Protein AF-0000000071164708 (afdb_homodimer)

Secondary structure (DSSP, 8-state):
-----------------------TT-----------------S-------------TT---------SS-----------SHHHHHHHHHSTTTTTS-HHHHHHHHHHHHHHTGGGSSSPPPHHHHHHHHHHHHTS-HHHHHHS-HHHHHHHHHHHHT-HHHHTTS-HHHHHHHHHHHTTS-HHHHTTS-HHHHHHHHTT--SHHHHHTS-HHHHHHHHHHHTSSS--GGGS-HHHHHHHHHHHHHT-HHHHHHHS-HHHHHHHHHHHHHHHHHTHHHHHHHS-HHHHHHHHGGG-SHHHHHHS-HHHHHHHHHHHHT-HHHHHHS-HHHHHHHHHHHHH-HHHHHHS-HHHHHHHHHHHHT-HHHHTTS-HHHHHHHHHHHHHH-GGGTTT--HHHHHHHHS---/-----------------------TT-------------------------------TT---------SS-----------SHHHHHHHHSSTTTTTS-HHHHHHHHHHHHHHTGGGSSSPPPHHHHHHHHHHHHTS-HHHHHHS-HHHHHHHHHHHHT-HHHHTTS-HHHHHHHHHHHTTS-HHHHTTS-HHHHHHHHTT--SHHHHHTS-HHHHHHHHHHHTSSS--GGGS-HHHHHHHHHHHHHT-HHHHHHHS-HHHHHHHHHHHHHHHHHTTTHHHHHS-HHHHHHHHGGG-SHHHHHHS-HHHHHHHHHHHHT-HHHHHHS-HHHHHHHHHHHHH-HHHHHHS-HHHHHHHHHHHHT-HHHHTTS-HHHHHHHHHHHHHH-GGGTTT--HHHHHHHHS---

Solvent-accessible surface area (backbone atoms only — not comparable to full-atom values): 45866 Å² total; per-residue (Å²): 136,83,78,78,76,80,73,86,71,86,89,72,87,72,72,78,76,76,70,78,65,79,59,83,73,61,75,81,69,74,78,78,85,77,76,76,76,81,74,82,81,80,84,87,71,80,81,72,79,77,73,73,71,76,71,55,75,92,51,84,77,80,81,79,72,81,72,70,81,82,70,75,69,76,62,80,60,67,50,81,42,59,64,50,39,41,61,67,57,64,54,82,54,59,82,73,36,54,70,68,56,41,48,52,51,50,53,51,53,49,61,47,43,59,84,35,61,71,39,73,68,60,47,68,46,51,46,43,54,49,48,58,52,22,73,38,59,45,69,54,54,71,67,46,54,65,69,55,49,43,48,49,44,38,38,51,36,67,32,54,58,41,56,70,70,55,53,64,70,50,50,29,36,31,48,35,18,61,30,59,42,52,46,72,62,58,58,41,34,48,53,24,27,49,41,46,53,52,42,70,42,52,39,46,70,39,57,69,61,38,46,69,62,23,51,51,28,47,50,43,46,34,14,38,97,72,46,48,50,42,47,39,37,64,36,22,46,52,17,51,48,49,43,40,50,71,64,34,43,61,57,58,47,66,71,38,56,66,70,39,44,51,24,35,49,42,20,50,38,49,37,31,46,54,19,24,70,50,49,54,68,65,47,60,53,70,54,50,42,59,60,49,51,76,50,37,32,55,74,48,53,70,70,47,53,66,68,51,50,36,38,50,40,35,44,52,25,45,32,67,67,53,53,62,68,43,58,58,67,38,53,51,27,53,43,50,49,46,49,74,29,59,69,62,45,49,66,41,58,40,68,30,53,29,37,28,50,50,42,46,36,72,31,60,79,48,46,74,61,47,64,64,64,60,46,52,50,34,53,51,40,35,56,74,56,37,45,74,27,54,69,83,54,48,70,69,46,49,44,56,61,65,52,77,81,125,139,79,78,81,76,79,76,76,79,75,76,74,78,76,70,83,74,75,71,82,68,78,61,82,74,61,73,86,70,77,78,76,85,77,76,77,76,82,74,76,88,78,89,86,78,85,80,74,81,78,74,74,72,76,73,54,76,95,50,83,77,77,82,80,69,83,72,71,81,85,72,78,69,77,63,79,59,70,49,82,43,60,64,51,40,43,58,65,61,63,48,79,54,55,81,73,35,52,70,68,56,41,49,53,50,50,54,51,52,49,61,49,44,60,82,35,60,69,39,74,68,60,48,69,48,50,46,44,54,50,46,58,52,22,71,36,60,45,68,54,54,70,68,46,53,64,69,56,50,40,47,50,43,36,38,51,35,68,32,55,58,40,55,70,70,54,54,63,70,48,51,30,36,30,48,37,19,61,31,60,42,53,46,72,60,58,60,41,34,51,52,23,28,50,44,46,52,52,43,68,41,51,39,45,69,38,56,70,62,39,48,69,64,22,51,51,28,49,50,41,46,35,14,37,96,72,45,48,50,44,47,40,38,65,36,21,45,52,18,50,46,49,43,40,51,70,62,36,43,63,58,56,45,65,70,39,57,68,69,38,43,51,25,37,48,43,20,50,39,48,36,34,46,51,17,36,59,52,50,57,68,64,45,60,52,70,54,51,42,59,60,50,51,76,49,39,33,56,72,46,54,70,71,47,53,66,68,53,50,37,36,49,40,35,42,52,24,49,31,67,68,53,53,62,67,44,60,56,67,37,53,51,25,54,42,51,49,46,51,74,30,61,69,61,46,49,68,41,56,38,68,30,54,28,37,30,51,50,45,45,36,72,32,60,78,47,46,73,60,46,64,63,64,61,44,50,49,35,53,52,42,35,56,74,55,38,46,75,26,54,69,84,54,49,71,70,46,48,45,56,62,65,51,78,84,126

Foldseek 3Di:
DPPPPPPVDDDDPPPPPPCPPVPVVPPPCPPDDPPPPPPDPPDDDDDPDPPPPPCPPVDPPPPPPPPDPPPVPPPLPLCPDLVSLCVLQPDPDVVVDDLVVLLVSLLSNLSSCQVCLPPADDLSNLQSNLQSQLPDDLVSLVVHDLVSVLSNLSRNLVVLVSLLPHDLSSLLSNLLSNLLDALVSLLPRDLSSSLSSLLSQLALVSVVSHDLSSLLSVLQNCLPPDHCLLVHDLSSNLSNLVNCLVVQVCVNLVVHDPSSNLSSLQSVLCNCLVVVQPSCVVRDLVSVQSNVQVCLALVNLVVHDLVSNLSVLQNLLRDLSNLLPHDQNSVVNNLVCLLVDLPSVLSHDLCSNLSNLLSCLPDLSNLVSHDQVSLVSSVVSCCVRPVVSCPPQDPSSVCSSRPDPD/DPPDPPPPPPVPPPPPVPPPPVPVVPPDCPDDDPPPDPPDDDDDDDDDDPPPPPCPPVDPPPPPPPPDPPPPPVPLPLCPDLVSLCVLLPPPVVVVDDLVVLLVSLLSNLVSCQVCLPPADDLSNLQSNLQSQLPDDLVSLVVHDLVSVLSNLSRNLVVLVSLLPHDLSSLLSNLLSNLLDALVSLLPRDLSSSLSSLLSQLALVSVVSHDLSSLLSVLQNCLPPDHCLLVHDLSSNLSNLVNCLVVQVCVNLVVHDPSSNLSSLQSVLCNDLVVFPPSCVVRDLVSVQSNVQVCLALVNLVVHDLVSNLSVLQNLLRDLSNLLPHDQNSVVNNLVCLLVDLPSVLSHDLCSNLSNLLSCLVRLSNLVSHDQVSLVSSVVSCCVRPVVNCPPQDPSSVCSSRPDPD

Sequence (812 aa):
MMKPFIFILFFSFTVFQNGYACFLCKFGLKPLNTSVIVTKSNIDRPKTLHEMTVEIENSISIKTSSEHHTTKHDTLTPIKCAEDFIKCSSQNSLVNSSLDEKKKIIVATIASLHDHMVVPLPPEMVINLFNMLACSPPELFSMIPPQCMNSVVLILSINQCALGEIPPKNIVSFLNGLLSLSPGVLNNIPKASFISILGMASSTEIFNNLTHLSAMNLITVLSMSKSTVSYLPLPTLISLLNFIECKSFKELLNKLPPSTTYGFLEGLLVTLDGSSPFLINTIPTSVLVSIISPIMTARWLGVMSIDNFDLLISVMGSSHKLLKALPPTNFDSIFSILISSPKILSSLKPNNVNKLLITLATCPSILQNIPLNPMHQLLNAINDYLPSSLVCISESEFSLLVKERNMMKPFIFILFFSFTVFQNGYACFLCKFGLKPLNTSVIVTKSNIDRPKTLHEMTVEIENSISIKTSSEHHTTKHDTLTPIKCAEDFIKCSSQNSLVNSSLDEKKKIIVATIASLHDHMVVPLPPEMVINLFNMLACSPPELFSMIPPQCMNSVVLILSINQCALGEIPPKNIVSFLNGLLSLSPGVLNNIPKASFISILGMASSTEIFNNLTHLSAMNLITVLSMSKSTVSYLPLPTLISLLNFIECKSFKELLNKLPPSTTYGFLEGLLVTLDGSSPFLINTIPTSVLVSIISPIMTARWLGVMSIDNFDLLISVMGSSHKLLKALPPTNFDSIFSILISSPKILSSLKPNNVNKLLITLATCPSILQNIPLNPMHQLLNAINDYLPSSLVCISESEFSLLVKERN

Structure (mmCIF, N/CA/C/O backbone):
data_AF-0000000071164708-model_v1
#
loop_
_entity.id
_entity.type
_entity.pdbx_description
1 polymer 'Uncharacterized protein'
#
loop_
_atom_site.group_PDB
_atom_site.id
_atom_site.type_symbol
_atom_site.label_atom_id
_atom_site.label_alt_id
_atom_site.label_comp_id
_atom_site.label_asym_id
_atom_site.label_entity_id
_atom_site.label_seq_id
_atom_site.pdbx_PDB_ins_code
_atom_site.Cartn_x
_atom_site.Cartn_y
_atom_site.Cartn_z
_atom_site.occupancy
_atom_site.B_iso_or_equiv
_atom_site.auth_seq_id
_atom_site.auth_comp_id
_atom_site.auth_asym_id
_atom_site.auth_atom_id
_atom_site.pdbx_PDB_model_num
ATOM 1 N N . MET A 1 1 ? 60.594 8.258 -38.438 1 22.75 1 MET A N 1
ATOM 2 C CA . MET A 1 1 ? 60.562 7.184 -37.469 1 22.75 1 MET A CA 1
ATOM 3 C C . MET A 1 1 ? 59.188 6.504 -37.438 1 22.75 1 MET A C 1
ATOM 5 O O . MET A 1 1 ? 58.156 7.18 -37.375 1 22.75 1 MET A O 1
ATOM 9 N N . MET A 1 2 ? 59.125 5.195 -37.844 1 23.31 2 MET A N 1
ATOM 10 C CA . MET A 1 2 ? 58.219 4.168 -38.312 1 23.31 2 MET A CA 1
ATOM 11 C C . MET A 1 2 ? 57.25 3.76 -37.188 1 23.31 2 MET A C 1
ATOM 13 O O . MET A 1 2 ? 57.688 3.344 -36.125 1 23.31 2 MET A O 1
ATOM 17 N N . LYS A 1 3 ? 56.062 4.383 -37.094 1 27.97 3 LYS A N 1
ATOM 18 C CA . LYS A 1 3 ? 54.969 4.293 -36.156 1 27.97 3 LYS A CA 1
ATOM 19 C C . LYS A 1 3 ? 54.438 2.861 -36.031 1 27.97 3 LYS A C 1
ATOM 21 O O . LYS A 1 3 ? 53.812 2.354 -36.969 1 27.97 3 LYS A O 1
ATOM 26 N N . PRO A 1 4 ? 55.344 1.811 -35.562 1 22.92 4 PRO A N 1
ATOM 27 C CA . PRO A 1 4 ? 55.062 0.397 -35.812 1 22.92 4 PRO A CA 1
ATOM 28 C C . PRO A 1 4 ? 53.656 -0.036 -35.375 1 22.92 4 PRO A C 1
ATOM 30 O O . PRO A 1 4 ? 53.188 0.419 -34.344 1 22.92 4 PRO A O 1
ATOM 33 N N . PHE A 1 5 ? 52.719 -0.352 -36.312 1 27.88 5 PHE A N 1
ATOM 34 C CA . PHE A 1 5 ? 51.344 -0.865 -36.406 1 27.88 5 PHE A CA 1
ATOM 35 C C . PHE A 1 5 ? 51.25 -2.236 -35.75 1 27.88 5 PHE A C 1
ATOM 37 O O . PHE A 1 5 ? 51.719 -3.232 -36.281 1 27.88 5 PHE A O 1
ATOM 44 N N . ILE A 1 6 ? 51.625 -2.324 -34.438 1 22.16 6 ILE A N 1
ATOM 45 C CA . ILE A 1 6 ? 51.656 -3.607 -33.75 1 22.16 6 ILE A CA 1
ATOM 46 C C . ILE A 1 6 ? 50.375 -4.359 -34 1 22.16 6 ILE A C 1
ATOM 48 O O . ILE A 1 6 ? 49.281 -3.91 -33.562 1 22.16 6 ILE A O 1
ATOM 52 N N . PHE A 1 7 ? 50.219 -5.094 -35.156 1 22.09 7 PHE A N 1
ATOM 53 C CA . PHE A 1 7 ? 49.156 -6 -35.594 1 22.09 7 PHE A CA 1
ATOM 54 C C . PHE A 1 7 ? 49 -7.148 -34.625 1 22.09 7 PHE A C 1
ATOM 56 O O . PHE A 1 7 ? 49.844 -8.047 -34.531 1 22.09 7 PHE A O 1
ATOM 63 N N . ILE A 1 8 ? 48.625 -6.852 -33.312 1 20.7 8 ILE A N 1
ATOM 64 C CA . ILE A 1 8 ? 48.406 -7.918 -32.344 1 20.7 8 ILE A CA 1
ATOM 65 C C . ILE A 1 8 ? 47.531 -9.008 -32.938 1 20.7 8 ILE A C 1
ATOM 67 O O . ILE A 1 8 ? 46.375 -8.75 -33.281 1 20.7 8 ILE A O 1
ATOM 71 N N . LEU A 1 9 ? 48.125 -10 -33.656 1 19.02 9 LEU A N 1
ATOM 72 C CA . LEU A 1 9 ? 47.719 -11.242 -34.312 1 19.02 9 LEU A CA 1
ATOM 73 C C . LEU A 1 9 ? 46.656 -11.969 -33.5 1 19.02 9 LEU A C 1
ATOM 75 O O . LEU A 1 9 ? 45.594 -12.336 -34.031 1 19.02 9 LEU A O 1
ATOM 79 N N . PHE A 1 10 ? 47 -13.055 -32.781 1 20.42 10 PHE A N 1
ATOM 80 C CA . PHE A 1 10 ? 46.812 -14.453 -33.156 1 20.42 10 PHE A CA 1
ATOM 81 C C . PHE A 1 10 ? 45.438 -14.922 -32.688 1 20.42 10 PHE A C 1
ATOM 83 O O . PHE A 1 10 ? 44.625 -15.414 -33.5 1 20.42 10 PHE A O 1
ATOM 90 N N . PHE A 1 11 ? 45.375 -16.094 -31.812 1 20.8 11 PHE A N 1
ATOM 91 C CA . PHE A 1 11 ? 44.906 -17.469 -31.844 1 20.8 11 PHE A CA 1
ATOM 92 C C . PHE A 1 11 ? 43.438 -17.562 -31.406 1 20.8 11 PHE A C 1
ATOM 94 O O . PHE A 1 11 ? 43 -16.797 -30.547 1 20.8 11 PHE A O 1
ATOM 101 N N . SER A 1 12 ? 42.594 -18.625 -31.953 1 19.61 12 SER A N 1
ATOM 102 C CA . SER A 1 12 ? 41.312 -19.219 -32.344 1 19.61 12 SER A CA 1
ATOM 103 C C . SER A 1 12 ? 40.594 -19.797 -31.125 1 19.61 12 SER A C 1
ATOM 105 O O . SER A 1 12 ? 39.531 -20.422 -31.266 1 19.61 12 SER A O 1
ATOM 107 N N . PHE A 1 13 ? 41.219 -20.031 -29.922 1 20.39 13 PHE A N 1
ATOM 108 C CA . PHE A 1 13 ? 40.625 -21.172 -29.25 1 20.39 13 PHE A CA 1
ATOM 109 C C . PHE A 1 13 ? 39.094 -21 -29.156 1 20.39 13 PHE A C 1
ATOM 111 O O . PHE A 1 13 ? 38.625 -20.016 -28.578 1 20.39 13 PHE A O 1
ATOM 118 N N . THR A 1 14 ? 38.281 -21.688 -30.047 1 20.91 14 THR A N 1
ATOM 119 C CA . THR A 1 14 ? 36.875 -22.016 -30.266 1 20.91 14 THR A CA 1
ATOM 120 C C . THR A 1 14 ? 36.281 -22.578 -28.984 1 20.91 14 THR A C 1
ATOM 122 O O . THR A 1 14 ? 36.438 -23.766 -28.688 1 20.91 14 THR A O 1
ATOM 125 N N . VAL A 1 15 ? 36.719 -22.172 -27.812 1 21.06 15 VAL A N 1
ATOM 126 C CA . VAL A 1 15 ? 36.094 -22.812 -26.656 1 21.06 15 VAL A CA 1
ATOM 127 C C . VAL A 1 15 ? 34.594 -22.984 -26.891 1 21.06 15 VAL A C 1
ATOM 129 O O . VAL A 1 15 ? 33.906 -22.031 -27.281 1 21.06 15 VAL A O 1
ATOM 132 N N . PHE A 1 16 ? 34.219 -24.328 -27.141 1 19.64 16 PHE A N 1
ATOM 133 C CA . PHE A 1 16 ? 32.969 -25.109 -27.312 1 19.64 16 PHE A CA 1
ATOM 134 C C . PHE A 1 16 ? 31.922 -24.656 -26.312 1 19.64 16 PHE A C 1
ATOM 136 O O . PHE A 1 16 ? 32.031 -24.922 -25.125 1 19.64 16 PHE A O 1
ATOM 143 N N . GLN A 1 17 ? 31.578 -23.469 -26.375 1 19.56 17 GLN A N 1
ATOM 144 C CA . GLN A 1 17 ? 30.578 -22.719 -25.625 1 19.56 17 GLN A CA 1
ATOM 145 C C . GLN A 1 17 ? 29.234 -23.453 -25.578 1 19.56 17 GLN A C 1
ATOM 147 O O . GLN A 1 17 ? 28.453 -23.391 -26.531 1 19.56 17 GLN A O 1
ATOM 152 N N . ASN A 1 18 ? 29.344 -24.844 -25.312 1 21.22 18 ASN A N 1
ATOM 153 C CA . ASN A 1 18 ? 28.312 -25.859 -25.281 1 21.22 18 ASN A CA 1
ATOM 154 C C . ASN A 1 18 ? 27.062 -25.375 -24.562 1 21.22 18 ASN A C 1
ATOM 156 O O . ASN A 1 18 ? 27.125 -24.969 -23.406 1 21.22 18 ASN A O 1
ATOM 160 N N . GLY A 1 19 ? 26.203 -24.797 -25.219 1 21.83 19 GLY A N 1
ATOM 161 C CA . GLY A 1 19 ? 24.906 -24.141 -25.172 1 21.83 19 GLY A CA 1
ATOM 162 C C . GLY A 1 19 ? 23.844 -24.953 -24.469 1 21.83 19 GLY A C 1
ATOM 163 O O . GLY A 1 19 ? 23.078 -25.688 -25.094 1 21.83 19 GLY A O 1
ATOM 164 N N . TYR A 1 20 ? 24.328 -25.828 -23.5 1 20.56 20 TYR A N 1
ATOM 165 C CA . TYR A 1 20 ? 23.328 -26.641 -22.828 1 20.56 20 TYR A CA 1
ATOM 166 C C . TYR A 1 20 ? 22.094 -25.812 -22.484 1 20.56 20 TYR A C 1
ATOM 168 O O . TYR A 1 20 ? 22.156 -24.922 -21.625 1 20.56 20 TYR A O 1
ATOM 176 N N . ALA A 1 21 ? 21.359 -25.438 -23.453 1 21.84 21 ALA A N 1
ATOM 177 C CA . ALA A 1 21 ? 20.047 -24.828 -23.609 1 21.84 21 ALA A CA 1
ATOM 178 C C . ALA A 1 21 ? 19.078 -25.359 -22.562 1 21.84 21 ALA A C 1
ATOM 180 O O . ALA A 1 21 ? 18.875 -26.578 -22.453 1 21.84 21 ALA A O 1
ATOM 181 N N . CYS A 1 22 ? 19.156 -24.859 -21.484 1 20.73 22 CYS A N 1
ATOM 182 C CA . CYS A 1 22 ? 18.344 -25.203 -20.312 1 20.73 22 CYS A CA 1
ATOM 183 C C . CYS A 1 22 ? 16.891 -25.422 -20.719 1 20.73 22 CYS A C 1
ATOM 185 O O . CYS A 1 22 ? 16.188 -24.484 -21.078 1 20.73 22 CYS A O 1
ATOM 187 N N . PHE A 1 23 ? 16.641 -26.578 -21.469 1 21.28 23 PHE A N 1
ATOM 188 C CA . PHE A 1 23 ? 15.438 -27.219 -21.969 1 21.28 23 PHE A CA 1
ATOM 189 C C . PHE A 1 23 ? 14.32 -27.156 -20.938 1 21.28 23 PHE A C 1
ATOM 191 O O . PHE A 1 23 ? 13.148 -27.031 -21.281 1 21.28 23 PHE A O 1
ATOM 198 N N . LEU A 1 24 ? 14.727 -27.359 -19.688 1 20.67 24 LEU A N 1
ATOM 199 C CA . LEU A 1 24 ? 13.719 -27.828 -18.734 1 20.67 24 LEU A CA 1
ATOM 200 C C . LEU A 1 24 ? 12.633 -26.781 -18.531 1 20.67 24 LEU A C 1
ATOM 202 O O . LEU A 1 24 ? 11.781 -26.938 -17.656 1 20.67 24 LEU A O 1
ATOM 206 N N . CYS A 1 25 ? 12.828 -25.703 -19.156 1 20.98 25 CYS A N 1
ATOM 207 C CA . CYS A 1 25 ? 11.75 -24.75 -18.953 1 20.98 25 CYS A CA 1
ATOM 208 C C . CYS A 1 25 ? 10.453 -25.25 -19.578 1 20.98 25 CYS A C 1
ATOM 210 O O . CYS A 1 25 ? 9.445 -24.547 -19.562 1 20.98 25 CYS A O 1
ATOM 212 N N . LYS A 1 26 ? 10.664 -26.062 -20.625 1 20.05 26 LYS A N 1
ATOM 213 C CA . LYS A 1 26 ? 9.508 -26.297 -21.484 1 20.05 26 LYS A CA 1
ATOM 214 C C . LYS A 1 26 ? 8.461 -27.156 -20.766 1 20.05 26 LYS A C 1
ATOM 216 O O . LYS A 1 26 ? 8.758 -28.266 -20.328 1 20.05 26 LYS A O 1
ATOM 221 N N . PHE A 1 27 ? 7.398 -26.672 -20.297 1 22.89 27 PHE A N 1
ATOM 222 C CA . PHE A 1 27 ? 6.406 -27.359 -19.484 1 22.89 27 PHE A CA 1
ATOM 223 C C . PHE A 1 27 ? 5.957 -28.656 -20.156 1 22.89 27 PHE A C 1
ATOM 225 O O . PHE A 1 27 ? 5.703 -29.656 -19.484 1 22.89 27 PHE A O 1
ATOM 232 N N . GLY A 1 28 ? 5.652 -28.578 -21.578 1 21.83 28 GLY A N 1
ATOM 233 C CA . GLY A 1 28 ? 4.664 -29.562 -21.984 1 21.83 28 GLY A CA 1
ATOM 234 C C . GLY A 1 28 ? 5.219 -30.969 -22.062 1 21.83 28 GLY A C 1
ATOM 235 O O . GLY A 1 28 ? 5.945 -31.312 -23 1 21.83 28 GLY A O 1
ATOM 236 N N . LEU A 1 29 ? 5.512 -31.688 -21.156 1 22.5 29 LEU A N 1
ATOM 237 C CA . LEU A 1 29 ? 6.195 -32.969 -21.109 1 22.5 29 LEU A CA 1
ATOM 238 C C . LEU A 1 29 ? 5.457 -34.031 -21.938 1 22.5 29 LEU A C 1
ATOM 240 O O . LEU A 1 29 ? 4.34 -34.406 -21.594 1 22.5 29 LEU A O 1
ATOM 244 N N . LYS A 1 30 ? 4.945 -33.812 -23.219 1 24.83 30 LYS A N 1
ATOM 245 C CA . LYS A 1 30 ? 4.188 -35.031 -23.531 1 24.83 30 LYS A CA 1
ATOM 246 C C . LYS A 1 30 ? 5.102 -36.219 -23.625 1 24.83 30 LYS A C 1
ATOM 248 O O . LYS A 1 30 ? 6.02 -36.281 -24.453 1 24.83 30 LYS A O 1
ATOM 253 N N . PRO A 1 31 ? 5.48 -36.938 -22.578 1 21.44 31 PRO A N 1
ATOM 254 C CA . PRO A 1 31 ? 6.254 -38.188 -22.797 1 21.44 31 PRO A CA 1
ATOM 255 C C . PRO A 1 31 ? 5.609 -39.125 -23.812 1 21.44 31 PRO A C 1
ATOM 257 O O . PRO A 1 31 ? 4.395 -39.062 -24.016 1 21.44 31 PRO A O 1
ATOM 260 N N . LEU A 1 32 ? 6.297 -39.562 -24.828 1 20.67 32 LEU A N 1
ATOM 261 C CA . LEU A 1 32 ? 5.961 -40.5 -25.906 1 20.67 32 LEU A CA 1
ATOM 262 C C . LEU A 1 32 ? 5.402 -41.781 -25.359 1 20.67 32 LEU A C 1
ATOM 264 O O . LEU A 1 32 ? 5.578 -42.094 -24.172 1 20.67 32 LEU A O 1
ATOM 268 N N . ASN A 1 33 ? 5.227 -42.875 -26.203 1 20.92 33 ASN A N 1
ATOM 269 C CA . ASN A 1 33 ? 4.555 -44.156 -26.391 1 20.92 33 ASN A CA 1
ATOM 270 C C . ASN A 1 33 ? 5.141 -45.25 -25.484 1 20.92 33 ASN A C 1
ATOM 272 O O . ASN A 1 33 ? 6.285 -45.656 -25.656 1 20.92 33 ASN A O 1
ATOM 276 N N . THR A 1 34 ? 5.023 -45.125 -24.188 1 19.48 34 THR A N 1
ATOM 277 C CA . THR A 1 34 ? 5.594 -46.188 -23.375 1 19.48 34 THR A CA 1
ATOM 278 C C . THR A 1 34 ? 4.953 -47.531 -23.719 1 19.48 34 THR A C 1
ATOM 280 O O . THR A 1 34 ? 3.75 -47.719 -23.516 1 19.48 34 THR A O 1
ATOM 283 N N . SER A 1 35 ? 5.422 -48.156 -24.844 1 21.39 35 SER A N 1
ATOM 284 C CA . SER A 1 35 ? 5.02 -49.531 -25.172 1 21.39 35 SER A CA 1
ATOM 285 C C . SER A 1 35 ? 5.328 -50.469 -24.016 1 21.39 35 SER A C 1
ATOM 287 O O . SER A 1 35 ? 6.492 -50.688 -23.672 1 21.39 35 SER A O 1
ATOM 289 N N . VAL A 1 36 ? 4.625 -50.438 -22.938 1 21 36 VAL A N 1
ATOM 290 C CA . VAL A 1 36 ? 4.828 -51.438 -21.875 1 21 36 VAL A CA 1
ATOM 291 C C . VAL A 1 36 ? 4.68 -52.844 -22.453 1 21 36 VAL A C 1
ATOM 293 O O . VAL A 1 36 ? 3.625 -53.188 -22.984 1 21 36 VAL A O 1
ATOM 296 N N . ILE A 1 37 ? 5.828 -53.406 -22.953 1 20.59 37 ILE A N 1
ATOM 297 C CA . ILE A 1 37 ? 5.84 -54.812 -23.328 1 20.59 37 ILE A CA 1
ATOM 298 C C . ILE A 1 37 ? 5.363 -55.656 -22.156 1 20.59 37 ILE A C 1
ATOM 300 O O . ILE A 1 37 ? 5.758 -55.438 -21 1 20.59 37 ILE A O 1
ATOM 304 N N . VAL A 1 38 ? 4.477 -56.594 -22.266 1 23.17 38 VAL A N 1
ATOM 305 C CA . VAL A 1 38 ? 3.566 -57.562 -21.656 1 23.17 38 VAL A CA 1
ATOM 306 C C . VAL A 1 38 ? 4.367 -58.656 -20.969 1 23.17 38 VAL A C 1
ATOM 308 O O . VAL A 1 38 ? 4.848 -59.594 -21.625 1 23.17 38 VAL A O 1
ATOM 311 N N . THR A 1 39 ? 5.562 -58.281 -20.344 1 21.11 39 THR A N 1
ATOM 312 C CA . THR A 1 39 ? 6.137 -59.562 -20.016 1 21.11 39 THR A CA 1
ATOM 313 C C . THR A 1 39 ? 5.227 -60.344 -19.062 1 21.11 39 THR A C 1
ATOM 315 O O . THR A 1 39 ? 4.598 -59.75 -18.188 1 21.11 39 THR A O 1
ATOM 318 N N . LYS A 1 40 ? 5.211 -61.656 -19.031 1 24.23 40 LYS A N 1
ATOM 319 C CA . LYS A 1 40 ? 4.52 -62.875 -18.641 1 24.23 40 LYS A CA 1
ATOM 320 C C . LYS A 1 40 ? 4.758 -63.188 -17.172 1 24.23 40 LYS A C 1
ATOM 322 O O . LYS A 1 40 ? 5.875 -63.562 -16.781 1 24.23 40 LYS A O 1
ATOM 327 N N . SER A 1 41 ? 4.148 -62.469 -16.141 1 21.55 41 SER A N 1
ATOM 328 C CA . SER A 1 41 ? 4.324 -62.844 -14.734 1 21.55 41 SER A CA 1
ATOM 329 C C . SER A 1 41 ? 3.852 -64.25 -14.461 1 21.55 41 SER A C 1
ATOM 331 O O . SER A 1 41 ? 2.668 -64.562 -14.625 1 21.55 41 SER A O 1
ATOM 333 N N . ASN A 1 42 ? 4.473 -65.375 -14.68 1 24.31 42 ASN A N 1
ATOM 334 C CA . ASN A 1 42 ? 3.984 -66.625 -14.078 1 24.31 42 ASN A CA 1
ATOM 335 C C . ASN A 1 42 ? 3.719 -66.438 -12.586 1 24.31 42 ASN A C 1
ATOM 337 O O . ASN A 1 42 ? 2.75 -67 -12.055 1 24.31 42 ASN A O 1
ATOM 341 N N . ILE A 1 43 ? 4.801 -66.375 -11.656 1 25.11 43 ILE A N 1
ATOM 342 C CA . ILE A 1 43 ? 4.855 -67.062 -10.344 1 25.11 43 ILE A CA 1
ATOM 343 C C . ILE A 1 43 ? 3.965 -66.25 -9.367 1 25.11 43 ILE A C 1
ATOM 345 O O . ILE A 1 43 ? 3.746 -65.062 -9.523 1 25.11 43 ILE A O 1
ATOM 349 N N . ASP A 1 44 ? 3.574 -66.812 -8.055 1 25.59 44 ASP A N 1
ATOM 350 C CA . ASP A 1 44 ? 2.568 -66.875 -7 1 25.59 44 ASP A CA 1
ATOM 351 C C . ASP A 1 44 ? 2.594 -65.625 -6.113 1 25.59 44 ASP A C 1
ATOM 353 O O . ASP A 1 44 ? 1.798 -65.5 -5.18 1 25.59 44 ASP A O 1
ATOM 357 N N . ARG A 1 45 ? 3.779 -65 -5.938 1 27.95 45 ARG A N 1
ATOM 358 C CA . ARG A 1 45 ? 4.188 -64.312 -4.684 1 27.95 45 ARG A CA 1
ATOM 359 C C . ARG A 1 45 ? 3.211 -63.25 -4.277 1 27.95 45 ARG A C 1
ATOM 361 O O . ARG A 1 45 ? 2.68 -62.531 -5.129 1 27.95 45 ARG A O 1
ATOM 368 N N . PRO A 1 46 ? 2.92 -63.156 -2.865 1 28.78 46 PRO A N 1
ATOM 369 C CA . PRO A 1 46 ? 1.806 -62.406 -2.287 1 28.78 46 PRO A CA 1
ATOM 370 C C . PRO A 1 46 ? 1.854 -60.906 -2.637 1 28.78 46 PRO A C 1
ATOM 372 O O . PRO A 1 46 ? 2.938 -60.344 -2.771 1 28.78 46 PRO A O 1
ATOM 375 N N . LYS A 1 47 ? 0.856 -60.344 -3.119 1 27.47 47 LYS A N 1
ATOM 376 C CA . LYS A 1 47 ? 0.759 -59.125 -3.914 1 27.47 47 LYS A CA 1
ATOM 377 C C . LYS A 1 47 ? 1.136 -57.906 -3.086 1 27.47 47 LYS A C 1
ATOM 379 O O . LYS A 1 47 ? 0.656 -57.75 -1.964 1 27.47 47 LYS A O 1
ATOM 384 N N . THR A 1 48 ? 2.348 -57.312 -3.354 1 21.78 48 THR A N 1
ATOM 385 C CA . THR A 1 48 ? 3.096 -56.219 -2.768 1 21.78 48 THR A CA 1
ATOM 386 C C . THR A 1 48 ? 2.184 -55.031 -2.516 1 21.78 48 THR A C 1
ATOM 388 O O . THR A 1 48 ? 1.299 -54.719 -3.322 1 21.78 48 THR A O 1
ATOM 391 N N . LEU A 1 49 ? 2.225 -54.625 -1.219 1 24.12 49 LEU A N 1
ATOM 392 C CA . LEU A 1 49 ? 1.518 -53.5 -0.596 1 24.12 49 LEU A CA 1
ATOM 393 C C . LEU A 1 49 ? 1.535 -52.281 -1.499 1 24.12 49 LEU A C 1
ATOM 395 O O . LEU A 1 49 ? 2.594 -51.875 -1.982 1 24.12 49 LEU A O 1
ATOM 399 N N . HIS A 1 50 ? 0.458 -52.094 -2.219 1 22.58 50 HIS A N 1
ATOM 400 C CA . HIS A 1 50 ? 0.223 -51 -3.141 1 22.58 50 HIS A CA 1
ATOM 401 C C . HIS A 1 50 ? 0.574 -49.656 -2.496 1 22.58 50 HIS A C 1
ATOM 403 O O . HIS A 1 50 ? 0.007 -49.281 -1.464 1 22.58 50 HIS A O 1
ATOM 409 N N . GLU A 1 51 ? 1.88 -49.406 -2.445 1 22.97 51 GLU A N 1
ATOM 410 C CA . GLU A 1 51 ? 2.381 -48.094 -2.016 1 22.97 51 GLU A CA 1
ATOM 411 C C . GLU A 1 51 ? 1.633 -46.969 -2.707 1 22.97 51 GLU A C 1
ATOM 413 O O . GLU A 1 51 ? 1.611 -46.906 -3.938 1 22.97 51 GLU A O 1
ATOM 418 N N . MET A 1 52 ? 0.464 -46.719 -2.215 1 22.42 52 MET A N 1
ATOM 419 C CA . MET A 1 52 ? -0.295 -45.594 -2.758 1 22.42 52 MET A CA 1
ATOM 420 C C . MET A 1 52 ? 0.527 -44.312 -2.715 1 22.42 52 MET A C 1
ATOM 422 O O . MET A 1 52 ? 0.98 -43.906 -1.648 1 22.42 52 MET A O 1
ATOM 426 N N . THR A 1 53 ? 1.354 -44.188 -3.713 1 22.98 53 THR A N 1
ATOM 427 C CA . THR A 1 53 ? 2.055 -42.906 -3.9 1 22.98 53 THR A CA 1
ATOM 428 C C . THR A 1 53 ? 1.062 -41.75 -4.039 1 22.98 53 THR A C 1
ATOM 430 O O . THR A 1 53 ? 0.225 -41.75 -4.945 1 22.98 53 THR A O 1
ATOM 433 N N . VAL A 1 54 ? 0.586 -41.375 -2.969 1 23.19 54 VAL A N 1
ATOM 434 C CA . VAL A 1 54 ? -0.276 -40.188 -2.996 1 23.19 54 VAL A CA 1
ATOM 435 C C . VAL A 1 54 ? 0.415 -39.062 -3.756 1 23.19 54 VAL A C 1
ATOM 437 O O . VAL A 1 54 ? 1.524 -38.656 -3.402 1 23.19 54 VAL A O 1
ATOM 440 N N . GLU A 1 55 ? 0.248 -39.094 -5.066 1 23.03 55 GLU A N 1
ATOM 441 C CA . GLU A 1 55 ? 0.679 -38.031 -5.938 1 23.03 55 GLU A CA 1
ATOM 442 C C . GLU A 1 55 ? 0.033 -36.688 -5.531 1 23.03 55 GLU A C 1
ATOM 444 O O . GLU A 1 55 ? -1.193 -36.562 -5.551 1 23.03 55 GLU A O 1
ATOM 449 N N . ILE A 1 56 ? 0.44 -36.375 -4.473 1 22.84 56 ILE A N 1
ATOM 450 C CA . ILE A 1 56 ? -0.081 -35.031 -4.207 1 22.84 56 ILE A CA 1
ATOM 451 C C . ILE A 1 56 ? 0.27 -34.094 -5.367 1 22.84 56 ILE A C 1
ATOM 453 O O . ILE A 1 56 ? 1.441 -33.969 -5.73 1 22.84 56 ILE A O 1
ATOM 457 N N . GLU A 1 57 ? -0.628 -33.938 -6.262 1 24.67 57 GLU A N 1
ATOM 458 C CA . GLU A 1 57 ? -0.527 -33.25 -7.527 1 24.67 57 GLU A CA 1
ATOM 459 C C . GLU A 1 57 ? 0.497 -32.094 -7.445 1 24.67 57 GLU A C 1
ATOM 461 O O . GLU A 1 57 ? 1.284 -31.906 -8.367 1 24.67 57 GLU A O 1
ATOM 466 N N . ASN A 1 58 ? 0.22 -31.109 -6.836 1 24.31 58 ASN A N 1
ATOM 467 C CA . ASN A 1 58 ? 1.131 -29.969 -6.996 1 24.31 58 ASN A CA 1
ATOM 468 C C . ASN A 1 58 ? 2.418 -30.172 -6.199 1 24.31 58 ASN A C 1
ATOM 470 O O . ASN A 1 58 ? 2.699 -29.438 -5.262 1 24.31 58 ASN A O 1
ATOM 474 N N . SER A 1 59 ? 2.758 -31.531 -6.02 1 23.03 59 SER A N 1
ATOM 475 C CA . SER A 1 59 ? 3.939 -31.922 -5.254 1 23.03 59 SER A CA 1
ATOM 476 C C . SER A 1 59 ? 5.207 -31.797 -6.102 1 23.03 59 SER A C 1
ATOM 478 O O . SER A 1 59 ? 5.195 -32.125 -7.289 1 23.03 59 SER A O 1
ATOM 480 N N . ILE A 1 60 ? 6.016 -30.797 -5.898 1 25.19 60 ILE A N 1
ATOM 481 C CA . ILE A 1 60 ? 7.344 -30.766 -6.504 1 25.19 60 ILE A CA 1
ATOM 482 C C . ILE A 1 60 ? 8.086 -32.062 -6.16 1 25.19 60 ILE A C 1
ATOM 484 O O . ILE A 1 60 ? 8.32 -32.344 -4.988 1 25.19 60 ILE A O 1
ATOM 488 N N . SER A 1 61 ? 7.883 -33.125 -6.984 1 24.75 61 SER A N 1
ATOM 489 C CA . SER A 1 61 ? 8.703 -34.312 -6.812 1 24.75 61 SER A CA 1
ATOM 490 C C . SER A 1 61 ? 10.164 -34.031 -7.141 1 24.75 61 SER A C 1
ATOM 492 O O . SER A 1 61 ? 10.484 -33.594 -8.25 1 24.75 61 SER A O 1
ATOM 494 N N . ILE A 1 62 ? 10.969 -33.656 -6.23 1 24.75 62 ILE A N 1
ATOM 495 C CA . ILE A 1 62 ? 12.414 -33.594 -6.41 1 24.75 62 ILE A CA 1
ATOM 496 C C . ILE A 1 62 ? 13 -35 -6.473 1 24.75 62 ILE A C 1
ATOM 498 O O . ILE A 1 62 ? 12.898 -35.781 -5.508 1 24.75 62 ILE A O 1
ATOM 502 N N . LYS A 1 63 ? 13 -35.594 -7.695 1 26.39 63 LYS A N 1
ATOM 503 C CA . LYS A 1 63 ? 13.672 -36.906 -7.867 1 26.39 63 LYS A CA 1
ATOM 504 C C . LYS A 1 63 ? 15.188 -36.75 -7.77 1 26.39 63 LYS A C 1
ATOM 506 O O . LYS A 1 63 ? 15.797 -36.031 -8.586 1 26.39 63 LYS A O 1
ATOM 511 N N . THR A 1 64 ? 15.867 -36.875 -6.609 1 24.08 64 THR A N 1
ATOM 512 C CA . THR A 1 64 ? 17.312 -37.031 -6.418 1 24.08 64 THR A CA 1
ATOM 513 C C . THR A 1 64 ? 17.766 -38.406 -6.926 1 24.08 64 THR A C 1
ATOM 515 O O . THR A 1 64 ? 17.297 -39.438 -6.445 1 24.08 64 THR A O 1
ATOM 518 N N . SER A 1 65 ? 18.172 -38.594 -8.109 1 24.33 65 SER A N 1
ATOM 519 C CA . SER A 1 65 ? 18.672 -39.812 -8.734 1 24.33 65 SER A CA 1
ATOM 520 C C . SER A 1 65 ? 19.969 -40.281 -8.07 1 24.33 65 SER A C 1
ATOM 522 O O . SER A 1 65 ? 20.656 -41.156 -8.594 1 24.33 65 SER A O 1
ATOM 524 N N . SER A 1 66 ? 20.703 -40 -7.031 1 26.52 66 SER A N 1
ATOM 525 C CA . SER A 1 66 ? 22.016 -40.625 -6.914 1 26.52 66 SER A CA 1
ATOM 526 C C . SER A 1 66 ? 21.922 -42.125 -6.719 1 26.52 66 SER A C 1
ATOM 528 O O . SER A 1 66 ? 21.281 -42.594 -5.773 1 26.52 66 SER A O 1
ATOM 530 N N . GLU A 1 67 ? 22.062 -43 -7.613 1 25.94 67 GLU A N 1
ATOM 531 C CA . GLU A 1 67 ? 22.453 -44.406 -7.52 1 25.94 67 GLU A CA 1
ATOM 532 C C . GLU A 1 67 ? 23.688 -44.594 -6.645 1 25.94 67 GLU A C 1
ATOM 534 O O . GLU A 1 67 ? 24.219 -45.688 -6.52 1 25.94 67 GLU A O 1
ATOM 539 N N . HIS A 1 68 ? 24.766 -43.781 -6.488 1 26.31 68 HIS A N 1
ATOM 540 C CA . HIS A 1 68 ? 25.906 -44.5 -5.934 1 26.31 68 HIS A CA 1
ATOM 541 C C . HIS A 1 68 ? 25.5 -45.281 -4.684 1 26.31 68 HIS A C 1
ATOM 543 O O . HIS A 1 68 ? 24.438 -45.031 -4.102 1 26.31 68 HIS A O 1
ATOM 549 N N . HIS A 1 69 ? 26.531 -45.938 -3.736 1 26.58 69 HIS A N 1
ATOM 550 C CA . HIS A 1 69 ? 26.453 -46.656 -2.465 1 26.58 69 HIS A CA 1
ATOM 551 C C . HIS A 1 69 ? 25.484 -46 -1.51 1 26.58 69 HIS A C 1
ATOM 553 O O . HIS A 1 69 ? 25.312 -44.781 -1.539 1 26.58 69 HIS A O 1
ATOM 559 N N . THR A 1 70 ? 24.562 -46.75 -0.809 1 28.3 70 THR A N 1
ATOM 560 C CA . THR A 1 70 ? 23.375 -46.5 -0.012 1 28.3 70 THR A CA 1
ATOM 561 C C . THR A 1 70 ? 23.641 -45.438 1.043 1 28.3 70 THR A C 1
ATOM 563 O O . THR A 1 70 ? 23.312 -45.594 2.217 1 28.3 70 THR A O 1
ATOM 566 N N . THR A 1 71 ? 24.844 -44.844 1.109 1 27.2 71 THR A N 1
ATOM 567 C CA . THR A 1 71 ? 24.953 -43.938 2.246 1 27.2 71 THR A CA 1
ATOM 568 C C . THR A 1 71 ? 23.734 -43.031 2.338 1 27.2 71 THR A C 1
ATOM 570 O O . THR A 1 71 ? 23.375 -42.344 1.365 1 27.2 71 THR A O 1
ATOM 573 N N . LYS A 1 72 ? 22.812 -43.344 3.203 1 30.45 72 LYS A N 1
ATOM 574 C CA . LYS A 1 72 ? 21.594 -42.688 3.652 1 30.45 72 LYS A CA 1
ATOM 575 C C . LYS A 1 72 ? 21.703 -41.188 3.551 1 30.45 72 LYS A C 1
ATOM 577 O O . LYS A 1 72 ? 22.391 -40.531 4.363 1 30.45 72 LYS A O 1
ATOM 582 N N . HIS A 1 73 ? 22.078 -40.656 2.537 1 29.69 73 HIS A N 1
ATOM 583 C CA . HIS A 1 73 ? 21.969 -39.219 2.342 1 29.69 73 HIS A CA 1
ATOM 584 C C . HIS A 1 73 ? 20.672 -38.688 2.943 1 29.69 73 HIS A C 1
ATOM 586 O O . HIS A 1 73 ? 19.578 -39.188 2.619 1 29.69 73 HIS A O 1
ATOM 592 N N . ASP A 1 74 ? 20.688 -38.344 4.27 1 30.56 74 ASP A N 1
ATOM 593 C CA . ASP A 1 74 ? 19.703 -37.75 5.156 1 30.56 74 ASP A CA 1
ATOM 594 C C . ASP A 1 74 ? 18.734 -36.875 4.375 1 30.56 74 ASP A C 1
ATOM 596 O O . ASP A 1 74 ? 19.109 -35.812 3.854 1 30.56 74 ASP A O 1
ATOM 600 N N . THR A 1 75 ? 18.016 -37.344 3.502 1 32.56 75 THR A N 1
ATOM 601 C CA . THR A 1 75 ? 16.828 -36.719 2.932 1 32.56 75 THR A CA 1
ATOM 602 C C . THR A 1 75 ? 16.25 -35.656 3.873 1 32.56 75 THR A C 1
ATOM 604 O O . THR A 1 75 ? 16.094 -35.906 5.07 1 32.56 75 THR A O 1
ATOM 607 N N . LEU A 1 76 ? 16.594 -34.406 3.588 1 36.81 76 LEU A N 1
ATOM 608 C CA . LEU A 1 76 ? 16.016 -33.312 4.348 1 36.81 76 LEU A CA 1
ATOM 609 C C . LEU A 1 76 ? 14.602 -33.656 4.809 1 36.81 76 LEU A C 1
ATOM 611 O O . LEU A 1 76 ? 13.719 -33.906 3.986 1 36.81 76 LEU A O 1
ATOM 615 N N . THR A 1 77 ? 14.484 -34.531 5.711 1 38.16 77 THR A N 1
ATOM 616 C CA . THR A 1 77 ? 13.219 -34.75 6.406 1 38.16 77 THR A CA 1
ATOM 617 C C . THR A 1 77 ? 12.422 -33.469 6.496 1 38.16 77 THR A C 1
ATOM 619 O O . THR A 1 77 ? 12.969 -32.406 6.812 1 38.16 77 THR A O 1
ATOM 622 N N . PRO A 1 78 ? 11.25 -33.5 5.711 1 44.88 78 PRO A N 1
ATOM 623 C CA . PRO A 1 78 ? 10.406 -32.344 5.91 1 44.88 78 PRO A CA 1
ATOM 624 C C . PRO A 1 78 ? 10.484 -31.781 7.328 1 44.88 78 PRO A C 1
ATOM 626 O O . PRO A 1 78 ? 10.477 -32.531 8.297 1 44.88 78 PRO A O 1
ATOM 629 N N . ILE A 1 79 ? 11.156 -30.656 7.449 1 49.53 79 ILE A N 1
ATOM 630 C CA . ILE A 1 79 ? 11.203 -29.938 8.727 1 49.53 79 ILE A CA 1
ATOM 631 C C . ILE A 1 79 ? 9.797 -29.859 9.32 1 49.53 79 ILE A C 1
ATOM 633 O O . ILE A 1 79 ? 8.938 -29.141 8.805 1 49.53 79 ILE A O 1
ATOM 637 N N . LYS A 1 80 ? 9.43 -30.938 10.047 1 47.41 80 LYS A N 1
ATOM 638 C CA . LYS A 1 80 ? 8.078 -31.031 10.602 1 47.41 80 LYS A CA 1
ATOM 639 C C . LYS A 1 80 ? 7.941 -30.172 11.852 1 47.41 80 LYS A C 1
ATOM 641 O O . LYS A 1 80 ? 6.832 -29.766 12.219 1 47.41 80 LYS A O 1
ATOM 646 N N . CYS A 1 81 ? 9.172 -30.031 12.523 1 52.22 81 CYS A N 1
ATOM 647 C CA . CYS A 1 81 ? 9.078 -29.312 13.789 1 52.22 81 CYS A CA 1
ATOM 648 C C . CYS A 1 81 ? 10.188 -28.266 13.898 1 52.22 81 CYS A C 1
ATOM 650 O O . CYS A 1 81 ? 11.148 -28.297 13.125 1 52.22 81 CYS A O 1
ATOM 652 N N . ALA A 1 82 ? 9.906 -27.312 14.719 1 54.72 82 ALA A N 1
ATOM 653 C CA . ALA A 1 82 ? 10.875 -26.234 14.977 1 54.72 82 ALA A CA 1
ATOM 654 C C . ALA A 1 82 ? 12.25 -26.797 15.289 1 54.72 82 ALA A C 1
ATOM 656 O O . ALA A 1 82 ? 13.266 -26.266 14.844 1 54.72 82 ALA A O 1
ATOM 657 N N . GLU A 1 83 ? 12.242 -27.797 15.984 1 55.41 83 GLU A N 1
ATOM 658 C CA . GLU A 1 83 ? 13.5 -28.391 16.406 1 55.41 83 GLU A CA 1
ATOM 659 C C . GLU A 1 83 ? 14.273 -28.969 15.227 1 55.41 83 GLU A C 1
ATOM 661 O O . GLU A 1 83 ? 15.492 -28.781 15.125 1 55.41 83 GLU A O 1
ATOM 666 N N . ASP A 1 84 ? 13.555 -29.594 14.344 1 55.28 84 ASP A N 1
ATOM 667 C CA . ASP A 1 84 ? 14.18 -30.156 13.148 1 55.28 84 ASP A CA 1
ATOM 668 C C . ASP A 1 84 ? 14.734 -29.047 12.258 1 55.28 84 ASP A C 1
ATOM 670 O O . ASP A 1 84 ? 15.828 -29.188 11.695 1 55.28 84 ASP A O 1
ATOM 674 N N . PHE A 1 85 ? 13.992 -28.016 12.234 1 61.03 85 PHE A N 1
ATOM 675 C CA . PHE A 1 85 ? 14.422 -26.875 11.43 1 61.03 85 PHE A CA 1
ATOM 676 C C . PHE A 1 85 ? 15.695 -26.266 11.992 1 61.03 85 PHE A C 1
ATOM 678 O O . PHE A 1 85 ? 16.625 -25.984 11.242 1 61.03 85 PHE A O 1
ATOM 685 N N . ILE A 1 86 ? 15.641 -26.125 13.328 1 57.19 86 ILE A N 1
ATOM 686 C CA . ILE A 1 86 ? 16.797 -25.516 13.984 1 57.19 86 ILE A CA 1
ATOM 687 C C . ILE A 1 86 ? 18.031 -26.406 13.766 1 57.19 86 ILE A C 1
ATOM 689 O O . ILE A 1 86 ? 19.125 -25.906 13.5 1 57.19 86 ILE A O 1
ATOM 693 N N . LYS A 1 87 ? 17.766 -27.562 14.023 1 53.53 87 LYS A N 1
ATOM 694 C CA . LYS A 1 87 ? 18.859 -28.516 13.836 1 53.53 87 LYS A CA 1
ATOM 695 C C . LYS A 1 87 ? 19.391 -28.469 12.406 1 53.53 87 LYS A C 1
ATOM 697 O O . LYS A 1 87 ? 20.594 -28.531 12.18 1 53.53 87 LYS A O 1
ATOM 702 N N . CYS A 1 88 ? 18.422 -28.328 11.594 1 52.5 88 CYS A N 1
ATOM 703 C CA . CYS A 1 88 ? 18.781 -28.266 10.188 1 52.5 88 CYS A CA 1
ATOM 704 C C . CYS A 1 88 ? 19.5 -26.953 9.859 1 52.5 88 CYS A C 1
ATOM 706 O O . CYS A 1 88 ? 20.406 -26.922 9.031 1 52.5 88 CYS A O 1
ATOM 708 N N . SER A 1 89 ? 19.031 -25.828 10.5 1 52.56 89 SER A N 1
ATOM 709 C CA . SER A 1 89 ? 19.547 -24.5 10.219 1 52.56 89 SER A CA 1
ATOM 710 C C . SER A 1 89 ? 20.828 -24.234 11.008 1 52.56 89 SER A C 1
ATOM 712 O O . SER A 1 89 ? 21.5 -23.219 10.773 1 52.56 89 SER A O 1
ATOM 714 N N . SER A 1 90 ? 20.906 -24.531 12.359 1 44.88 90 SER A N 1
ATOM 715 C CA . SER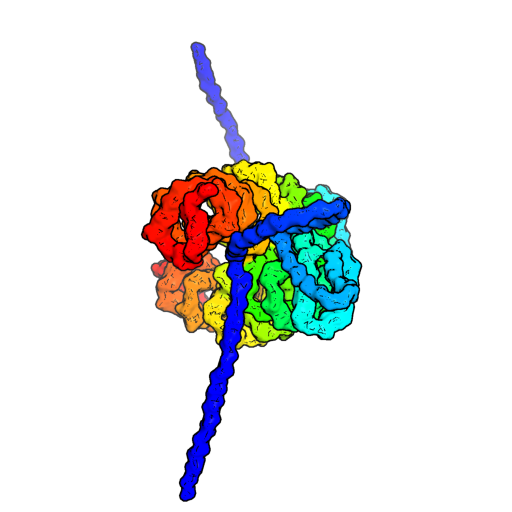 A 1 90 ? 22.094 -24.234 13.156 1 44.88 90 SER A CA 1
ATOM 716 C C . SER A 1 90 ? 23.375 -24.594 12.406 1 44.88 90 SER A C 1
ATOM 718 O O . SER A 1 90 ? 24.469 -24.156 12.781 1 44.88 90 SER A O 1
ATOM 720 N N . GLN A 1 91 ? 23.547 -25.828 12.188 1 40.03 91 GLN A N 1
ATOM 721 C CA . GLN A 1 91 ? 24.891 -26.406 12.055 1 40.03 91 GLN A CA 1
ATOM 722 C C . GLN A 1 91 ? 25.734 -25.578 11.094 1 40.03 91 GLN A C 1
ATOM 724 O O . GLN A 1 91 ? 25.219 -24.922 10.195 1 40.03 91 GLN A O 1
ATOM 729 N N . ASN A 1 92 ? 27.219 -25.531 11.289 1 41.69 92 ASN A N 1
ATOM 730 C CA . ASN A 1 92 ? 28.516 -25.312 10.656 1 41.69 92 ASN A CA 1
ATOM 731 C C . ASN A 1 92 ? 28.422 -25.406 9.133 1 41.69 92 ASN A C 1
ATOM 733 O O . ASN A 1 92 ? 29.406 -25.234 8.43 1 41.69 92 ASN A O 1
ATOM 737 N N . SER A 1 93 ? 27.312 -26.016 8.617 1 46.22 93 SER A N 1
ATOM 738 C CA . SER A 1 93 ? 27.391 -26.703 7.328 1 46.22 93 SER A CA 1
ATOM 739 C C . SER A 1 93 ? 27.141 -25.734 6.172 1 46.22 93 SER A C 1
ATOM 741 O O . SER A 1 93 ? 27.516 -26.031 5.031 1 46.22 93 SER A O 1
ATOM 743 N N . LEU A 1 94 ? 26.188 -24.625 6.473 1 57.66 94 LEU A N 1
ATOM 744 C CA . LEU A 1 94 ? 25.953 -23.859 5.254 1 57.66 94 LEU A CA 1
ATOM 745 C C . LEU A 1 94 ? 27.188 -23.047 4.871 1 57.66 94 LEU A C 1
ATOM 747 O O . LEU A 1 94 ? 27.422 -22.797 3.689 1 57.66 94 LEU A O 1
ATOM 751 N N . VAL A 1 95 ? 27.844 -22.641 6.027 1 58.5 95 VAL A N 1
ATOM 752 C CA . VAL A 1 95 ? 28.984 -21.781 5.715 1 58.5 95 VAL A CA 1
ATOM 753 C C . VAL A 1 95 ? 29.938 -22.5 4.762 1 58.5 95 VAL A C 1
ATOM 755 O O . VAL A 1 95 ? 30.469 -21.891 3.824 1 58.5 95 VAL A O 1
ATOM 758 N N . ASN A 1 96 ? 30.047 -23.75 5.012 1 62.25 96 ASN A N 1
ATOM 759 C CA . ASN A 1 96 ? 31.047 -24.438 4.203 1 62.25 96 ASN A CA 1
ATOM 760 C C . ASN A 1 96 ? 30.406 -25.125 2.996 1 62.25 96 ASN A C 1
ATOM 762 O O . ASN A 1 96 ? 31.109 -25.734 2.191 1 62.25 96 ASN A O 1
ATOM 766 N N . SER A 1 97 ? 29.219 -24.875 2.887 1 73.56 97 SER A N 1
ATOM 767 C CA . SER A 1 97 ? 28.547 -25.516 1.77 1 73.56 97 SER A CA 1
ATOM 768 C C . SER A 1 97 ? 28.672 -24.688 0.495 1 73.56 97 SER A C 1
ATOM 770 O O . SER A 1 97 ? 28.828 -23.469 0.554 1 73.56 97 SER A O 1
ATOM 772 N N . SER A 1 98 ? 28.781 -25.438 -0.585 1 81.25 98 SER A N 1
ATOM 773 C CA . SER A 1 98 ? 28.766 -24.75 -1.875 1 81.25 98 SER A CA 1
ATOM 774 C C . SER A 1 98 ? 27.453 -24.016 -2.098 1 81.25 98 SER A C 1
ATOM 776 O O . SER A 1 98 ? 26.469 -24.25 -1.388 1 81.25 98 SER A O 1
ATOM 778 N N . LEU A 1 99 ? 27.438 -23.188 -2.994 1 85.75 99 LEU A N 1
ATOM 779 C CA . LEU A 1 99 ? 26.266 -22.391 -3.312 1 85.75 99 LEU A CA 1
ATOM 780 C C . LEU A 1 99 ? 25.094 -23.266 -3.752 1 85.75 99 LEU A C 1
ATOM 782 O O . LEU A 1 99 ? 23.953 -23.031 -3.355 1 85.75 99 LEU A O 1
ATOM 786 N N . ASP A 1 100 ? 25.406 -24.266 -4.484 1 85.75 100 ASP A N 1
ATOM 787 C CA . ASP A 1 100 ? 24.375 -25.156 -4.988 1 85.75 100 ASP A CA 1
ATOM 788 C C . ASP A 1 100 ? 23.766 -25.984 -3.852 1 85.75 100 ASP A C 1
ATOM 790 O O . ASP A 1 100 ? 22.547 -26.219 -3.846 1 85.75 100 ASP A O 1
ATOM 794 N N . GLU A 1 101 ? 24.562 -26.359 -2.988 1 81.81 101 GLU A N 1
ATOM 795 C CA . GLU A 1 101 ? 24.078 -27.109 -1.839 1 81.81 101 GLU A CA 1
ATOM 796 C C . GLU A 1 101 ? 23.203 -26.25 -0.94 1 81.81 101 GLU A C 1
ATOM 798 O O . GLU A 1 101 ? 22.156 -26.688 -0.461 1 81.81 101 GLU A O 1
ATOM 803 N N . LYS A 1 102 ? 23.672 -25.062 -0.773 1 82.12 102 LYS A N 1
ATOM 804 C CA . LYS A 1 102 ? 22.875 -24.141 0.022 1 82.12 102 LYS A CA 1
ATOM 805 C C . LYS A 1 102 ? 21.5 -23.906 -0.603 1 82.12 102 LYS A C 1
ATOM 807 O O . LYS A 1 102 ? 20.484 -23.906 0.097 1 82.12 102 LYS A O 1
ATOM 812 N N . LYS A 1 103 ? 21.547 -23.719 -1.831 1 86.88 103 LYS A N 1
ATOM 813 C CA . LYS A 1 103 ? 20.297 -23.5 -2.562 1 86.88 103 LYS A CA 1
ATOM 814 C C . LYS A 1 103 ? 19.344 -24.672 -2.354 1 86.88 103 LYS A C 1
ATOM 816 O O . LYS A 1 103 ? 18.156 -24.469 -2.062 1 86.88 103 LYS A O 1
ATOM 821 N N . LYS A 1 104 ? 19.859 -25.812 -2.463 1 82.06 104 LYS A N 1
ATOM 822 C CA . LYS A 1 104 ? 19.016 -27 -2.311 1 82.06 104 LYS A CA 1
ATOM 823 C C . LYS A 1 104 ? 18.406 -27.078 -0.912 1 82.06 104 LYS A C 1
ATOM 825 O O . LYS A 1 104 ? 17.234 -27.391 -0.757 1 82.06 104 LYS A O 1
ATOM 830 N N . ILE A 1 105 ? 19.141 -26.734 0.003 1 79.75 105 ILE A N 1
ATOM 831 C CA . ILE A 1 105 ? 18.703 -26.781 1.392 1 79.75 105 ILE A CA 1
ATOM 832 C C . ILE A 1 105 ? 17.625 -25.734 1.626 1 79.75 105 ILE A C 1
ATOM 834 O O . ILE A 1 105 ? 16.594 -26.016 2.24 1 79.75 105 ILE A O 1
ATOM 838 N N . ILE A 1 106 ? 17.859 -24.609 1.122 1 82.06 106 ILE A N 1
ATOM 839 C CA . ILE A 1 106 ? 16.922 -23.5 1.335 1 82.06 106 ILE A CA 1
ATOM 840 C C . ILE A 1 106 ? 15.609 -23.797 0.628 1 82.06 106 ILE A C 1
ATOM 842 O O . ILE A 1 106 ? 14.531 -23.625 1.211 1 82.06 106 ILE A O 1
ATOM 846 N N . VAL A 1 107 ? 15.688 -24.25 -0.575 1 84.62 107 VAL A N 1
ATOM 847 C CA . VAL A 1 107 ? 14.484 -24.531 -1.352 1 84.62 107 VAL A CA 1
ATOM 848 C C . VAL A 1 107 ? 13.695 -25.656 -0.682 1 84.62 107 VAL A C 1
ATOM 850 O O . VAL A 1 107 ? 12.461 -25.578 -0.58 1 84.62 107 VAL A O 1
ATOM 853 N N . ALA A 1 108 ? 14.414 -26.609 -0.179 1 80.38 108 ALA A N 1
ATOM 854 C CA . ALA A 1 108 ? 13.75 -27.703 0.515 1 80.38 108 ALA A CA 1
ATOM 855 C C . ALA A 1 108 ? 13.07 -27.219 1.793 1 80.38 108 ALA A C 1
ATOM 857 O O . ALA A 1 108 ? 11.961 -27.656 2.115 1 80.38 108 ALA A O 1
ATOM 858 N N . THR A 1 109 ? 13.719 -26.391 2.459 1 79.12 109 THR A N 1
ATOM 859 C CA . THR A 1 109 ? 13.18 -25.828 3.693 1 79.12 109 THR A CA 1
ATOM 860 C C . THR A 1 109 ? 11.906 -25.031 3.414 1 79.12 109 THR A C 1
ATOM 862 O O . THR A 1 109 ? 10.898 -25.203 4.094 1 79.12 109 THR A O 1
ATOM 865 N N . ILE A 1 110 ? 11.977 -24.234 2.41 1 82 110 ILE A N 1
ATOM 866 C CA . ILE A 1 110 ? 10.844 -23.391 2.061 1 82 110 ILE A CA 1
ATOM 867 C C . ILE A 1 110 ? 9.664 -24.266 1.616 1 82 110 ILE A C 1
ATOM 869 O O . ILE A 1 110 ? 8.516 -24 1.98 1 82 110 ILE A O 1
ATOM 873 N N . ALA A 1 111 ? 9.992 -25.234 0.878 1 77.19 111 ALA A N 1
ATOM 874 C CA . ALA A 1 111 ? 8.953 -26.141 0.4 1 77.19 111 ALA A CA 1
ATOM 875 C C . ALA A 1 111 ? 8.258 -26.828 1.564 1 77.19 111 ALA A C 1
ATOM 877 O O . ALA A 1 111 ? 7.043 -27.062 1.524 1 77.19 111 ALA A O 1
ATOM 878 N N . SER A 1 112 ? 8.945 -27.109 2.564 1 77.94 112 SER A N 1
ATOM 879 C CA . SER A 1 112 ? 8.383 -27.781 3.732 1 77.94 112 SER A CA 1
ATOM 880 C C . SER A 1 112 ? 7.484 -26.828 4.527 1 77.94 112 SER A C 1
ATOM 882 O O . SER A 1 112 ? 6.633 -27.281 5.301 1 77.94 112 SER A O 1
ATOM 884 N N . LEU A 1 113 ? 7.648 -25.594 4.309 1 78.12 113 LEU A N 1
ATOM 885 C CA . LEU A 1 113 ? 6.906 -24.594 5.082 1 78.12 113 LEU A CA 1
ATOM 886 C C . LEU A 1 113 ? 5.723 -24.062 4.281 1 78.12 113 LEU A C 1
ATOM 888 O O . LEU A 1 113 ? 5.109 -23.062 4.668 1 78.12 113 LEU A O 1
ATOM 892 N N . HIS A 1 114 ? 5.348 -24.656 3.24 1 73.44 114 HIS A N 1
ATOM 893 C CA . HIS A 1 114 ? 4.301 -24.172 2.34 1 73.44 114 HIS A CA 1
ATOM 894 C C . HIS A 1 114 ? 2.975 -24.016 3.072 1 73.44 114 HIS A C 1
ATOM 896 O O . HIS A 1 114 ? 2.203 -23.109 2.775 1 73.44 114 HIS A O 1
ATOM 902 N N . ASP A 1 115 ? 2.725 -24.844 4 1 67.69 115 ASP A N 1
ATOM 903 C CA . ASP A 1 115 ? 1.46 -24.812 4.727 1 67.69 115 ASP A CA 1
ATOM 904 C C . ASP A 1 115 ? 1.437 -23.672 5.746 1 67.69 115 ASP A C 1
ATOM 906 O O . ASP A 1 115 ? 0.394 -23.375 6.336 1 67.69 115 ASP A O 1
ATOM 910 N N . HIS A 1 116 ? 2.541 -23.016 5.898 1 69 116 HIS A N 1
ATOM 911 C CA . HIS A 1 116 ? 2.645 -21.984 6.918 1 69 116 HIS A CA 1
ATOM 912 C C . HIS A 1 116 ? 2.65 -20.594 6.293 1 69 116 HIS A C 1
ATOM 914 O O . HIS A 1 116 ? 3.184 -19.641 6.875 1 69 116 HIS A O 1
ATOM 920 N N . MET A 1 117 ? 2.092 -20.578 5.184 1 73.75 117 MET A N 1
ATOM 921 C CA . MET A 1 117 ? 2.047 -19.281 4.516 1 73.75 117 MET A CA 1
ATOM 922 C C . MET A 1 117 ? 1.014 -18.375 5.168 1 73.75 117 MET A C 1
ATOM 924 O O . MET A 1 117 ? 1.147 -17.141 5.129 1 73.75 117 MET A O 1
ATOM 928 N N . VAL A 1 118 ? 0.052 -19 5.816 1 76 118 VAL A N 1
ATOM 929 C CA . VAL A 1 118 ? -1 -18.172 6.395 1 76 118 VAL A CA 1
ATOM 930 C C . VAL A 1 118 ? -1.017 -18.344 7.91 1 76 118 VAL A C 1
ATOM 932 O O . VAL A 1 118 ? -1.756 -17.641 8.609 1 76 118 VAL A O 1
ATOM 935 N N . VAL A 1 119 ? -0.157 -19.219 8.336 1 78.75 119 VAL A N 1
ATOM 936 C CA . VAL A 1 119 ? -0.081 -19.469 9.773 1 78.75 119 VAL A CA 1
ATOM 937 C C . VAL A 1 119 ? 1.318 -19.141 10.281 1 78.75 119 VAL A C 1
ATOM 939 O O . VAL A 1 119 ? 2.314 -19.641 9.758 1 78.75 119 VAL A O 1
ATOM 942 N N . PRO A 1 120 ? 1.339 -18.344 11.234 1 82.69 120 PRO A N 1
ATOM 943 C CA . PRO A 1 120 ? 2.652 -17.938 11.742 1 82.69 120 PRO A CA 1
ATOM 944 C C . PRO A 1 120 ? 3.467 -19.109 12.273 1 82.69 120 PRO A C 1
ATOM 946 O O . PRO A 1 120 ? 2.908 -20.031 12.883 1 82.69 120 PRO A O 1
ATOM 949 N N . LEU A 1 121 ? 4.762 -19.047 12.07 1 86.25 121 LEU A N 1
ATOM 950 C CA . LEU A 1 121 ? 5.715 -20.031 12.57 1 86.25 121 LEU A CA 1
ATOM 951 C C . LEU A 1 121 ? 6.219 -19.641 13.953 1 86.25 121 LEU A C 1
ATOM 953 O O . LEU A 1 121 ? 6.133 -18.469 14.344 1 86.25 121 LEU A O 1
ATOM 957 N N . PRO A 1 122 ? 6.637 -20.672 14.641 1 83.06 122 PRO A N 1
ATOM 958 C CA . PRO A 1 122 ? 7.312 -20.297 15.891 1 83.06 122 PRO A CA 1
ATOM 959 C C . PRO A 1 122 ? 8.477 -19.328 15.664 1 83.06 122 PRO A C 1
ATOM 961 O O . PRO A 1 122 ? 9.195 -19.453 14.664 1 83.06 122 PRO A O 1
ATOM 964 N N . PRO A 1 123 ? 8.688 -18.438 16.562 1 86.44 123 PRO A N 1
ATOM 965 C CA . PRO A 1 123 ? 9.688 -17.375 16.375 1 86.44 123 PRO A CA 1
ATOM 966 C C . PRO A 1 123 ? 11.078 -17.922 16.094 1 86.44 123 PRO A C 1
ATOM 968 O O . PRO A 1 123 ? 11.805 -17.375 15.266 1 86.44 123 PRO A O 1
ATOM 971 N N . GLU A 1 124 ? 11.422 -18.984 16.75 1 82.94 124 GLU A N 1
ATOM 972 C CA . GLU A 1 124 ? 12.758 -19.531 16.594 1 82.94 124 GLU A CA 1
ATOM 973 C C . GLU A 1 124 ? 12.984 -20.016 15.156 1 82.94 124 GLU A C 1
ATOM 975 O O . GLU A 1 124 ? 14.078 -19.844 14.609 1 82.94 124 GLU A O 1
ATOM 980 N N . MET A 1 125 ? 11.945 -20.547 14.586 1 84.56 125 MET A N 1
ATOM 981 C CA . MET A 1 125 ? 12.047 -21.031 13.211 1 84.56 125 MET A CA 1
ATOM 982 C C . MET A 1 125 ? 12.18 -19.859 12.234 1 84.56 125 MET A C 1
ATOM 984 O O . MET A 1 125 ? 12.93 -19.953 11.258 1 84.56 125 MET A O 1
ATOM 988 N N . VAL A 1 126 ? 11.484 -18.844 12.586 1 89.06 126 VAL A N 1
ATOM 989 C CA . VAL A 1 126 ? 11.516 -17.656 11.734 1 89.06 126 VAL A CA 1
ATOM 990 C C . VAL A 1 126 ? 12.906 -17.016 11.781 1 89.06 126 VAL A C 1
ATOM 992 O O . VAL A 1 126 ? 13.469 -16.672 10.742 1 89.06 126 VAL A O 1
ATOM 995 N N . ILE A 1 127 ? 13.438 -16.938 12.961 1 89.12 127 ILE A N 1
ATOM 996 C CA . ILE A 1 127 ? 14.75 -16.312 13.156 1 89.12 127 ILE A CA 1
ATOM 997 C C . ILE A 1 127 ? 15.82 -17.141 12.453 1 89.12 127 ILE A C 1
ATOM 999 O O . ILE A 1 127 ? 16.703 -16.594 11.797 1 89.12 127 ILE A O 1
ATOM 1003 N N . ASN A 1 128 ? 15.648 -18.438 12.523 1 84.81 128 ASN A N 1
ATOM 1004 C CA . ASN A 1 128 ? 16.609 -19.312 11.875 1 84.81 128 ASN A CA 1
ATOM 1005 C C . ASN A 1 128 ? 16.531 -19.219 10.352 1 84.81 128 ASN A C 1
ATOM 1007 O O . ASN A 1 128 ? 17.562 -19.188 9.68 1 84.81 128 ASN A O 1
ATOM 1011 N N . LEU A 1 129 ? 15.367 -19.234 9.867 1 87.94 129 LEU A N 1
ATOM 1012 C CA . LEU A 1 129 ? 15.172 -19.062 8.438 1 87.94 129 LEU A CA 1
ATOM 1013 C C . LEU A 1 129 ? 15.773 -17.75 7.949 1 87.94 129 LEU A C 1
ATOM 1015 O O . LEU A 1 129 ? 16.469 -17.719 6.934 1 87.94 129 LEU A O 1
ATOM 1019 N N . PHE A 1 130 ? 15.523 -16.703 8.695 1 91.75 130 PHE A N 1
ATOM 1020 C CA . PHE A 1 130 ? 16.047 -15.383 8.367 1 91.75 130 PHE A CA 1
ATOM 1021 C C . PHE A 1 130 ? 17.562 -15.391 8.367 1 91.75 130 PHE A C 1
ATOM 1023 O O . PHE A 1 130 ? 18.188 -14.875 7.438 1 91.75 130 PHE A O 1
ATOM 1030 N N . ASN A 1 131 ? 18.109 -15.969 9.328 1 87.12 131 ASN A N 1
ATOM 1031 C CA . ASN A 1 131 ? 19.562 -15.984 9.469 1 87.12 131 ASN A CA 1
ATOM 1032 C C . ASN A 1 131 ? 20.219 -16.828 8.383 1 87.12 131 ASN A C 1
ATOM 1034 O O . ASN A 1 131 ? 21.312 -16.516 7.926 1 87.12 131 ASN A O 1
ATOM 1038 N N . MET A 1 132 ? 19.578 -17.859 8.031 1 85.19 132 MET A N 1
ATOM 1039 C CA . MET A 1 132 ? 20.078 -18.688 6.934 1 85.19 132 MET A CA 1
ATOM 1040 C C . MET A 1 132 ? 20.219 -17.859 5.656 1 85.19 132 MET A C 1
ATOM 1042 O O . MET A 1 132 ? 21.203 -18.016 4.926 1 85.19 132 MET A O 1
ATOM 1046 N N . LEU A 1 133 ? 19.297 -17.047 5.449 1 89.81 133 LEU A N 1
ATOM 1047 C CA . LEU A 1 133 ? 19.328 -16.203 4.262 1 89.81 133 LEU A CA 1
ATOM 1048 C C . LEU A 1 133 ? 20.297 -15.039 4.441 1 89.81 133 LEU A C 1
ATOM 1050 O O . LEU A 1 133 ? 21.016 -14.672 3.506 1 89.81 133 LEU A O 1
ATOM 1054 N N . ALA A 1 134 ? 20.344 -14.484 5.621 1 90.62 134 ALA A N 1
ATOM 1055 C CA . ALA A 1 134 ? 21.203 -13.352 5.91 1 90.62 134 ALA A CA 1
ATOM 1056 C C . ALA A 1 134 ? 22.672 -13.727 5.75 1 90.62 134 ALA A C 1
ATOM 1058 O O . ALA A 1 134 ? 23.5 -12.891 5.379 1 90.62 134 ALA A O 1
ATOM 1059 N N . CYS A 1 135 ? 22.953 -14.945 6 1 84.38 135 CYS A N 1
ATOM 1060 C CA . CYS A 1 135 ? 24.328 -15.406 5.926 1 84.38 135 CYS A CA 1
ATOM 1061 C C . CYS A 1 135 ? 24.672 -15.891 4.52 1 84.38 135 CYS A C 1
ATOM 1063 O O . CYS A 1 135 ? 25.781 -16.375 4.273 1 84.38 135 CYS A O 1
ATOM 1065 N N . SER A 1 136 ? 23.844 -15.781 3.695 1 85.19 136 SER A N 1
ATOM 1066 C CA . SER A 1 136 ? 24.062 -16.219 2.324 1 85.19 136 SER A CA 1
ATOM 1067 C C . SER A 1 136 ? 24.531 -15.07 1.438 1 85.19 136 SER A C 1
ATOM 1069 O O . SER A 1 136 ? 24.109 -13.93 1.63 1 85.19 136 SER A O 1
ATOM 1071 N N . PRO A 1 137 ? 25.359 -15.43 0.547 1 87.62 137 PRO A N 1
ATOM 1072 C CA . PRO A 1 137 ? 25.766 -14.375 -0.384 1 87.62 137 PRO A CA 1
ATOM 1073 C C . PRO A 1 137 ? 24.641 -13.922 -1.3 1 87.62 137 PRO A C 1
ATOM 1075 O O . PRO A 1 137 ? 23.688 -14.672 -1.536 1 87.62 137 PRO A O 1
ATOM 1078 N N . PRO A 1 138 ? 24.719 -12.734 -1.814 1 89.06 138 PRO A N 1
ATOM 1079 C CA . PRO A 1 138 ? 23.672 -12.18 -2.676 1 89.06 138 PRO A CA 1
ATOM 1080 C C . PRO A 1 138 ? 23.391 -13.055 -3.898 1 89.06 138 PRO A C 1
ATOM 1082 O O . PRO A 1 138 ? 22.266 -13.078 -4.402 1 89.06 138 PRO A O 1
ATOM 1085 N N . GLU A 1 139 ? 24.391 -13.75 -4.332 1 91.12 139 GLU A N 1
ATOM 1086 C CA . GLU A 1 139 ? 24.25 -14.609 -5.504 1 91.12 139 GLU A CA 1
ATOM 1087 C C . GLU A 1 139 ? 23.234 -15.719 -5.254 1 91.12 139 GLU A C 1
ATOM 1089 O O . GLU A 1 139 ? 22.531 -16.141 -6.176 1 91.12 139 GLU A O 1
ATOM 1094 N N . LEU A 1 140 ? 23.172 -16.125 -4.062 1 91.62 140 LEU A N 1
ATOM 1095 C CA . LEU A 1 140 ? 22.234 -17.188 -3.715 1 91.62 140 LEU A CA 1
ATOM 1096 C C . LEU A 1 140 ? 20.797 -16.734 -3.93 1 91.62 140 LEU A C 1
ATOM 1098 O O . LEU A 1 140 ? 19.953 -17.531 -4.367 1 91.62 140 LEU A O 1
ATOM 1102 N N . PHE A 1 141 ? 20.484 -15.492 -3.662 1 94.31 141 PHE A N 1
ATOM 1103 C CA . PHE A 1 141 ? 19.141 -14.961 -3.801 1 94.31 141 PHE A CA 1
ATOM 1104 C C . PHE A 1 141 ? 18.672 -15.039 -5.25 1 94.31 141 PHE A C 1
ATOM 1106 O O . PHE A 1 141 ? 17.5 -15.297 -5.516 1 94.31 141 PHE A O 1
ATOM 1113 N N . SER A 1 142 ? 19.578 -14.898 -6.113 1 92 142 SER A N 1
ATOM 1114 C CA . SER A 1 142 ? 19.234 -14.93 -7.531 1 92 142 SER A CA 1
ATOM 1115 C C . SER A 1 142 ? 19.031 -16.359 -8.016 1 92 142 SER A C 1
ATOM 1117 O O . SER A 1 142 ? 18.359 -16.594 -9.031 1 92 142 SER A O 1
ATOM 1119 N N . MET A 1 143 ? 19.594 -17.266 -7.266 1 91.94 143 MET A N 1
ATOM 1120 C CA . MET A 1 143 ? 19.5 -18.672 -7.66 1 91.94 143 MET A CA 1
ATOM 1121 C C . MET A 1 143 ? 18.203 -19.297 -7.16 1 91.94 143 MET A C 1
ATOM 1123 O O . MET A 1 143 ? 17.75 -20.312 -7.691 1 91.94 143 MET A O 1
ATOM 1127 N N . ILE A 1 144 ? 17.656 -18.734 -6.16 1 91.5 144 ILE A N 1
ATOM 1128 C CA . ILE A 1 144 ? 16.406 -19.234 -5.613 1 91.5 144 ILE A CA 1
ATOM 1129 C C . ILE A 1 144 ? 15.25 -18.906 -6.562 1 91.5 144 ILE A C 1
ATOM 1131 O O . ILE A 1 144 ? 15.094 -17.75 -6.973 1 91.5 144 ILE A O 1
ATOM 1135 N N . PRO A 1 145 ? 14.508 -19.891 -6.957 1 88.25 145 PRO A N 1
ATOM 1136 C CA . PRO A 1 145 ? 13.359 -19.609 -7.816 1 88.25 145 PRO A CA 1
ATOM 1137 C C . PRO A 1 145 ? 12.422 -18.562 -7.223 1 88.25 145 PRO A C 1
ATOM 1139 O O . PRO A 1 145 ? 12.219 -18.531 -6.004 1 88.25 145 PRO A O 1
ATOM 1142 N N . PRO A 1 146 ? 11.82 -17.75 -8.016 1 88.62 146 PRO A N 1
ATOM 1143 C CA . PRO A 1 146 ? 10.984 -16.641 -7.551 1 88.62 146 PRO A CA 1
ATOM 1144 C C . PRO A 1 146 ? 9.836 -17.094 -6.652 1 88.62 146 PRO A C 1
ATOM 1146 O O . PRO A 1 146 ? 9.516 -16.422 -5.672 1 88.62 146 PRO A O 1
ATOM 1149 N N . GLN A 1 147 ? 9.25 -18.25 -6.98 1 86.25 147 GLN A N 1
ATOM 1150 C CA . GLN A 1 147 ? 8.141 -18.75 -6.176 1 86.25 147 GLN A CA 1
ATOM 1151 C C . GLN A 1 147 ? 8.594 -19.047 -4.75 1 86.25 147 GLN A C 1
ATOM 1153 O O . GLN A 1 147 ? 7.855 -18.797 -3.793 1 86.25 147 GLN A O 1
ATOM 1158 N N . CYS A 1 148 ? 9.805 -19.547 -4.668 1 88.62 148 CYS A N 1
ATOM 1159 C CA . CYS A 1 148 ? 10.359 -19.844 -3.352 1 88.62 148 CYS A CA 1
ATOM 1160 C C . CYS A 1 148 ? 10.711 -18.562 -2.607 1 88.62 148 CYS A C 1
ATOM 1162 O O . CYS A 1 148 ? 10.469 -18.453 -1.404 1 88.62 148 CYS A O 1
ATOM 1164 N N . MET A 1 149 ? 11.227 -17.641 -3.33 1 91.75 149 MET A N 1
ATOM 1165 C CA . MET A 1 149 ? 11.562 -16.359 -2.719 1 91.75 149 MET A CA 1
ATOM 1166 C C . MET A 1 149 ? 10.312 -15.648 -2.223 1 91.75 149 MET A C 1
ATOM 1168 O O . MET A 1 149 ? 10.289 -15.117 -1.108 1 91.75 149 MET A O 1
ATOM 1172 N N . ASN A 1 150 ? 9.266 -15.688 -3.029 1 91.56 150 ASN A N 1
ATOM 1173 C CA . ASN A 1 150 ? 8 -15.094 -2.627 1 91.56 150 ASN A CA 1
ATOM 1174 C C . ASN A 1 150 ? 7.438 -15.766 -1.378 1 91.56 150 ASN A C 1
ATOM 1176 O O . ASN A 1 150 ? 6.902 -15.094 -0.493 1 91.56 150 ASN A O 1
ATOM 1180 N N . SER A 1 151 ? 7.637 -17.062 -1.316 1 90.12 151 SER A N 1
ATOM 1181 C CA . SER A 1 151 ? 7.152 -17.812 -0.166 1 90.12 151 SER A CA 1
ATOM 1182 C C . SER A 1 151 ? 7.902 -17.422 1.104 1 90.12 151 SER A C 1
ATOM 1184 O O . SER A 1 151 ? 7.293 -17.234 2.156 1 90.12 151 SER A O 1
ATOM 1186 N N . VAL A 1 152 ? 9.156 -17.359 0.951 1 90.88 152 VAL A N 1
ATOM 1187 C CA . VAL A 1 152 ? 9.969 -17.031 2.123 1 90.88 152 VAL A CA 1
ATOM 1188 C C . VAL A 1 152 ? 9.641 -15.625 2.607 1 90.88 152 VAL A C 1
ATOM 1190 O O . VAL A 1 152 ? 9.492 -15.398 3.809 1 90.88 152 VAL A O 1
ATOM 1193 N N . VAL A 1 153 ? 9.531 -14.664 1.702 1 93.75 153 VAL A N 1
ATOM 1194 C CA . VAL A 1 153 ? 9.227 -13.289 2.068 1 93.75 153 VAL A CA 1
ATOM 1195 C C . VAL A 1 153 ? 7.848 -13.219 2.725 1 93.75 153 VAL A C 1
ATOM 1197 O O . VAL A 1 153 ? 7.652 -12.5 3.701 1 93.75 153 VAL A O 1
ATOM 1200 N N . LEU A 1 154 ? 6.949 -13.977 2.188 1 93.12 154 LEU A N 1
ATOM 1201 C CA . LEU A 1 154 ? 5.605 -14.023 2.756 1 93.12 154 LEU A CA 1
ATOM 1202 C C . LEU A 1 154 ? 5.637 -14.594 4.172 1 93.12 154 LEU A C 1
ATOM 1204 O O . LEU A 1 154 ? 5.039 -14.023 5.086 1 93.12 154 LEU A O 1
ATOM 1208 N N . ILE A 1 155 ? 6.336 -15.664 4.367 1 90.88 155 ILE A N 1
ATOM 1209 C CA . ILE A 1 155 ? 6.422 -16.312 5.668 1 90.88 155 ILE A CA 1
ATOM 1210 C C . ILE A 1 155 ? 7.043 -15.359 6.688 1 90.88 155 ILE A C 1
ATOM 1212 O O . ILE A 1 155 ? 6.543 -15.227 7.805 1 90.88 155 ILE A O 1
ATOM 1216 N N . LEU A 1 156 ? 8.047 -14.742 6.273 1 92.75 156 LEU A N 1
ATOM 1217 C CA . LEU A 1 156 ? 8.719 -13.805 7.168 1 92.75 156 LEU A CA 1
ATOM 1218 C C . LEU A 1 156 ? 7.824 -12.617 7.488 1 92.75 156 LEU A C 1
ATOM 1220 O O . LEU A 1 156 ? 7.789 -12.148 8.625 1 92.75 156 LEU A O 1
ATOM 1224 N N . SER A 1 157 ? 7.082 -12.172 6.52 1 92.44 157 SER A N 1
ATOM 1225 C CA . SER A 1 157 ? 6.277 -10.961 6.656 1 92.44 157 SER A CA 1
ATOM 1226 C C . SER A 1 157 ? 5.16 -11.148 7.676 1 92.44 157 SER A C 1
ATOM 1228 O O . SER A 1 157 ? 4.707 -10.18 8.289 1 92.44 157 SER A O 1
ATOM 1230 N N . ILE A 1 158 ? 4.676 -12.336 7.836 1 88.31 158 ILE A N 1
ATOM 1231 C CA . ILE A 1 158 ? 3.555 -12.547 8.742 1 88.31 158 ILE A CA 1
ATOM 1232 C C . ILE A 1 158 ? 4.078 -12.812 10.156 1 88.31 158 ILE A C 1
ATOM 1234 O O . ILE A 1 158 ? 3.295 -12.984 11.094 1 88.31 158 ILE A O 1
ATOM 1238 N N . ASN A 1 159 ? 5.344 -12.82 10.312 1 89.19 159 ASN A N 1
ATOM 1239 C CA . ASN A 1 159 ? 5.977 -13.062 11.602 1 89.19 159 ASN A CA 1
ATOM 1240 C C . ASN A 1 159 ? 6.789 -11.852 12.062 1 89.19 159 ASN A C 1
ATOM 1242 O O . ASN A 1 159 ? 7.961 -11.992 12.422 1 89.19 159 ASN A O 1
ATOM 1246 N N . GLN A 1 160 ? 6.199 -10.773 12.18 1 85.44 160 GLN A N 1
ATOM 1247 C CA . GLN A 1 160 ? 6.875 -9.5 12.414 1 85.44 160 GLN A CA 1
ATOM 1248 C C . GLN A 1 160 ? 7.48 -9.445 13.812 1 85.44 160 GLN A C 1
ATOM 1250 O O . GLN A 1 160 ? 8.547 -8.852 14.008 1 85.44 160 GLN A O 1
ATOM 1255 N N . CYS A 1 161 ? 6.84 -10.055 14.727 1 87 161 CYS A N 1
ATOM 1256 C CA . CYS A 1 161 ? 7.34 -10.008 16.094 1 87 161 CYS A CA 1
ATOM 1257 C C . CYS A 1 161 ? 8.672 -10.734 16.219 1 87 161 CYS A C 1
ATOM 1259 O O . CYS A 1 161 ? 9.586 -10.266 16.906 1 87 161 CYS A O 1
ATOM 1261 N N . ALA A 1 162 ? 8.758 -11.812 15.555 1 89.31 162 ALA A N 1
ATOM 1262 C CA . ALA A 1 162 ? 10.008 -12.562 15.555 1 89.31 162 ALA A CA 1
ATOM 1263 C C . ALA A 1 162 ? 11.117 -11.773 14.852 1 89.31 162 ALA A C 1
ATOM 1265 O O . ALA A 1 162 ? 12.273 -11.812 15.273 1 89.31 162 ALA A O 1
ATOM 1266 N N . LEU A 1 163 ? 10.766 -11.062 13.867 1 90.5 163 LEU A N 1
ATOM 1267 C CA . LEU A 1 163 ? 11.734 -10.305 13.078 1 90.5 163 LEU A CA 1
ATOM 1268 C C . LEU A 1 163 ? 12.289 -9.141 13.883 1 90.5 163 LEU A C 1
ATOM 1270 O O . LEU A 1 163 ? 13.383 -8.648 13.602 1 90.5 163 LEU A O 1
ATOM 1274 N N . GLY A 1 164 ? 11.508 -8.688 14.836 1 86 164 GLY A N 1
ATOM 1275 C CA . GLY A 1 164 ? 11.953 -7.602 15.695 1 86 164 GLY A CA 1
ATOM 1276 C C . GLY A 1 164 ? 13.148 -7.973 16.547 1 86 164 GLY A C 1
ATOM 1277 O O . GLY A 1 164 ? 13.828 -7.098 17.094 1 86 164 GLY A O 1
ATOM 1278 N N . GLU A 1 165 ? 13.43 -9.234 16.625 1 86.94 165 GLU A N 1
ATOM 1279 C CA . GLU A 1 165 ? 14.516 -9.719 17.469 1 86.94 165 GLU A CA 1
ATOM 1280 C C . GLU A 1 165 ? 15.812 -9.883 16.672 1 86.94 165 GLU A C 1
ATOM 1282 O O . GLU A 1 165 ? 16.875 -10.141 17.25 1 86.94 165 GLU A O 1
ATOM 1287 N N . ILE A 1 166 ? 15.727 -9.688 15.422 1 92.31 166 ILE A N 1
ATOM 1288 C CA . ILE A 1 166 ? 16.891 -9.875 14.562 1 92.31 166 ILE A CA 1
ATOM 1289 C C . ILE A 1 166 ? 17.812 -8.664 14.68 1 92.31 166 ILE A C 1
ATOM 1291 O O . ILE A 1 166 ? 17.375 -7.52 14.578 1 92.31 166 ILE A O 1
ATOM 1295 N N . PRO A 1 167 ? 19.031 -8.875 14.922 1 91 167 PRO A N 1
ATOM 1296 C CA . PRO A 1 167 ? 19.969 -7.758 15.008 1 91 167 PRO A CA 1
ATOM 1297 C C . PRO A 1 167 ? 20.109 -6.996 13.688 1 91 167 PRO A C 1
ATOM 1299 O O . PRO A 1 167 ? 19.969 -7.59 12.617 1 91 167 PRO A O 1
ATOM 1302 N N . PRO A 1 168 ? 20.406 -5.734 13.758 1 92.88 168 PRO A N 1
ATOM 1303 C CA . PRO A 1 168 ? 20.484 -4.891 12.562 1 92.88 168 PRO A CA 1
ATOM 1304 C C . PRO A 1 168 ? 21.5 -5.41 11.539 1 92.88 168 PRO A C 1
ATOM 1306 O O . PRO A 1 168 ? 21.25 -5.32 10.328 1 92.88 168 PRO A O 1
ATOM 1309 N N . LYS A 1 169 ? 22.547 -5.984 12.023 1 92.56 169 LYS A N 1
ATOM 1310 C CA . LYS A 1 169 ? 23.578 -6.492 11.117 1 92.56 169 LYS A CA 1
ATOM 1311 C C . LYS A 1 169 ? 23.016 -7.562 10.188 1 92.56 169 LYS A C 1
ATOM 1313 O O . LYS A 1 169 ? 23.312 -7.582 8.992 1 92.56 169 LYS A O 1
ATOM 1318 N N . ASN A 1 170 ? 22.219 -8.414 10.773 1 93.38 170 ASN A N 1
ATOM 1319 C CA . ASN A 1 170 ? 21.609 -9.477 9.977 1 93.38 170 ASN A CA 1
ATOM 1320 C C . ASN A 1 170 ? 20.531 -8.93 9.055 1 93.38 170 ASN A C 1
ATOM 1322 O O . ASN A 1 170 ? 20.328 -9.445 7.953 1 93.38 170 ASN A O 1
ATOM 1326 N N . ILE A 1 171 ? 19.828 -7.875 9.531 1 96 171 ILE A N 1
ATOM 1327 C CA . ILE A 1 171 ? 18.812 -7.238 8.695 1 96 171 ILE A CA 1
ATOM 1328 C C . ILE A 1 171 ? 19.469 -6.637 7.457 1 96 171 ILE A C 1
ATOM 1330 O O . ILE A 1 171 ? 19 -6.828 6.34 1 96 171 ILE A O 1
ATOM 1334 N N . VAL A 1 172 ? 20.609 -6.02 7.707 1 95.75 172 VAL A N 1
ATOM 1335 C CA . VAL A 1 172 ? 21.344 -5.383 6.617 1 95.75 172 VAL A CA 1
ATOM 1336 C C . VAL A 1 172 ? 21.781 -6.438 5.605 1 95.75 172 VAL A C 1
ATOM 1338 O O . VAL A 1 172 ? 21.609 -6.258 4.395 1 95.75 172 VAL A O 1
ATOM 1341 N N . SER A 1 173 ? 22.25 -7.512 6.102 1 94.75 173 SER A N 1
ATOM 1342 C CA . SER A 1 173 ? 22.734 -8.578 5.227 1 94.75 173 SER A CA 1
ATOM 1343 C C . SER A 1 173 ? 21.594 -9.18 4.41 1 94.75 173 SER A C 1
ATOM 1345 O O . SER A 1 173 ? 21.734 -9.398 3.205 1 94.75 173 SER A O 1
ATOM 1347 N N . PHE A 1 174 ? 20.562 -9.43 5.043 1 96.25 174 PHE A N 1
ATOM 1348 C CA . PHE A 1 174 ? 19.391 -9.992 4.371 1 96.25 174 PHE A CA 1
ATOM 1349 C C . PHE A 1 174 ? 18.875 -9.039 3.307 1 96.25 174 PHE A C 1
ATOM 1351 O O . PHE A 1 174 ? 18.594 -9.445 2.178 1 96.25 174 PHE A O 1
ATOM 1358 N N . LEU A 1 175 ? 18.734 -7.77 3.699 1 97.75 175 LEU A N 1
ATOM 1359 C CA . LEU A 1 175 ? 18.188 -6.777 2.775 1 97.75 175 LEU A CA 1
ATOM 1360 C C . LEU A 1 175 ? 19.125 -6.582 1.582 1 97.75 175 LEU A C 1
ATOM 1362 O O . LEU A 1 175 ? 18.656 -6.414 0.451 1 97.75 175 LEU A O 1
ATOM 1366 N N . ASN A 1 176 ? 20.391 -6.609 1.825 1 96.75 176 ASN A N 1
ATOM 1367 C CA . ASN A 1 176 ? 21.328 -6.527 0.711 1 96.75 176 ASN A CA 1
ATOM 1368 C C . ASN A 1 176 ? 21.188 -7.711 -0.239 1 96.75 176 ASN A C 1
ATOM 1370 O O . ASN A 1 176 ? 21.297 -7.555 -1.456 1 96.75 176 ASN A O 1
ATOM 1374 N N . GLY A 1 177 ? 20.984 -8.859 0.302 1 96.38 177 GLY A N 1
ATOM 1375 C CA . GLY A 1 177 ? 20.719 -10.016 -0.537 1 96.38 177 GLY A CA 1
ATOM 1376 C C . GLY A 1 177 ? 19.438 -9.883 -1.34 1 96.38 177 GLY A C 1
ATOM 1377 O O . GLY A 1 177 ? 19.438 -10.055 -2.561 1 96.38 177 GLY A O 1
ATOM 1378 N N . LEU A 1 178 ? 18.359 -9.555 -0.696 1 97.38 178 LEU A N 1
ATOM 1379 C CA . LEU A 1 178 ? 17.047 -9.445 -1.331 1 97.38 178 LEU A CA 1
ATOM 1380 C C . LEU A 1 178 ? 17.047 -8.344 -2.385 1 97.38 178 LEU A C 1
ATOM 1382 O O . LEU A 1 178 ? 16.609 -8.562 -3.516 1 97.38 178 LEU A O 1
ATOM 1386 N N . LEU A 1 179 ? 17.656 -7.188 -2.053 1 97 179 LEU A N 1
ATOM 1387 C CA . LEU A 1 179 ? 17.609 -6.012 -2.916 1 97 179 LEU A CA 1
ATOM 1388 C C . LEU A 1 179 ? 18.688 -6.086 -3.994 1 97 179 LEU A C 1
ATOM 1390 O O . LEU A 1 179 ? 18.797 -5.188 -4.828 1 97 179 LEU A O 1
ATOM 1394 N N . SER A 1 180 ? 19.438 -7.129 -3.93 1 96 180 SER A N 1
ATOM 1395 C CA . SER A 1 180 ? 20.375 -7.363 -5.023 1 96 180 SER A CA 1
ATOM 1396 C C . SER A 1 180 ? 19.656 -7.902 -6.258 1 96 180 SER A C 1
ATOM 1398 O O . SER A 1 180 ? 20.203 -7.891 -7.359 1 96 180 SER A O 1
ATOM 1400 N N . LEU A 1 181 ? 18.484 -8.375 -6.035 1 95.69 181 LEU A N 1
ATOM 1401 C CA . LEU A 1 181 ? 17.656 -8.844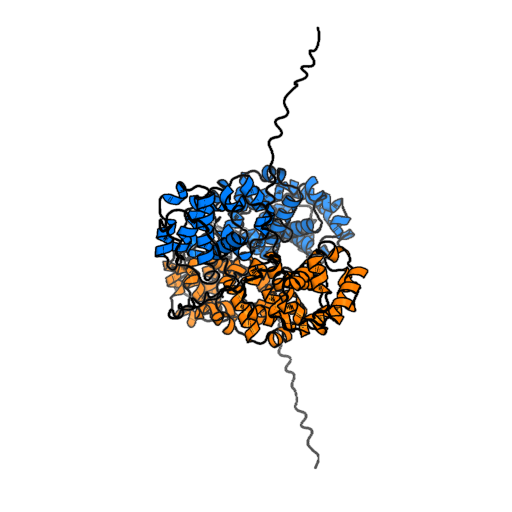 -7.145 1 95.69 181 LEU A CA 1
ATOM 1402 C C . LEU A 1 181 ? 17.25 -7.688 -8.055 1 95.69 181 LEU A C 1
ATOM 1404 O O . LEU A 1 181 ? 17.203 -6.539 -7.613 1 95.69 181 LEU A O 1
ATOM 1408 N N . SER A 1 182 ? 16.953 -8.016 -9.25 1 93.31 182 SER A N 1
ATOM 1409 C CA . SER A 1 182 ? 16.547 -6.977 -10.188 1 93.31 182 SER A CA 1
ATOM 1410 C C . SER A 1 182 ? 15.203 -6.367 -9.789 1 93.31 182 SER A C 1
ATOM 1412 O O . SER A 1 182 ? 14.367 -7.043 -9.188 1 93.31 182 SER A O 1
ATOM 1414 N N . PRO A 1 183 ? 14.977 -5.102 -10.133 1 90.44 183 PRO A N 1
ATOM 1415 C CA . PRO A 1 183 ? 13.711 -4.449 -9.797 1 90.44 183 PRO A CA 1
ATOM 1416 C C . PRO A 1 183 ? 12.5 -5.188 -10.352 1 90.44 183 PRO A C 1
ATOM 1418 O O . PRO A 1 183 ? 11.43 -5.184 -9.727 1 90.44 183 PRO A O 1
ATOM 1421 N N . GLY A 1 184 ? 12.648 -5.812 -11.492 1 88.5 184 GLY A N 1
ATOM 1422 C CA . GLY A 1 184 ? 11.562 -6.602 -12.039 1 88.5 184 GLY A CA 1
ATOM 1423 C C . GLY A 1 184 ? 11.156 -7.766 -11.156 1 88.5 184 GLY A C 1
ATOM 1424 O O . GLY A 1 184 ? 9.969 -8.016 -10.953 1 88.5 184 GLY A O 1
ATOM 1425 N N . VAL A 1 185 ? 12.156 -8.445 -10.617 1 90.69 185 VAL A N 1
ATOM 1426 C CA . VAL A 1 185 ? 11.914 -9.578 -9.727 1 90.69 185 VAL A CA 1
ATOM 1427 C C . VAL A 1 185 ? 11.312 -9.086 -8.414 1 90.69 185 VAL A C 1
ATOM 1429 O O . VAL A 1 185 ? 10.352 -9.672 -7.902 1 90.69 185 VAL A O 1
ATOM 1432 N N . LEU A 1 186 ? 11.828 -8.008 -7.918 1 92.94 186 LEU A N 1
ATOM 1433 C CA . LEU A 1 186 ? 11.352 -7.43 -6.668 1 92.94 186 LEU A CA 1
ATOM 1434 C C . LEU A 1 186 ? 9.898 -6.984 -6.797 1 92.94 186 LEU A C 1
ATOM 1436 O O . LEU A 1 186 ? 9.109 -7.129 -5.855 1 92.94 186 LEU A O 1
ATOM 1440 N N . ASN A 1 187 ? 9.547 -6.512 -7.949 1 90.56 187 ASN A N 1
ATOM 1441 C CA . ASN A 1 187 ? 8.203 -6.008 -8.188 1 90.56 187 ASN A CA 1
ATOM 1442 C C . ASN A 1 187 ? 7.184 -7.145 -8.25 1 90.56 187 ASN A C 1
ATOM 1444 O O . ASN A 1 187 ? 5.977 -6.902 -8.195 1 90.56 187 ASN A O 1
ATOM 1448 N N . ASN A 1 188 ? 7.711 -8.344 -8.391 1 89.31 188 ASN A N 1
ATOM 1449 C CA . ASN A 1 188 ? 6.82 -9.5 -8.469 1 89.31 188 ASN A CA 1
ATOM 1450 C C . ASN A 1 188 ? 6.539 -10.086 -7.09 1 89.31 188 ASN A C 1
ATOM 1452 O O . ASN A 1 188 ? 5.719 -11 -6.953 1 89.31 188 ASN A O 1
ATOM 1456 N N . ILE A 1 189 ? 7.246 -9.594 -6.105 1 92.75 189 ILE A N 1
ATOM 1457 C CA . ILE A 1 189 ? 6.941 -9.984 -4.734 1 92.75 189 ILE A CA 1
ATOM 1458 C C . ILE A 1 189 ? 5.621 -9.352 -4.297 1 92.75 189 ILE A C 1
ATOM 1460 O O . ILE A 1 189 ? 5.375 -8.172 -4.566 1 92.75 189 ILE A O 1
ATOM 1464 N N . PRO A 1 190 ? 4.738 -10.18 -3.721 1 92.25 190 PRO A N 1
ATOM 1465 C CA . PRO A 1 190 ? 3.512 -9.555 -3.217 1 92.25 190 PRO A CA 1
ATOM 1466 C C . PRO A 1 190 ? 3.783 -8.266 -2.436 1 92.25 190 PRO A C 1
ATOM 1468 O O . PRO A 1 190 ? 4.613 -8.258 -1.522 1 92.25 190 PRO A O 1
ATOM 1471 N N . LYS A 1 191 ? 3.113 -7.223 -2.713 1 93.19 191 LYS A N 1
ATOM 1472 C CA . LYS A 1 191 ? 3.398 -5.883 -2.205 1 93.19 191 LYS A CA 1
ATOM 1473 C C . LYS A 1 191 ? 3.295 -5.836 -0.684 1 93.19 191 LYS A C 1
ATOM 1475 O O . LYS A 1 191 ? 4.137 -5.23 -0.017 1 93.19 191 LYS A O 1
ATOM 1480 N N . ALA A 1 192 ? 2.285 -6.48 -0.152 1 93.69 192 ALA A N 1
ATOM 1481 C CA . ALA A 1 192 ? 2.084 -6.488 1.294 1 93.69 192 ALA A CA 1
ATOM 1482 C C . ALA A 1 192 ? 3.289 -7.09 2.012 1 93.69 192 ALA A C 1
ATOM 1484 O O . ALA A 1 192 ? 3.762 -6.539 3.012 1 93.69 192 ALA A O 1
ATOM 1485 N N . SER A 1 193 ? 3.781 -8.172 1.477 1 93.94 193 SER A N 1
ATOM 1486 C CA . SER A 1 193 ? 4.918 -8.859 2.09 1 93.94 193 SER A CA 1
ATOM 1487 C C . SER A 1 193 ? 6.203 -8.055 1.919 1 93.94 193 SER A C 1
ATOM 1489 O O . SER A 1 193 ? 7.016 -7.977 2.84 1 93.94 193 SER A O 1
ATOM 1491 N N . PHE A 1 194 ? 6.371 -7.527 0.787 1 95.81 194 PHE A N 1
ATOM 1492 C CA . PHE A 1 194 ? 7.562 -6.742 0.495 1 95.81 194 PHE A CA 1
ATOM 1493 C C . PHE A 1 194 ? 7.656 -5.535 1.419 1 95.81 194 PHE A C 1
ATOM 1495 O O . PHE A 1 194 ? 8.711 -5.27 1.998 1 95.81 194 PHE A O 1
ATOM 1502 N N . ILE A 1 195 ? 6.547 -4.82 1.595 1 95.12 195 ILE A N 1
ATOM 1503 C CA . ILE A 1 195 ? 6.5 -3.633 2.443 1 95.12 195 ILE A CA 1
ATOM 1504 C C . ILE A 1 195 ? 6.754 -4.027 3.896 1 95.12 195 ILE A C 1
ATOM 1506 O O . ILE A 1 195 ? 7.43 -3.305 4.633 1 95.12 195 ILE A O 1
ATOM 1510 N N . SER A 1 196 ? 6.199 -5.137 4.25 1 94 196 SER A N 1
ATOM 1511 C CA . SER A 1 196 ? 6.406 -5.621 5.609 1 94 196 SER A CA 1
ATOM 1512 C C . SER A 1 196 ? 7.883 -5.883 5.887 1 94 196 SER A C 1
ATOM 1514 O O . SER A 1 196 ? 8.398 -5.516 6.945 1 94 196 SER A O 1
ATOM 1516 N N . ILE A 1 197 ? 8.539 -6.43 4.949 1 95.75 197 ILE A N 1
ATOM 1517 C CA . ILE A 1 197 ? 9.961 -6.73 5.094 1 95.75 197 ILE A CA 1
ATOM 1518 C C . ILE A 1 197 ? 10.758 -5.43 5.121 1 95.75 197 ILE A C 1
ATOM 1520 O O . ILE A 1 197 ? 11.688 -5.277 5.922 1 95.75 197 ILE A O 1
ATOM 1524 N N . LEU A 1 198 ? 10.383 -4.523 4.266 1 95.5 198 LEU A N 1
ATOM 1525 C CA . LEU A 1 198 ? 11.062 -3.234 4.25 1 95.5 198 LEU A CA 1
ATOM 1526 C C . LEU A 1 198 ? 10.875 -2.504 5.578 1 95.5 198 LEU A C 1
ATOM 1528 O O . LEU A 1 198 ? 11.719 -1.696 5.973 1 95.5 198 LEU A O 1
ATOM 1532 N N . GLY A 1 199 ? 9.766 -2.801 6.223 1 93.12 199 GLY A N 1
ATOM 1533 C CA . GLY A 1 199 ? 9.469 -2.184 7.508 1 93.12 199 GLY A CA 1
ATOM 1534 C C . GLY A 1 199 ? 10.5 -2.506 8.578 1 93.12 199 GLY A C 1
ATOM 1535 O O . GLY A 1 199 ? 10.578 -1.819 9.594 1 93.12 199 GLY A O 1
ATOM 1536 N N . MET A 1 200 ? 11.32 -3.49 8.312 1 91.81 200 MET A N 1
ATOM 1537 C CA . MET A 1 200 ? 12.391 -3.834 9.25 1 91.81 200 MET A CA 1
ATOM 1538 C C . MET A 1 200 ? 13.477 -2.758 9.258 1 91.81 200 MET A C 1
ATOM 1540 O O . MET A 1 200 ? 14.227 -2.639 10.227 1 91.81 200 MET A O 1
ATOM 1544 N N . ALA A 1 201 ? 13.586 -2.08 8.148 1 92.5 201 ALA A N 1
ATOM 1545 C CA . ALA A 1 201 ? 14.562 -0.999 8.047 1 92.5 201 ALA A CA 1
ATOM 1546 C C . ALA A 1 201 ? 14.055 0.27 8.727 1 92.5 201 ALA A C 1
ATOM 1548 O O . ALA A 1 201 ? 13.797 1.274 8.055 1 92.5 201 ALA A O 1
ATOM 1549 N N . SER A 1 202 ? 14.086 0.25 10.047 1 87.69 202 SER A N 1
ATOM 1550 C CA . SER A 1 202 ? 13.445 1.314 10.812 1 87.69 202 SER A CA 1
ATOM 1551 C C . SER A 1 202 ? 14.477 2.291 11.367 1 87.69 202 SER A C 1
ATOM 1553 O O . SER A 1 202 ? 14.156 3.121 12.227 1 87.69 202 SER A O 1
ATOM 1555 N N . SER A 1 203 ? 15.688 2.115 10.906 1 87.31 203 SER A N 1
ATOM 1556 C CA . SER A 1 203 ? 16.734 3.023 11.367 1 87.31 203 SER A CA 1
ATOM 1557 C C . SER A 1 203 ? 17.656 3.424 10.219 1 87.31 203 SER A C 1
ATOM 1559 O O . SER A 1 203 ? 17.797 2.686 9.242 1 87.31 203 SER A O 1
ATOM 1561 N N . THR A 1 204 ? 18.266 4.539 10.422 1 87.81 204 THR A N 1
ATOM 1562 C CA . THR A 1 204 ? 19.172 5.051 9.398 1 87.81 204 THR A CA 1
ATOM 1563 C C . THR A 1 204 ? 20.422 4.164 9.289 1 87.81 204 THR A C 1
ATOM 1565 O O . THR A 1 204 ? 21.016 4.059 8.211 1 87.81 204 THR A O 1
ATOM 1568 N N . GLU A 1 205 ? 20.703 3.547 10.375 1 90.19 205 GLU A N 1
ATOM 1569 C CA . GLU A 1 205 ? 21.859 2.66 10.398 1 90.19 205 GLU A CA 1
ATOM 1570 C C . GLU A 1 205 ? 21.719 1.535 9.375 1 90.19 205 GLU A C 1
ATOM 1572 O O . GLU A 1 205 ? 22.688 1.163 8.711 1 90.19 205 GLU A O 1
ATOM 1577 N N . ILE A 1 206 ? 20.562 1.091 9.258 1 93.69 206 ILE A N 1
ATOM 1578 C CA . ILE A 1 206 ? 20.312 -0.007 8.328 1 93.69 206 ILE A CA 1
ATOM 1579 C C . ILE A 1 206 ? 20.5 0.476 6.891 1 93.69 206 ILE A C 1
ATOM 1581 O O . ILE A 1 206 ? 21.219 -0.159 6.105 1 93.69 206 ILE A O 1
ATOM 1585 N N . PHE A 1 207 ? 20.031 1.604 6.559 1 93.06 207 PHE A N 1
ATOM 1586 C CA . PHE A 1 207 ? 20.125 2.135 5.203 1 93.06 207 PHE A CA 1
ATOM 1587 C C . PHE A 1 207 ? 21.562 2.518 4.867 1 93.06 207 PHE A C 1
ATOM 1589 O O . PHE A 1 207 ? 22.016 2.309 3.74 1 93.06 207 PHE A O 1
ATOM 1596 N N . ASN A 1 208 ? 22.234 3.021 5.824 1 91.12 208 ASN A N 1
ATOM 1597 C CA . ASN A 1 208 ? 23.625 3.438 5.613 1 91.12 208 ASN A CA 1
ATOM 1598 C C . ASN A 1 208 ? 24.516 2.25 5.281 1 91.12 208 ASN A C 1
ATOM 1600 O O . ASN A 1 208 ? 25.594 2.422 4.707 1 91.12 208 ASN A O 1
ATOM 1604 N N . ASN A 1 209 ? 24.047 1.136 5.641 1 93.44 209 ASN A N 1
ATOM 1605 C CA . ASN A 1 209 ? 24.875 -0.045 5.426 1 93.44 209 ASN A CA 1
ATOM 1606 C C . ASN A 1 209 ? 24.391 -0.862 4.23 1 93.44 209 ASN A C 1
ATOM 1608 O O . ASN A 1 209 ? 24.906 -1.946 3.961 1 93.44 209 ASN A O 1
ATOM 1612 N N . LEU A 1 210 ? 23.469 -0.331 3.543 1 92.75 210 LEU A N 1
ATOM 1613 C CA . LEU A 1 210 ? 23.078 -0.95 2.281 1 92.75 210 LEU A CA 1
ATOM 1614 C C . LEU A 1 210 ? 24.109 -0.66 1.191 1 92.75 210 LEU A C 1
ATOM 1616 O O . LEU A 1 210 ? 24.703 0.421 1.165 1 92.75 210 LEU A O 1
ATOM 1620 N N . THR A 1 211 ? 24.328 -1.638 0.384 1 91.69 211 THR A N 1
ATOM 1621 C CA . THR A 1 211 ? 25.203 -1.389 -0.759 1 91.69 211 THR A CA 1
ATOM 1622 C C . THR A 1 211 ? 24.562 -0.38 -1.713 1 91.69 211 THR A C 1
ATOM 1624 O O . THR A 1 211 ? 23.344 -0.168 -1.682 1 91.69 211 THR A O 1
ATOM 1627 N N . HIS A 1 212 ? 25.328 0.209 -2.533 1 86.94 212 HIS A N 1
ATOM 1628 C CA . HIS A 1 212 ? 24.828 1.165 -3.518 1 86.94 212 HIS A CA 1
ATOM 1629 C C . HIS A 1 212 ? 23.797 0.524 -4.434 1 86.94 212 HIS A C 1
ATOM 1631 O O . HIS A 1 212 ? 22.75 1.121 -4.715 1 86.94 212 HIS A O 1
ATOM 1637 N N . LEU A 1 213 ? 24.062 -0.609 -4.844 1 89.88 213 LEU A N 1
ATOM 1638 C CA . LEU A 1 213 ? 23.156 -1.327 -5.73 1 89.88 213 LEU A CA 1
ATOM 1639 C C . LEU A 1 213 ? 21.812 -1.577 -5.055 1 89.88 213 LEU A C 1
ATOM 1641 O O . LEU A 1 213 ? 20.766 -1.369 -5.656 1 89.88 213 LEU A O 1
ATOM 1645 N N . SER A 1 214 ? 21.906 -1.988 -3.84 1 92.81 214 SER A N 1
ATOM 1646 C CA . SER A 1 214 ? 20.688 -2.281 -3.084 1 92.81 214 SER A CA 1
ATOM 1647 C C . SER A 1 214 ? 19.844 -1.026 -2.891 1 92.81 214 SER A C 1
ATOM 1649 O O . SER A 1 214 ? 18.625 -1.068 -3.035 1 92.81 214 SER A O 1
ATOM 1651 N N . ALA A 1 215 ? 20.516 0.034 -2.611 1 89.94 215 ALA A N 1
ATOM 1652 C CA . ALA A 1 215 ? 19.797 1.295 -2.418 1 89.94 215 ALA A CA 1
ATOM 1653 C C . ALA A 1 215 ? 19.125 1.751 -3.711 1 89.94 215 ALA A C 1
ATOM 1655 O O . ALA A 1 215 ? 17.969 2.184 -3.699 1 89.94 215 ALA A O 1
ATOM 1656 N N . MET A 1 216 ? 19.781 1.591 -4.805 1 90.25 216 MET A N 1
ATOM 1657 C CA . MET A 1 216 ? 19.234 1.993 -6.098 1 90.25 216 MET A CA 1
ATOM 1658 C C . MET A 1 216 ? 18.047 1.12 -6.48 1 90.25 216 MET A C 1
ATOM 1660 O O . MET A 1 216 ? 17.031 1.626 -6.961 1 90.25 216 MET A O 1
ATOM 1664 N N . ASN A 1 217 ? 18.203 -0.115 -6.258 1 93.25 217 ASN A N 1
ATOM 1665 C CA . ASN A 1 217 ? 17.109 -1.031 -6.559 1 93.25 217 ASN A CA 1
ATOM 1666 C C . ASN A 1 217 ? 15.875 -0.737 -5.699 1 93.25 217 ASN A C 1
ATOM 1668 O O . ASN A 1 217 ? 14.742 -0.804 -6.184 1 93.25 217 ASN A O 1
ATOM 1672 N N . LEU A 1 218 ? 16.172 -0.43 -4.453 1 94.25 218 LEU A N 1
ATOM 1673 C CA . LEU A 1 218 ? 15.086 -0.107 -3.539 1 94.25 218 LEU A CA 1
ATOM 1674 C C . LEU A 1 218 ? 14.312 1.112 -4.027 1 94.25 218 LEU A C 1
ATOM 1676 O O . LEU A 1 218 ? 13.086 1.067 -4.148 1 94.25 218 LEU A O 1
ATOM 1680 N N . ILE A 1 219 ? 15.008 2.148 -4.355 1 91.56 219 ILE A N 1
ATOM 1681 C CA . ILE A 1 219 ? 14.359 3.379 -4.805 1 91.56 219 ILE A CA 1
ATOM 1682 C C . ILE A 1 219 ? 13.633 3.127 -6.125 1 91.56 219 ILE A C 1
ATOM 1684 O O . ILE A 1 219 ? 12.523 3.621 -6.332 1 91.56 219 ILE A O 1
ATOM 1688 N N . THR A 1 220 ? 14.227 2.326 -6.965 1 92.81 220 THR A N 1
ATOM 1689 C CA . THR A 1 220 ? 13.625 2.008 -8.258 1 92.81 220 THR A CA 1
ATOM 1690 C C . THR A 1 220 ? 12.305 1.256 -8.07 1 92.81 220 THR A C 1
ATOM 1692 O O . THR A 1 220 ? 11.289 1.605 -8.672 1 92.81 220 THR A O 1
ATOM 1695 N N . VAL A 1 221 ? 12.312 0.301 -7.191 1 93.81 221 VAL A N 1
ATOM 1696 C CA . VAL A 1 221 ? 11.117 -0.513 -6.98 1 93.81 221 VAL A CA 1
ATOM 1697 C C . VAL A 1 221 ? 10.031 0.329 -6.32 1 93.81 221 VAL A C 1
ATOM 1699 O O . VAL A 1 221 ? 8.844 0.191 -6.645 1 93.81 221 VAL A O 1
ATOM 1702 N N . LEU A 1 222 ? 10.398 1.212 -5.445 1 93.81 222 LEU A N 1
ATOM 1703 C CA . LEU A 1 222 ? 9.438 2.064 -4.762 1 93.81 222 LEU A CA 1
ATOM 1704 C C . LEU A 1 222 ? 8.828 3.084 -5.719 1 93.81 222 LEU A C 1
ATOM 1706 O O . LEU A 1 222 ? 7.77 3.652 -5.441 1 93.81 222 LEU A O 1
ATOM 1710 N N . SER A 1 223 ? 9.477 3.289 -6.867 1 89.88 223 SER A N 1
ATOM 1711 C CA . SER A 1 223 ? 9.086 4.352 -7.789 1 89.88 223 SER A CA 1
ATOM 1712 C C . SER A 1 223 ? 8.359 3.789 -9.008 1 89.88 223 SER A C 1
ATOM 1714 O O . SER A 1 223 ? 8.016 4.531 -9.93 1 89.88 223 SER A O 1
ATOM 1716 N N . MET A 1 224 ? 8.18 2.582 -9.117 1 84.19 224 MET A N 1
ATOM 1717 C CA . MET A 1 224 ? 7.531 1.979 -10.281 1 84.19 224 MET A CA 1
ATOM 1718 C C . MET A 1 224 ? 6.086 2.445 -10.406 1 84.19 224 MET A C 1
ATOM 1720 O O . MET A 1 224 ? 5.613 3.246 -9.594 1 84.19 224 MET A O 1
ATOM 1724 N N . SER A 1 225 ? 5.375 2.193 -11.422 1 67.94 225 SER A N 1
ATOM 1725 C CA . SER A 1 225 ? 4.113 2.768 -11.883 1 67.94 225 SER A CA 1
ATOM 1726 C C . SER A 1 225 ? 3.117 2.895 -10.734 1 67.94 225 SER A C 1
ATOM 1728 O O . SER A 1 225 ? 2.369 3.871 -10.656 1 67.94 225 SER A O 1
ATOM 1730 N N . LYS A 1 226 ? 3.1 2.016 -9.969 1 76 226 LYS A N 1
ATOM 1731 C CA . LYS A 1 226 ? 2.301 2.189 -8.766 1 76 226 LYS A CA 1
ATOM 1732 C C . LYS A 1 226 ? 3.191 2.326 -7.531 1 76 226 LYS A C 1
ATOM 1734 O O . LYS A 1 226 ? 3.59 1.325 -6.93 1 76 226 LYS A O 1
ATOM 1739 N N . SER A 1 227 ? 3.475 3.623 -7.234 1 82.44 227 SER A N 1
ATOM 1740 C CA . SER A 1 227 ? 4.422 3.9 -6.156 1 82.44 227 SER A CA 1
ATOM 1741 C C . SER A 1 227 ? 3.969 3.268 -4.848 1 82.44 227 SER A C 1
ATOM 1743 O O . SER A 1 227 ? 2.777 3.262 -4.531 1 82.44 227 SER A O 1
ATOM 1745 N N . THR A 1 228 ? 4.891 2.738 -4.16 1 90.31 228 THR A N 1
ATOM 1746 C CA . THR A 1 228 ? 4.59 2.057 -2.908 1 90.31 228 THR A CA 1
ATOM 1747 C C . THR A 1 228 ? 5.125 2.846 -1.719 1 90.31 228 THR A C 1
ATOM 1749 O O . THR A 1 228 ? 5.094 2.365 -0.584 1 90.31 228 THR A O 1
ATOM 1752 N N . VAL A 1 229 ? 5.531 4.078 -1.951 1 91.25 229 VAL A N 1
ATOM 1753 C CA . VAL A 1 229 ? 6.133 4.91 -0.914 1 91.25 229 VAL A CA 1
ATOM 1754 C C . VAL A 1 229 ? 5.105 5.195 0.179 1 91.25 229 VAL A C 1
ATOM 1756 O O . VAL A 1 229 ? 5.438 5.191 1.367 1 91.25 229 VAL A O 1
ATOM 1759 N N . SER A 1 230 ? 3.881 5.297 -0.227 1 92.19 230 SER A N 1
ATOM 1760 C CA . SER A 1 230 ? 2.816 5.68 0.696 1 92.19 230 SER A CA 1
ATOM 1761 C C . SER A 1 230 ? 2.504 4.551 1.675 1 92.19 230 SER A C 1
ATOM 1763 O O . SER A 1 230 ? 1.811 4.762 2.672 1 92.19 230 SER A O 1
ATOM 1765 N N . TYR A 1 231 ? 3.049 3.426 1.405 1 93.69 231 TYR A N 1
ATOM 1766 C CA . TYR A 1 231 ? 2.711 2.281 2.242 1 93.69 231 TYR A CA 1
ATOM 1767 C C . TYR A 1 231 ? 3.885 1.895 3.137 1 93.69 231 TYR A C 1
ATOM 1769 O O . TYR A 1 231 ? 3.799 0.93 3.9 1 93.69 231 TYR A O 1
ATOM 1777 N N . LEU A 1 232 ? 4.949 2.684 3.061 1 95.06 232 LEU A N 1
ATOM 1778 C CA . LEU A 1 232 ? 6.07 2.449 3.963 1 95.06 232 LEU A CA 1
ATOM 1779 C C . LEU A 1 232 ? 5.727 2.885 5.383 1 95.06 232 LEU A C 1
ATOM 1781 O O . LEU A 1 232 ? 5.191 3.975 5.59 1 95.06 232 LEU A O 1
ATOM 1785 N N . PRO A 1 233 ? 6.004 1.991 6.293 1 92.94 233 PRO A N 1
ATOM 1786 C CA . PRO A 1 233 ? 5.84 2.465 7.672 1 92.94 233 PRO A CA 1
ATOM 1787 C C . PRO A 1 233 ? 6.605 3.76 7.941 1 92.94 233 PRO A C 1
ATOM 1789 O O . PRO A 1 233 ? 7.688 3.971 7.387 1 92.94 233 PRO A O 1
ATOM 1792 N N . LEU A 1 234 ? 6.16 4.562 8.812 1 92.31 234 LEU A N 1
ATOM 1793 C CA . LEU A 1 234 ? 6.691 5.906 9.016 1 92.31 234 LEU A CA 1
ATOM 1794 C C . LEU A 1 234 ? 8.148 5.855 9.453 1 92.31 234 LEU A C 1
ATOM 1796 O O . LEU A 1 234 ? 8.992 6.578 8.906 1 92.31 234 LEU A O 1
ATOM 1800 N N . PRO A 1 235 ? 8.531 4.984 10.391 1 91.31 235 PRO A N 1
ATOM 1801 C CA . PRO A 1 235 ? 9.953 4.934 10.75 1 91.31 235 PRO A CA 1
ATOM 1802 C C . PRO A 1 235 ? 10.844 4.574 9.562 1 91.31 235 PRO A C 1
ATOM 1804 O O . PRO A 1 235 ? 11.945 5.109 9.43 1 91.31 235 PRO A O 1
ATOM 1807 N N . THR A 1 236 ? 10.359 3.715 8.773 1 94.38 236 THR A N 1
ATOM 1808 C CA . THR A 1 236 ? 11.109 3.314 7.586 1 94.38 236 THR A CA 1
ATOM 1809 C C . THR A 1 236 ? 11.203 4.473 6.594 1 94.38 236 THR A C 1
ATOM 1811 O O . THR A 1 236 ? 12.266 4.715 6.02 1 94.38 236 THR A O 1
ATOM 1814 N N . LEU A 1 237 ? 10.125 5.152 6.414 1 94.44 237 LEU A N 1
ATOM 1815 C CA . LEU A 1 237 ? 10.094 6.293 5.508 1 94.44 237 LEU A CA 1
ATOM 1816 C C . LEU A 1 237 ? 11.062 7.379 5.969 1 94.44 237 LEU A C 1
ATOM 1818 O O . LEU A 1 237 ? 11.852 7.891 5.172 1 94.44 237 LEU A O 1
ATOM 1822 N N . ILE A 1 238 ? 11.055 7.672 7.211 1 92.44 238 ILE A N 1
ATOM 1823 C CA . ILE A 1 238 ? 11.93 8.703 7.762 1 92.44 238 ILE A CA 1
ATOM 1824 C C . ILE A 1 238 ? 13.391 8.281 7.617 1 92.44 238 ILE A C 1
ATOM 1826 O O . ILE A 1 238 ? 14.234 9.086 7.227 1 92.44 238 ILE A O 1
ATOM 1830 N N . SER A 1 239 ? 13.633 7.059 7.902 1 93.06 239 SER A N 1
ATOM 1831 C CA . SER A 1 239 ? 15 6.551 7.777 1 93.06 239 SER A CA 1
ATOM 1832 C C . SER A 1 239 ? 15.477 6.609 6.332 1 93.06 239 SER A C 1
ATOM 1834 O O . SER A 1 239 ? 16.641 6.945 6.07 1 93.06 239 SER A O 1
ATOM 1836 N N . LEU A 1 240 ? 14.641 6.246 5.461 1 93.56 240 LEU A N 1
ATOM 1837 C CA . LEU A 1 240 ? 14.969 6.301 4.043 1 93.56 240 LEU A CA 1
ATOM 1838 C C . LEU A 1 240 ? 15.25 7.734 3.605 1 93.56 240 LEU A C 1
ATOM 1840 O O . LEU A 1 240 ? 16.234 7.992 2.908 1 93.56 240 LEU A O 1
ATOM 1844 N N . LEU A 1 241 ? 14.43 8.656 4.016 1 91.94 241 LEU A N 1
ATOM 1845 C CA . LEU A 1 241 ? 14.602 10.055 3.646 1 91.94 241 LEU A CA 1
ATOM 1846 C C . LEU A 1 241 ? 15.883 10.625 4.246 1 91.94 241 LEU A C 1
ATOM 1848 O O . LEU A 1 241 ? 16.594 11.383 3.588 1 91.94 241 LEU A O 1
ATOM 1852 N N . ASN A 1 242 ? 16.156 10.219 5.441 1 90.25 242 ASN A N 1
ATOM 1853 C CA . ASN A 1 242 ? 17.406 10.633 6.07 1 90.25 242 ASN A CA 1
ATOM 1854 C C . ASN A 1 242 ? 18.609 10.086 5.316 1 90.25 242 ASN A C 1
ATOM 1856 O O . ASN A 1 242 ? 19.625 10.781 5.172 1 90.25 242 ASN A O 1
ATOM 1860 N N . PHE A 1 243 ? 18.547 8.914 4.898 1 90.62 243 PHE A N 1
ATOM 1861 C CA . PHE A 1 243 ? 19.594 8.297 4.105 1 90.62 243 PHE A CA 1
ATOM 1862 C C . PHE A 1 243 ? 19.828 9.062 2.809 1 90.62 243 PHE A C 1
ATOM 1864 O O . PHE A 1 243 ? 20.969 9.336 2.434 1 90.62 243 PHE A O 1
ATOM 1871 N N . ILE A 1 244 ? 18.703 9.43 2.146 1 87 244 ILE A N 1
ATOM 1872 C CA . ILE A 1 244 ? 18.781 10.156 0.883 1 87 244 ILE A CA 1
ATOM 1873 C C . ILE A 1 244 ? 19.375 11.539 1.119 1 87 244 ILE A C 1
ATOM 1875 O O . ILE A 1 244 ? 20.156 12.031 0.31 1 87 244 ILE A O 1
ATOM 1879 N N . GLU A 1 245 ? 19.016 12.102 2.199 1 84.25 245 GLU A N 1
ATOM 1880 C CA . GLU A 1 245 ? 19.547 13.414 2.564 1 84.25 245 GLU A CA 1
ATOM 1881 C C . GLU A 1 245 ? 21.062 13.352 2.779 1 84.25 245 GLU A C 1
ATOM 1883 O O . GLU A 1 245 ? 21.797 14.227 2.318 1 84.25 245 GLU A O 1
ATOM 1888 N N . CYS A 1 246 ? 21.5 12.359 3.439 1 80.69 246 CYS A N 1
ATOM 1889 C CA . CYS A 1 246 ? 22.906 12.227 3.793 1 80.69 246 CYS A CA 1
ATOM 1890 C C . CYS A 1 246 ? 23.75 11.961 2.557 1 80.69 246 CYS A C 1
ATOM 1892 O O . CYS A 1 246 ? 24.906 12.406 2.48 1 80.69 246 CYS A O 1
ATOM 1894 N N . LYS A 1 247 ? 23.359 11.102 1.625 1 75.44 247 LYS A N 1
ATOM 1895 C CA . LYS A 1 247 ? 24.125 10.797 0.421 1 75.44 247 LYS A CA 1
ATOM 1896 C C . LYS A 1 247 ? 24.016 11.914 -0.611 1 75.44 247 LYS A C 1
ATOM 1898 O O . LYS A 1 247 ? 24.656 11.875 -1.655 1 75.44 247 LYS A O 1
ATOM 1903 N N . SER A 1 248 ? 23.609 12.953 -0.192 1 64.12 248 SER A N 1
ATOM 1904 C CA . SER A 1 248 ? 23.266 14.078 -1.054 1 64.12 248 SER A CA 1
ATOM 1905 C C . SER A 1 248 ? 22.219 13.688 -2.092 1 64.12 248 SER A C 1
ATOM 1907 O O . SER A 1 248 ? 22.484 12.852 -2.961 1 64.12 248 SER A O 1
ATOM 1909 N N . PHE A 1 249 ? 21.109 14.031 -1.965 1 60.88 249 PHE A N 1
ATOM 1910 C CA . PHE A 1 249 ? 19.969 13.766 -2.824 1 60.88 249 PHE A CA 1
ATOM 1911 C C . PHE A 1 249 ? 20.344 13.914 -4.293 1 60.88 249 PHE A C 1
ATOM 1913 O O . PHE A 1 249 ? 20.016 13.055 -5.113 1 60.88 249 PHE A O 1
ATOM 1920 N N . LYS A 1 250 ? 21.172 14.828 -4.391 1 63.38 250 LYS A N 1
ATOM 1921 C CA . LYS A 1 250 ? 21.562 15.148 -5.758 1 63.38 250 LYS A CA 1
ATOM 1922 C C . LYS A 1 250 ? 22.438 14.055 -6.348 1 63.38 250 LYS A C 1
ATOM 1924 O O . LYS A 1 250 ? 22.281 13.68 -7.512 1 63.38 250 LYS A O 1
ATOM 1929 N N . GLU A 1 251 ? 23.266 13.578 -5.562 1 72.62 251 GLU A N 1
ATOM 1930 C CA . GLU A 1 251 ? 24.172 12.555 -6.078 1 72.62 251 GLU A CA 1
ATOM 1931 C C . GLU A 1 251 ? 23.422 11.258 -6.375 1 72.62 251 GLU A C 1
ATOM 1933 O O . GLU A 1 251 ? 23.625 10.633 -7.418 1 72.62 251 GLU A O 1
ATOM 1938 N N . LEU A 1 252 ? 22.5 10.953 -5.445 1 73.31 252 LEU A N 1
ATOM 1939 C CA . LEU A 1 252 ? 21.734 9.734 -5.641 1 73.31 252 LEU A CA 1
ATOM 1940 C C . LEU A 1 252 ? 20.766 9.883 -6.805 1 73.31 252 LEU A C 1
ATOM 1942 O O . LEU A 1 252 ? 20.656 8.992 -7.648 1 73.31 252 LEU A O 1
ATOM 1946 N N . LEU A 1 253 ? 20.25 11.117 -6.895 1 71.12 253 LEU A N 1
ATOM 1947 C CA . LEU A 1 253 ? 19.219 11.352 -7.914 1 71.12 253 LEU A CA 1
ATOM 1948 C C . LEU A 1 253 ? 19.859 11.547 -9.289 1 71.12 253 LEU A C 1
ATOM 1950 O O . LEU A 1 253 ? 19.234 11.242 -10.312 1 71.12 253 LEU A O 1
ATOM 1954 N N . ASN A 1 254 ? 21.078 11.906 -9.164 1 72.31 254 ASN A N 1
ATOM 1955 C CA . ASN A 1 254 ? 21.797 12.07 -10.422 1 72.31 254 ASN A CA 1
ATOM 1956 C C . ASN A 1 254 ? 22.188 10.719 -11.016 1 72.31 254 ASN A C 1
ATOM 1958 O O . ASN A 1 254 ? 22.406 10.609 -12.227 1 72.31 254 ASN A O 1
ATOM 1962 N N . LYS A 1 255 ? 22.234 9.82 -10.164 1 79.88 255 LYS A N 1
ATOM 1963 C CA . LYS A 1 255 ? 22.656 8.5 -10.648 1 79.88 255 LYS A CA 1
ATOM 1964 C C . LYS A 1 255 ? 21.453 7.672 -11.094 1 79.88 255 LYS A C 1
ATOM 1966 O O . LYS A 1 255 ? 21.625 6.66 -11.781 1 79.88 255 LYS A O 1
ATOM 1971 N N . LEU A 1 256 ? 20.312 8.117 -10.75 1 85 256 LEU A N 1
ATOM 1972 C CA . LEU A 1 256 ? 19.094 7.414 -11.133 1 85 256 LEU A CA 1
ATOM 1973 C C . LEU A 1 256 ? 18.531 7.965 -12.438 1 85 256 LEU A C 1
ATOM 1975 O O . LEU A 1 256 ? 18.672 9.156 -12.727 1 85 256 LEU A O 1
ATOM 1979 N N . PRO A 1 257 ? 17.984 7.059 -13.195 1 86.31 257 PRO A N 1
ATOM 1980 C CA . PRO A 1 257 ? 17.266 7.582 -14.359 1 86.31 257 PRO A CA 1
ATOM 1981 C C . PRO A 1 257 ? 16.188 8.594 -13.984 1 86.31 257 PRO A C 1
ATOM 1983 O O . PRO A 1 257 ? 15.586 8.492 -12.906 1 86.31 257 PRO A O 1
ATOM 1986 N N . PRO A 1 258 ? 16 9.562 -14.844 1 82.38 258 PRO A N 1
ATOM 1987 C CA . PRO A 1 258 ? 15 10.602 -14.555 1 82.38 258 PRO A CA 1
ATOM 1988 C C . PRO A 1 258 ? 13.617 10.016 -14.258 1 82.38 258 PRO A C 1
ATOM 1990 O O . PRO A 1 258 ? 12.898 10.531 -13.398 1 82.38 258 PRO A O 1
ATOM 1993 N N . SER A 1 259 ? 13.258 8.992 -14.953 1 85.06 259 SER A N 1
ATOM 1994 C CA . SER A 1 259 ? 11.945 8.391 -14.719 1 85.06 259 SER A CA 1
ATOM 1995 C C . SER A 1 259 ? 11.82 7.867 -13.297 1 85.06 259 SER A C 1
ATOM 1997 O O . SER A 1 259 ? 10.766 7.996 -12.672 1 85.06 259 SER A O 1
ATOM 1999 N N . THR A 1 260 ? 12.93 7.367 -12.805 1 87.81 260 THR A N 1
ATOM 2000 C CA . THR A 1 260 ? 12.938 6.852 -11.438 1 87.81 260 THR A CA 1
ATOM 2001 C C . THR A 1 260 ? 12.906 7.992 -10.43 1 87.81 260 THR A C 1
ATOM 2003 O O . THR A 1 260 ? 12.195 7.918 -9.422 1 87.81 260 THR A O 1
ATOM 2006 N N . THR A 1 261 ? 13.617 8.992 -10.727 1 84.88 261 THR A N 1
ATOM 2007 C CA . THR A 1 261 ? 13.656 10.148 -9.836 1 84.88 261 THR A CA 1
ATOM 2008 C C . THR A 1 261 ? 12.289 10.812 -9.742 1 84.88 261 THR A C 1
ATOM 2010 O O . THR A 1 261 ? 11.789 11.07 -8.641 1 84.88 261 THR A O 1
ATOM 2013 N N . TYR A 1 262 ? 11.648 10.945 -10.828 1 84.88 262 TYR A N 1
ATOM 2014 C CA . TYR A 1 262 ? 10.328 11.57 -10.844 1 84.88 262 TYR A CA 1
ATOM 2015 C C . TYR A 1 262 ? 9.281 10.656 -10.234 1 84.88 262 TYR A C 1
ATOM 2017 O O . TYR A 1 262 ? 8.336 11.117 -9.586 1 84.88 262 TYR A O 1
ATOM 2025 N N . GLY A 1 263 ? 9.508 9.383 -10.461 1 88.94 263 GLY A N 1
ATOM 2026 C CA . GLY A 1 263 ? 8.609 8.43 -9.836 1 88.94 263 GLY A CA 1
ATOM 2027 C C . GLY A 1 263 ? 8.688 8.438 -8.32 1 88.94 263 GLY A C 1
ATOM 2028 O O . GLY A 1 263 ? 7.668 8.383 -7.641 1 88.94 263 GLY A O 1
ATOM 2029 N N . PHE A 1 264 ? 9.875 8.562 -7.887 1 89.75 264 PHE A N 1
ATOM 2030 C CA . PHE A 1 264 ? 10.07 8.617 -6.441 1 89.75 264 PHE A CA 1
ATOM 2031 C C . PHE A 1 264 ? 9.484 9.906 -5.863 1 89.75 264 PHE A C 1
ATOM 2033 O O . PHE A 1 264 ? 8.82 9.875 -4.824 1 89.75 264 PHE A O 1
ATOM 2040 N N . LEU A 1 265 ? 9.711 10.953 -6.516 1 88.56 265 LEU A N 1
ATOM 2041 C CA . LEU A 1 265 ? 9.195 12.242 -6.07 1 88.56 265 LEU A CA 1
ATOM 2042 C C . LEU A 1 265 ? 7.668 12.242 -6.074 1 88.56 265 LEU A C 1
ATOM 2044 O O . LEU A 1 265 ? 7.043 12.75 -5.141 1 88.56 265 LEU A O 1
ATOM 2048 N N . GLU A 1 266 ? 7.145 11.688 -7.09 1 91.69 266 GLU A N 1
ATOM 2049 C CA . GLU A 1 266 ? 5.691 11.57 -7.152 1 91.69 266 GLU A CA 1
ATOM 2050 C C . GLU A 1 266 ? 5.152 10.773 -5.969 1 91.69 266 GLU A C 1
ATOM 2052 O O . GLU A 1 266 ? 4.191 11.188 -5.312 1 91.69 266 GLU A O 1
ATOM 2057 N N . GLY A 1 267 ? 5.777 9.641 -5.762 1 92.12 267 GLY A N 1
ATOM 2058 C CA . GLY A 1 267 ? 5.367 8.828 -4.629 1 92.12 267 GLY A CA 1
ATOM 2059 C C . GLY A 1 267 ? 5.445 9.562 -3.305 1 92.12 267 GLY A C 1
ATOM 2060 O O . GLY A 1 267 ? 4.547 9.445 -2.469 1 92.12 267 GLY A O 1
ATOM 2061 N N . LEU A 1 268 ? 6.5 10.281 -3.131 1 92.31 268 LEU A N 1
ATOM 2062 C CA . LEU A 1 268 ? 6.691 11.039 -1.9 1 92.31 268 LEU A CA 1
ATOM 2063 C C . LEU A 1 268 ? 5.641 12.141 -1.772 1 92.31 268 LEU A C 1
ATOM 2065 O O . LEU A 1 268 ? 5.027 12.297 -0.713 1 92.31 268 LEU A O 1
ATOM 2069 N N . LEU A 1 269 ? 5.398 12.852 -2.861 1 92.75 269 LEU A N 1
ATOM 2070 C CA . LEU A 1 269 ? 4.438 13.953 -2.838 1 92.75 269 LEU A CA 1
ATOM 2071 C C . LEU A 1 269 ? 3.021 13.43 -2.607 1 92.75 269 LEU A C 1
ATOM 2073 O O . LEU A 1 269 ? 2.25 14.023 -1.854 1 92.75 269 LEU A O 1
ATOM 2077 N N . VAL A 1 270 ? 2.717 12.312 -3.193 1 91.56 270 VAL A N 1
ATOM 2078 C CA . VAL A 1 270 ? 1.419 11.688 -2.977 1 91.56 270 VAL A CA 1
ATOM 2079 C C . VAL A 1 270 ? 1.271 11.297 -1.507 1 91.56 270 VAL A C 1
ATOM 2081 O O . VAL A 1 270 ? 0.199 11.461 -0.919 1 91.56 270 VAL A O 1
ATOM 2084 N N . THR A 1 271 ? 2.314 10.812 -0.966 1 91.88 271 THR A N 1
ATOM 2085 C CA . THR A 1 271 ? 2.314 10.398 0.432 1 91.88 271 THR A CA 1
ATOM 2086 C C . THR A 1 271 ? 2.08 11.594 1.352 1 91.88 271 THR A C 1
ATOM 2088 O O . THR A 1 271 ? 1.306 11.508 2.307 1 91.88 271 THR A O 1
ATOM 2091 N N . LEU A 1 272 ? 2.668 12.609 1.041 1 91.94 272 LEU A N 1
ATOM 2092 C CA . LEU A 1 272 ? 2.572 13.805 1.873 1 91.94 272 LEU A CA 1
ATOM 2093 C C . LEU A 1 272 ? 1.223 14.492 1.688 1 91.94 272 LEU A C 1
ATOM 2095 O O . LEU A 1 272 ? 0.691 15.086 2.625 1 91.94 272 LEU A O 1
ATOM 2099 N N . ASP A 1 273 ? 0.678 14.352 0.534 1 89.06 273 ASP A N 1
ATOM 2100 C CA . ASP A 1 273 ? -0.601 14.984 0.226 1 89.06 273 ASP A CA 1
ATOM 2101 C C . ASP A 1 273 ? -1.764 14.188 0.808 1 89.06 273 ASP A C 1
ATOM 2103 O O . ASP A 1 273 ? -2.768 14.758 1.236 1 89.06 273 ASP A O 1
ATOM 2107 N N . GLY A 1 274 ? -1.695 12.836 0.655 1 78.62 274 GLY A N 1
ATOM 2108 C CA . GLY A 1 274 ? -2.771 11.961 1.102 1 78.62 274 GLY A CA 1
ATOM 2109 C C . GLY A 1 274 ? -3.102 12.133 2.572 1 78.62 274 GLY A C 1
ATOM 2110 O O . GLY A 1 274 ? -4.238 11.891 2.99 1 78.62 274 GLY A O 1
ATOM 2111 N N . SER A 1 275 ? -2.16 12.398 3.35 1 74.5 275 SER A N 1
ATOM 2112 C CA . SER A 1 275 ? -2.34 12.641 4.777 1 74.5 275 SER A CA 1
ATOM 2113 C C . SER A 1 275 ? -1.807 14.008 5.18 1 74.5 275 SER A C 1
ATOM 2115 O O . SER A 1 275 ? -1.154 14.148 6.215 1 74.5 275 SER A O 1
ATOM 2117 N N . SER A 1 276 ? -1.894 15.023 4.352 1 65 276 SER A N 1
ATOM 2118 C CA . SER A 1 276 ? -1.185 16.297 4.262 1 65 276 SER A CA 1
ATOM 2119 C C . SER A 1 276 ? -1.03 16.938 5.637 1 65 276 SER A C 1
ATOM 2121 O O . SER A 1 276 ? 0.08 17.281 6.047 1 65 276 SER A O 1
ATOM 2123 N N . PRO A 1 277 ? -2.076 17.172 6.305 1 71.94 277 PRO A N 1
ATOM 2124 C CA . PRO A 1 277 ? -1.688 17.875 7.527 1 71.94 277 PRO A CA 1
ATOM 2125 C C . PRO A 1 277 ? -0.99 16.969 8.539 1 71.94 277 PRO A C 1
ATOM 2127 O O . PRO A 1 277 ? -0.218 17.453 9.375 1 71.94 277 PRO A O 1
ATOM 2130 N N . PHE A 1 278 ? -1.036 15.766 8.383 1 85.19 278 PHE A N 1
ATOM 2131 C CA . PHE A 1 278 ? -0.536 14.906 9.453 1 85.19 278 PHE A CA 1
ATOM 2132 C C . PHE A 1 278 ? 0.902 14.484 9.18 1 85.19 278 PHE A C 1
ATOM 2134 O O . PHE A 1 278 ? 1.81 14.812 9.945 1 85.19 278 PHE A O 1
ATOM 2141 N N . LEU A 1 279 ? 1.188 13.844 8.039 1 88.44 279 LEU A N 1
ATOM 2142 C CA . LEU A 1 279 ? 2.51 13.289 7.762 1 88.44 279 LEU A CA 1
ATOM 2143 C C . LEU A 1 279 ? 3.525 14.398 7.516 1 88.44 279 LEU A C 1
ATOM 2145 O O . LEU A 1 279 ? 4.68 14.297 7.934 1 88.44 279 LEU A O 1
ATOM 2149 N N . ILE A 1 280 ? 3.068 15.469 6.84 1 88.62 280 ILE A N 1
ATOM 2150 C CA . ILE A 1 280 ? 3.982 16.547 6.508 1 88.62 280 ILE A CA 1
ATOM 2151 C C . ILE A 1 280 ? 4.477 17.219 7.789 1 88.62 280 ILE A C 1
ATOM 2153 O O . ILE A 1 280 ? 5.602 17.719 7.84 1 88.62 280 ILE A O 1
ATOM 2157 N N . ASN A 1 281 ? 3.678 17.125 8.781 1 84.19 281 ASN A N 1
ATOM 2158 C CA . ASN A 1 281 ? 4.055 17.766 10.039 1 84.19 281 ASN A CA 1
ATOM 2159 C C . ASN A 1 281 ? 4.676 16.766 11.016 1 84.19 281 ASN A C 1
ATOM 2161 O O . ASN A 1 281 ? 5.133 17.156 12.094 1 84.19 281 ASN A O 1
ATOM 2165 N N . THR A 1 282 ? 4.66 15.562 10.633 1 85.25 282 THR A N 1
ATOM 2166 C CA . THR A 1 282 ? 5.262 14.531 11.477 1 85.25 282 THR A CA 1
ATOM 2167 C C . THR A 1 282 ? 6.684 14.219 11.023 1 85.25 282 THR A C 1
ATOM 2169 O O . THR A 1 282 ? 7.562 13.977 11.852 1 85.25 282 THR A O 1
ATOM 2172 N N . ILE A 1 283 ? 6.891 14.273 9.797 1 88.56 283 ILE A N 1
ATOM 2173 C CA . ILE A 1 283 ? 8.234 14.102 9.25 1 88.56 283 ILE A CA 1
ATOM 2174 C C . ILE A 1 283 ? 9.07 15.344 9.531 1 88.56 283 ILE A C 1
ATOM 2176 O O . ILE A 1 283 ? 8.602 16.469 9.375 1 88.56 283 ILE A O 1
ATOM 2180 N N . PRO A 1 284 ? 10.25 15.117 9.969 1 88.5 284 PRO A N 1
ATOM 2181 C CA . PRO A 1 284 ? 11.086 16.281 10.227 1 88.5 284 PRO A CA 1
ATOM 2182 C C . PRO A 1 284 ? 11.195 17.219 9.023 1 88.5 284 PRO A C 1
ATOM 2184 O O . PRO A 1 284 ? 11.547 16.781 7.926 1 88.5 284 PRO A O 1
ATOM 2187 N N . THR A 1 285 ? 10.992 18.5 9.289 1 91.81 285 THR A N 1
ATOM 2188 C CA . THR A 1 285 ? 10.922 19.484 8.227 1 91.81 285 THR A CA 1
ATOM 2189 C C . THR A 1 285 ? 12.258 19.594 7.5 1 91.81 285 THR A C 1
ATOM 2191 O O . THR A 1 285 ? 12.297 19.781 6.281 1 91.81 285 THR A O 1
ATOM 2194 N N . SER A 1 286 ? 13.32 19.516 8.258 1 91.06 286 SER A N 1
ATOM 2195 C CA . SER A 1 286 ? 14.648 19.641 7.668 1 91.06 286 SER A CA 1
ATOM 2196 C C . SER A 1 286 ? 14.883 18.562 6.609 1 91.06 286 SER A C 1
ATOM 2198 O O . SER A 1 286 ? 15.484 18.828 5.57 1 91.06 286 SER A O 1
ATOM 2200 N N . VAL A 1 287 ? 14.375 17.422 6.871 1 89.5 287 VAL A N 1
ATOM 2201 C CA . VAL A 1 287 ? 14.539 16.312 5.945 1 89.5 287 VAL A CA 1
ATOM 2202 C C . VAL A 1 287 ? 13.727 16.562 4.676 1 89.5 287 VAL A C 1
ATOM 2204 O O . VAL A 1 287 ? 14.211 16.359 3.564 1 89.5 287 VAL A O 1
ATOM 2207 N N . LEU A 1 288 ? 12.547 17.031 4.852 1 92.06 288 LEU A N 1
ATOM 2208 C CA . LEU A 1 288 ? 11.688 17.312 3.709 1 92.06 288 LEU A CA 1
ATOM 2209 C C . LEU A 1 288 ? 12.281 18.438 2.855 1 92.06 288 LEU A C 1
ATOM 2211 O O . LEU A 1 288 ? 12.297 18.344 1.627 1 92.06 288 LEU A O 1
ATOM 2215 N N . VAL A 1 289 ? 12.789 19.422 3.498 1 92.25 289 VAL A N 1
ATOM 2216 C CA . VAL A 1 289 ? 13.375 20.562 2.793 1 92.25 289 VAL A CA 1
ATOM 2217 C C . VAL A 1 289 ? 14.578 20.094 1.98 1 92.25 289 VAL A C 1
ATOM 2219 O O . VAL A 1 289 ? 14.766 20.516 0.834 1 92.25 289 VAL A O 1
ATOM 2222 N N . SER A 1 290 ? 15.328 19.266 2.545 1 89 290 SER A N 1
ATOM 2223 C CA . SER A 1 290 ? 16.547 18.797 1.888 1 89 290 SER A CA 1
ATOM 2224 C C . SER A 1 290 ? 16.219 17.984 0.632 1 89 290 SER A C 1
ATOM 2226 O O . SER A 1 290 ? 17.031 17.906 -0.291 1 89 290 SER A O 1
ATOM 2228 N N . ILE A 1 291 ? 15.062 17.469 0.604 1 87.56 291 ILE A N 1
ATOM 2229 C CA . ILE A 1 291 ? 14.672 16.641 -0.53 1 87.56 291 ILE A CA 1
ATOM 2230 C C . ILE A 1 291 ? 13.914 17.484 -1.553 1 87.56 291 ILE A C 1
ATOM 2232 O O . ILE A 1 291 ? 14.141 17.359 -2.758 1 87.56 291 ILE A O 1
ATOM 2236 N N . ILE A 1 292 ? 13.078 18.359 -1.11 1 89.31 292 ILE A N 1
ATOM 2237 C CA . ILE A 1 292 ? 12.156 19.078 -1.981 1 89.31 292 ILE A CA 1
ATOM 2238 C C . ILE A 1 292 ? 12.836 20.328 -2.537 1 89.31 292 ILE A C 1
ATOM 2240 O O . ILE A 1 292 ? 12.641 20.672 -3.701 1 89.31 292 ILE A O 1
ATOM 2244 N N . SER A 1 293 ? 13.648 20.922 -1.808 1 90.88 293 SER A N 1
ATOM 2245 C CA . SER A 1 293 ? 14.25 22.203 -2.174 1 90.88 293 SER A CA 1
ATOM 2246 C C . SER A 1 293 ? 15.078 22.078 -3.447 1 90.88 293 SER A C 1
ATOM 2248 O O . SER A 1 293 ? 14.953 22.906 -4.355 1 90.88 293 SER A O 1
A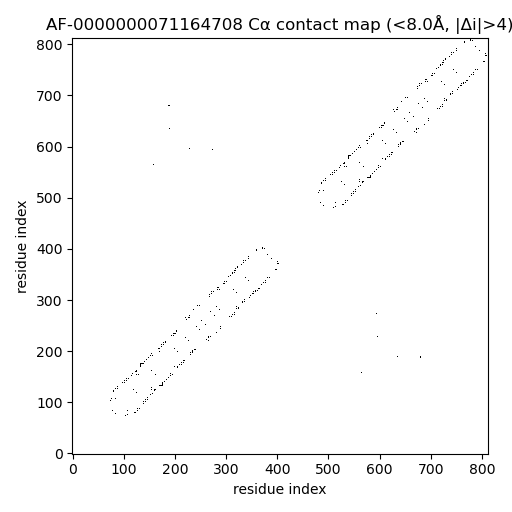TOM 2250 N N . PRO A 1 294 ? 15.828 21.094 -3.527 1 85.25 294 PRO A N 1
ATOM 2251 C CA . PRO A 1 294 ? 16.672 20.984 -4.723 1 85.25 294 PRO A CA 1
ATOM 2252 C C . PRO A 1 294 ? 15.859 20.781 -6 1 85.25 294 PRO A C 1
ATOM 2254 O O . PRO A 1 294 ? 16.344 21.078 -7.094 1 85.25 294 PRO A O 1
ATOM 2257 N N . ILE A 1 295 ? 14.664 20.328 -5.844 1 83.75 295 ILE A N 1
ATOM 2258 C CA . ILE A 1 295 ? 13.859 20.062 -7.027 1 83.75 295 ILE A CA 1
ATOM 2259 C C . ILE A 1 295 ? 13.008 21.297 -7.352 1 83.75 295 ILE A C 1
ATOM 2261 O O . ILE A 1 295 ? 12.406 21.375 -8.43 1 83.75 295 ILE A O 1
ATOM 2265 N N . MET A 1 296 ? 13.031 22.203 -6.531 1 90.88 296 MET A N 1
ATOM 2266 C CA . MET A 1 296 ? 12.242 23.422 -6.719 1 90.88 296 MET A CA 1
ATOM 2267 C C . MET A 1 296 ? 13.07 24.516 -7.398 1 90.88 296 MET A C 1
ATOM 2269 O O . MET A 1 296 ? 13.125 25.641 -6.922 1 90.88 296 MET A O 1
ATOM 2273 N N . THR A 1 297 ? 13.672 24.109 -8.391 1 89.06 297 THR A N 1
ATOM 2274 C CA . THR A 1 297 ? 14.391 25.047 -9.25 1 89.06 297 THR A CA 1
ATOM 2275 C C . THR A 1 297 ? 13.688 25.203 -10.594 1 89.06 297 THR A C 1
ATOM 2277 O O . THR A 1 297 ? 12.906 24.328 -10.992 1 89.06 297 THR A O 1
ATOM 2280 N N . ALA A 1 298 ? 14.023 26.297 -11.289 1 87.94 298 ALA A N 1
ATOM 2281 C CA . ALA A 1 298 ? 13.367 26.562 -12.57 1 87.94 298 ALA A CA 1
ATOM 2282 C C . ALA A 1 298 ? 13.594 25.422 -13.555 1 87.94 298 ALA A C 1
ATOM 2284 O O . ALA A 1 298 ? 12.688 25.047 -14.289 1 87.94 298 ALA A O 1
ATOM 2285 N N . ARG A 1 299 ? 14.734 24.891 -13.523 1 85.69 299 ARG A N 1
ATOM 2286 C CA . ARG A 1 299 ? 15.094 23.812 -14.445 1 85.69 299 ARG A CA 1
ATOM 2287 C C . ARG A 1 299 ? 14.242 22.578 -14.188 1 85.69 299 ARG A C 1
ATOM 2289 O O . ARG A 1 299 ? 13.695 21.984 -15.125 1 85.69 299 ARG A O 1
ATOM 2296 N N . TRP A 1 300 ? 14.062 22.219 -12.961 1 86 300 TRP A N 1
ATOM 2297 C CA . TRP A 1 300 ? 13.312 21.031 -12.594 1 86 300 TRP A CA 1
ATOM 2298 C C . TRP A 1 300 ? 11.812 21.266 -12.734 1 86 300 TRP A C 1
ATOM 2300 O O . TRP A 1 300 ? 11.086 20.406 -13.25 1 86 300 TRP A O 1
ATOM 2310 N N . LEU A 1 301 ? 11.414 22.328 -12.336 1 90.5 301 LEU A N 1
ATOM 2311 C CA . LEU A 1 301 ? 10 22.656 -12.367 1 90.5 301 LEU A CA 1
ATOM 2312 C C . LEU A 1 301 ? 9.492 22.766 -13.805 1 90.5 301 LEU A C 1
ATOM 2314 O O . LEU A 1 301 ? 8.352 22.406 -14.094 1 90.5 301 LEU A O 1
ATOM 2318 N N . GLY A 1 302 ? 10.336 23.188 -14.664 1 87.25 302 GLY A N 1
ATOM 2319 C CA . GLY A 1 302 ? 9.953 23.344 -16.062 1 87.25 302 GLY A CA 1
ATOM 2320 C C . GLY A 1 302 ? 9.703 22.031 -16.766 1 87.25 302 GLY A C 1
ATOM 2321 O O . GLY A 1 302 ? 8.938 21.969 -17.734 1 87.25 302 GLY A O 1
ATOM 2322 N N . VAL A 1 303 ? 10.336 20.969 -16.281 1 86.31 303 VAL A N 1
ATOM 2323 C CA . VAL A 1 303 ? 10.211 19.688 -16.953 1 86.31 303 VAL A CA 1
ATOM 2324 C C . VAL A 1 303 ? 9.297 18.766 -16.141 1 86.31 303 VAL A C 1
ATOM 2326 O O . VAL A 1 303 ? 8.992 17.656 -16.562 1 86.31 303 VAL A O 1
ATOM 2329 N N . MET A 1 304 ? 8.844 19.203 -15.055 1 90.19 304 MET A N 1
ATOM 2330 C CA . MET A 1 304 ? 7.988 18.406 -14.18 1 90.19 304 MET A CA 1
ATOM 2331 C C . MET A 1 304 ? 6.594 18.25 -14.781 1 90.19 304 MET A C 1
ATOM 2333 O O . MET A 1 304 ? 6.055 19.188 -15.359 1 90.19 304 MET A O 1
ATOM 2337 N N . SER A 1 305 ? 6.105 17.047 -14.664 1 91.69 305 SER A N 1
ATOM 2338 C CA . SER A 1 305 ? 4.738 16.844 -15.133 1 91.69 305 SER A CA 1
ATOM 2339 C C . SER A 1 305 ? 3.758 17.734 -14.375 1 91.69 305 SER A C 1
ATOM 2341 O O . SER A 1 305 ? 3.992 18.062 -13.211 1 91.69 305 SER A O 1
ATOM 2343 N N . ILE A 1 306 ? 2.664 18.016 -14.938 1 94 306 ILE A N 1
ATOM 2344 C CA . ILE A 1 306 ? 1.658 18.906 -14.352 1 94 306 ILE A CA 1
ATOM 2345 C C . ILE A 1 306 ? 1.108 18.281 -13.07 1 94 306 ILE A C 1
ATOM 2347 O O . ILE A 1 306 ? 0.875 18.984 -12.086 1 94 306 ILE A O 1
ATOM 2351 N N . ASP A 1 307 ? 0.919 17.016 -13.117 1 91.69 307 ASP A N 1
ATOM 2352 C CA . ASP A 1 307 ? 0.392 16.328 -11.938 1 91.69 307 ASP A CA 1
ATOM 2353 C C . ASP A 1 307 ? 1.339 16.469 -10.75 1 91.69 307 ASP A C 1
ATOM 2355 O O . ASP A 1 307 ? 0.902 16.75 -9.633 1 91.69 307 ASP A O 1
ATOM 2359 N N . ASN A 1 308 ? 2.549 16.312 -11.031 1 92.12 308 ASN A N 1
ATOM 2360 C CA . ASN A 1 308 ? 3.539 16.438 -9.969 1 92.12 308 ASN A CA 1
ATOM 2361 C C . ASN A 1 308 ? 3.652 17.891 -9.484 1 92.12 308 ASN A C 1
ATOM 2363 O O . ASN A 1 308 ? 3.85 18.125 -8.289 1 92.12 308 ASN A O 1
ATOM 2367 N N . PHE A 1 309 ? 3.557 18.766 -10.414 1 94.75 309 PHE A N 1
ATOM 2368 C CA . PHE A 1 309 ? 3.602 20.188 -10.062 1 94.75 309 PHE A CA 1
ATOM 2369 C C . PHE A 1 309 ? 2.422 20.562 -9.172 1 94.75 309 PHE A C 1
ATOM 2371 O O . PHE A 1 309 ? 2.592 21.266 -8.172 1 94.75 309 PHE A O 1
ATOM 2378 N N . ASP A 1 310 ? 1.314 20.047 -9.523 1 96.06 310 ASP A N 1
ATOM 2379 C CA . ASP A 1 310 ? 0.107 20.297 -8.742 1 96.06 310 ASP A CA 1
ATOM 2380 C C . ASP A 1 310 ? 0.225 19.703 -7.34 1 96.06 310 ASP A C 1
ATOM 2382 O O . ASP A 1 310 ? -0.193 20.312 -6.359 1 96.06 310 ASP A O 1
ATOM 2386 N N . LEU A 1 311 ? 0.776 18.531 -7.289 1 94.06 311 LEU A N 1
ATOM 2387 C CA . LEU A 1 311 ? 1.002 17.891 -6 1 94.06 311 LEU A CA 1
ATOM 2388 C C . LEU A 1 311 ? 1.972 18.703 -5.145 1 94.06 311 LEU A C 1
ATOM 2390 O O . LEU A 1 311 ? 1.786 18.812 -3.934 1 94.06 311 LEU A O 1
ATOM 2394 N N . LEU A 1 312 ? 2.99 19.156 -5.75 1 94.88 312 LEU A N 1
ATOM 2395 C CA . LEU A 1 312 ? 3.961 19.984 -5.043 1 94.88 312 LEU A CA 1
ATOM 2396 C C . LEU A 1 312 ? 3.291 21.219 -4.449 1 94.88 312 LEU A C 1
ATOM 2398 O O . LEU A 1 312 ? 3.508 21.547 -3.281 1 94.88 312 LEU A O 1
ATOM 2402 N N . ILE A 1 313 ? 2.42 21.859 -5.23 1 94.81 313 ILE A N 1
ATOM 2403 C CA . ILE A 1 313 ? 1.681 23.031 -4.773 1 94.81 313 ILE A CA 1
ATOM 2404 C C . ILE A 1 313 ? 0.787 22.656 -3.594 1 94.81 313 ILE A C 1
ATOM 2406 O O . ILE A 1 313 ? 0.707 23.391 -2.605 1 94.81 313 ILE A O 1
ATOM 2410 N N . SER A 1 314 ? 0.187 21.516 -3.697 1 94.69 314 SER A N 1
ATOM 2411 C CA . SER A 1 314 ? -0.681 21.031 -2.629 1 94.69 314 SER A CA 1
ATOM 2412 C C . SER A 1 314 ? 0.101 20.812 -1.339 1 94.69 314 SER A C 1
ATOM 2414 O O . SER A 1 314 ? -0.343 21.219 -0.262 1 94.69 314 SER A O 1
ATOM 2416 N N . VAL A 1 315 ? 1.213 20.188 -1.5 1 93.94 315 VAL A N 1
ATOM 2417 C CA . VAL A 1 315 ? 2.062 19.875 -0.354 1 93.94 315 VAL A CA 1
ATOM 2418 C C . VAL A 1 315 ? 2.566 21.172 0.278 1 93.94 315 VAL A C 1
ATOM 2420 O O . VAL A 1 315 ? 2.545 21.328 1.502 1 93.94 315 VAL A O 1
ATOM 2423 N N . MET A 1 316 ? 2.943 22.094 -0.499 1 92.62 316 MET A N 1
ATOM 2424 C CA . MET A 1 316 ? 3.416 23.391 -0.011 1 92.62 316 MET A CA 1
ATOM 2425 C C . MET A 1 316 ? 2.311 24.125 0.738 1 92.62 316 MET A C 1
ATOM 2427 O O . MET A 1 316 ? 2.557 24.719 1.787 1 92.62 316 MET A O 1
ATOM 2431 N N . GLY A 1 317 ? 1.149 24 0.28 1 91.75 317 GLY A N 1
ATOM 2432 C CA . GLY A 1 317 ? 0.021 24.672 0.9 1 91.75 317 GLY A CA 1
ATOM 2433 C C . GLY A 1 317 ? -0.45 24 2.176 1 91.75 317 GLY A C 1
ATOM 2434 O O . GLY A 1 317 ? -1.26 24.562 2.918 1 91.75 317 GLY A O 1
ATOM 2435 N N . SER A 1 318 ? 0.105 22.906 2.473 1 90.12 318 SER A N 1
ATOM 2436 C CA . SER A 1 318 ? -0.43 22.109 3.572 1 90.12 318 SER A CA 1
ATOM 2437 C C . SER A 1 318 ? 0.403 22.281 4.836 1 90.12 318 SER A C 1
ATOM 2439 O O . SER A 1 318 ? 0.048 21.766 5.898 1 90.12 318 SER A O 1
ATOM 2441 N N . SER A 1 319 ? 1.452 23 4.766 1 90.44 319 SER A N 1
ATOM 2442 C CA . SER A 1 319 ? 2.311 23.078 5.941 1 90.44 319 SER A CA 1
ATOM 2443 C C . SER A 1 319 ? 3.012 24.438 6.023 1 90.44 319 SER A C 1
ATOM 2445 O O . SER A 1 319 ? 3.869 24.734 5.195 1 90.44 319 SER A O 1
ATOM 2447 N N . HIS A 1 320 ? 2.768 25.141 7.082 1 89.75 320 HIS A N 1
ATOM 2448 C CA . HIS A 1 320 ? 3.461 26.391 7.352 1 89.75 320 HIS A CA 1
ATOM 2449 C C . HIS A 1 320 ? 4.941 26.156 7.633 1 89.75 320 HIS A C 1
ATOM 2451 O O . HIS A 1 320 ? 5.793 26.922 7.184 1 89.75 320 HIS A O 1
ATOM 2457 N N . LYS A 1 321 ? 5.152 25.109 8.344 1 89.69 321 LYS A N 1
ATOM 2458 C CA . LYS A 1 321 ? 6.52 24.797 8.75 1 89.69 321 LYS A CA 1
ATOM 2459 C C . LYS A 1 321 ? 7.41 24.547 7.539 1 89.69 321 LYS A C 1
ATOM 2461 O O . LYS A 1 321 ? 8.555 25 7.5 1 89.69 321 LYS A O 1
ATOM 2466 N N . LEU A 1 322 ? 6.848 23.828 6.617 1 92.44 322 LEU A N 1
ATOM 2467 C CA . LEU A 1 322 ? 7.602 23.531 5.402 1 92.44 322 LEU A CA 1
ATOM 2468 C C . LEU A 1 322 ? 7.906 24.812 4.629 1 92.44 322 LEU A C 1
ATOM 2470 O O . LEU A 1 322 ? 9.039 25.031 4.203 1 92.44 322 LEU A O 1
ATOM 2474 N N . LEU A 1 323 ? 6.98 25.672 4.496 1 92.38 323 LEU A N 1
ATOM 2475 C CA . LEU A 1 323 ? 7.141 26.922 3.74 1 92.38 323 LEU A CA 1
ATOM 2476 C C . LEU A 1 323 ? 8.164 27.828 4.406 1 92.38 323 LEU A C 1
ATOM 2478 O O . LEU A 1 323 ? 8.969 28.469 3.723 1 92.38 323 LEU A O 1
ATOM 2482 N N . LYS A 1 324 ? 8.109 27.875 5.648 1 91.5 324 LYS A N 1
ATOM 2483 C CA . LYS A 1 324 ? 9.023 28.734 6.402 1 91.5 324 LYS A CA 1
ATOM 2484 C C . LYS A 1 324 ? 10.469 28.25 6.262 1 91.5 324 LYS A C 1
ATOM 2486 O O . LYS A 1 324 ? 11.398 29.047 6.324 1 91.5 324 LYS A O 1
ATOM 2491 N N . ALA A 1 325 ? 10.555 27.016 6.098 1 93.19 325 ALA A N 1
ATOM 2492 C CA . ALA A 1 325 ? 11.891 26.422 6.086 1 93.19 325 ALA A CA 1
ATOM 2493 C C . ALA A 1 325 ? 12.492 26.453 4.684 1 93.19 325 ALA A C 1
ATOM 2495 O O . ALA A 1 325 ? 13.703 26.281 4.516 1 93.19 325 ALA A O 1
ATOM 2496 N N . LEU A 1 326 ? 11.688 26.688 3.695 1 93.44 326 LEU A N 1
ATOM 2497 C CA . LEU A 1 326 ? 12.172 26.703 2.32 1 93.44 326 LEU A CA 1
ATOM 2498 C C . LEU A 1 326 ? 12.898 28.016 2.021 1 93.44 326 LEU A C 1
ATOM 2500 O O . LEU A 1 326 ? 12.477 29.078 2.461 1 93.44 326 LEU A O 1
ATOM 2504 N N . PRO A 1 327 ? 13.945 27.906 1.281 1 91.38 327 PRO A N 1
ATOM 2505 C CA . PRO A 1 327 ? 14.641 29.141 0.893 1 91.38 327 PRO A CA 1
ATOM 2506 C C . PRO A 1 327 ? 13.805 30.031 -0.012 1 91.38 327 PRO A C 1
ATOM 2508 O O . PRO A 1 327 ? 13 29.531 -0.805 1 91.38 327 PRO A O 1
ATOM 2511 N N . PRO A 1 328 ? 14.016 31.344 0.027 1 88.69 328 PRO A N 1
ATOM 2512 C CA . PRO A 1 328 ? 13.273 32.281 -0.815 1 88.69 328 PRO A CA 1
ATOM 2513 C C . PRO A 1 328 ? 13.477 32.031 -2.307 1 88.69 328 PRO A C 1
ATOM 2515 O O . PRO A 1 328 ? 12.578 32.281 -3.109 1 88.69 328 PRO A O 1
ATOM 2518 N N . THR A 1 329 ? 14.633 31.484 -2.605 1 90.88 329 THR A N 1
ATOM 2519 C CA . THR A 1 329 ? 14.945 31.219 -4.008 1 90.88 329 THR A CA 1
ATOM 2520 C C . THR A 1 329 ? 13.977 30.203 -4.594 1 90.88 329 THR A C 1
ATOM 2522 O O . THR A 1 329 ? 13.711 30.219 -5.801 1 90.88 329 THR A O 1
ATOM 2525 N N . ASN A 1 330 ? 13.469 29.328 -3.75 1 93 330 ASN A N 1
ATOM 2526 C CA . ASN A 1 330 ? 12.492 28.344 -4.215 1 93 330 ASN A CA 1
ATOM 2527 C C . ASN A 1 330 ? 11.18 29 -4.617 1 93 330 ASN A C 1
ATOM 2529 O O . ASN A 1 330 ? 10.555 28.609 -5.605 1 93 330 ASN A O 1
ATOM 2533 N N . PHE A 1 331 ? 10.82 30.016 -3.92 1 90.94 331 PHE A N 1
ATOM 2534 C CA . PHE A 1 331 ? 9.602 30.75 -4.23 1 90.94 331 PHE A CA 1
ATOM 2535 C C . PHE A 1 331 ? 9.758 31.547 -5.523 1 90.94 331 PHE A C 1
ATOM 2537 O O . PHE A 1 331 ? 8.836 31.594 -6.34 1 90.94 331 PHE A O 1
ATOM 2544 N N . ASP A 1 332 ? 10.938 32.062 -5.645 1 91.62 332 ASP A N 1
ATOM 2545 C CA . ASP A 1 332 ? 11.219 32.781 -6.879 1 91.62 332 ASP A CA 1
ATOM 2546 C C . ASP A 1 332 ? 11.039 31.891 -8.102 1 91.62 332 ASP A C 1
ATOM 2548 O O . ASP A 1 332 ? 10.453 32.312 -9.102 1 91.62 332 ASP A O 1
ATOM 2552 N N . SER A 1 333 ? 11.523 30.75 -7.949 1 93.5 333 SER A N 1
ATOM 2553 C CA . SER A 1 333 ? 11.461 29.812 -9.062 1 93.5 333 SER A CA 1
ATOM 2554 C C . SER A 1 333 ? 10.016 29.422 -9.367 1 93.5 333 SER A C 1
ATOM 2556 O O . SER A 1 333 ? 9.602 29.406 -10.531 1 93.5 333 SER A O 1
ATOM 2558 N N . ILE A 1 334 ? 9.273 29.109 -8.359 1 94 334 ILE A N 1
ATOM 2559 C CA . ILE A 1 334 ? 7.898 28.656 -8.531 1 94 334 ILE A CA 1
ATOM 2560 C C . ILE A 1 334 ? 7.062 29.797 -9.117 1 94 334 ILE A C 1
ATOM 2562 O O . ILE A 1 334 ? 6.281 29.594 -10.047 1 94 334 ILE A O 1
ATOM 2566 N N . PHE A 1 335 ? 7.273 30.984 -8.648 1 93.19 335 PHE A N 1
ATOM 2567 C CA . PHE A 1 335 ? 6.516 32.125 -9.133 1 93.19 335 PHE A CA 1
ATOM 2568 C C . PHE A 1 335 ? 6.879 32.438 -10.578 1 93.19 335 PHE A C 1
ATOM 2570 O O . PHE A 1 335 ? 6 32.719 -11.398 1 93.19 335 PHE A O 1
ATOM 2577 N N . SER A 1 336 ? 8.109 32.375 -10.781 1 93.94 336 SER A N 1
ATOM 2578 C CA . SER A 1 336 ? 8.57 32.688 -12.133 1 93.94 336 SER A CA 1
ATOM 2579 C C . SER A 1 336 ? 7.938 31.734 -13.156 1 93.94 336 SER A C 1
ATOM 2581 O O . SER A 1 336 ? 7.488 32.188 -14.219 1 93.94 336 SER A O 1
ATOM 2583 N N . ILE A 1 337 ? 7.824 30.5 -12.773 1 94.44 337 ILE A N 1
ATOM 2584 C CA . ILE A 1 337 ? 7.266 29.5 -13.688 1 94.44 337 ILE A CA 1
ATOM 2585 C C . ILE A 1 337 ? 5.758 29.719 -13.82 1 94.44 337 ILE A C 1
ATOM 2587 O O . ILE A 1 337 ? 5.207 29.641 -14.922 1 94.44 337 ILE A O 1
ATOM 2591 N N . LEU A 1 338 ? 5.129 30.016 -12.773 1 94.31 338 LEU A N 1
ATOM 2592 C CA . LEU A 1 338 ? 3.682 30.172 -12.789 1 94.31 338 LEU A CA 1
ATOM 2593 C C .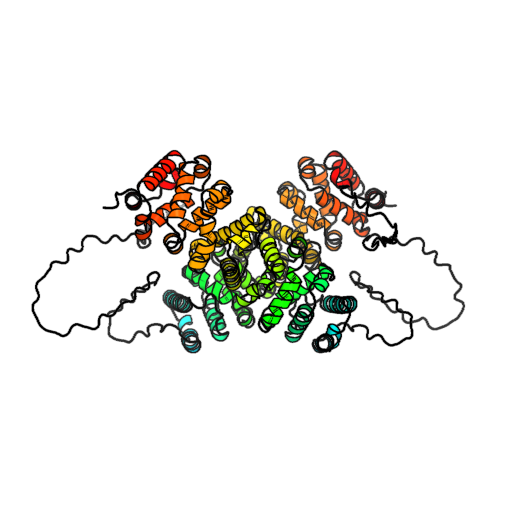 LEU A 1 338 ? 3.287 31.438 -13.547 1 94.31 338 LEU A C 1
ATOM 2595 O O . LEU A 1 338 ? 2.264 31.469 -14.234 1 94.31 338 LEU A O 1
ATOM 2599 N N . ILE A 1 339 ? 4.137 32.406 -13.484 1 94.44 339 ILE A N 1
ATOM 2600 C CA . ILE A 1 339 ? 3.879 33.688 -14.164 1 94.44 339 ILE A CA 1
ATOM 2601 C C . ILE A 1 339 ? 4.152 33.531 -15.656 1 94.44 339 ILE A C 1
ATOM 2603 O O . ILE A 1 339 ? 3.369 34 -16.484 1 94.44 339 ILE A O 1
ATOM 2607 N N . SER A 1 340 ? 5.188 32.875 -15.953 1 94 340 SER A N 1
ATOM 2608 C CA . SER A 1 340 ? 5.664 32.844 -17.328 1 94 340 SER A CA 1
ATOM 2609 C C . SER A 1 340 ? 4.973 31.75 -18.141 1 94 340 SER A C 1
ATOM 2611 O O . SER A 1 340 ? 5.016 31.766 -19.375 1 94 340 SER A O 1
ATOM 2613 N N . SER A 1 341 ? 4.316 30.797 -17.484 1 93.81 341 SER A N 1
ATOM 2614 C CA . SER A 1 341 ? 3.709 29.688 -18.219 1 93.81 341 SER A CA 1
ATOM 2615 C C . SER A 1 341 ? 2.219 29.578 -17.922 1 93.81 341 SER A C 1
ATOM 2617 O O . SER A 1 341 ? 1.805 28.75 -17.094 1 93.81 341 SER A O 1
ATOM 2619 N N . PRO A 1 342 ? 1.395 30.172 -18.719 1 93 342 PRO A N 1
ATOM 2620 C CA . PRO A 1 342 ? -0.055 30.094 -18.516 1 93 342 PRO A CA 1
ATOM 2621 C C . PRO A 1 342 ? -0.594 28.672 -18.625 1 93 342 PRO A C 1
ATOM 2623 O O . PRO A 1 342 ? -1.585 28.328 -17.984 1 93 342 PRO A O 1
ATOM 2626 N N . LYS A 1 343 ? 0.06 27.906 -19.406 1 94.12 343 LYS A N 1
ATOM 2627 C CA . LYS A 1 343 ? -0.38 26.531 -19.594 1 94.12 343 LYS A CA 1
ATOM 2628 C C . LYS A 1 343 ? -0.253 25.734 -18.297 1 94.12 343 LYS A C 1
ATOM 2630 O O . LYS A 1 343 ? -1.147 24.969 -17.938 1 94.12 343 LYS A O 1
ATOM 2635 N N . ILE A 1 344 ? 0.816 25.953 -17.594 1 94.06 344 ILE A N 1
ATOM 2636 C CA . ILE A 1 344 ? 1.019 25.281 -16.312 1 94.06 344 ILE A CA 1
ATOM 2637 C C . ILE A 1 344 ? 0.014 25.797 -15.289 1 94.06 344 ILE A C 1
ATOM 2639 O O . ILE A 1 344 ? -0.655 25 -14.617 1 94.06 344 ILE A O 1
ATOM 2643 N N . LEU A 1 345 ? -0.163 27.016 -15.258 1 95.88 345 LEU A N 1
ATOM 2644 C CA . LEU A 1 345 ? -1.026 27.641 -14.258 1 95.88 345 LEU A CA 1
ATOM 2645 C C . LEU A 1 345 ? -2.48 27.219 -14.461 1 95.88 345 LEU A C 1
ATOM 2647 O O . LEU A 1 345 ? -3.17 26.859 -13.508 1 95.88 345 LEU A O 1
ATOM 2651 N N . SER A 1 346 ? -2.904 27.141 -15.648 1 95.62 346 SER A N 1
ATOM 2652 C CA . SER A 1 346 ? -4.301 26.828 -15.945 1 95.62 346 SER A CA 1
ATOM 2653 C C . SER A 1 346 ? -4.598 25.359 -15.734 1 95.62 346 SER A C 1
ATOM 2655 O O . SER A 1 346 ? -5.758 24.953 -15.625 1 95.62 346 SER A O 1
ATOM 2657 N N . SER A 1 347 ? -3.553 24.609 -15.656 1 95.81 347 SER A N 1
ATOM 2658 C CA . SER A 1 347 ? -3.732 23.172 -15.531 1 95.81 347 SER A CA 1
ATOM 2659 C C . SER A 1 347 ? -3.74 22.734 -14.062 1 95.81 347 SER A C 1
ATOM 2661 O O . SER A 1 347 ? -4.012 21.578 -13.758 1 95.81 347 SER A O 1
ATOM 2663 N N . LEU A 1 348 ? -3.438 23.625 -13.219 1 96.44 348 LEU A N 1
ATOM 2664 C CA . LEU A 1 348 ? -3.391 23.297 -11.797 1 96.44 348 LEU A CA 1
ATOM 2665 C C . LEU A 1 348 ? -4.793 23.25 -11.195 1 96.44 348 LEU A C 1
ATOM 2667 O O . LEU A 1 348 ? -5.723 23.859 -11.75 1 96.44 348 LEU A O 1
ATOM 2671 N N . LYS A 1 349 ? -4.98 22.469 -10.172 1 95.25 349 LYS A N 1
ATOM 2672 C CA . LYS A 1 349 ? -6.234 22.469 -9.422 1 95.25 349 LYS A CA 1
ATOM 2673 C C . LYS A 1 349 ? -6.387 23.766 -8.617 1 95.25 349 LYS A C 1
ATOM 2675 O O . LYS A 1 349 ? -5.547 24.078 -7.77 1 95.25 349 LYS A O 1
ATOM 2680 N N . PRO A 1 350 ? -7.48 24.438 -8.773 1 95.56 350 PRO A N 1
ATOM 2681 C CA . PRO A 1 350 ? -7.676 25.719 -8.109 1 95.56 350 PRO A CA 1
ATOM 2682 C C . PRO A 1 350 ? -7.602 25.625 -6.586 1 95.56 350 PRO A C 1
ATOM 2684 O O . PRO A 1 350 ? -7.078 26.516 -5.926 1 95.56 350 PRO A O 1
ATOM 2687 N N . ASN A 1 351 ? -8.055 24.578 -6.031 1 94.19 351 ASN A N 1
ATOM 2688 C CA . ASN A 1 351 ? -8.062 24.406 -4.582 1 94.19 351 ASN A CA 1
ATOM 2689 C C . ASN A 1 351 ? -6.645 24.328 -4.02 1 94.19 351 ASN A C 1
ATOM 2691 O O . ASN A 1 351 ? -6.391 24.75 -2.895 1 94.19 351 ASN A O 1
ATOM 2695 N N . ASN A 1 352 ? -5.797 23.75 -4.789 1 94.44 352 ASN A N 1
ATOM 2696 C CA . ASN A 1 352 ? -4.414 23.641 -4.328 1 94.44 352 ASN A CA 1
ATOM 2697 C C . ASN A 1 352 ? -3.715 25 -4.34 1 94.44 352 ASN A C 1
ATOM 2699 O O . ASN A 1 352 ? -2.996 25.344 -3.398 1 94.44 352 ASN A O 1
ATOM 2703 N N . VAL A 1 353 ? -3.984 25.719 -5.367 1 95 353 VAL A N 1
ATOM 2704 C CA . VAL A 1 353 ? -3.408 27.062 -5.465 1 95 353 VAL A CA 1
ATOM 2705 C C . VAL A 1 353 ? -3.984 27.953 -4.367 1 95 353 VAL A C 1
ATOM 2707 O O . VAL A 1 353 ? -3.252 28.703 -3.725 1 95 353 VAL A O 1
ATOM 2710 N N . ASN A 1 354 ? -5.227 27.797 -4.238 1 94.88 354 ASN A N 1
ATOM 2711 C CA . ASN A 1 354 ? -5.887 28.531 -3.168 1 94.88 354 ASN A CA 1
ATOM 2712 C C . ASN A 1 354 ? -5.266 28.234 -1.808 1 94.88 354 ASN A C 1
ATOM 2714 O O . ASN A 1 354 ? -4.969 29.141 -1.037 1 94.88 354 ASN A O 1
ATOM 2718 N N . LYS A 1 355 ? -5.098 27.047 -1.532 1 92.06 355 LYS A N 1
ATOM 2719 C CA . LYS A 1 355 ? -4.516 26.609 -0.266 1 92.06 355 LYS A CA 1
ATOM 2720 C C . LYS A 1 355 ? -3.119 27.188 -0.071 1 92.06 355 LYS A C 1
ATOM 2722 O O . LYS A 1 355 ? -2.758 27.594 1.037 1 92.06 355 LYS A O 1
ATOM 2727 N N . LEU A 1 356 ? -2.363 27.141 -1.073 1 93.31 356 LEU A N 1
ATOM 2728 C CA . LEU A 1 356 ? -1.02 27.703 -1.014 1 93.31 356 LEU A CA 1
ATOM 2729 C C . LEU A 1 356 ? -1.07 29.188 -0.686 1 93.31 356 LEU A C 1
ATOM 2731 O O . LEU A 1 356 ? -0.339 29.656 0.188 1 93.31 356 LEU A O 1
ATOM 2735 N N . LEU A 1 357 ? -1.963 29.891 -1.337 1 92.69 357 LEU A N 1
ATOM 2736 C CA . LEU A 1 357 ? -2.09 31.328 -1.139 1 92.69 357 LEU A CA 1
ATOM 2737 C C . LEU A 1 357 ? -2.539 31.656 0.284 1 92.69 357 LEU A C 1
ATOM 2739 O O . LEU A 1 357 ? -2.004 32.562 0.922 1 92.69 357 LEU A O 1
ATOM 2743 N N . ILE A 1 358 ? -3.426 30.891 0.738 1 91.19 358 ILE A N 1
ATOM 2744 C CA . ILE A 1 358 ? -3.918 31.094 2.098 1 91.19 358 ILE A CA 1
ATOM 2745 C C . ILE A 1 358 ? -2.795 30.828 3.098 1 91.19 358 ILE A C 1
ATOM 2747 O O . ILE A 1 358 ? -2.627 31.562 4.062 1 91.19 358 ILE A O 1
ATOM 2751 N N . THR A 1 359 ? -2.115 29.766 2.861 1 90.5 359 THR A N 1
ATOM 2752 C CA . THR A 1 359 ? -1.013 29.438 3.754 1 90.5 359 THR A CA 1
ATOM 2753 C C . THR A 1 359 ? 0.055 30.531 3.73 1 90.5 359 THR A C 1
ATOM 2755 O O . THR A 1 359 ? 0.625 30.859 4.77 1 90.5 359 THR A O 1
ATOM 2758 N N . LEU A 1 360 ? 0.328 31.094 2.621 1 89.69 360 LEU A N 1
ATOM 2759 C CA . LEU A 1 360 ? 1.27 32.188 2.504 1 89.69 360 LEU A CA 1
ATOM 2760 C C . LEU A 1 360 ? 0.751 33.438 3.234 1 89.69 360 LEU A C 1
ATOM 2762 O O . LEU A 1 360 ? 1.51 34.125 3.928 1 89.69 360 LEU A O 1
ATOM 2766 N N . ALA A 1 361 ? -0.49 33.625 3.146 1 87.69 361 ALA A N 1
ATOM 2767 C CA . ALA A 1 361 ? -1.109 34.812 3.736 1 87.69 361 ALA A CA 1
ATOM 2768 C C . ALA A 1 361 ? -1.122 34.719 5.262 1 87.69 361 ALA A C 1
ATOM 2770 O O . ALA A 1 361 ? -1.014 35.75 5.949 1 87.69 361 ALA A O 1
ATOM 2771 N N . THR A 1 362 ? -1.221 33.562 5.727 1 86.25 362 THR A N 1
ATOM 2772 C CA . THR A 1 362 ? -1.413 33.375 7.164 1 86.25 362 THR A CA 1
ATOM 2773 C C . THR A 1 362 ? -0.074 33.188 7.871 1 86.25 362 THR A C 1
ATOM 2775 O O . THR A 1 362 ? -0.034 32.906 9.07 1 86.25 362 THR A O 1
ATOM 2778 N N . CYS A 1 363 ? 0.899 33.281 7.207 1 83.25 363 CYS A N 1
ATOM 2779 C CA . CYS A 1 363 ? 2.225 33.219 7.809 1 83.25 363 CYS A CA 1
ATOM 2780 C C . CYS A 1 363 ? 3.066 34.406 7.434 1 83.25 363 CYS A C 1
ATOM 2782 O O . CYS A 1 363 ? 3.867 34.344 6.5 1 83.25 363 CYS A O 1
ATOM 2784 N N . PRO A 1 364 ? 3.039 35.406 8.188 1 78.62 364 PRO A N 1
ATOM 2785 C CA . PRO A 1 364 ? 3.699 36.656 7.852 1 78.62 364 PRO A CA 1
ATOM 2786 C C . PRO A 1 364 ? 5.211 36.5 7.684 1 78.62 364 PRO A C 1
ATOM 2788 O O . PRO A 1 364 ? 5.812 37.188 6.836 1 78.62 364 PRO A O 1
ATOM 2791 N N . SER A 1 365 ? 5.77 35.688 8.438 1 81.88 365 SER A N 1
ATOM 2792 C CA . SER A 1 365 ? 7.215 35.531 8.359 1 81.88 365 SER A CA 1
ATOM 2793 C C . SER A 1 365 ? 7.641 35.062 6.973 1 81.88 365 SER A C 1
ATOM 2795 O O . SER A 1 365 ? 8.742 35.344 6.516 1 81.88 365 SER A O 1
ATOM 2797 N N . ILE A 1 366 ? 6.738 34.344 6.293 1 81.38 366 ILE A N 1
ATOM 2798 C CA . ILE A 1 366 ? 7.023 33.875 4.945 1 81.38 366 ILE A CA 1
ATOM 2799 C C . ILE A 1 366 ? 6.867 35 3.943 1 81.38 366 ILE A C 1
ATOM 2801 O O . ILE A 1 366 ? 7.723 35.188 3.072 1 81.38 366 ILE A O 1
ATOM 2805 N N . LEU A 1 367 ? 5.883 35.719 4.148 1 81.88 367 LEU A N 1
ATOM 2806 C CA . LEU A 1 367 ? 5.523 36.781 3.213 1 81.88 367 LEU A CA 1
ATOM 2807 C C . LEU A 1 367 ? 6.582 37.875 3.197 1 81.88 367 LEU A C 1
ATOM 2809 O O . LEU A 1 367 ? 6.824 38.5 2.16 1 81.88 367 LEU A O 1
ATOM 2813 N N . GLN A 1 368 ? 7.191 38.031 4.297 1 79.38 368 GLN A N 1
ATOM 2814 C CA . GLN A 1 368 ? 8.211 39.062 4.406 1 79.38 368 GLN A CA 1
ATOM 2815 C C . GLN A 1 368 ? 9.43 38.75 3.557 1 79.38 368 GLN A C 1
ATOM 2817 O O . GLN A 1 368 ? 10.172 39.625 3.135 1 79.38 368 GLN A O 1
ATOM 2822 N N . ASN A 1 369 ? 9.523 37.469 3.268 1 79.56 369 ASN A N 1
ATOM 2823 C CA . ASN A 1 369 ? 10.711 37.062 2.527 1 79.56 369 ASN A CA 1
ATOM 2824 C C . ASN A 1 369 ? 10.422 36.938 1.034 1 79.56 369 ASN A C 1
ATOM 2826 O O . ASN A 1 369 ? 11.312 36.625 0.248 1 79.56 369 ASN A O 1
ATOM 2830 N N . ILE A 1 370 ? 9.211 37.188 0.659 1 81.88 370 ILE A N 1
ATOM 2831 C CA . ILE A 1 370 ? 8.828 37.125 -0.746 1 81.88 370 ILE A CA 1
ATOM 2832 C C . ILE A 1 370 ? 8.688 38.531 -1.321 1 81.88 370 ILE A C 1
ATOM 2834 O O . ILE A 1 370 ? 7.949 39.344 -0.783 1 81.88 370 ILE A O 1
ATOM 2838 N N . PRO A 1 371 ? 9.453 38.75 -2.393 1 80.88 371 PRO A N 1
ATOM 2839 C CA . PRO A 1 371 ? 9.344 40.062 -3 1 80.88 371 PRO A CA 1
ATOM 2840 C C . PRO A 1 371 ? 7.914 40.375 -3.443 1 80.88 371 PRO A C 1
ATOM 2842 O O . PRO A 1 371 ? 7.188 39.5 -3.891 1 80.88 371 PRO A O 1
ATOM 2845 N N . LEU A 1 372 ? 7.562 41.656 -3.389 1 83.56 372 LEU A N 1
ATOM 2846 C CA . LEU A 1 372 ? 6.199 42.094 -3.654 1 83.56 372 LEU A CA 1
ATOM 2847 C C . LEU A 1 372 ? 5.887 42.031 -5.145 1 83.56 372 LEU A C 1
ATOM 2849 O O . LEU A 1 372 ? 4.777 41.656 -5.535 1 83.56 372 LEU A O 1
ATOM 2853 N N . ASN A 1 373 ? 6.844 42.344 -5.914 1 86.94 373 ASN A N 1
ATOM 2854 C CA . ASN A 1 373 ? 6.59 42.406 -7.352 1 86.94 373 ASN A CA 1
ATOM 2855 C C . ASN A 1 373 ? 6.215 41.031 -7.91 1 86.94 373 ASN A C 1
ATOM 2857 O O . ASN A 1 373 ? 5.184 40.875 -8.57 1 86.94 373 ASN A O 1
ATOM 2861 N N . PRO A 1 374 ? 6.969 40.094 -7.551 1 88.81 374 PRO A N 1
ATOM 2862 C CA . PRO A 1 374 ? 6.594 38.781 -8.047 1 88.81 374 PRO A CA 1
ATOM 2863 C C . PRO A 1 374 ? 5.234 38.312 -7.52 1 88.81 374 PRO A C 1
ATOM 2865 O O . PRO A 1 374 ? 4.496 37.625 -8.227 1 88.81 374 PRO A O 1
ATOM 2868 N N . MET A 1 375 ? 4.922 38.688 -6.359 1 90.12 375 MET A N 1
ATOM 2869 C CA . MET A 1 375 ? 3.631 38.312 -5.785 1 90.12 375 MET A CA 1
ATOM 2870 C C . MET A 1 375 ? 2.486 38.969 -6.551 1 90.12 375 MET A C 1
ATOM 2872 O O . MET A 1 375 ? 1.495 38.312 -6.875 1 90.12 375 MET A O 1
ATOM 2876 N N . HIS A 1 376 ? 2.682 40.219 -6.875 1 91.25 376 HIS A N 1
ATOM 2877 C CA . HIS A 1 376 ? 1.667 40.906 -7.648 1 91.25 376 HIS A CA 1
ATOM 2878 C C . HIS A 1 376 ? 1.5 40.312 -9.031 1 91.25 376 HIS A C 1
ATOM 2880 O O . HIS A 1 376 ? 0.375 40.094 -9.5 1 91.25 376 HIS A O 1
ATOM 2886 N N . GLN A 1 377 ? 2.58 40.062 -9.602 1 93.69 377 GLN A N 1
ATOM 2887 C CA . GLN A 1 377 ? 2.543 39.469 -10.93 1 93.69 377 GLN A CA 1
ATOM 2888 C C . GLN A 1 377 ? 1.861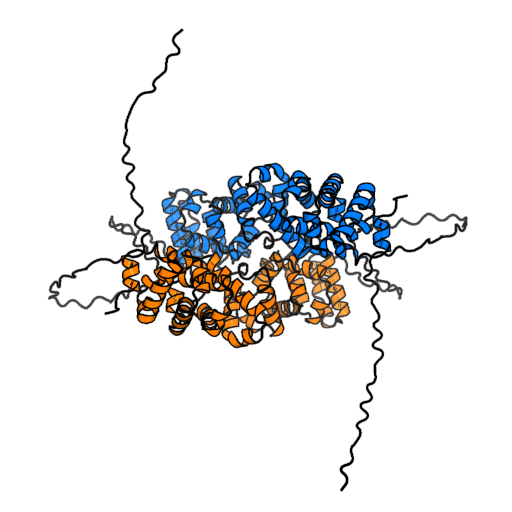 38.094 -10.891 1 93.69 377 GLN A C 1
ATOM 2890 O O . GLN A 1 377 ? 1.109 37.75 -11.805 1 93.69 377 GLN A O 1
ATOM 2895 N N . LEU A 1 378 ? 2.189 37.375 -9.836 1 94.5 378 LEU A N 1
ATOM 2896 C CA . LEU A 1 378 ? 1.58 36.062 -9.68 1 94.5 378 LEU A CA 1
ATOM 2897 C C . LEU A 1 378 ? 0.068 36.188 -9.516 1 94.5 378 LEU A C 1
ATOM 2899 O O . LEU A 1 378 ? -0.689 35.469 -10.164 1 94.5 378 LEU A O 1
ATOM 2903 N N . LEU A 1 379 ? -0.398 37.062 -8.711 1 93.81 379 LEU A N 1
ATOM 2904 C CA . LEU A 1 379 ? -1.824 37.219 -8.469 1 93.81 379 LEU A CA 1
ATOM 2905 C C . LEU A 1 379 ? -2.543 37.688 -9.734 1 93.81 379 LEU A C 1
ATOM 2907 O O . LEU A 1 379 ? -3.666 37.25 -10 1 93.81 379 LEU A O 1
ATOM 2911 N N . ASN A 1 380 ? -1.869 38.5 -10.477 1 93.88 380 ASN A N 1
ATOM 2912 C CA . ASN A 1 380 ? -2.43 38.938 -11.766 1 93.88 380 ASN A CA 1
ATOM 2913 C C . ASN A 1 380 ? -2.561 37.75 -12.727 1 93.88 380 ASN A C 1
ATOM 2915 O O . ASN A 1 380 ? -3.58 37.594 -13.398 1 93.88 380 ASN A O 1
ATOM 2919 N N . ALA A 1 381 ? -1.513 37.031 -12.75 1 95.94 381 ALA A N 1
ATOM 2920 C CA . ALA A 1 381 ? -1.546 35.844 -13.609 1 95.94 381 ALA A CA 1
ATOM 2921 C C . ALA A 1 381 ? -2.66 34.906 -13.188 1 95.94 381 ALA A C 1
ATOM 2923 O O . ALA A 1 381 ? -3.365 34.344 -14.039 1 95.94 381 ALA A O 1
ATOM 2924 N N . ILE A 1 382 ? -2.807 34.688 -11.922 1 95.5 382 ILE A N 1
ATOM 2925 C CA . ILE A 1 382 ? -3.84 33.781 -11.398 1 95.5 382 ILE A CA 1
ATOM 2926 C C . ILE A 1 382 ? -5.219 34.344 -11.75 1 95.5 382 ILE A C 1
ATOM 2928 O O . ILE A 1 382 ? -6.121 33.594 -12.117 1 95.5 382 ILE A O 1
ATOM 2932 N N . ASN A 1 383 ? -5.391 35.531 -11.648 1 94.31 383 ASN A N 1
ATOM 2933 C CA . ASN A 1 383 ? -6.66 36.156 -11.992 1 94.31 383 ASN A CA 1
ATOM 2934 C C . ASN A 1 383 ? -7.016 35.938 -13.461 1 94.31 383 ASN A C 1
ATOM 2936 O O . ASN A 1 383 ? -8.188 35.812 -13.805 1 94.31 383 ASN A O 1
ATOM 2940 N N . ASP A 1 384 ? -6.051 35.969 -14.266 1 94.69 384 ASP A N 1
ATOM 2941 C CA . ASP A 1 384 ? -6.262 35.844 -15.711 1 94.69 384 ASP A CA 1
ATOM 2942 C C . ASP A 1 384 ? -6.512 34.406 -16.109 1 94.69 384 ASP A C 1
ATOM 2944 O O . ASP A 1 384 ? -7.344 34.125 -16.984 1 94.69 384 ASP A O 1
ATOM 2948 N N . TYR A 1 385 ? -5.801 33.5 -15.469 1 95.5 385 TYR A N 1
ATOM 2949 C CA . TYR A 1 385 ? -5.758 32.156 -16.047 1 95.5 385 TYR A CA 1
ATOM 2950 C C . TYR A 1 385 ? -6.398 31.141 -15.109 1 95.5 385 TYR A C 1
ATOM 2952 O O . TYR A 1 385 ? -6.734 30.031 -15.531 1 95.5 385 TYR A O 1
ATOM 2960 N N . LEU A 1 386 ? -6.52 31.391 -13.82 1 96.62 386 LEU A N 1
ATOM 2961 C CA . LEU A 1 386 ? -7.113 30.484 -12.852 1 96.62 386 LEU A CA 1
ATOM 2962 C C . LEU A 1 386 ? -7.859 31.234 -11.766 1 96.62 386 LEU A C 1
ATOM 2964 O O . LEU A 1 386 ? -7.594 31.047 -10.578 1 96.62 386 LEU A O 1
ATOM 2968 N N . PRO A 1 387 ? -8.797 32 -12.164 1 93.88 387 PRO A N 1
ATOM 2969 C CA . PRO A 1 387 ? -9.469 32.875 -11.211 1 93.88 387 PRO A CA 1
ATOM 2970 C C . PRO A 1 387 ? -10.227 32.125 -10.125 1 93.88 387 PRO A C 1
ATOM 2972 O O . PRO A 1 387 ? -10.453 32.625 -9.031 1 93.88 387 PRO A O 1
ATOM 2975 N N . SER A 1 388 ? -10.633 30.922 -10.328 1 94.06 388 SER A N 1
ATOM 2976 C CA . SER A 1 388 ? -11.359 30.109 -9.367 1 94.06 388 SER A CA 1
ATOM 2977 C C . SER A 1 388 ? -10.547 29.891 -8.094 1 94.06 388 SER A C 1
ATOM 2979 O O . SER A 1 388 ? -11.102 29.562 -7.043 1 94.06 388 SER A O 1
ATOM 2981 N N . SER A 1 389 ? -9.242 30.031 -8.234 1 94.38 389 SER A N 1
ATOM 2982 C CA . SER A 1 389 ? -8.375 29.844 -7.078 1 94.38 389 SER A CA 1
ATOM 2983 C C . SER A 1 389 ? -8.5 31.016 -6.102 1 94.38 389 SER A C 1
ATOM 2985 O O . SER A 1 389 ? -8.086 30.906 -4.945 1 94.38 389 SER A O 1
ATOM 2987 N N . LEU A 1 390 ? -9.102 32.094 -6.535 1 92.44 390 LEU A N 1
ATOM 2988 C CA . LEU A 1 390 ? -9.164 33.281 -5.711 1 92.44 390 LEU A CA 1
ATOM 2989 C C . LEU A 1 390 ? -10.539 33.438 -5.055 1 92.44 390 LEU A C 1
ATOM 2991 O O . LEU A 1 390 ? -10.719 34.25 -4.16 1 92.44 390 LEU A O 1
ATOM 2995 N N . VAL A 1 391 ? -11.422 32.625 -5.391 1 86.31 391 VAL A N 1
ATOM 2996 C CA . VAL A 1 391 ? -12.812 32.781 -4.992 1 86.31 391 VAL A CA 1
ATOM 2997 C C . VAL A 1 391 ? -12.945 32.562 -3.484 1 86.31 391 VAL A C 1
ATOM 2999 O O . VAL A 1 391 ? -13.703 33.281 -2.814 1 86.31 391 VAL A O 1
ATOM 3002 N N . CYS A 1 392 ? -12.242 31.766 -2.855 1 85.06 392 CYS A N 1
ATOM 3003 C CA . CYS A 1 392 ? -12.445 31.438 -1.449 1 85.06 392 CYS A CA 1
ATOM 3004 C C . CYS A 1 392 ? -11.422 32.156 -0.573 1 85.06 392 CYS A C 1
ATOM 3006 O O . CYS A 1 392 ? -11.305 31.859 0.618 1 85.06 392 CYS A O 1
ATOM 3008 N N . ILE A 1 393 ? -10.797 33.031 -1.13 1 88.19 393 ILE A N 1
ATOM 3009 C CA . ILE A 1 393 ? -9.844 33.781 -0.327 1 88.19 393 ILE A CA 1
ATOM 3010 C C . ILE A 1 393 ? -10.539 35 0.271 1 88.19 393 ILE A C 1
ATOM 3012 O O . ILE A 1 393 ? -11.18 35.781 -0.446 1 88.19 393 ILE A O 1
ATOM 3016 N N . SER A 1 394 ? -10.547 35.125 1.49 1 86.69 394 SER A N 1
ATOM 3017 C CA . SER A 1 394 ? -11.172 36.281 2.158 1 86.69 394 SER A CA 1
ATOM 3018 C C . SER A 1 394 ? -10.469 37.562 1.807 1 86.69 394 SER A C 1
ATOM 3020 O O . SER A 1 394 ? -9.312 37.562 1.375 1 86.69 394 SER A O 1
ATOM 3022 N N . GLU A 1 395 ? -11.195 38.688 2.012 1 83.31 395 GLU A N 1
ATOM 3023 C CA . GLU A 1 395 ? -10.633 40 1.726 1 83.31 395 GLU A CA 1
ATOM 3024 C C . GLU A 1 395 ? -9.422 40.281 2.602 1 83.31 395 GLU A C 1
ATOM 3026 O O . GLU A 1 395 ? -8.445 40.875 2.143 1 83.31 395 GLU A O 1
ATOM 3031 N N . SER A 1 396 ? -9.484 39.812 3.801 1 83.62 396 SER A N 1
ATOM 3032 C CA . SER A 1 396 ? -8.375 40.031 4.723 1 83.62 396 SER A CA 1
ATOM 3033 C C . SER A 1 396 ? -7.137 39.25 4.285 1 83.62 396 SER A C 1
ATOM 3035 O O . SER A 1 396 ? -6.023 39.781 4.309 1 83.62 396 SER A O 1
ATOM 3037 N N . GLU A 1 397 ? -7.363 38.125 3.877 1 84.62 397 GLU A N 1
ATOM 3038 C CA . GLU A 1 397 ? -6.258 37.281 3.41 1 84.62 397 GLU A CA 1
ATOM 3039 C C . GLU A 1 397 ? -5.648 37.844 2.127 1 84.62 397 GLU A C 1
ATOM 3041 O O . GLU A 1 397 ? -4.426 37.875 1.973 1 84.62 397 GLU A O 1
ATOM 3046 N N . PHE A 1 398 ? -6.508 38.281 1.283 1 85.56 398 PHE A N 1
ATOM 3047 C CA . PHE A 1 398 ? -6.047 38.844 0.016 1 85.56 398 PHE A CA 1
ATOM 3048 C C . PHE A 1 398 ? -5.227 40.125 0.247 1 85.56 398 PHE A C 1
ATOM 3050 O O . PHE A 1 398 ? -4.199 40.312 -0.403 1 85.56 398 PHE A O 1
ATOM 3057 N N . SER A 1 399 ? -5.684 40.906 1.15 1 84.31 399 SER A N 1
ATOM 3058 C CA . SER A 1 399 ? -4.977 42.156 1.466 1 84.31 399 SER A CA 1
ATOM 3059 C C . SER A 1 399 ? -3.586 41.875 2.018 1 84.31 399 SER A C 1
ATOM 3061 O O . SER A 1 399 ? -2.646 42.625 1.77 1 84.31 399 SER A O 1
ATOM 3063 N N . LEU A 1 400 ? -3.463 40.812 2.707 1 84 400 LEU A N 1
ATOM 3064 C CA . LEU A 1 400 ? -2.166 40.438 3.258 1 84 400 LEU A CA 1
ATOM 3065 C C . LEU A 1 400 ? -1.21 40 2.15 1 84 400 LEU A C 1
ATOM 3067 O O . LEU A 1 400 ? 0.003 40.188 2.264 1 84 400 LEU A O 1
ATOM 3071 N N . LEU A 1 401 ? -1.784 39.438 1.133 1 86.81 401 LEU A N 1
ATOM 3072 C CA . LEU A 1 401 ? -0.972 38.969 0.02 1 86.81 401 LEU A CA 1
ATOM 3073 C C . LEU A 1 401 ? -0.466 40.125 -0.824 1 86.81 401 LEU A C 1
ATOM 3075 O O . LEU A 1 401 ? 0.602 40.031 -1.435 1 86.81 401 LEU A O 1
ATOM 3079 N N . VAL A 1 402 ? -1.332 41.156 -0.95 1 80.31 402 VAL A N 1
ATOM 3080 C CA . VAL A 1 402 ? -1.043 42.25 -1.864 1 80.31 402 VAL A CA 1
ATOM 3081 C C . VAL A 1 402 ? -0.321 43.375 -1.117 1 80.31 402 VAL A C 1
ATOM 3083 O O . VAL A 1 402 ? 0.387 44.188 -1.726 1 80.31 402 VAL A O 1
ATOM 3086 N N . LYS A 1 403 ? -0.861 43.719 0.111 1 65.56 403 LYS A N 1
ATOM 3087 C CA . LYS A 1 403 ? -0.504 44.938 0.805 1 65.56 403 LYS A CA 1
ATOM 3088 C C . LYS A 1 403 ? 1.01 45.062 0.955 1 65.56 403 LYS A C 1
ATOM 3090 O O . LYS A 1 403 ? 1.715 44.062 1.063 1 65.56 403 LYS A O 1
ATOM 3095 N N . GLU A 1 404 ? 1.378 46.344 0.434 1 53.97 404 GLU A N 1
ATOM 3096 C CA . GLU A 1 404 ? 2.711 46.906 0.617 1 53.97 404 GLU A CA 1
ATOM 3097 C C . GLU A 1 404 ? 3.195 46.719 2.053 1 53.97 404 GLU A C 1
ATOM 3099 O O . GLU A 1 404 ? 2.438 46.938 3 1 53.97 404 GLU A O 1
ATOM 3104 N N . ARG A 1 405 ? 3.893 45.688 2.412 1 47.09 405 ARG A N 1
ATOM 3105 C CA . ARG A 1 405 ? 4.586 45.438 3.672 1 47.09 405 ARG A CA 1
ATOM 3106 C C . ARG A 1 405 ? 5.211 46.719 4.211 1 47.09 405 ARG A C 1
ATOM 3108 O O . ARG A 1 405 ? 6.027 47.344 3.537 1 47.09 405 ARG A O 1
ATOM 3115 N N . ASN A 1 406 ? 4.352 47.719 4.805 1 37.66 406 ASN A N 1
ATOM 3116 C CA . ASN A 1 406 ? 4.98 48.875 5.461 1 37.66 406 ASN A CA 1
ATOM 3117 C C . ASN A 1 406 ? 6.043 48.406 6.461 1 37.66 406 ASN A C 1
ATOM 3119 O O . ASN A 1 406 ? 5.848 47.438 7.188 1 37.66 406 ASN A O 1
ATOM 3123 N N . MET B 1 1 ? -74.375 8.977 7.434 1 21.66 1 MET B N 1
ATOM 3124 C CA . MET B 1 1 ? -73.375 8.758 8.5 1 21.66 1 MET B CA 1
ATOM 3125 C C . MET B 1 1 ? -72 9.227 8.078 1 21.66 1 MET B C 1
ATOM 3127 O O . MET B 1 1 ? -71.375 8.648 7.168 1 21.66 1 MET B O 1
ATOM 3131 N N . MET B 1 2 ? -71.75 10.477 8.102 1 22.94 2 MET B N 1
ATOM 3132 C CA . MET B 1 2 ? -70.875 11.547 7.637 1 22.94 2 MET B CA 1
ATOM 3133 C C . MET B 1 2 ? -69.5 11.453 8.305 1 22.94 2 MET B C 1
ATOM 3135 O O . MET B 1 2 ? -69.438 11.531 9.531 1 22.94 2 MET B O 1
ATOM 3139 N N . LYS B 1 3 ? -68.625 10.539 7.766 1 27.75 3 LYS B N 1
ATOM 3140 C CA . LYS B 1 3 ? -67.375 10.062 8.289 1 27.75 3 LYS B CA 1
ATOM 3141 C C . LYS B 1 3 ? -66.438 11.227 8.656 1 27.75 3 LYS B C 1
ATOM 3143 O O . LYS B 1 3 ? -66.188 12.102 7.828 1 27.75 3 LYS B O 1
ATOM 3148 N N . PRO B 1 4 ? -66.438 11.68 9.953 1 22.25 4 PRO B N 1
ATOM 3149 C CA . PRO B 1 4 ? -65.812 12.922 10.398 1 22.25 4 PRO B CA 1
ATOM 3150 C C . PRO B 1 4 ? -64.312 12.992 10.047 1 22.25 4 PRO B C 1
ATOM 3152 O O . PRO B 1 4 ? -63.625 11.961 10.031 1 22.25 4 PRO B O 1
ATOM 3155 N N . PHE B 1 5 ? -63.844 13.867 9.125 1 27.31 5 PHE B N 1
ATOM 3156 C CA . PHE B 1 5 ? -62.594 14.336 8.508 1 27.31 5 PHE B CA 1
ATOM 3157 C C . PHE B 1 5 ? -61.625 14.859 9.562 1 27.31 5 PHE B C 1
ATOM 3159 O O . PHE B 1 5 ? -61.812 15.969 10.078 1 27.31 5 PHE B O 1
ATOM 3166 N N . ILE B 1 6 ? -61.406 14.031 10.602 1 22.88 6 ILE B N 1
ATOM 3167 C CA . ILE B 1 6 ? -60.594 14.547 11.695 1 22.88 6 ILE B CA 1
ATOM 3168 C C . ILE B 1 6 ? -59.312 15.125 11.133 1 22.88 6 ILE B C 1
ATOM 3170 O O . ILE B 1 6 ? -58.531 14.43 10.453 1 22.88 6 ILE B O 1
ATOM 3174 N N . PHE B 1 7 ? -59.281 16.438 10.82 1 21.61 7 PHE B N 1
ATOM 3175 C CA . PHE B 1 7 ? -58.25 17.406 10.422 1 21.61 7 PHE B CA 1
ATOM 3176 C C . PHE B 1 7 ? -57.094 17.391 11.406 1 21.61 7 PHE B C 1
ATOM 3178 O O . PHE B 1 7 ? -57.219 17.859 12.539 1 21.61 7 PHE B O 1
ATOM 3185 N N . ILE B 1 8 ? -56.375 16.234 11.539 1 21.41 8 ILE B N 1
ATOM 3186 C CA . ILE B 1 8 ? -55.219 16.125 12.461 1 21.41 8 ILE B CA 1
ATOM 3187 C C . ILE B 1 8 ? -54.25 17.266 12.219 1 21.41 8 ILE B C 1
ATOM 3189 O O . ILE B 1 8 ? -53.781 17.453 11.094 1 21.41 8 ILE B O 1
ATOM 3193 N N . LEU B 1 9 ? -54.375 18.328 12.984 1 20.11 9 LEU B N 1
ATOM 3194 C CA . LEU B 1 9 ? -53.594 19.547 13.203 1 20.11 9 LEU B CA 1
ATOM 3195 C C . LEU B 1 9 ? -52.125 19.203 13.344 1 20.11 9 LEU B C 1
ATOM 3197 O O . LEU B 1 9 ? -51.719 18.578 14.32 1 20.11 9 LEU B O 1
ATOM 3201 N N . PHE B 1 10 ? -51.469 18.781 12.219 1 20.84 10 PHE B N 1
ATOM 3202 C CA . PHE B 1 10 ? -50.031 18.547 12.102 1 20.84 10 PHE B CA 1
ATOM 3203 C C . PHE B 1 10 ? -49.25 19.797 12.523 1 20.84 10 PHE B C 1
ATOM 3205 O O . PHE B 1 10 ? -49.188 20.766 11.781 1 20.84 10 PHE B O 1
ATOM 3212 N N . PHE B 1 11 ? -49.5 20.297 13.695 1 20.55 11 PHE B N 1
ATOM 3213 C CA . PHE B 1 11 ? -48.688 21.422 14.156 1 20.55 11 PHE B CA 1
ATOM 3214 C C . PHE B 1 11 ? -47.219 21.125 13.961 1 20.55 11 PHE B C 1
ATOM 3216 O O . PHE B 1 11 ? -46.688 20.141 14.484 1 20.55 11 PHE B O 1
ATOM 3223 N N . SER B 1 12 ? -46.688 21.516 12.812 1 19.42 12 SER B N 1
ATOM 3224 C CA . SER B 1 12 ? -45.312 21.625 12.312 1 19.42 12 SER B CA 1
ATOM 3225 C C . SER B 1 12 ? -44.438 22.453 13.266 1 19.42 12 SER B C 1
ATOM 3227 O O . SER B 1 12 ? -44.562 23.672 13.328 1 19.42 12 SER B O 1
ATOM 3229 N N . PHE B 1 13 ? -44.469 22.234 14.594 1 19.81 13 PHE B N 1
ATOM 3230 C CA . PHE B 1 13 ? -43.562 23.031 15.406 1 19.81 13 PHE B CA 1
ATOM 3231 C C . PHE B 1 13 ? -42.188 23.078 14.781 1 19.81 13 PHE B C 1
ATOM 3233 O O . PHE B 1 13 ? -41.562 22.031 14.578 1 19.81 13 PHE B O 1
ATOM 3240 N N . THR B 1 14 ? -41.812 24.094 13.938 1 21.09 14 THR B N 1
ATOM 3241 C CA . THR B 1 14 ? -40.625 24.734 13.406 1 21.09 14 THR B CA 1
ATOM 3242 C C . THR B 1 14 ? -39.594 24.938 14.516 1 21.09 14 THR B C 1
ATOM 3244 O O . THR B 1 14 ? -39.75 25.844 15.344 1 21.09 14 THR B O 1
ATOM 3247 N N . VAL B 1 15 ? -39.375 23.969 15.352 1 21.33 15 VAL B N 1
ATOM 3248 C CA . VAL B 1 15 ? -38.375 24.141 16.391 1 21.33 15 VAL B CA 1
ATOM 3249 C C . VAL B 1 15 ? -37.156 24.859 15.797 1 21.33 15 VAL B C 1
ATOM 3251 O O . VAL B 1 15 ? -36.688 24.516 14.695 1 21.33 15 VAL B O 1
ATOM 3254 N N . PHE B 1 16 ? -36.875 26.109 16.297 1 19.7 16 PHE B N 1
ATOM 3255 C CA . PHE B 1 16 ? -35.844 27.141 16.25 1 19.7 16 PHE B CA 1
ATOM 3256 C C . PHE B 1 16 ? -34.438 26.531 16.312 1 19.7 16 PHE B C 1
ATOM 3258 O O . PHE B 1 16 ? -34.031 26.047 17.375 1 19.7 16 PHE B O 1
ATOM 3265 N N . GLN B 1 17 ? -34.156 25.703 15.422 1 19.48 17 GLN B N 1
ATOM 3266 C CA . GLN B 1 17 ? -32.906 25.016 15.141 1 19.48 17 GLN B CA 1
ATOM 3267 C C . GLN B 1 17 ? -31.734 26 15.094 1 19.48 17 GLN B C 1
ATOM 3269 O O . GLN B 1 17 ? -31.469 26.609 14.055 1 19.48 17 GLN B O 1
ATOM 3274 N N . ASN B 1 18 ? -31.734 27.031 15.945 1 21.12 18 ASN B N 1
ATOM 3275 C CA . ASN B 1 18 ? -30.703 28.062 15.977 1 21.12 18 ASN B CA 1
ATOM 3276 C C . ASN B 1 18 ? -29.297 27.469 15.945 1 21.12 18 ASN B C 1
ATOM 3278 O O . ASN B 1 18 ? -28.953 26.625 16.781 1 21.12 18 ASN B O 1
ATOM 3282 N N . GLY B 1 19 ? -28.797 27.344 14.852 1 21.86 19 GLY B N 1
ATOM 3283 C CA . GLY B 1 19 ? -27.547 26.875 14.234 1 21.86 19 GLY B CA 1
ATOM 3284 C C . GLY B 1 19 ? -26.312 27.469 14.883 1 21.86 19 GLY B C 1
ATOM 3285 O O . GLY B 1 19 ? -26 28.641 14.664 1 21.86 19 GLY B O 1
ATOM 3286 N N . TYR B 1 20 ? -26.188 27.5 16.188 1 20.94 20 TYR B N 1
ATOM 3287 C CA . TYR B 1 20 ? -24.969 28.047 16.766 1 20.94 20 TYR B CA 1
ATOM 3288 C C . TYR B 1 20 ? -23.75 27.625 15.953 1 20.94 20 TYR B C 1
ATOM 3290 O O . TYR B 1 20 ? -23.484 26.422 15.812 1 20.94 20 TYR B O 1
ATOM 3298 N N . ALA B 1 21 ? -23.406 28.344 14.867 1 22.8 21 ALA B N 1
ATOM 3299 C CA . ALA B 1 21 ? -22.312 28.516 13.914 1 22.8 21 ALA B CA 1
ATOM 3300 C C . ALA B 1 21 ? -20.953 28.438 14.609 1 22.8 21 ALA B C 1
ATOM 3302 O O . ALA B 1 21 ? -20.625 29.266 15.453 1 22.8 21 ALA B O 1
ATOM 3303 N N . CYS B 1 22 ? -20.641 27.406 15.086 1 20.67 22 CYS B N 1
ATOM 3304 C CA . CYS B 1 22 ? -19.375 27.312 15.812 1 20.67 22 CYS B CA 1
ATOM 3305 C C . CYS B 1 22 ? -18.234 27.953 15.023 1 20.67 22 CYS B C 1
ATOM 3307 O O . CYS B 1 22 ? -17.859 27.469 13.961 1 20.67 22 CYS B O 1
ATOM 3309 N N . PHE B 1 23 ? -18.172 29.328 15.078 1 20.89 23 PHE B N 1
ATOM 3310 C CA . PHE B 1 23 ? -17.25 30.344 14.586 1 20.89 23 PHE B CA 1
ATOM 3311 C C . PHE B 1 23 ? -15.805 29.891 14.711 1 20.89 23 PHE B C 1
ATOM 3313 O O . PHE B 1 23 ? -14.961 30.281 13.906 1 20.89 23 PHE B O 1
ATOM 3320 N N . LEU B 1 24 ? -15.5 29.203 15.734 1 20.86 24 LEU B N 1
ATOM 3321 C CA . LEU B 1 24 ? -14.117 29.203 16.188 1 20.86 24 LEU B CA 1
ATOM 3322 C C . LEU B 1 24 ? -13.203 28.562 15.141 1 20.86 24 LEU B C 1
ATOM 3324 O O . LEU B 1 24 ? -12.008 28.391 15.383 1 20.86 24 LEU B O 1
ATOM 3328 N N . CYS B 1 25 ? -13.758 28.078 14.133 1 21.33 25 CYS B N 1
ATOM 3329 C CA . CYS B 1 25 ? -12.789 27.469 13.219 1 21.33 25 CYS B CA 1
ATOM 3330 C C . CYS B 1 25 ? -11.992 28.547 12.484 1 21.33 25 CYS B C 1
ATOM 3332 O O . CYS B 1 25 ? -11.242 28.25 11.555 1 21.33 25 CYS B O 1
ATOM 3334 N N . LYS B 1 26 ? -12.531 29.766 12.531 1 19.86 26 LYS B N 1
ATOM 3335 C CA . LYS B 1 26 ? -11.945 30.766 11.641 1 19.86 26 LYS B CA 1
ATOM 3336 C C . LYS B 1 26 ? -10.57 31.203 12.133 1 19.86 26 LYS B C 1
ATOM 3338 O O . LYS B 1 26 ? -10.438 31.672 13.258 1 19.86 26 LYS B O 1
ATOM 3343 N N . PHE B 1 27 ? -9.477 30.891 11.617 1 22.88 27 PHE B N 1
ATOM 3344 C CA . PHE B 1 27 ? -8.125 31.078 12.117 1 22.88 27 PHE B CA 1
ATOM 3345 C C . PHE B 1 27 ? -7.867 32.531 12.445 1 22.88 27 PHE B C 1
ATOM 3347 O O . PHE B 1 27 ? -7.277 32.844 13.484 1 22.88 27 PHE B O 1
ATOM 3354 N N . GLY B 1 28 ? -8.016 33.625 11.398 1 22.25 28 GLY B N 1
ATOM 3355 C CA . GLY B 1 28 ? -7.129 34.75 11.586 1 22.25 28 GLY B CA 1
ATOM 3356 C C . GLY B 1 28 ? -7.547 35.656 12.734 1 22.25 28 GLY B C 1
ATOM 3357 O O . GLY B 1 28 ? -8.539 36.375 12.625 1 22.25 28 GLY B O 1
ATOM 3358 N N . LEU B 1 29 ? -7.395 35.5 13.898 1 22.31 29 LEU B N 1
ATOM 3359 C CA . LEU B 1 29 ? -7.902 36.281 15.023 1 22.31 29 LEU B CA 1
ATOM 3360 C C . LEU B 1 29 ? -7.281 37.656 15.047 1 22.31 29 LEU B C 1
ATOM 3362 O O . LEU B 1 29 ? -6.078 37.812 15.266 1 22.31 29 LEU B O 1
ATOM 3366 N N . LYS B 1 30 ? -7.266 38.562 13.922 1 25.08 30 LYS B N 1
ATOM 3367 C CA . LYS B 1 30 ? -6.426 39.688 14.32 1 25.08 30 LYS B CA 1
ATOM 3368 C C . LYS B 1 30 ? -7.016 40.438 15.516 1 25.08 30 LYS B C 1
ATOM 3370 O O . LYS B 1 30 ? -8.148 40.906 15.461 1 25.08 30 LYS B O 1
ATOM 3375 N N . PRO B 1 31 ? -6.793 40.094 16.75 1 21.17 31 PRO B N 1
ATOM 3376 C CA . PRO B 1 31 ? -7.332 41 17.797 1 21.17 31 PRO B CA 1
ATOM 3377 C C . PRO B 1 31 ? -6.93 42.469 17.578 1 21.17 31 PRO B C 1
ATOM 3379 O O . PRO B 1 31 ? -5.91 42.719 16.953 1 21.17 31 PRO B O 1
ATOM 3382 N N . LEU B 1 32 ? -7.805 43.406 17.547 1 20.31 32 LEU B N 1
ATOM 3383 C CA . LEU B 1 32 ? -7.754 44.875 17.453 1 20.31 32 LEU B CA 1
ATOM 3384 C C . LEU B 1 32 ? -6.773 45.438 18.469 1 20.31 32 LEU B C 1
ATOM 3386 O O . LEU B 1 32 ? -6.43 44.781 19.453 1 20.31 32 LE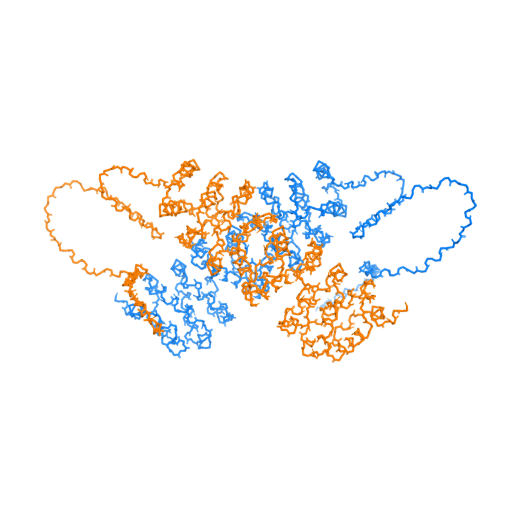U B O 1
ATOM 3390 N N . ASN B 1 33 ? -6.492 46.812 18.438 1 21.41 33 ASN B N 1
ATOM 3391 C CA . ASN B 1 33 ? -5.637 47.844 19.031 1 21.41 33 ASN B CA 1
ATOM 3392 C C . ASN B 1 33 ? -5.824 47.938 20.547 1 21.41 33 ASN B C 1
ATOM 3394 O O . ASN B 1 33 ? -6.891 48.312 21.016 1 21.41 33 ASN B O 1
ATOM 3398 N N . THR B 1 34 ? -5.438 46.906 21.312 1 18.88 34 THR B N 1
ATOM 3399 C CA . THR B 1 34 ? -5.598 47.062 22.75 1 18.88 34 THR B CA 1
ATOM 3400 C C . THR B 1 34 ? -4.754 48.25 23.25 1 18.88 34 THR B C 1
ATOM 3402 O O . THR B 1 34 ? -3.523 48.219 23.156 1 18.88 34 THR B O 1
ATOM 3405 N N . SER B 1 35 ? -5.262 49.469 23.109 1 21.75 35 SER B N 1
ATOM 3406 C CA . SER B 1 35 ? -4.707 50.688 23.688 1 21.75 35 SER B CA 1
ATOM 3407 C C . SER B 1 35 ? -4.477 50.531 25.188 1 21.75 35 SER B C 1
ATOM 3409 O O . SER B 1 35 ? -5.434 50.469 25.953 1 21.75 35 SER B O 1
ATOM 3411 N N . VAL B 1 36 ? -3.695 49.594 25.625 1 20.09 36 VAL B N 1
ATOM 3412 C CA . VAL B 1 36 ? -3.508 49.625 27.078 1 20.09 36 VAL B CA 1
ATOM 3413 C C . VAL B 1 36 ? -2.922 51 27.469 1 20.09 36 VAL B C 1
ATOM 3415 O O . VAL B 1 36 ? -1.88 51.406 26.953 1 20.09 36 VAL B O 1
ATOM 3418 N N . ILE B 1 37 ? -3.732 51.875 28 1 20.44 37 ILE B N 1
ATOM 3419 C CA . ILE B 1 37 ? -3.5 53.125 28.688 1 20.44 37 ILE B CA 1
ATOM 3420 C C . ILE B 1 37 ? -2.498 52.938 29.812 1 20.44 37 ILE B C 1
ATOM 3422 O O . ILE B 1 37 ? -2.596 51.969 30.578 1 20.44 37 ILE B O 1
ATOM 3426 N N . VAL B 1 38 ? -1.386 53.625 29.891 1 23 38 VAL B N 1
ATOM 3427 C CA . VAL B 1 38 ? -0.151 53.906 30.609 1 23 38 VAL B CA 1
ATOM 3428 C C . VAL B 1 38 ? -0.474 54.281 32.062 1 23 38 VAL B C 1
ATOM 3430 O O . VAL B 1 38 ? -0.829 55.406 32.344 1 23 38 VAL B O 1
ATOM 3433 N N . THR B 1 39 ? -1.544 53.562 32.688 1 20.61 39 THR B N 1
ATOM 3434 C CA . THR B 1 39 ? -1.598 54.312 33.938 1 20.61 39 THR B CA 1
ATOM 3435 C C . THR B 1 39 ? -0.314 54.125 34.75 1 20.61 39 THR B C 1
ATOM 3437 O O . THR B 1 39 ? 0.236 53.031 34.812 1 20.61 39 THR B O 1
ATOM 3440 N N . LYS B 1 40 ? 0.252 55 35.406 1 23.25 40 LYS B N 1
ATOM 3441 C CA . LYS B 1 40 ? 1.396 55.562 36.125 1 23.25 40 LYS B CA 1
ATOM 3442 C C . LYS B 1 40 ? 1.602 54.875 37.469 1 23.25 40 LYS B C 1
ATOM 3444 O O . LYS B 1 40 ? 2.385 55.312 38.312 1 23.25 40 LYS B O 1
ATOM 3449 N N . SER B 1 41 ? 1.143 53.469 37.719 1 20.45 41 SER B N 1
ATOM 3450 C CA . SER B 1 41 ? 1.297 53.375 39.156 1 20.45 41 SER B CA 1
ATOM 3451 C C . SER B 1 41 ? 2.77 53.375 39.562 1 20.45 41 SER B C 1
ATOM 3453 O O . SER B 1 41 ? 3.619 52.875 38.812 1 20.45 41 SER B O 1
ATOM 3455 N N . ASN B 1 42 ? 3.338 53.938 40.688 1 23.2 42 ASN B N 1
ATOM 3456 C CA . ASN B 1 42 ? 4.445 54.25 41.594 1 23.2 42 ASN B CA 1
ATOM 3457 C C . ASN B 1 42 ? 5.102 53 42.125 1 23.2 42 ASN B C 1
ATOM 3459 O O . ASN B 1 42 ? 6.324 52.938 42.281 1 23.2 42 ASN B O 1
ATOM 3463 N N . ILE B 1 43 ? 4.504 52.125 43.031 1 24.05 43 ILE B N 1
ATOM 3464 C CA . ILE B 1 43 ? 5.227 51.688 44.219 1 24.05 43 ILE B CA 1
ATOM 3465 C C . ILE B 1 43 ? 6.188 50.562 43.844 1 24.05 43 ILE B C 1
ATOM 3467 O O . ILE B 1 43 ? 6.02 49.906 42.812 1 24.05 43 ILE B O 1
ATOM 3471 N N . ASP B 1 44 ? 6.797 49.656 44.875 1 23.73 44 ASP B N 1
ATOM 3472 C CA . ASP B 1 44 ? 8.031 49.094 45.406 1 23.73 44 ASP B CA 1
ATOM 3473 C C . ASP B 1 44 ? 8.242 47.688 44.844 1 23.73 44 ASP B C 1
ATOM 3475 O O . ASP B 1 44 ? 9.375 47.219 44.75 1 23.73 44 ASP B O 1
ATOM 3479 N N . ARG B 1 45 ? 7.207 46.656 44.938 1 28.39 45 ARG B N 1
ATOM 3480 C CA . ARG B 1 45 ? 7.367 45.281 45.375 1 28.39 45 ARG B CA 1
ATOM 3481 C C . ARG B 1 45 ? 8.109 44.438 44.312 1 28.39 45 ARG B C 1
ATOM 3483 O O . ARG B 1 45 ? 7.969 44.688 43.125 1 28.39 45 ARG B O 1
ATOM 3490 N N . PRO B 1 46 ? 8.922 43.344 44.781 1 29.02 46 PRO B N 1
ATOM 3491 C CA . PRO B 1 46 ? 9.961 42.625 44.062 1 29.02 46 PRO B CA 1
ATOM 3492 C C . PRO B 1 46 ? 9.398 41.781 42.906 1 29.02 46 PRO B C 1
ATOM 3494 O O . PRO B 1 46 ? 8.344 41.156 43.062 1 29.02 46 PRO B O 1
ATOM 3497 N N . LYS B 1 47 ? 9.719 41.969 41.719 1 27.08 47 LYS B N 1
ATOM 3498 C CA . LYS B 1 47 ? 9.031 41.625 40.5 1 27.08 47 LYS B CA 1
ATOM 3499 C C . LYS B 1 47 ? 9.016 40.094 40.25 1 27.08 47 LYS B C 1
ATOM 3501 O O . LYS B 1 47 ? 10.023 39.438 40.469 1 27.08 47 LYS B O 1
ATOM 3506 N N . THR B 1 48 ? 7.77 39.469 40.312 1 21.62 48 THR B N 1
ATOM 3507 C CA . THR B 1 48 ? 7.281 38.094 40.188 1 21.62 48 THR B CA 1
ATOM 3508 C C . THR B 1 48 ? 7.922 37.406 39 1 21.62 48 THR B C 1
ATOM 3510 O O . THR B 1 48 ? 8.18 38.031 37.969 1 21.62 48 THR B O 1
ATOM 3513 N N . LEU B 1 49 ? 8.406 36.156 39.312 1 23.61 49 LEU B N 1
ATOM 3514 C CA . LEU B 1 49 ? 9.102 35.156 38.5 1 23.61 49 LEU B CA 1
ATOM 3515 C C . LEU B 1 49 ? 8.414 35 37.156 1 23.61 49 LEU B C 1
ATOM 3517 O O . LEU B 1 49 ? 7.199 34.781 37.094 1 23.61 49 LEU B O 1
ATOM 3521 N N . HIS B 1 50 ? 8.953 35.594 36.125 1 23.03 50 HIS B N 1
ATOM 3522 C CA . HIS B 1 50 ? 8.484 35.594 34.75 1 23.03 50 HIS B CA 1
ATOM 3523 C C . HIS B 1 50 ? 8.25 34.188 34.25 1 23.03 50 HIS B C 1
ATOM 3525 O O . HIS B 1 50 ? 9.156 33.344 34.25 1 23.03 50 HIS B O 1
ATOM 3531 N N . GLU B 1 51 ? 7.059 33.656 34.625 1 23.12 51 GLU B N 1
ATOM 3532 C CA . GLU B 1 51 ? 6.582 32.375 34.094 1 23.12 51 GLU B CA 1
ATOM 3533 C C . GLU B 1 51 ? 6.742 32.312 32.562 1 23.12 51 GLU B C 1
ATOM 3535 O O . GLU B 1 51 ? 6.195 33.156 31.844 1 23.12 51 GLU B O 1
ATOM 3540 N N . MET B 1 52 ? 7.926 32.062 32.125 1 22.58 52 MET B N 1
ATOM 3541 C CA . MET B 1 52 ? 8.133 31.906 30.703 1 22.58 52 MET B CA 1
ATOM 3542 C C . MET B 1 52 ? 7.219 30.812 30.125 1 22.58 52 MET B C 1
ATOM 3544 O O . MET B 1 52 ? 7.238 29.672 30.594 1 22.58 52 MET B O 1
ATOM 3548 N N . THR B 1 53 ? 6.008 31.203 29.797 1 23.25 53 THR B N 1
ATOM 3549 C CA . THR B 1 53 ? 5.098 30.344 29.062 1 23.25 53 THR B CA 1
ATOM 3550 C C . THR B 1 53 ? 5.707 29.922 27.734 1 23.25 53 THR B C 1
ATOM 3552 O O . THR B 1 53 ? 6.043 30.781 26.906 1 23.25 53 THR B O 1
ATOM 3555 N N . VAL B 1 54 ? 6.512 29 27.797 1 23.34 54 VAL B N 1
ATOM 3556 C CA . VAL B 1 54 ? 7.051 28.469 26.547 1 23.34 54 VAL B CA 1
ATOM 3557 C C . VAL B 1 54 ? 5.902 28.078 25.625 1 23.34 54 VAL B C 1
ATOM 3559 O O . VAL B 1 54 ? 5.039 27.281 26 1 23.34 54 VAL B O 1
ATOM 3562 N N . GLU B 1 55 ? 5.418 29.062 24.875 1 22.94 55 GLU B N 1
ATOM 3563 C CA . GLU B 1 55 ? 4.438 28.828 23.828 1 22.94 55 GLU B CA 1
ATOM 3564 C C . GLU B 1 55 ? 4.965 27.844 22.781 1 22.94 55 GLU B C 1
ATOM 3566 O O . GLU B 1 55 ? 5.984 28.094 22.141 1 22.94 55 GLU B O 1
ATOM 3571 N N . ILE B 1 56 ? 5.062 26.781 23.266 1 23.44 56 ILE B N 1
ATOM 3572 C CA . ILE B 1 56 ? 5.383 25.859 22.188 1 23.44 56 ILE B CA 1
ATOM 3573 C C . ILE B 1 56 ? 4.34 25.969 21.078 1 23.44 56 ILE B C 1
ATOM 3575 O O . ILE B 1 56 ? 3.139 25.828 21.328 1 23.44 56 ILE B O 1
ATOM 3579 N N . GLU B 1 57 ? 4.613 26.766 20.094 1 24.94 57 GLU B N 1
ATOM 3580 C CA . GLU B 1 57 ? 3.752 27.172 18.984 1 24.94 57 GLU B CA 1
ATOM 3581 C C . GLU B 1 57 ? 2.684 26.125 18.703 1 24.94 57 GLU B C 1
ATOM 3583 O O . GLU B 1 57 ? 1.522 26.469 18.453 1 24.94 57 GLU B O 1
ATOM 3588 N N . ASN B 1 58 ? 2.998 25.109 18.109 1 24.88 58 ASN B N 1
ATOM 3589 C CA . ASN B 1 58 ? 1.902 24.25 17.656 1 24.88 58 ASN B CA 1
ATOM 3590 C C . ASN B 1 58 ? 1.282 23.484 18.828 1 24.88 58 ASN B C 1
ATOM 3592 O O . ASN B 1 58 ? 1.342 22.266 18.875 1 24.88 58 ASN B O 1
ATOM 3596 N N . SER B 1 59 ? 1.399 24.172 20.062 1 23.16 59 SER B N 1
ATOM 3597 C CA . SER B 1 59 ? 0.897 23.578 21.312 1 23.16 59 SER B CA 1
ATOM 3598 C C . SER B 1 59 ? -0.602 23.812 21.469 1 23.16 59 SER B C 1
ATOM 3600 O O . SER B 1 59 ? -1.111 24.875 21.109 1 23.16 59 SER B O 1
ATOM 3602 N N . ILE B 1 60 ? -1.433 22.828 21.281 1 25.08 60 ILE B N 1
ATOM 3603 C CA . ILE B 1 60 ? -2.834 22.922 21.688 1 25.08 60 ILE B CA 1
ATOM 3604 C C . ILE B 1 60 ? -2.934 23.406 23.125 1 25.08 60 ILE B C 1
ATOM 3606 O O . ILE B 1 60 ? -2.406 22.766 24.047 1 25.08 60 ILE B O 1
ATOM 3610 N N . SER B 1 61 ? -2.965 24.75 23.297 1 25.06 61 SER B N 1
ATOM 3611 C CA . SER B 1 61 ? -3.246 25.266 24.625 1 25.06 61 SER B CA 1
ATOM 3612 C C . SER B 1 61 ? -4.652 24.891 25.094 1 25.06 61 SER B C 1
ATOM 3614 O O . SER B 1 61 ? -5.633 25.203 24.406 1 25.06 61 SER B O 1
ATOM 3616 N N . ILE B 1 62 ? -4.867 23.812 25.75 1 24.72 62 ILE B N 1
ATOM 3617 C CA . ILE B 1 62 ? -6.129 23.516 26.422 1 24.72 62 ILE B CA 1
ATOM 3618 C C . ILE B 1 62 ? -6.289 24.406 27.641 1 24.72 62 ILE B C 1
ATOM 3620 O O . ILE B 1 62 ? -5.469 24.375 28.562 1 24.72 62 ILE B O 1
ATOM 3624 N N . LYS B 1 63 ? -6.898 25.562 27.406 1 26.61 63 LYS B N 1
ATOM 3625 C CA . LYS B 1 63 ? -7.238 26.422 28.547 1 26.61 63 LYS B CA 1
ATOM 3626 C C . LYS B 1 63 ? -8.305 25.766 29.422 1 26.61 63 LYS B C 1
ATOM 3628 O O . LYS B 1 63 ? -9.414 25.484 28.953 1 26.61 63 LYS B O 1
ATOM 3633 N N . THR B 1 64 ? -7.945 25 30.516 1 23.94 64 THR B N 1
ATOM 3634 C CA . THR B 1 64 ? -8.805 24.562 31.609 1 23.94 64 THR B CA 1
ATOM 3635 C C . THR B 1 64 ? -9.227 25.75 32.469 1 23.94 64 THR B C 1
ATOM 3637 O O . THR B 1 64 ? -8.383 26.391 33.094 1 23.94 64 THR B O 1
ATOM 3640 N N . SER B 1 65 ? -10.227 26.453 32.25 1 24.64 65 SER B N 1
ATOM 3641 C CA . SER B 1 65 ? -10.742 27.578 33.031 1 24.64 65 SER B CA 1
ATOM 3642 C C . SER B 1 65 ? -11.211 27.125 34.406 1 24.64 65 SER B C 1
ATOM 3644 O O . SER B 1 65 ? -11.859 27.891 35.125 1 24.64 65 SER B O 1
ATOM 3646 N N . SER B 1 66 ? -11.32 26.047 35.125 1 26.52 66 SER B N 1
ATOM 3647 C CA . SER B 1 66 ? -12.172 26.078 36.312 1 26.52 66 SER B CA 1
ATOM 3648 C C . SER B 1 66 ? -11.633 27.047 37.344 1 26.52 66 SER B C 1
ATOM 3650 O O . SER B 1 66 ? -10.5 26.906 37.812 1 26.52 66 SER B O 1
ATOM 3652 N N . GLU B 1 67 ? -12.016 28.203 37.531 1 26.19 67 GLU B N 1
ATOM 3653 C CA . GLU B 1 67 ? -11.969 28.984 38.75 1 26.19 67 GLU B CA 1
ATOM 3654 C C . GLU B 1 67 ? -12.5 28.188 39.938 1 26.19 67 GLU B C 1
ATOM 3656 O O . GLU B 1 67 ? -12.625 28.719 41.031 1 26.19 67 GLU B O 1
ATOM 3661 N N . HIS B 1 68 ? -13.453 27.234 39.969 1 25.89 68 HIS B N 1
ATOM 3662 C CA . HIS B 1 68 ? -13.984 27.141 41.344 1 25.89 68 HIS B CA 1
ATOM 3663 C C . HIS B 1 68 ? -12.859 26.984 42.344 1 25.89 68 HIS B C 1
ATOM 3665 O O . HIS B 1 68 ? -11.727 26.672 42 1 25.89 68 HIS B O 1
ATOM 3671 N N . HIS B 1 69 ? -13.078 26.578 43.812 1 27.03 69 HIS B N 1
ATOM 3672 C CA . HIS B 1 69 ? -12.273 26.156 44.938 1 27.03 69 HIS B CA 1
ATOM 3673 C C . HIS B 1 69 ? -11.148 25.234 44.531 1 27.03 69 HIS B C 1
ATOM 3675 O O . HIS B 1 69 ? -11.281 24.484 43.562 1 27.03 69 HIS B O 1
ATOM 3681 N N . THR B 1 70 ? -9.836 25.344 45.062 1 28.7 70 THR B N 1
ATOM 3682 C CA . THR B 1 70 ? -8.492 24.859 44.75 1 28.7 70 THR B CA 1
ATOM 3683 C C . THR B 1 70 ? -8.516 23.344 44.562 1 28.7 70 THR B C 1
ATOM 3685 O O . THR B 1 70 ? -7.641 22.625 45.062 1 28.7 70 THR B O 1
ATOM 3688 N N . THR B 1 71 ? -9.617 22.656 44.562 1 27.59 71 THR B N 1
ATOM 3689 C CA . THR B 1 71 ? -9.461 21.203 44.469 1 27.59 71 THR B CA 1
ATOM 3690 C C . THR B 1 71 ? -8.57 20.844 43.281 1 27.59 71 THR B C 1
ATOM 3692 O O . THR B 1 71 ? -8.82 21.281 42.156 1 27.59 71 THR B O 1
ATOM 3695 N N . LYS B 1 72 ? -7.32 20.531 43.5 1 30.47 72 LYS B N 1
ATOM 3696 C CA . LYS B 1 72 ? -6.219 20.047 42.688 1 30.47 72 LYS B CA 1
ATOM 3697 C C . LYS B 1 72 ? -6.727 19.203 41.5 1 30.47 72 LYS B C 1
ATOM 3699 O O . LYS B 1 72 ? -7.164 18.078 41.719 1 30.47 72 LYS B O 1
ATOM 3704 N N . HIS B 1 73 ? -7.551 19.625 40.781 1 30.25 73 HIS B N 1
ATOM 3705 C CA . HIS B 1 73 ? -7.91 18.969 39.531 1 30.25 73 HIS B CA 1
ATOM 3706 C C . HIS B 1 73 ? -6.684 18.359 38.844 1 30.25 73 HIS B C 1
ATOM 3708 O O . HIS B 1 73 ? -5.695 19.047 38.594 1 30.25 73 HIS B O 1
ATOM 3714 N N . ASP B 1 74 ? -6.312 17.125 39.25 1 31.25 74 ASP B N 1
ATOM 3715 C CA . ASP B 1 74 ? -5.277 16.203 38.781 1 31.25 74 ASP B CA 1
ATOM 3716 C C . ASP B 1 74 ? -4.98 16.422 37.312 1 31.25 74 ASP B C 1
ATOM 3718 O O . ASP B 1 74 ? -5.801 16.078 36.438 1 31.25 74 ASP B O 1
ATOM 3722 N N . THR B 1 75 ? -4.66 17.531 36.875 1 32.5 75 THR B N 1
ATOM 3723 C CA . THR B 1 75 ? -4.02 17.781 35.594 1 32.5 75 THR B CA 1
ATOM 3724 C C . THR B 1 75 ? -3.344 16.531 35.062 1 32.5 75 THR B C 1
ATOM 3726 O O . THR B 1 75 ? -2.611 15.852 35.781 1 32.5 75 THR B O 1
ATOM 3729 N N . LEU B 1 76 ? -4.047 15.852 34.125 1 37.22 76 LEU B N 1
ATOM 3730 C CA . LEU B 1 76 ? -3.457 14.703 33.469 1 37.22 76 LEU B CA 1
ATOM 3731 C C . LEU B 1 76 ? -1.951 14.875 33.312 1 37.22 76 LEU B C 1
ATOM 3733 O O . LEU B 1 76 ? -1.501 15.836 32.656 1 37.22 76 LEU B O 1
ATOM 3737 N N . THR B 1 77 ? -1.242 14.797 34.312 1 38.44 77 THR B N 1
ATOM 3738 C CA . THR B 1 77 ? 0.209 14.68 34.25 1 38.44 77 THR B CA 1
ATOM 3739 C C . THR B 1 77 ? 0.628 13.961 32.969 1 38.44 77 THR B C 1
ATOM 3741 O O . THR B 1 77 ? 0.045 12.945 32.594 1 38.44 77 THR B O 1
ATOM 3744 N N . PRO B 1 78 ? 1.272 14.844 32.062 1 45.06 78 PRO B N 1
ATOM 3745 C CA . PRO B 1 78 ? 1.815 14.133 30.906 1 45.06 78 PRO B CA 1
ATOM 3746 C C . PRO B 1 78 ? 2.264 12.711 31.25 1 45.06 78 PRO B C 1
ATOM 3748 O O . PRO B 1 78 ? 2.883 12.484 32.281 1 45.06 78 PRO B O 1
ATOM 3751 N N . ILE B 1 79 ? 1.476 11.758 30.781 1 49.91 79 ILE B N 1
ATOM 3752 C CA . ILE B 1 79 ? 1.855 10.359 30.922 1 49.91 79 ILE B CA 1
ATOM 3753 C C . ILE B 1 79 ? 3.311 10.172 30.5 1 49.91 79 ILE B C 1
ATOM 3755 O O . ILE B 1 79 ? 3.633 10.266 29.312 1 49.91 79 ILE B O 1
ATOM 3759 N N . LYS B 1 80 ? 4.227 10.414 31.453 1 47.59 80 LYS B N 1
ATOM 3760 C CA . LYS B 1 80 ? 5.656 10.352 31.156 1 47.59 80 LYS B CA 1
ATOM 3761 C C . LYS B 1 80 ? 6.145 8.906 31.125 1 47.59 80 LYS B C 1
ATOM 3763 O O . LYS B 1 80 ? 7.168 8.609 30.5 1 47.59 80 LYS B O 1
ATOM 3768 N N . CYS B 1 81 ? 5.367 8.086 31.938 1 52.44 81 CYS B N 1
ATOM 3769 C CA . CYS B 1 81 ? 5.848 6.711 32.031 1 52.44 81 CYS B CA 1
ATOM 3770 C C . CYS B 1 81 ? 4.695 5.723 31.875 1 52.44 81 CYS B C 1
ATOM 3772 O O . CYS B 1 81 ? 3.527 6.105 31.938 1 52.44 81 CYS B O 1
ATOM 3774 N N . ALA B 1 82 ? 5.078 4.543 31.469 1 55.09 82 ALA B N 1
ATOM 3775 C CA . ALA B 1 82 ? 4.113 3.459 31.312 1 55.09 82 ALA B CA 1
ATOM 3776 C C . ALA B 1 82 ? 3.213 3.328 32.531 1 55.09 82 ALA B C 1
ATOM 3778 O O . ALA B 1 82 ? 2.008 3.1 32.406 1 55.09 82 ALA B O 1
ATOM 3779 N N . GLU B 1 83 ? 3.785 3.506 33.594 1 55.78 83 GLU B N 1
ATOM 3780 C CA . GLU B 1 83 ? 3.045 3.332 34.844 1 55.78 83 GLU B CA 1
ATOM 3781 C C . GLU B 1 83 ? 1.969 4.402 35 1 55.78 83 GLU B C 1
ATOM 3783 O O . GLU B 1 83 ? 0.841 4.102 35.406 1 55.78 83 GLU B O 1
ATOM 3788 N N . ASP B 1 84 ? 2.324 5.621 34.656 1 55.84 84 ASP B N 1
ATOM 3789 C CA . ASP B 1 84 ? 1.365 6.719 34.75 1 55.84 84 ASP B CA 1
ATOM 3790 C C . ASP B 1 84 ? 0.22 6.52 33.75 1 55.84 84 ASP B C 1
ATOM 3792 O O . ASP B 1 84 ? -0.94 6.781 34.062 1 55.84 84 ASP B O 1
ATOM 3796 N N . PHE B 1 85 ? 0.595 5.988 32.656 1 61.25 85 PHE B N 1
ATOM 3797 C CA . PHE B 1 85 ? -0.403 5.723 31.625 1 61.25 85 PHE B CA 1
ATOM 3798 C C . PHE B 1 85 ? -1.381 4.648 32.094 1 61.25 85 PHE B C 1
ATOM 3800 O O . PHE B 1 85 ? -2.596 4.801 31.938 1 61.25 85 PHE B O 1
ATOM 3807 N N . ILE B 1 86 ? -0.723 3.605 32.625 1 57.28 86 ILE B N 1
ATOM 3808 C CA . ILE B 1 86 ? -1.55 2.494 33.094 1 57.28 86 ILE B CA 1
ATOM 3809 C C . ILE B 1 86 ? -2.492 2.967 34.188 1 57.28 86 ILE B C 1
ATOM 3811 O O . ILE B 1 86 ? -3.67 2.605 34.219 1 57.28 86 ILE B O 1
ATOM 3815 N N . LYS B 1 87 ? -1.886 3.596 35.062 1 54.59 87 LYS B N 1
ATOM 3816 C CA . LYS B 1 87 ? -2.682 4.129 36.156 1 54.59 87 LYS B CA 1
ATOM 3817 C C . LYS B 1 87 ? -3.814 5.012 35.625 1 54.59 87 LYS B C 1
ATOM 3819 O O . LYS B 1 87 ? -4.938 4.949 36.156 1 54.59 87 LYS B O 1
ATOM 3824 N N . CYS B 1 88 ? -3.438 5.715 34.688 1 53.47 88 CYS B N 1
ATOM 3825 C CA . CYS B 1 88 ? -4.426 6.609 34.094 1 53.47 88 CYS B CA 1
ATOM 3826 C C . CYS B 1 88 ? -5.484 5.82 33.312 1 53.47 88 CYS B C 1
ATOM 3828 O O . CYS B 1 88 ? -6.664 6.18 33.344 1 53.47 88 CYS B O 1
ATOM 3830 N N . SER B 1 89 ? -5.027 4.746 32.656 1 52.91 89 SER B N 1
ATOM 3831 C CA . SER B 1 89 ? -5.922 3.957 31.812 1 52.91 89 SER B CA 1
ATOM 3832 C C . SER B 1 89 ? -6.734 2.971 32.656 1 52.91 89 SER B C 1
ATOM 3834 O O . SER B 1 89 ? -7.703 2.387 32.156 1 52.91 89 SER B O 1
ATOM 3836 N N . SER B 1 90 ? -6.078 2.203 33.625 1 47 90 SER B N 1
ATOM 3837 C CA . SER B 1 90 ? -6.82 1.271 34.469 1 47 90 SER B CA 1
ATOM 3838 C C . SER B 1 90 ? -8.047 1.935 35.094 1 47 90 SER B C 1
ATOM 3840 O O . SER B 1 90 ? -8.859 1.271 35.75 1 47 90 SER B O 1
ATOM 3842 N N . GLN B 1 91 ? -7.914 2.986 35.531 1 40.44 91 GLN B N 1
ATOM 3843 C CA . GLN B 1 91 ? -8.992 3.428 36.406 1 40.44 91 GLN B CA 1
ATOM 3844 C C . GLN B 1 91 ? -10.352 3.229 35.75 1 40.44 91 GLN B C 1
ATOM 3846 O O . GLN B 1 91 ? -10.508 3.467 34.562 1 40.44 91 GLN B O 1
ATOM 3851 N N . ASN B 1 92 ? -11.32 2.373 36.406 1 42.5 92 ASN B N 1
ATOM 3852 C CA . ASN B 1 92 ? -12.766 2.182 36.438 1 42.5 92 ASN B CA 1
ATOM 3853 C C . ASN B 1 92 ? -13.5 3.312 35.719 1 42.5 92 ASN B C 1
ATOM 3855 O O . ASN B 1 92 ? -14.734 3.33 35.688 1 42.5 92 ASN B O 1
ATOM 3859 N N . SER B 1 93 ? -12.875 4.453 35.5 1 46.69 93 SER B N 1
ATOM 3860 C CA . SER B 1 93 ? -13.539 5.75 35.406 1 46.69 93 SER B CA 1
ATOM 3861 C C . SER B 1 93 ? -14.07 5.992 34 1 46.69 93 SER B C 1
ATOM 3863 O O . SER B 1 93 ? -14.828 6.938 33.75 1 46.69 93 SER B O 1
ATOM 3865 N N . LEU B 1 94 ? -13.32 5.234 32.938 1 58.09 94 LEU B N 1
ATOM 3866 C CA . LEU B 1 94 ? -13.859 5.645 31.641 1 58.09 94 LEU B CA 1
ATOM 3867 C C . LEU B 1 94 ? -15.266 5.094 31.438 1 58.09 94 LEU B C 1
ATOM 3869 O O . LEU B 1 94 ? -16.078 5.711 30.75 1 58.09 94 LEU B O 1
ATOM 3873 N N . VAL B 1 95 ? -15.352 3.811 32.031 1 59.25 95 VAL B N 1
ATOM 3874 C CA . VAL B 1 95 ? -16.656 3.209 31.781 1 59.25 95 VAL B CA 1
ATOM 3875 C C . VAL B 1 95 ? -17.766 4.148 32.25 1 59.25 95 VAL B C 1
ATOM 3877 O O . VAL B 1 95 ? -18.797 4.301 31.594 1 59.25 95 VAL B O 1
ATOM 3880 N N . ASN B 1 96 ? -17.469 4.766 33.344 1 62.97 96 ASN B N 1
ATOM 3881 C CA . ASN B 1 96 ? -18.547 5.578 33.906 1 62.97 96 ASN B CA 1
ATOM 3882 C C . ASN B 1 96 ? -18.422 7.039 33.5 1 62.97 96 ASN B C 1
ATOM 3884 O O . ASN B 1 96 ? -19.266 7.863 33.844 1 62.97 96 ASN B O 1
ATOM 3888 N N . SER B 1 97 ? -17.516 7.23 32.719 1 73.94 97 SER B N 1
ATOM 3889 C CA . SER B 1 97 ? -17.312 8.609 32.281 1 73.94 97 SER B CA 1
ATOM 3890 C C . SER B 1 97 ? -18.219 8.961 31.109 1 73.94 97 SER B C 1
ATOM 3892 O O . SER B 1 97 ? -18.609 8.078 30.344 1 73.94 97 SER B O 1
ATOM 3894 N N . SER B 1 98 ? -18.656 10.195 31.172 1 81.5 98 SER B N 1
ATOM 3895 C CA . SER B 1 98 ? -19.406 10.68 30.016 1 81.5 98 SER B CA 1
ATOM 3896 C C . SER B 1 98 ? -18.562 10.648 28.75 1 81.5 98 SER B C 1
ATOM 3898 O O . SER B 1 98 ? -17.328 10.508 28.812 1 81.5 98 SER B O 1
ATOM 3900 N N . LEU B 1 99 ? -19.172 10.734 27.703 1 85.81 99 LEU B N 1
ATOM 3901 C CA . LEU B 1 99 ? -18.5 10.695 26.406 1 85.81 99 LEU B CA 1
ATOM 3902 C C . LEU B 1 99 ? -17.5 11.852 26.266 1 85.81 99 LEU B C 1
ATOM 3904 O O . LEU B 1 99 ? -16.391 11.664 25.766 1 85.81 99 LEU B O 1
ATOM 3908 N N . ASP B 1 100 ? -17.891 12.961 26.766 1 85.81 100 ASP B N 1
ATOM 3909 C CA . ASP B 1 100 ? -17.047 14.148 26.672 1 85.81 100 ASP B CA 1
ATOM 3910 C C . ASP B 1 100 ? -15.805 14 27.547 1 85.81 100 ASP B C 1
ATOM 3912 O O . ASP B 1 100 ? -14.711 14.43 27.156 1 85.81 100 ASP B O 1
ATOM 3916 N N . GLU B 1 101 ? -15.992 13.453 28.641 1 82.06 101 GLU B N 1
ATOM 3917 C CA . GLU B 1 101 ? -14.867 13.234 29.531 1 82.06 101 GLU B CA 1
ATOM 3918 C C . GLU B 1 101 ? -13.891 12.211 28.953 1 82.06 101 GLU B C 1
ATOM 3920 O O . GLU B 1 101 ? -12.672 12.391 29.031 1 82.06 101 GLU B O 1
ATOM 3925 N N . LYS B 1 102 ? -14.469 11.203 28.406 1 82.38 102 LYS B N 1
ATOM 3926 C CA . LYS B 1 102 ? -13.633 10.195 27.766 1 82.38 102 LYS B CA 1
ATOM 3927 C C . LYS B 1 102 ? -12.805 10.805 26.641 1 82.38 102 LYS B C 1
ATOM 3929 O O . LYS B 1 102 ? -11.609 10.523 26.516 1 82.38 102 LYS B O 1
ATOM 3934 N N . LYS B 1 103 ? -13.469 11.547 25.891 1 86.88 103 LYS B N 1
ATOM 3935 C CA . LYS B 1 103 ? -12.797 12.219 24.781 1 86.88 103 LYS B CA 1
ATOM 3936 C C . LYS B 1 103 ? -11.617 13.047 25.281 1 86.88 103 LYS B C 1
ATOM 3938 O O . LYS B 1 103 ? -10.516 12.961 24.719 1 86.88 103 LYS B O 1
ATOM 3943 N N . LYS B 1 104 ? -11.852 13.773 26.281 1 81.88 104 LYS B N 1
ATOM 3944 C CA . LYS B 1 104 ? -10.805 14.633 26.828 1 81.88 104 LYS B CA 1
ATOM 3945 C C . LYS B 1 104 ? -9.617 13.805 27.312 1 81.88 104 LYS B C 1
ATOM 3947 O O . LYS B 1 104 ? -8.461 14.172 27.062 1 81.88 104 LYS B O 1
ATOM 3952 N N . ILE B 1 105 ? -9.875 12.758 27.875 1 80.38 105 ILE B N 1
ATOM 3953 C CA . ILE B 1 105 ? -8.828 11.891 28.406 1 80.38 105 ILE B CA 1
ATOM 3954 C C . ILE B 1 105 ? -8.031 11.273 27.266 1 80.38 105 ILE B C 1
ATOM 3956 O O . ILE B 1 105 ? -6.801 11.242 27.297 1 80.38 105 ILE B O 1
ATOM 3960 N N . ILE B 1 106 ? -8.719 10.852 26.297 1 82.25 106 ILE B N 1
ATOM 3961 C CA . ILE B 1 106 ? -8.078 10.172 25.172 1 82.25 106 ILE B CA 1
ATOM 3962 C C . ILE B 1 106 ? -7.215 11.172 24.406 1 82.25 106 ILE B C 1
ATOM 3964 O O . ILE B 1 106 ? -6.062 10.875 24.078 1 82.25 106 ILE B O 1
ATOM 3968 N N . VAL B 1 107 ? -7.754 12.312 24.156 1 84.56 107 VAL B N 1
ATOM 3969 C CA . VAL B 1 107 ? -7.031 13.328 23.406 1 84.56 107 VAL B CA 1
ATOM 3970 C C . VAL B 1 107 ? -5.789 13.758 24.188 1 84.56 107 VAL B C 1
ATOM 3972 O O . VAL B 1 107 ? -4.707 13.914 23.609 1 84.56 107 VAL B O 1
ATOM 3975 N N . ALA B 1 108 ? -5.969 13.867 25.453 1 80.62 108 ALA B N 1
ATOM 3976 C CA . ALA B 1 108 ? -4.836 14.242 26.297 1 80.62 108 ALA B CA 1
ATOM 3977 C C . ALA B 1 108 ? -3.76 13.156 26.281 1 80.62 108 ALA B C 1
ATOM 3979 O O . ALA B 1 108 ? -2.566 13.461 26.234 1 80.62 108 ALA B O 1
ATOM 3980 N N . THR B 1 109 ? -4.176 11.977 26.328 1 79.75 109 THR B N 1
ATOM 3981 C CA . THR B 1 109 ? -3.254 10.844 26.312 1 79.75 109 THR B CA 1
ATOM 3982 C C . THR B 1 109 ? -2.482 10.797 24.984 1 79.75 109 THR B C 1
ATOM 3984 O O . THR B 1 109 ? -1.258 10.656 24.984 1 79.75 109 THR B O 1
ATOM 3987 N N . ILE B 1 110 ? -3.18 10.969 23.938 1 82.38 110 ILE B N 1
ATOM 3988 C CA . ILE B 1 110 ? -2.562 10.914 22.609 1 82.38 110 ILE B CA 1
ATOM 3989 C C . ILE B 1 110 ? -1.573 12.07 22.469 1 82.38 110 ILE B C 1
ATOM 3991 O O . ILE B 1 110 ? -0.479 11.891 21.922 1 82.38 110 ILE B O 1
ATOM 3995 N N . ALA B 1 111 ? -2 13.172 22.938 1 77.75 111 ALA B N 1
ATOM 3996 C CA . ALA B 1 111 ? -1.133 14.344 22.859 1 77.75 111 ALA B CA 1
ATOM 3997 C C . ALA B 1 111 ? 0.163 14.133 23.625 1 77.75 111 ALA B C 1
ATOM 3999 O O . ALA B 1 111 ? 1.229 14.586 23.203 1 77.75 111 ALA B O 1
ATOM 4000 N N . SER B 1 112 ? 0.114 13.43 24.656 1 78.69 112 SER B N 1
ATOM 4001 C CA . SER B 1 112 ? 1.292 13.164 25.469 1 78.69 112 SER B CA 1
ATOM 4002 C C . SER B 1 112 ? 2.225 12.172 24.797 1 78.69 112 SER B C 1
ATOM 4004 O O . SER B 1 112 ? 3.41 12.094 25.125 1 78.69 112 SER B O 1
ATOM 4006 N N . LEU B 1 113 ? 1.711 11.469 23.859 1 78.69 113 LEU B N 1
ATOM 4007 C CA . LEU B 1 113 ? 2.488 10.43 23.188 1 78.69 113 LEU B CA 1
ATOM 4008 C C . LEU B 1 113 ? 3.008 10.914 21.844 1 78.69 113 LEU B C 1
ATOM 4010 O O . LEU B 1 113 ? 3.477 10.117 21.031 1 78.69 113 LEU B O 1
ATOM 4014 N N . HIS B 1 114 ? 2.984 12.148 21.562 1 73.62 114 HIS B N 1
ATOM 4015 C CA . HIS B 1 114 ? 3.367 12.711 20.266 1 73.62 114 HIS B CA 1
ATOM 4016 C C . HIS B 1 114 ? 4.809 12.359 19.922 1 73.62 114 HIS B C 1
ATOM 4018 O O . HIS B 1 114 ? 5.133 12.125 18.766 1 73.62 114 HIS B O 1
ATOM 4024 N N . ASP B 1 115 ? 5.633 12.25 20.844 1 67.94 115 ASP B N 1
ATOM 4025 C CA . ASP B 1 115 ? 7.055 11.977 20.641 1 67.94 115 ASP B CA 1
ATOM 4026 C C . ASP B 1 115 ? 7.289 10.508 20.312 1 67.94 115 ASP B C 1
ATOM 4028 O O . ASP B 1 115 ? 8.391 10.117 19.906 1 67.94 115 ASP B O 1
ATOM 4032 N N . HIS B 1 116 ? 6.25 9.75 20.438 1 69.81 116 HIS B N 1
ATOM 4033 C CA . HIS B 1 116 ? 6.395 8.312 20.266 1 69.81 116 HIS B CA 1
ATOM 4034 C C . HIS B 1 116 ? 5.789 7.859 18.938 1 69.81 116 HIS B C 1
ATOM 4036 O O . HIS B 1 116 ? 5.422 6.691 18.781 1 69.81 116 HIS B O 1
ATOM 4042 N N . MET B 1 117 ? 5.715 8.773 18.094 1 74.94 117 MET B N 1
ATOM 4043 C CA . MET B 1 117 ? 5.16 8.422 16.781 1 74.94 117 MET B CA 1
ATOM 4044 C C . MET B 1 117 ? 6.152 7.602 15.969 1 74.94 117 MET B C 1
ATOM 4046 O O . MET B 1 117 ? 5.754 6.812 15.109 1 74.94 117 MET B O 1
ATOM 4050 N N . VAL B 1 118 ? 7.41 7.777 16.312 1 75.94 118 VAL B N 1
ATOM 4051 C CA . VAL B 1 118 ? 8.406 7.066 15.508 1 75.94 118 VAL B CA 1
ATOM 4052 C C . VAL B 1 118 ? 9.18 6.098 16.391 1 75.94 118 VAL B C 1
ATOM 4054 O O . VAL B 1 118 ? 10.008 5.324 15.906 1 75.94 118 VAL B O 1
ATOM 4057 N N . VAL B 1 119 ? 8.836 6.141 17.641 1 79.06 119 VAL B N 1
ATOM 4058 C CA . VAL B 1 119 ? 9.508 5.266 18.594 1 79.06 119 VAL B CA 1
ATOM 4059 C C . VAL B 1 119 ? 8.484 4.359 19.281 1 79.06 119 VAL B C 1
ATOM 4061 O O . VAL B 1 119 ? 7.5 4.836 19.844 1 79.06 119 VAL B O 1
ATOM 4064 N N . PRO B 1 120 ? 8.773 3.145 19.203 1 83.25 120 PRO B N 1
ATOM 4065 C CA . PRO B 1 120 ? 7.801 2.215 19.797 1 83.25 120 PRO B CA 1
ATOM 4066 C C . PRO B 1 120 ? 7.613 2.422 21.297 1 83.25 120 PRO B C 1
ATOM 4068 O O . PRO B 1 120 ? 8.57 2.723 22 1 83.25 120 PRO B O 1
ATOM 4071 N N . LEU B 1 121 ? 6.387 2.248 21.734 1 86.5 121 LEU B N 1
ATOM 4072 C CA . LEU B 1 121 ? 6.02 2.314 23.141 1 86.5 121 LEU B CA 1
ATOM 4073 C C . LEU B 1 121 ? 6.164 0.948 23.812 1 86.5 121 LEU B C 1
ATOM 4075 O O . LEU B 1 121 ? 6.168 -0.08 23.125 1 86.5 121 LEU B O 1
ATOM 4079 N N . PRO B 1 122 ? 6.375 1.03 25.094 1 83.19 122 PRO B N 1
ATOM 4080 C CA . PRO B 1 122 ? 6.305 -0.261 25.781 1 83.19 122 PRO B CA 1
ATOM 4081 C C . PRO B 1 122 ? 4.992 -0.997 25.531 1 83.19 122 PRO B C 1
ATOM 4083 O O . PRO B 1 122 ? 3.936 -0.367 25.438 1 83.19 122 PRO B O 1
ATOM 4086 N N . PRO B 1 123 ? 5.035 -2.281 25.422 1 86.75 123 PRO B N 1
ATOM 4087 C CA . PRO B 1 123 ? 3.865 -3.076 25.047 1 86.75 123 PRO B CA 1
ATOM 4088 C C . PRO B 1 123 ? 2.66 -2.826 25.953 1 86.75 123 PRO B C 1
ATOM 4090 O O . PRO B 1 123 ? 1.526 -2.754 25.469 1 86.75 123 PRO B O 1
ATOM 4093 N N . GLU B 1 124 ? 2.9 -2.68 27.219 1 83 124 GLU B N 1
ATOM 4094 C CA . GLU B 1 124 ? 1.799 -2.494 28.156 1 83 124 GLU B CA 1
ATOM 4095 C C . GLU B 1 124 ? 1.041 -1.2 27.859 1 83 124 GLU B C 1
ATOM 4097 O O . GLU B 1 124 ? -0.185 -1.153 27.984 1 83 124 GLU B O 1
ATOM 4102 N N . MET B 1 125 ? 1.784 -0.198 27.469 1 85.31 125 MET B N 1
ATOM 4103 C CA . MET B 1 125 ? 1.163 1.086 27.172 1 85.31 125 MET B CA 1
ATOM 4104 C C . MET B 1 125 ? 0.336 0.996 25.891 1 85.31 125 MET B C 1
ATOM 4106 O O . MET B 1 125 ? -0.74 1.59 25.797 1 85.31 125 MET B O 1
ATOM 4110 N N . VAL B 1 126 ? 0.86 0.218 25.016 1 89.56 126 VAL B N 1
ATOM 4111 C CA . VAL B 1 126 ? 0.173 0.042 23.734 1 89.56 126 VAL B CA 1
ATOM 4112 C C . VAL B 1 126 ? -1.139 -0.708 23.953 1 89.56 126 VAL B C 1
ATOM 4114 O O . VAL B 1 126 ? -2.184 -0.307 23.438 1 89.56 126 VAL B O 1
ATOM 4117 N N . ILE B 1 127 ? -1.071 -1.73 24.75 1 89.38 127 ILE B N 1
ATOM 4118 C CA . ILE B 1 127 ? -2.238 -2.564 25.016 1 89.38 127 ILE B CA 1
ATOM 4119 C C . ILE B 1 127 ? -3.295 -1.749 25.766 1 89.38 127 ILE B C 1
ATOM 4121 O O . ILE B 1 127 ? -4.484 -1.832 25.453 1 89.38 127 ILE B O 1
ATOM 4125 N N . ASN B 1 128 ? -2.844 -0.927 26.641 1 85.38 128 ASN B N 1
ATOM 4126 C CA . ASN B 1 128 ? -3.771 -0.092 27.391 1 85.38 128 ASN B CA 1
ATOM 4127 C C . ASN B 1 128 ? -4.438 0.953 26.5 1 85.38 128 ASN B C 1
ATOM 4129 O O . ASN B 1 128 ? -5.641 1.194 26.625 1 85.38 128 ASN B O 1
ATOM 4133 N N . LEU B 1 129 ? -3.652 1.575 25.719 1 88.38 129 LEU B N 1
ATOM 4134 C CA . LEU B 1 129 ? -4.195 2.547 24.781 1 88.38 129 LEU B CA 1
ATOM 4135 C C . LEU B 1 129 ? -5.23 1.897 23.859 1 88.38 129 LEU B C 1
ATOM 4137 O O . LEU B 1 129 ? -6.309 2.455 23.641 1 88.38 129 LEU B O 1
ATOM 4141 N N . PHE B 1 130 ? -4.902 0.728 23.375 1 92 130 PHE B N 1
ATOM 4142 C CA . PHE B 1 130 ? -5.797 -0.022 22.5 1 92 130 PHE B CA 1
ATOM 4143 C C . PHE B 1 130 ? -7.102 -0.353 23.203 1 92 130 PHE B C 1
ATOM 4145 O O . PHE B 1 130 ? -8.188 -0.155 22.656 1 92 130 PHE B O 1
ATOM 4152 N N . ASN B 1 131 ? -6.984 -0.78 24.375 1 87.56 131 ASN B N 1
ATOM 4153 C CA . ASN B 1 131 ? -8.156 -1.19 25.141 1 87.56 131 ASN B CA 1
ATOM 4154 C C . ASN B 1 131 ? -9.039 0.003 25.5 1 87.56 131 ASN B C 1
ATOM 4156 O O . ASN B 1 131 ? -10.266 -0.117 25.547 1 87.56 131 ASN B O 1
ATOM 4160 N N . MET B 1 132 ? -8.422 1.065 25.766 1 85.25 132 MET B N 1
ATOM 4161 C CA . MET B 1 132 ? -9.172 2.287 26.031 1 85.25 132 MET B CA 1
ATOM 4162 C C . MET B 1 132 ? -10.078 2.637 24.859 1 85.25 132 MET B C 1
ATOM 4164 O O . MET B 1 132 ? -11.219 3.061 25.047 1 85.25 132 MET B O 1
ATOM 4168 N N . LEU B 1 133 ? -9.562 2.449 23.719 1 90 133 LEU B N 1
ATOM 4169 C CA . LEU B 1 133 ? -10.336 2.744 22.516 1 90 133 LEU B CA 1
ATOM 4170 C C . LEU B 1 133 ? -11.344 1.634 22.234 1 90 133 LEU B C 1
ATOM 4172 O O . LEU B 1 133 ? -12.477 1.907 21.828 1 90 133 LEU B O 1
ATOM 4176 N N . ALA B 1 134 ? -10.953 0.406 22.469 1 90.75 134 ALA B N 1
ATOM 4177 C CA . ALA B 1 134 ? -11.812 -0.746 22.203 1 90.75 134 ALA B CA 1
ATOM 4178 C C . ALA B 1 134 ? -13.062 -0.707 23.078 1 90.75 134 ALA B C 1
ATOM 4180 O O . ALA B 1 134 ? -14.125 -1.178 22.672 1 90.75 134 ALA B O 1
ATOM 4181 N N . CYS B 1 135 ? -12.922 -0.139 24.219 1 85.06 135 CYS B N 1
ATOM 4182 C CA . CYS B 1 135 ? -14.039 -0.091 25.156 1 85.06 135 CYS B CA 1
ATOM 4183 C C . CYS B 1 135 ? -14.883 1.159 24.938 1 85.06 135 CYS B C 1
ATOM 4185 O O . CYS B 1 135 ? -15.852 1.396 25.672 1 85.06 135 CYS B O 1
ATOM 4187 N N . SER B 1 136 ? -14.555 1.869 24.047 1 85.75 136 SER B N 1
ATOM 4188 C CA . SER B 1 136 ? -15.289 3.098 23.766 1 85.75 136 SER B CA 1
ATOM 4189 C C . SER B 1 136 ? -16.359 2.873 22.703 1 85.75 136 SER B C 1
ATOM 4191 O O . SER B 1 136 ? -16.156 2.086 21.781 1 85.75 136 SER B O 1
ATOM 4193 N N . PRO B 1 137 ? -17.422 3.547 22.906 1 87.94 137 PRO B N 1
ATOM 4194 C CA . PRO B 1 137 ? -18.453 3.43 21.859 1 87.94 137 PRO B CA 1
ATOM 4195 C C . PRO B 1 137 ? -18.016 4.051 20.531 1 87.94 137 PRO B C 1
ATOM 4197 O O . PRO B 1 137 ? -17.156 4.934 20.516 1 87.94 137 PRO B O 1
ATOM 4200 N N . PRO B 1 138 ? -18.594 3.621 19.469 1 89.31 138 PRO B N 1
ATOM 4201 C CA . PRO B 1 138 ? -18.234 4.117 18.141 1 89.31 138 PRO B CA 1
ATOM 4202 C C . PRO B 1 138 ? -18.375 5.633 18.016 1 89.31 138 PRO B C 1
ATOM 4204 O O . PRO B 1 138 ? -17.641 6.266 17.25 1 89.31 138 PRO B O 1
ATOM 4207 N N . GLU B 1 139 ? -19.281 6.188 18.75 1 91.25 139 GLU B N 1
ATOM 4208 C CA . GLU B 1 139 ? -19.516 7.625 18.719 1 91.25 139 GLU B CA 1
ATOM 4209 C C . GLU B 1 139 ? -18.281 8.406 19.156 1 91.25 139 GLU B C 1
ATOM 4211 O O . GLU B 1 139 ? -18.031 9.508 18.672 1 91.25 139 GLU B O 1
ATOM 4216 N N . LEU B 1 140 ? -17.594 7.824 20.031 1 91.69 140 LEU B N 1
ATOM 4217 C CA . LEU B 1 140 ? -16.391 8.484 20.547 1 91.69 140 LEU B CA 1
ATOM 4218 C C . LEU B 1 140 ? -15.359 8.664 19.438 1 91.69 140 LEU B C 1
ATOM 4220 O O . LEU B 1 140 ? -14.664 9.68 19.391 1 91.69 140 LEU B O 1
ATOM 4224 N N . PHE B 1 141 ? -15.25 7.719 18.531 1 94.44 141 PHE B N 1
ATOM 4225 C CA . PHE B 1 141 ? -14.281 7.77 17.438 1 94.44 141 PHE B CA 1
ATOM 4226 C C . PHE B 1 141 ? -14.547 8.969 16.531 1 94.44 141 PHE B C 1
ATOM 4228 O O . PHE B 1 141 ? -13.602 9.594 16.047 1 94.44 141 PHE B O 1
ATOM 4235 N N . SER B 1 142 ? -15.75 9.305 16.406 1 92.06 142 SER B N 1
ATOM 4236 C CA . SER B 1 142 ? -16.109 10.43 15.547 1 92.06 142 SER B CA 1
ATOM 4237 C C . SER B 1 142 ? -15.844 11.758 16.234 1 92.06 142 SER B C 1
ATOM 4239 O O . SER B 1 142 ? -15.703 12.789 15.578 1 92.06 142 SER B O 1
ATOM 4241 N N . MET B 1 143 ? -15.773 11.688 17.531 1 91.88 143 MET B N 1
ATOM 4242 C CA . MET B 1 143 ? -15.57 12.914 18.297 1 91.88 143 MET B CA 1
ATOM 4243 C C . MET B 1 143 ? -14.086 13.25 18.391 1 91.88 143 MET B C 1
ATOM 4245 O O . MET B 1 143 ? -13.719 14.398 18.641 1 91.88 143 MET B O 1
ATOM 4249 N N . ILE B 1 144 ? -13.258 12.281 18.25 1 91.44 144 ILE B N 1
ATOM 4250 C CA . ILE B 1 144 ? -11.82 12.492 18.312 1 91.44 144 ILE B CA 1
ATOM 4251 C C . ILE B 1 144 ? -11.359 13.219 17.047 1 91.44 144 ILE B C 1
ATOM 4253 O O . ILE B 1 144 ? -11.672 12.797 15.93 1 91.44 144 ILE B O 1
ATOM 4257 N N . PRO B 1 145 ? -10.688 14.32 17.219 1 88.19 145 PRO B N 1
ATOM 4258 C CA . PRO B 1 145 ? -10.172 15.016 16.031 1 88.19 145 PRO B CA 1
ATOM 4259 C C . PRO B 1 145 ? -9.328 14.109 15.141 1 88.19 145 PRO B C 1
ATOM 4261 O O . PRO B 1 145 ? -8.586 13.258 15.641 1 88.19 145 PRO B O 1
ATOM 4264 N N . PRO B 1 146 ? -9.367 14.289 13.867 1 88.75 146 PRO B N 1
ATOM 4265 C CA . PRO B 1 146 ? -8.688 13.414 12.906 1 88.75 146 PRO B CA 1
ATOM 4266 C C . PRO B 1 146 ? -7.184 13.32 13.156 1 88.75 146 PRO B C 1
ATOM 4268 O O . PRO B 1 146 ? -6.602 12.242 13.023 1 88.75 146 PRO B O 1
ATOM 4271 N N . GLN B 1 147 ? -6.582 14.445 13.539 1 86.5 147 GLN B N 1
ATOM 4272 C CA . GLN B 1 147 ? -5.145 14.438 13.781 1 86.5 147 GLN B CA 1
ATOM 4273 C C . GLN B 1 147 ? -4.789 13.508 14.945 1 86.5 147 GLN B C 1
ATOM 4275 O O . GLN B 1 147 ? -3.768 12.82 14.906 1 86.5 147 GLN B O 1
ATOM 4280 N N . CYS B 1 148 ? -5.668 13.508 15.914 1 88.69 148 CYS B N 1
ATOM 4281 C CA . CYS B 1 148 ? -5.461 12.625 17.062 1 88.69 148 CYS B CA 1
ATOM 4282 C C . CYS B 1 148 ? -5.699 11.172 16.672 1 88.69 148 CYS B C 1
ATOM 4284 O O . CYS B 1 148 ? -4.953 10.281 17.094 1 88.69 148 CYS B O 1
ATOM 4286 N N . MET B 1 149 ? -6.684 10.977 15.891 1 91.81 149 MET B N 1
ATOM 4287 C CA . MET B 1 149 ? -6.973 9.625 15.438 1 91.81 149 MET B CA 1
ATOM 4288 C C . MET B 1 149 ? -5.828 9.078 14.586 1 91.81 149 MET B C 1
ATOM 4290 O O . MET B 1 149 ? -5.406 7.934 14.766 1 91.81 149 MET B O 1
ATOM 4294 N N . ASN B 1 150 ? -5.312 9.93 13.719 1 91.81 150 ASN B N 1
ATOM 4295 C CA . ASN B 1 150 ? -4.172 9.531 12.898 1 91.81 150 ASN B CA 1
ATOM 4296 C C . ASN B 1 150 ? -2.955 9.195 13.758 1 91.81 150 ASN B C 1
ATOM 4298 O O . ASN B 1 150 ? -2.238 8.234 13.477 1 91.81 150 ASN B O 1
ATOM 4302 N N . SER B 1 151 ? -2.801 9.945 14.812 1 90.31 151 SER B N 1
ATOM 4303 C CA . SER B 1 151 ? -1.677 9.719 15.719 1 90.31 151 SER B CA 1
ATOM 4304 C C . SER B 1 151 ? -1.81 8.383 16.438 1 90.31 151 SER B C 1
ATOM 4306 O O . SER B 1 151 ? -0.839 7.625 16.547 1 90.31 151 SER B O 1
ATOM 4308 N N . VAL B 1 152 ? -2.969 8.172 16.906 1 91.06 152 VAL B N 1
ATOM 4309 C CA . VAL B 1 152 ? -3.174 6.938 17.656 1 91.06 152 VAL B CA 1
ATOM 4310 C C . VAL B 1 152 ? -2.996 5.734 16.734 1 91.06 152 VAL B C 1
ATOM 4312 O O . VAL B 1 152 ? -2.357 4.746 17.109 1 91.06 152 VAL B O 1
ATOM 4315 N N . VAL B 1 153 ? -3.533 5.781 15.523 1 94 153 VAL B N 1
ATOM 4316 C CA . VAL B 1 153 ? -3.408 4.684 14.57 1 94 153 VAL B CA 1
ATOM 4317 C C . VAL B 1 153 ? -1.938 4.477 14.211 1 94 153 VAL B C 1
ATOM 4319 O O . VAL B 1 153 ? -1.476 3.34 14.094 1 94 153 VAL B O 1
ATOM 4322 N N . LEU B 1 154 ? -1.264 5.562 14.055 1 93.31 154 LEU B N 1
ATOM 4323 C CA . LEU B 1 154 ? 0.16 5.484 13.75 1 93.31 154 LEU B CA 1
ATOM 4324 C C . LEU B 1 154 ? 0.93 4.836 14.891 1 93.31 154 LEU B C 1
ATOM 4326 O O . LEU B 1 154 ? 1.743 3.936 14.672 1 93.31 154 LEU B O 1
ATOM 4330 N N . ILE B 1 155 ? 0.667 5.234 16.094 1 91.19 155 ILE B N 1
ATOM 4331 C CA . ILE B 1 155 ? 1.354 4.707 17.266 1 91.19 155 ILE B CA 1
ATOM 4332 C C . ILE B 1 155 ? 1.094 3.209 17.391 1 91.19 155 ILE B C 1
ATOM 4334 O O . ILE B 1 155 ? 2.02 2.428 17.625 1 91.19 155 ILE B O 1
ATOM 4338 N N . LEU B 1 156 ? -0.088 2.869 17.219 1 92.94 156 LEU B N 1
ATOM 4339 C CA . LEU B 1 156 ? -0.448 1.459 17.312 1 92.94 156 LEU B CA 1
ATOM 4340 C C . LEU B 1 156 ? 0.198 0.647 16.203 1 92.94 156 LEU B C 1
ATOM 4342 O O . LEU B 1 156 ? 0.656 -0.475 16.422 1 92.94 156 LEU B O 1
ATOM 4346 N N . SER B 1 157 ? 0.271 1.21 15.031 1 92.56 157 SER B N 1
ATOM 4347 C CA . SER B 1 157 ? 0.741 0.5 13.852 1 92.56 157 SER B CA 1
ATOM 4348 C C . SER B 1 157 ? 2.217 0.134 13.977 1 92.56 157 SER B C 1
ATOM 4350 O O . SER B 1 157 ? 2.67 -0.846 13.375 1 92.56 157 SER B O 1
ATOM 4352 N N . ILE B 1 158 ? 2.975 0.911 14.672 1 88.44 158 ILE B N 1
ATOM 4353 C CA . ILE B 1 158 ? 4.402 0.631 14.758 1 88.44 158 ILE B CA 1
ATOM 4354 C C . ILE B 1 158 ? 4.676 -0.33 15.914 1 88.44 158 ILE B C 1
ATOM 4356 O O . ILE B 1 158 ? 5.82 -0.728 16.141 1 88.44 158 ILE B O 1
ATOM 4360 N N . ASN B 1 159 ? 3.68 -0.731 16.609 1 89.38 159 ASN B N 1
ATOM 4361 C CA . ASN B 1 159 ? 3.801 -1.65 17.734 1 89.38 159 ASN B CA 1
ATOM 4362 C C . ASN B 1 159 ? 3.049 -2.953 17.484 1 89.38 159 ASN B C 1
ATOM 4364 O O . ASN B 1 159 ? 2.252 -3.389 18.312 1 89.38 159 ASN B O 1
ATOM 4368 N N . GLN B 1 160 ? 3.371 -3.604 16.484 1 85.56 160 GLN B N 1
ATOM 4369 C CA . GLN B 1 160 ? 2.627 -4.766 16 1 85.56 160 GLN B CA 1
ATOM 4370 C C . GLN B 1 160 ? 2.758 -5.938 16.969 1 85.56 160 GLN B C 1
ATOM 4372 O O . GLN B 1 160 ? 1.813 -6.711 17.156 1 85.56 160 GLN B O 1
ATOM 4377 N N . CYS B 1 161 ? 3.873 -6.059 17.578 1 87.06 161 CYS B N 1
ATOM 4378 C CA . CYS B 1 161 ? 4.082 -7.184 18.484 1 87.06 161 CYS B CA 1
ATOM 4379 C C . CYS B 1 161 ? 3.158 -7.09 19.703 1 87.06 161 CYS B C 1
ATOM 4381 O O . CYS B 1 161 ? 2.605 -8.102 20.141 1 87.06 161 CYS B O 1
ATOM 4383 N N . ALA B 1 162 ? 3.018 -5.926 20.156 1 89.56 162 ALA B N 1
ATOM 4384 C CA . ALA B 1 162 ? 2.111 -5.711 21.281 1 89.56 162 ALA B CA 1
ATOM 4385 C C . ALA B 1 162 ? 0.664 -5.969 20.875 1 89.56 162 ALA B C 1
ATOM 4387 O O . ALA B 1 162 ? -0.119 -6.512 21.672 1 89.56 162 ALA B O 1
ATOM 4388 N N . LEU B 1 163 ? 0.329 -5.633 19.719 1 90.69 163 LEU B N 1
ATOM 4389 C CA . LEU B 1 163 ? -1.036 -5.781 19.219 1 90.69 163 LEU B CA 1
ATOM 4390 C C . LEU B 1 163 ? -1.396 -7.254 19.047 1 90.69 163 LEU B C 1
ATOM 4392 O O . LEU B 1 163 ? -2.574 -7.613 19.078 1 90.69 163 LEU B O 1
ATOM 4396 N N . GLY B 1 164 ? -0.385 -8.07 18.828 1 86.19 164 GLY B N 1
ATOM 4397 C CA . GLY B 1 164 ? -0.602 -9.5 18.688 1 86.19 164 GLY B CA 1
ATOM 4398 C C . GLY B 1 164 ? -1.141 -10.148 19.953 1 86.19 164 GLY B C 1
ATOM 4399 O O . GLY B 1 164 ? -1.674 -11.258 19.906 1 86.19 164 GLY B O 1
ATOM 4400 N N . GLU B 1 165 ? -1.073 -9.445 21.031 1 86.88 165 GLU B N 1
ATOM 4401 C CA . GLU B 1 165 ? -1.499 -9.984 22.312 1 86.88 165 GLU B CA 1
ATOM 4402 C C . GLU B 1 165 ? -2.939 -9.594 22.625 1 86.88 165 GLU B C 1
ATOM 4404 O O . GLU B 1 165 ? -3.525 -10.086 23.594 1 86.88 165 GLU B O 1
ATOM 4409 N N . ILE B 1 166 ? -3.496 -8.789 21.828 1 92.5 166 ILE B N 1
ATOM 4410 C CA . ILE B 1 166 ? -4.852 -8.305 22.062 1 92.5 166 ILE B CA 1
ATOM 4411 C C . ILE B 1 166 ? -5.859 -9.383 21.688 1 92.5 166 ILE B C 1
ATOM 4413 O O . ILE B 1 166 ? -5.789 -9.961 20.594 1 92.5 166 ILE B O 1
ATOM 4417 N N . PRO B 1 167 ? -6.73 -9.703 22.531 1 91.25 167 PRO B N 1
ATOM 4418 C CA . PRO B 1 167 ? -7.75 -10.703 22.219 1 91.25 167 PRO B CA 1
ATOM 4419 C C . PRO B 1 167 ? -8.648 -10.281 21.047 1 91.25 167 PRO B C 1
ATOM 4421 O O . PRO B 1 167 ? -8.914 -9.086 20.875 1 91.25 167 PRO B O 1
ATOM 4424 N N . PRO B 1 168 ? -9.172 -11.219 20.297 1 92.94 168 PRO B N 1
ATOM 4425 C CA . PRO B 1 168 ? -9.992 -10.93 19.125 1 92.94 168 PRO B CA 1
ATOM 4426 C C . PRO B 1 168 ? -11.211 -10.078 19.453 1 92.94 168 PRO B C 1
ATOM 4428 O O . PRO B 1 168 ? -11.602 -9.211 18.656 1 92.94 168 PRO B O 1
ATOM 4431 N N . LYS B 1 169 ? -11.758 -10.289 20.625 1 92.81 169 LYS B N 1
ATOM 4432 C CA . LYS B 1 169 ? -12.945 -9.531 21.016 1 92.81 169 LYS B CA 1
ATOM 4433 C C . LYS B 1 169 ? -12.656 -8.039 21.047 1 92.81 169 LYS B C 1
ATOM 4435 O O . LYS B 1 169 ? -13.477 -7.234 20.594 1 92.81 169 LYS B O 1
ATOM 4440 N N . ASN B 1 170 ? -11.516 -7.719 21.578 1 93.5 170 ASN B N 1
ATOM 4441 C CA . ASN B 1 170 ? -11.133 -6.316 21.656 1 93.5 170 ASN B CA 1
ATOM 4442 C C . ASN B 1 170 ? -10.766 -5.762 20.281 1 93.5 170 ASN B C 1
ATOM 4444 O O . ASN B 1 170 ? -10.992 -4.582 20 1 93.5 170 ASN B O 1
ATOM 4448 N N . ILE B 1 171 ? -10.188 -6.648 19.453 1 96 171 ILE B N 1
ATOM 4449 C CA . ILE B 1 171 ? -9.852 -6.238 18.094 1 96 171 ILE B CA 1
ATOM 4450 C C . ILE B 1 171 ? -11.133 -5.883 17.328 1 96 171 ILE B C 1
ATOM 4452 O O . ILE B 1 171 ? -11.195 -4.844 16.672 1 96 171 ILE B O 1
ATOM 4456 N N . VAL B 1 172 ? -12.117 -6.715 17.531 1 95.94 172 VAL B N 1
ATOM 4457 C CA . VAL B 1 172 ? -13.391 -6.508 16.859 1 95.94 172 VAL B CA 1
ATOM 4458 C C . VAL B 1 172 ? -14.008 -5.184 17.312 1 95.94 172 VAL B C 1
ATOM 4460 O O . VAL B 1 172 ? -14.469 -4.395 16.484 1 95.94 172 VAL B O 1
ATOM 4463 N N . SER B 1 173 ? -13.961 -4.934 18.562 1 94.88 173 SER B N 1
ATOM 4464 C CA . SER B 1 173 ? -14.539 -3.713 19.109 1 94.88 173 SER B CA 1
ATOM 4465 C C . SER B 1 173 ? -13.812 -2.477 18.594 1 94.88 173 SER B C 1
ATOM 4467 O O . SER B 1 173 ? -14.445 -1.492 18.203 1 94.88 173 SER B O 1
ATOM 4469 N N . PHE B 1 174 ? -12.57 -2.537 18.625 1 96.31 174 PHE B N 1
ATOM 4470 C CA . PHE B 1 174 ? -11.758 -1.424 18.141 1 96.31 174 PHE B CA 1
ATOM 4471 C C . PHE B 1 174 ? -12.023 -1.164 16.656 1 96.31 174 PHE B C 1
ATOM 4473 O O . PHE B 1 174 ? -12.211 -0.017 16.25 1 96.31 174 PHE B O 1
ATOM 4480 N N . LEU B 1 175 ? -11.992 -2.246 15.883 1 97.69 175 LEU B N 1
ATOM 4481 C CA . LEU B 1 175 ? -12.18 -2.109 14.445 1 97.69 175 LEU B CA 1
ATOM 4482 C C . LEU B 1 175 ? -13.578 -1.584 14.125 1 97.69 175 LEU B C 1
ATOM 4484 O O . LEU B 1 175 ? -13.75 -0.775 13.211 1 97.69 175 LEU B O 1
ATOM 4488 N N . ASN B 1 176 ? -14.555 -2.023 14.852 1 96.81 176 ASN B N 1
ATOM 4489 C CA . ASN B 1 176 ? -15.891 -1.483 14.664 1 96.81 176 ASN B CA 1
ATOM 4490 C C . ASN B 1 176 ? -15.945 0.013 14.961 1 96.81 176 ASN B C 1
ATOM 4492 O O . ASN B 1 176 ? -16.641 0.763 14.273 1 96.81 176 ASN B O 1
ATOM 4496 N N . GLY B 1 177 ? -15.266 0.413 15.969 1 96.38 177 GLY B N 1
ATOM 4497 C CA . GLY B 1 177 ? -15.172 1.837 16.25 1 96.38 177 GLY B CA 1
ATOM 4498 C C . GLY B 1 177 ? -14.484 2.617 15.148 1 96.38 177 GLY B C 1
ATOM 4499 O O . GLY B 1 177 ? -15.016 3.607 14.648 1 96.38 177 GLY B O 1
ATOM 4500 N N . LEU B 1 178 ? -13.336 2.172 14.734 1 97.38 178 LEU B N 1
ATOM 4501 C CA . LEU B 1 178 ? -12.539 2.846 13.719 1 97.38 178 LEU B CA 1
ATOM 4502 C C . LEU B 1 178 ? -13.273 2.881 12.383 1 97.38 178 LEU B C 1
ATOM 4504 O O . LEU B 1 178 ? -13.367 3.934 11.75 1 97.38 178 LEU B O 1
ATOM 4508 N N . LEU B 1 179 ? -13.883 1.752 12.008 1 97 179 LEU B N 1
ATOM 4509 C CA . LEU B 1 179 ? -14.508 1.616 10.703 1 97 179 LEU B CA 1
ATOM 4510 C C . LEU B 1 179 ? -15.914 2.205 10.711 1 97 179 LEU B C 1
ATOM 4512 O O . LEU B 1 179 ? -16.609 2.195 9.688 1 97 179 LEU B O 1
ATOM 4516 N N . SER B 1 180 ? -16.297 2.676 11.836 1 96 180 SER B N 1
ATOM 4517 C CA . SER B 1 180 ? -17.562 3.408 11.883 1 96 180 SER B CA 1
ATOM 4518 C C . SER B 1 180 ? -17.406 4.812 11.312 1 96 180 SER B C 1
ATOM 4520 O O . SER B 1 180 ? -18.406 5.473 11 1 96 180 SER B O 1
ATOM 4522 N N . LEU B 1 181 ? -16.203 5.227 11.219 1 95.69 181 LEU B N 1
ATOM 4523 C CA . LEU B 1 181 ? -15.914 6.523 10.617 1 95.69 181 LEU B CA 1
ATOM 4524 C C . LEU B 1 181 ? -16.25 6.508 9.125 1 95.69 181 LEU B C 1
ATOM 4526 O O . LEU B 1 181 ? -16.25 5.449 8.492 1 95.69 181 LEU B O 1
ATOM 4530 N N . SER B 1 182 ? -16.5 7.652 8.609 1 93.25 182 SER B N 1
ATOM 4531 C CA . SER B 1 182 ? -16.812 7.746 7.191 1 93.25 182 SER B CA 1
ATOM 4532 C C . SER B 1 182 ? -15.617 7.359 6.328 1 93.25 182 SER B C 1
ATOM 4534 O O . SER B 1 182 ? -14.469 7.559 6.73 1 93.25 182 SER B O 1
ATOM 4536 N N . PRO B 1 183 ? -15.867 6.836 5.129 1 90.38 183 PRO B N 1
ATOM 4537 C CA . PRO B 1 183 ? -14.773 6.449 4.238 1 90.38 183 PRO B CA 1
ATOM 4538 C C . PRO B 1 183 ? -13.828 7.609 3.926 1 90.38 183 PRO B C 1
ATOM 4540 O O . PRO B 1 183 ? -12.633 7.402 3.736 1 90.38 183 PRO B O 1
ATOM 4543 N N . GLY B 1 184 ? -14.352 8.812 3.861 1 88.38 184 GLY B N 1
ATOM 4544 C CA . GLY B 1 184 ? -13.5 9.977 3.646 1 88.38 184 GLY B CA 1
ATOM 4545 C C . GLY B 1 184 ? -12.477 10.18 4.746 1 88.38 184 GLY B C 1
ATOM 4546 O O . GLY B 1 184 ? -11.312 10.469 4.469 1 88.38 184 GLY B O 1
ATOM 4547 N N . VAL B 1 185 ? -12.922 10.008 5.98 1 90.62 185 VAL B N 1
ATOM 4548 C CA . VAL B 1 185 ? -12.047 10.164 7.133 1 90.62 185 VAL B CA 1
ATOM 4549 C C . VAL B 1 185 ? -11.031 9.023 7.164 1 90.62 185 VAL B C 1
ATOM 4551 O O . VAL B 1 185 ? -9.836 9.25 7.398 1 90.62 185 VAL B O 1
ATOM 4554 N N . LEU B 1 186 ? -11.477 7.84 6.891 1 93 186 LEU B N 1
ATOM 4555 C CA . LEU B 1 186 ? -10.602 6.668 6.883 1 93 186 LEU B CA 1
ATOM 4556 C C . LEU B 1 186 ? -9.523 6.797 5.812 1 93 186 LEU B C 1
ATOM 4558 O O . LEU B 1 186 ? -8.383 6.387 6.023 1 93 186 LEU B O 1
ATOM 4562 N N . ASN B 1 187 ? -9.883 7.395 4.707 1 90.25 187 ASN B N 1
ATOM 4563 C CA . ASN B 1 187 ? -8.953 7.543 3.59 1 90.25 187 ASN B CA 1
ATOM 4564 C C . ASN B 1 187 ? -7.859 8.555 3.898 1 90.25 187 ASN B C 1
ATOM 4566 O O . ASN B 1 187 ? -6.855 8.625 3.189 1 90.25 187 ASN B O 1
ATOM 4570 N N . ASN B 1 188 ? -8.094 9.344 4.957 1 89.12 188 ASN B N 1
ATOM 4571 C CA . ASN B 1 188 ? -7.113 10.359 5.336 1 89.12 188 ASN B CA 1
ATOM 4572 C C . ASN B 1 188 ? -6.098 9.805 6.336 1 89.12 188 ASN B C 1
ATOM 4574 O O . ASN B 1 188 ? -5.129 10.484 6.68 1 89.12 188 ASN B O 1
ATOM 4578 N N . ILE B 1 189 ? -6.363 8.602 6.797 1 92.56 189 ILE B N 1
ATOM 4579 C CA . ILE B 1 189 ? -5.375 7.941 7.641 1 92.56 189 ILE B CA 1
ATOM 4580 C C . ILE B 1 189 ? -4.184 7.504 6.789 1 92.56 189 ILE B C 1
ATOM 4582 O O . ILE B 1 189 ? -4.359 6.984 5.688 1 92.56 189 ILE B O 1
ATOM 4586 N N . PRO B 1 190 ? -2.973 7.824 7.27 1 92 190 PRO B N 1
ATOM 4587 C CA . PRO B 1 190 ? -1.828 7.324 6.5 1 92 190 PRO B CA 1
ATOM 4588 C C . PRO B 1 190 ? -1.981 5.859 6.102 1 92 190 PRO B C 1
ATOM 4590 O O . PRO B 1 190 ? -2.27 5.008 6.949 1 92 190 PRO B O 1
ATOM 4593 N N . LYS B 1 191 ? -1.766 5.531 4.887 1 93 191 LYS B N 1
ATOM 4594 C CA . LYS B 1 191 ? -2.068 4.223 4.312 1 93 191 LYS B CA 1
ATOM 4595 C C . LYS B 1 191 ? -1.281 3.119 5.012 1 93 191 LYS B C 1
ATOM 4597 O O . LYS B 1 191 ? -1.826 2.053 5.309 1 93 191 LYS B O 1
ATOM 4602 N N . ALA B 1 192 ? -0.03 3.379 5.27 1 93.62 192 ALA B N 1
ATOM 4603 C CA . ALA B 1 192 ? 0.817 2.381 5.918 1 93.62 192 ALA B CA 1
ATOM 4604 C C . ALA B 1 192 ? 0.257 1.989 7.285 1 93.62 192 ALA B C 1
ATOM 4606 O O . ALA B 1 192 ? 0.195 0.804 7.621 1 93.62 192 ALA B O 1
ATOM 4607 N N . SER B 1 193 ? -0.16 2.99 8.031 1 93.88 193 SER B N 1
ATOM 4608 C CA . SER B 1 193 ? -0.692 2.74 9.367 1 93.88 193 SER B CA 1
ATOM 4609 C C . SER B 1 193 ? -2.051 2.051 9.305 1 93.88 193 SER B C 1
ATOM 4611 O O . SER B 1 193 ? -2.336 1.155 10.102 1 93.88 193 SER B O 1
ATOM 4613 N N . PHE B 1 194 ? -2.848 2.484 8.422 1 95.81 194 PHE B N 1
ATOM 4614 C CA . PHE B 1 194 ? -4.18 1.917 8.266 1 95.81 194 PHE B CA 1
ATOM 4615 C C . PHE B 1 194 ? -4.102 0.437 7.914 1 95.81 194 PHE B C 1
ATOM 4617 O O . PHE B 1 194 ? -4.797 -0.389 8.508 1 95.81 194 PHE B O 1
ATOM 4624 N N . ILE B 1 195 ? -3.23 0.077 6.977 1 95 195 ILE B N 1
ATOM 4625 C CA . ILE B 1 195 ? -3.064 -1.302 6.531 1 95 195 ILE B CA 1
ATOM 4626 C C . ILE B 1 195 ? -2.514 -2.15 7.676 1 95 195 ILE B C 1
ATOM 4628 O O . ILE B 1 195 ? -2.914 -3.305 7.848 1 95 195 ILE B O 1
ATOM 4632 N N . SER B 1 196 ? -1.614 -1.55 8.383 1 94 196 SER B N 1
ATOM 4633 C CA . SER B 1 196 ? -1.044 -2.26 9.523 1 94 196 SER B CA 1
ATOM 4634 C C . SER B 1 196 ? -2.117 -2.617 10.547 1 94 196 SER B C 1
ATOM 4636 O O . SER B 1 196 ? -2.143 -3.736 11.062 1 94 196 SER B O 1
ATOM 4638 N N . ILE B 1 197 ? -2.996 -1.731 10.773 1 95.81 197 ILE B N 1
ATOM 4639 C CA . ILE B 1 197 ? -4.074 -1.956 11.727 1 95.81 197 ILE B CA 1
ATOM 4640 C C . ILE B 1 197 ? -5.039 -3.006 11.18 1 95.81 197 ILE B C 1
ATOM 4642 O O . ILE B 1 197 ? -5.488 -3.889 11.914 1 95.81 197 ILE B O 1
ATOM 4646 N N . LEU B 1 198 ? -5.32 -2.904 9.922 1 95.56 198 LEU B N 1
ATOM 4647 C CA . LEU B 1 198 ? -6.203 -3.893 9.305 1 95.56 198 LEU B CA 1
ATOM 4648 C C . LEU B 1 198 ? -5.586 -5.285 9.367 1 95.56 198 LEU B C 1
ATOM 4650 O O . LEU B 1 198 ? -6.301 -6.289 9.383 1 95.56 198 LEU B O 1
ATOM 4654 N N . GLY B 1 199 ? -4.266 -5.305 9.391 1 93.19 199 GLY B N 1
ATOM 4655 C CA . GLY B 1 199 ? -3.551 -6.566 9.461 1 93.19 199 GLY B CA 1
ATOM 4656 C C . GLY B 1 199 ? -3.857 -7.359 10.719 1 93.19 199 GLY B C 1
ATOM 4657 O O . GLY B 1 199 ? -3.602 -8.562 10.781 1 93.19 199 GLY B O 1
ATOM 4658 N N . MET B 1 200 ? -4.457 -6.699 11.672 1 91.94 200 MET B N 1
ATOM 4659 C CA . MET B 1 200 ? -4.855 -7.387 12.898 1 91.94 200 MET B CA 1
ATOM 4660 C C . MET B 1 200 ? -6.016 -8.344 12.633 1 91.94 200 MET B C 1
ATOM 4662 O O . MET B 1 200 ? -6.238 -9.281 13.398 1 91.94 200 MET B O 1
ATOM 4666 N N . ALA B 1 201 ? -6.793 -8.023 11.625 1 92.56 201 ALA B N 1
ATOM 4667 C CA . ALA B 1 201 ? -7.914 -8.875 11.25 1 92.56 201 ALA B CA 1
ATOM 4668 C C . ALA B 1 201 ? -7.445 -10.078 10.438 1 92.56 201 ALA B C 1
ATOM 4670 O O . ALA B 1 201 ? -7.77 -10.203 9.258 1 92.56 201 ALA B O 1
ATOM 4671 N N . SER B 1 202 ? -6.848 -11.023 11.148 1 87.81 202 SER B N 1
ATOM 4672 C CA . SER B 1 202 ? -6.188 -12.133 10.469 1 87.81 202 SER B CA 1
ATOM 4673 C C . SER B 1 202 ? -7.027 -13.406 10.539 1 87.81 202 SER B C 1
ATOM 4675 O O . SER B 1 202 ? -6.543 -14.492 10.227 1 87.81 202 SER B O 1
ATOM 4677 N N . SER B 1 203 ? -8.242 -13.227 11.008 1 87.25 203 SER B N 1
ATOM 4678 C CA . SER B 1 203 ? -9.125 -14.391 11.078 1 87.25 203 SER B CA 1
ATOM 4679 C C . SER B 1 203 ? -10.539 -14.031 10.625 1 87.25 203 SER B C 1
ATOM 4681 O O . SER B 1 203 ? -10.953 -12.875 10.727 1 87.25 203 SER B O 1
ATOM 4683 N N . THR B 1 204 ? -11.219 -15.047 10.195 1 87.75 204 THR B N 1
ATOM 4684 C CA . THR B 1 204 ? -12.586 -14.852 9.727 1 87.75 204 THR B CA 1
ATOM 4685 C C . THR B 1 204 ? -13.508 -14.469 10.883 1 87.75 204 THR B C 1
ATOM 4687 O O . THR B 1 204 ? -14.5 -13.758 10.688 1 87.75 204 THR B O 1
ATOM 4690 N N . GLU B 1 205 ? -13.102 -14.93 12.008 1 90.38 205 GLU B N 1
ATOM 4691 C CA . GLU B 1 205 ? -13.891 -14.625 13.203 1 90.38 205 GLU B CA 1
ATOM 4692 C C . GLU B 1 205 ? -13.992 -13.117 13.422 1 90.38 205 GLU B C 1
ATOM 4694 O O . GLU B 1 205 ? -15.047 -12.602 13.797 1 90.38 205 GLU B O 1
ATOM 4699 N N . ILE B 1 206 ? -12.945 -12.484 13.156 1 93.75 206 ILE B N 1
ATOM 4700 C CA . ILE B 1 206 ? -12.922 -11.039 13.359 1 93.75 206 ILE B CA 1
ATOM 4701 C C . ILE B 1 206 ? -13.859 -10.359 12.367 1 93.75 206 ILE B C 1
ATOM 4703 O O . ILE B 1 206 ? -14.695 -9.531 12.758 1 93.75 206 ILE B O 1
ATOM 4707 N N . PHE B 1 207 ? -13.875 -10.75 11.164 1 93.12 207 PHE B N 1
ATOM 4708 C CA . PHE B 1 207 ? -14.695 -10.133 10.133 1 93.12 207 PHE B CA 1
ATOM 4709 C C . PHE B 1 207 ? -16.172 -10.461 10.352 1 93.12 207 PHE B C 1
ATOM 4711 O O . PHE B 1 207 ? -17.031 -9.609 10.141 1 93.12 207 PHE B O 1
ATOM 4718 N N . ASN B 1 208 ? -16.422 -11.625 10.789 1 91.06 208 ASN B N 1
ATOM 4719 C CA . ASN B 1 208 ? -17.797 -12.047 11.023 1 91.06 208 ASN B CA 1
ATOM 4720 C C . ASN B 1 208 ? -18.453 -11.242 12.133 1 91.06 208 ASN B C 1
ATOM 4722 O O . ASN B 1 208 ? -19.688 -11.172 12.219 1 91.06 208 ASN B O 1
ATOM 4726 N N . ASN B 1 209 ? -17.641 -10.672 12.906 1 93.69 209 ASN B N 1
ATOM 4727 C CA . ASN B 1 209 ? -18.172 -9.938 14.039 1 93.69 209 ASN B CA 1
ATOM 4728 C C . ASN B 1 209 ? -18.141 -8.43 13.797 1 93.69 209 ASN B C 1
ATOM 4730 O O . ASN B 1 209 ? -18.484 -7.641 14.68 1 93.69 209 ASN B O 1
ATOM 4734 N N . LEU B 1 210 ? -17.797 -8.07 12.641 1 92.88 210 LEU B N 1
ATOM 4735 C CA . LEU B 1 210 ? -17.906 -6.66 12.273 1 92.88 210 LEU B CA 1
ATOM 4736 C C . LEU B 1 210 ? -19.359 -6.293 11.984 1 92.88 210 LEU B C 1
ATOM 4738 O O . LEU B 1 210 ? -20.125 -7.113 11.461 1 92.88 210 LEU B O 1
ATOM 4742 N N . THR B 1 211 ? -19.688 -5.109 12.383 1 91.81 211 THR B N 1
ATOM 4743 C CA . THR B 1 211 ? -21.031 -4.645 12.031 1 91.81 211 THR B CA 1
ATOM 4744 C C . THR B 1 211 ? -21.156 -4.469 10.523 1 91.81 211 THR B C 1
ATOM 4746 O O . THR B 1 211 ? -20.156 -4.355 9.812 1 91.81 211 THR B O 1
ATOM 4749 N N . HIS B 1 212 ? -22.328 -4.457 10.023 1 87.06 212 HIS B N 1
ATOM 4750 C CA . HIS B 1 212 ? -22.578 -4.262 8.602 1 87.06 212 HIS B CA 1
ATOM 4751 C C . HIS B 1 212 ? -21.984 -2.947 8.109 1 87.06 212 HIS B C 1
ATOM 4753 O O . HIS B 1 212 ? -21.359 -2.902 7.047 1 87.06 212 HIS B O 1
ATOM 4759 N N . LEU B 1 213 ? -22.172 -1.968 8.836 1 90 213 LEU B N 1
ATOM 4760 C CA . LEU B 1 213 ? -21.641 -0.653 8.477 1 90 213 LEU B CA 1
ATOM 4761 C C . LEU B 1 213 ? -20.125 -0.679 8.367 1 90 213 LEU B C 1
ATOM 4763 O O . LEU B 1 213 ? -19.562 -0.144 7.414 1 90 213 LEU B O 1
ATOM 4767 N N . SER B 1 214 ? -19.531 -1.298 9.328 1 92.75 214 SER B N 1
ATOM 4768 C CA . SER B 1 214 ? -18.078 -1.382 9.352 1 92.75 214 SER B CA 1
ATOM 4769 C C . SER B 1 214 ? -17.547 -2.152 8.148 1 92.75 214 SER B C 1
ATOM 4771 O O . SER B 1 214 ? -16.562 -1.749 7.531 1 92.75 214 SER B O 1
ATOM 4773 N N . ALA B 1 215 ? -18.219 -3.191 7.84 1 89.81 215 ALA B N 1
ATOM 4774 C CA . ALA B 1 215 ? -17.812 -3.998 6.695 1 89.81 215 ALA B CA 1
ATOM 4775 C C . ALA B 1 215 ? -17.953 -3.213 5.395 1 89.81 215 ALA B C 1
ATOM 4777 O O . ALA B 1 215 ? -17.047 -3.25 4.547 1 89.81 215 ALA B O 1
ATOM 4778 N N . MET B 1 216 ? -18.984 -2.463 5.258 1 90.25 216 MET B N 1
ATOM 4779 C CA . MET B 1 216 ? -19.219 -1.669 4.055 1 90.25 216 MET B CA 1
ATOM 4780 C C . MET B 1 216 ? -18.188 -0.552 3.934 1 90.25 216 MET B C 1
ATOM 4782 O O . MET B 1 216 ? -17.656 -0.311 2.85 1 90.25 216 MET B O 1
ATOM 4786 N N . ASN B 1 217 ? -17.922 0.062 5.012 1 93.19 217 ASN B N 1
ATOM 4787 C CA . ASN B 1 217 ? -16.922 1.123 5.008 1 93.19 217 ASN B CA 1
ATOM 4788 C C . ASN B 1 217 ? -15.539 0.585 4.66 1 93.19 217 ASN B C 1
ATOM 4790 O O . ASN B 1 217 ? -14.773 1.232 3.938 1 93.19 217 ASN B O 1
ATOM 4794 N N . LEU B 1 218 ? -15.281 -0.592 5.211 1 94.19 218 LEU B N 1
ATOM 4795 C CA . LEU B 1 218 ? -13.992 -1.22 4.934 1 94.19 218 LEU B CA 1
ATOM 4796 C C . LEU B 1 218 ? -13.828 -1.489 3.441 1 94.19 218 LEU B C 1
ATOM 4798 O O . LEU B 1 218 ? -12.828 -1.097 2.842 1 94.19 218 LEU B O 1
ATOM 4802 N N . ILE B 1 219 ? -14.82 -2.076 2.855 1 91.38 219 ILE B N 1
ATOM 4803 C CA . ILE B 1 219 ? -14.75 -2.412 1.438 1 91.38 219 ILE B CA 1
ATOM 4804 C C . ILE B 1 219 ? -14.68 -1.132 0.608 1 91.38 219 ILE B C 1
ATOM 4806 O O . ILE B 1 219 ? -13.938 -1.057 -0.373 1 91.38 219 ILE B O 1
ATOM 4810 N N . THR B 1 220 ? -15.406 -0.139 1.022 1 92.88 220 THR B N 1
ATOM 4811 C CA . THR B 1 220 ? -15.422 1.138 0.316 1 92.88 220 THR B CA 1
ATOM 4812 C C . THR B 1 220 ? -14.039 1.786 0.346 1 92.88 220 THR B C 1
ATOM 4814 O O . THR B 1 220 ? -13.531 2.227 -0.688 1 92.88 220 THR B O 1
ATOM 4817 N N . VAL B 1 221 ? -13.422 1.771 1.484 1 93.69 221 VAL B N 1
ATOM 4818 C CA . VAL B 1 221 ? -12.117 2.414 1.626 1 93.69 221 VAL B CA 1
ATOM 4819 C C . VAL B 1 221 ? -11.062 1.63 0.845 1 93.69 221 VAL B C 1
ATOM 4821 O O . VAL B 1 221 ? -10.172 2.217 0.229 1 93.69 221 VAL B O 1
ATOM 4824 N N . LEU B 1 222 ? -11.172 0.342 0.827 1 93.81 222 LEU B N 1
ATOM 4825 C CA . LEU B 1 222 ? -10.219 -0.498 0.111 1 93.81 222 LEU B CA 1
ATOM 4826 C C . LEU B 1 222 ? -10.375 -0.334 -1.397 1 93.81 222 LEU B C 1
ATOM 4828 O O . LEU B 1 222 ? -9.461 -0.668 -2.16 1 93.81 222 LEU B O 1
ATOM 4832 N N . SER B 1 223 ? -11.5 0.221 -1.831 1 89.81 223 SER B N 1
ATOM 4833 C CA . SER B 1 223 ? -11.828 0.281 -3.252 1 89.81 223 SER B CA 1
ATOM 4834 C C . SER B 1 223 ? -11.648 1.691 -3.803 1 89.81 223 SER B C 1
ATOM 4836 O O . SER B 1 223 ? -11.953 1.954 -4.965 1 89.81 223 SER B O 1
ATOM 4838 N N . MET B 1 224 ? -11.266 2.592 -3.08 1 83.69 224 MET B N 1
ATOM 4839 C CA . MET B 1 224 ? -11.125 3.971 -3.535 1 83.69 224 MET B CA 1
ATOM 4840 C C . MET B 1 224 ? -10.047 4.082 -4.609 1 83.69 224 MET B C 1
ATOM 4842 O O . MET B 1 224 ? -9.461 3.074 -5.012 1 83.69 224 MET B O 1
ATOM 4846 N N . SER B 1 225 ? -9.844 5.16 -5.266 1 67.38 225 SER B N 1
ATOM 4847 C CA . SER B 1 225 ? -9.102 5.398 -6.5 1 67.38 225 SER B CA 1
ATOM 4848 C C . SER B 1 225 ? -7.75 4.695 -6.473 1 67.38 225 SER B C 1
ATOM 4850 O O . SER B 1 225 ? -7.301 4.164 -7.492 1 67.38 225 SER B O 1
ATOM 4852 N N . LYS B 1 226 ? -7.176 4.734 -5.465 1 75.5 226 LYS B N 1
ATOM 4853 C CA . LYS B 1 226 ? -5.973 3.916 -5.359 1 75.5 226 LYS B CA 1
ATOM 4854 C C . LYS B 1 226 ? -6.191 2.738 -4.41 1 75.5 226 LYS B C 1
ATOM 4856 O O . LYS B 1 226 ? -6.023 2.873 -3.197 1 75.5 226 LYS B O 1
ATOM 4861 N N . SER B 1 227 ? -6.59 1.61 -5.055 1 81.69 227 SER B N 1
ATOM 4862 C CA . SER B 1 227 ? -6.965 0.442 -4.262 1 81.69 227 SER B CA 1
ATOM 4863 C C . SER B 1 227 ? -5.824 0.01 -3.346 1 81.69 227 SER B C 1
ATOM 4865 O O . SER B 1 227 ? -4.656 0.052 -3.736 1 81.69 227 SER B O 1
ATOM 4867 N N . THR B 1 228 ? -6.176 -0.341 -2.182 1 90.31 228 THR B N 1
ATOM 4868 C CA . THR B 1 228 ? -5.184 -0.732 -1.188 1 90.31 228 THR B CA 1
ATOM 4869 C C . THR B 1 228 ? -5.266 -2.229 -0.899 1 90.31 228 THR B C 1
ATOM 4871 O O . THR B 1 228 ? -4.605 -2.727 0.012 1 90.31 228 THR B O 1
ATOM 4874 N N . VAL B 1 229 ? -5.992 -2.959 -1.718 1 91.19 229 VAL B N 1
ATOM 4875 C CA . VAL B 1 229 ? -6.207 -4.387 -1.507 1 91.19 229 VAL B CA 1
ATOM 4876 C C . VAL B 1 229 ? -4.883 -5.137 -1.635 1 91.19 229 VAL B C 1
ATOM 4878 O O . VAL B 1 229 ? -4.613 -6.07 -0.877 1 91.19 229 VAL B O 1
ATOM 4881 N N . SER B 1 230 ? -4.047 -4.633 -2.492 1 92.25 230 SER B N 1
ATOM 4882 C CA . SER B 1 230 ? -2.791 -5.316 -2.795 1 92.25 230 SER B CA 1
ATOM 4883 C C . SER B 1 230 ? -1.812 -5.215 -1.631 1 92.25 230 SER B C 1
ATOM 4885 O O . SER B 1 230 ? -0.802 -5.918 -1.6 1 92.25 230 SER B O 1
ATOM 4887 N N . TYR B 1 231 ? -2.154 -4.398 -0.701 1 93.75 231 TYR B N 1
ATOM 4888 C CA . TYR B 1 231 ? -1.216 -4.18 0.395 1 93.75 231 TYR B CA 1
ATOM 4889 C C . TYR B 1 231 ? -1.714 -4.836 1.678 1 93.75 231 TYR B C 1
ATOM 4891 O O . TYR B 1 231 ? -1.063 -4.742 2.721 1 93.75 231 TYR B O 1
ATOM 4899 N N . LEU B 1 232 ? -2.832 -5.531 1.573 1 95 232 LEU B N 1
ATOM 4900 C CA . LEU B 1 232 ? -3.318 -6.281 2.727 1 95 232 LEU B CA 1
ATOM 4901 C C . LEU B 1 232 ? -2.459 -7.52 2.973 1 95 232 LEU B C 1
ATOM 4903 O O . LEU B 1 232 ? -2.152 -8.266 2.039 1 95 232 LEU B O 1
ATOM 4907 N N . PRO B 1 233 ? -2.072 -7.664 4.211 1 92.94 233 PRO B N 1
ATOM 4908 C CA . PRO B 1 233 ? -1.396 -8.938 4.492 1 92.94 233 PRO B CA 1
ATOM 4909 C C . PRO B 1 233 ? -2.211 -10.148 4.055 1 92.94 233 PRO B C 1
ATOM 4911 O O . PRO B 1 233 ? -3.443 -10.133 4.125 1 92.94 233 PRO B O 1
ATOM 4914 N N . LEU B 1 234 ? -1.611 -11.195 3.701 1 92.44 234 LEU B N 1
ATOM 4915 C CA . LEU B 1 234 ? -2.266 -12.344 3.078 1 92.44 234 LEU B CA 1
ATOM 4916 C C . LEU B 1 234 ? -3.305 -12.953 4.016 1 92.44 234 LEU B C 1
ATOM 4918 O O . LEU B 1 234 ? -4.434 -13.227 3.604 1 92.44 234 LEU B O 1
ATOM 4922 N N . PRO B 1 235 ? -2.992 -13.148 5.309 1 91.38 235 PRO B N 1
ATOM 4923 C CA . PRO B 1 235 ? -4.031 -13.688 6.188 1 91.38 235 PRO B CA 1
ATOM 4924 C C . PRO B 1 235 ? -5.27 -12.797 6.262 1 91.38 235 PRO B C 1
ATOM 4926 O O . PRO B 1 235 ? -6.395 -13.297 6.312 1 91.38 235 PRO B O 1
ATOM 4929 N N . THR B 1 236 ? -5.027 -11.555 6.266 1 94.31 236 THR B N 1
ATOM 4930 C CA . THR B 1 236 ? -6.133 -10.602 6.297 1 94.31 236 THR B CA 1
ATOM 4931 C C . THR B 1 236 ? -6.934 -10.656 5 1 94.31 236 THR B C 1
ATOM 4933 O O . THR B 1 236 ? -8.164 -10.641 5.027 1 94.31 236 THR B O 1
ATOM 4936 N N . LEU B 1 237 ? -6.25 -10.727 3.912 1 94.38 237 LEU B N 1
ATOM 4937 C CA . LEU B 1 237 ? -6.906 -10.812 2.611 1 94.38 237 LEU B CA 1
ATOM 4938 C C . LEU B 1 237 ? -7.758 -12.07 2.512 1 94.38 237 LEU B C 1
ATOM 4940 O O . LEU B 1 237 ? -8.922 -12.008 2.113 1 94.38 237 LEU B O 1
ATOM 4944 N N . ILE B 1 238 ? -7.23 -13.164 2.922 1 92.31 238 ILE B N 1
ATOM 4945 C CA . ILE B 1 238 ? -7.949 -14.438 2.857 1 92.31 238 ILE B CA 1
ATOM 4946 C C . ILE B 1 238 ? -9.172 -14.383 3.771 1 92.31 238 ILE B C 1
ATOM 4948 O O . ILE B 1 238 ? -10.258 -14.812 3.389 1 92.31 238 ILE B O 1
ATOM 4952 N N . SER B 1 239 ? -8.984 -13.828 4.926 1 93 239 SER B N 1
ATOM 4953 C CA . SER B 1 239 ? -10.094 -13.711 5.867 1 93 239 SER B CA 1
ATOM 4954 C C . SER B 1 239 ? -11.195 -12.812 5.316 1 93 239 SER B C 1
ATOM 4956 O O . SER B 1 239 ? -12.383 -13.102 5.48 1 93 239 SER B O 1
ATOM 4958 N N . LEU B 1 240 ? -10.797 -11.766 4.742 1 93.5 240 LEU B N 1
ATOM 4959 C CA . LEU B 1 240 ? -11.758 -10.852 4.129 1 93.5 240 LEU B CA 1
ATOM 4960 C C . LEU B 1 240 ? -12.523 -11.531 3.004 1 93.5 240 LEU B C 1
ATOM 4962 O O . LEU B 1 240 ? -13.75 -11.422 2.924 1 93.5 240 LEU B O 1
ATOM 4966 N N . LEU B 1 241 ? -11.828 -12.258 2.162 1 92 241 LEU B N 1
ATOM 4967 C CA . LEU B 1 241 ? -12.461 -12.938 1.038 1 92 241 LEU B CA 1
ATOM 4968 C C . LEU B 1 241 ? -13.398 -14.039 1.528 1 92 241 LEU B C 1
ATOM 4970 O O . LEU B 1 241 ? -14.492 -14.219 0.978 1 92 241 LEU B O 1
ATOM 4974 N N . ASN B 1 242 ? -12.992 -14.688 2.564 1 90.19 242 ASN B N 1
ATOM 4975 C CA . ASN B 1 242 ? -13.859 -15.688 3.17 1 90.19 242 ASN B CA 1
ATOM 4976 C C . ASN B 1 242 ? -15.133 -15.062 3.74 1 90.19 242 ASN B C 1
ATOM 4978 O O . ASN B 1 242 ? -16.219 -15.633 3.637 1 90.19 242 ASN B O 1
ATOM 4982 N N . PHE B 1 243 ? -14.992 -13.977 4.336 1 90.5 243 PHE B N 1
ATOM 4983 C CA . PHE B 1 243 ? -16.141 -13.234 4.867 1 90.5 243 PHE B CA 1
ATOM 4984 C C . PHE B 1 243 ? -17.094 -12.852 3.756 1 90.5 243 PHE B C 1
ATOM 4986 O O . PHE B 1 243 ? -18.312 -13.008 3.896 1 90.5 243 PHE B O 1
ATOM 4993 N N . ILE B 1 244 ? -16.531 -12.352 2.643 1 87 244 ILE B N 1
ATOM 4994 C CA . ILE B 1 244 ? -17.344 -11.93 1.505 1 87 244 ILE B CA 1
ATOM 4995 C C . ILE B 1 244 ? -18.047 -13.141 0.9 1 87 244 ILE B C 1
ATOM 4997 O O . ILE B 1 244 ? -19.219 -13.055 0.5 1 87 244 ILE B O 1
ATOM 5001 N N . GLU B 1 245 ? -17.359 -14.219 0.875 1 84.31 245 GLU B N 1
ATOM 5002 C CA . GLU B 1 245 ? -17.938 -15.453 0.36 1 84.31 245 GLU B CA 1
ATOM 5003 C C . GLU B 1 245 ? -19.125 -15.906 1.214 1 84.31 245 GLU B C 1
ATOM 5005 O O . GLU B 1 245 ? -20.156 -16.312 0.685 1 84.31 245 GLU B O 1
ATOM 5010 N N . CYS B 1 246 ? -18.969 -15.828 2.48 1 80.62 246 CYS B N 1
ATOM 5011 C CA . CYS B 1 246 ? -19.984 -16.312 3.414 1 80.62 246 CYS B CA 1
ATOM 5012 C C . CYS B 1 246 ? -21.234 -15.422 3.371 1 80.62 246 CYS B C 1
ATOM 5014 O O . CYS B 1 246 ? -22.344 -15.914 3.537 1 80.62 246 CYS B O 1
ATOM 5016 N N . LYS B 1 247 ? -21.141 -14.102 3.346 1 75.44 247 LYS B N 1
ATOM 5017 C CA . LYS B 1 247 ? -22.281 -13.195 3.318 1 75.44 247 LYS B CA 1
ATOM 5018 C C . LYS B 1 247 ? -22.906 -13.133 1.924 1 75.44 247 LYS B C 1
ATOM 5020 O O . LYS B 1 247 ? -23.922 -12.477 1.722 1 75.44 247 LYS B O 1
ATOM 5025 N N . SER B 1 248 ? -22.641 -14.086 1.198 1 64.31 248 SER B N 1
ATOM 5026 C CA . SER B 1 248 ? -23.016 -14.109 -0.214 1 64.31 248 SER B CA 1
ATOM 5027 C C . SER B 1 248 ? -22.516 -12.859 -0.937 1 64.31 248 SER B C 1
ATOM 5029 O O . SER B 1 248 ? -22.953 -11.75 -0.651 1 64.31 248 SER B O 1
ATOM 5031 N N . PHE B 1 249 ? -21.578 -12.922 -1.643 1 61.12 249 PHE B N 1
ATOM 5032 C CA . PHE B 1 249 ? -20.938 -11.867 -2.422 1 61.12 249 PHE B CA 1
ATOM 5033 C C . PHE B 1 249 ? -21.969 -10.992 -3.105 1 61.12 249 PHE B C 1
ATOM 5035 O O . PHE B 1 249 ? -21.891 -9.758 -3.053 1 61.12 249 PHE B O 1
ATOM 5042 N N . LYS B 1 250 ? -22.906 -11.711 -3.453 1 63.59 250 LYS B N 1
ATOM 5043 C CA . LYS B 1 250 ? -23.953 -11.023 -4.207 1 63.59 250 LYS B CA 1
ATOM 5044 C C . LYS B 1 250 ? -24.75 -10.078 -3.311 1 63.59 250 LYS B C 1
ATOM 5046 O O . LYS B 1 250 ? -25.062 -8.961 -3.711 1 63.59 250 LYS B O 1
ATOM 5051 N N . GLU B 1 251 ? -24.984 -10.523 -2.186 1 73.19 251 GLU B N 1
ATOM 5052 C CA . GLU B 1 251 ? -25.781 -9.688 -1.291 1 73.19 251 GLU B CA 1
ATOM 5053 C C . GLU B 1 251 ? -25 -8.453 -0.844 1 73.19 251 GLU B C 1
ATOM 5055 O O . GLU B 1 251 ? -25.531 -7.348 -0.814 1 73.19 251 GLU B O 1
ATOM 5060 N N . LEU B 1 252 ? -23.719 -8.719 -0.584 1 73.56 252 LEU B N 1
ATOM 5061 C CA . LEU B 1 252 ? -22.875 -7.609 -0.149 1 73.56 252 LEU B CA 1
ATOM 5062 C C . LEU B 1 252 ? -22.625 -6.637 -1.296 1 73.56 252 LEU B C 1
ATOM 5064 O O . LEU B 1 252 ? -22.734 -5.422 -1.119 1 73.56 252 LEU B O 1
ATOM 5068 N N . LEU B 1 253 ? -22.5 -7.266 -2.48 1 71.75 253 LEU B N 1
ATOM 5069 C CA . LEU B 1 253 ? -22.156 -6.445 -3.639 1 71.75 253 LEU B CA 1
ATOM 5070 C C . LEU B 1 253 ? -23.391 -5.719 -4.168 1 71.75 253 LEU B C 1
ATOM 5072 O O . LEU B 1 253 ? -23.266 -4.637 -4.754 1 71.75 253 LEU B O 1
ATOM 5076 N N . ASN B 1 254 ? -24.453 -6.305 -3.818 1 73.19 254 ASN B N 1
ATOM 5077 C CA . ASN B 1 254 ? -25.688 -5.656 -4.23 1 73.19 254 ASN B CA 1
ATOM 5078 C C . ASN B 1 254 ? -26 -4.438 -3.367 1 73.19 254 ASN B C 1
ATOM 5080 O O . ASN B 1 254 ? -26.734 -3.545 -3.789 1 73.19 254 ASN B O 1
ATOM 5084 N N . LYS B 1 255 ? -25.438 -4.477 -2.264 1 80.31 255 LYS B N 1
ATOM 5085 C CA . LYS B 1 255 ? -25.719 -3.369 -1.354 1 80.31 255 LYS B CA 1
ATOM 5086 C C . LYS B 1 255 ? -24.719 -2.236 -1.539 1 80.31 255 LYS B C 1
ATOM 5088 O O . LYS B 1 255 ? -24.922 -1.121 -1.062 1 80.31 255 LYS B O 1
ATOM 5093 N N . LEU B 1 256 ? -23.688 -2.504 -2.238 1 84.94 256 LEU B N 1
ATOM 5094 C CA . LEU B 1 256 ? -22.641 -1.504 -2.496 1 84.94 256 LEU B CA 1
ATOM 5095 C C . LEU B 1 256 ? -22.891 -0.793 -3.822 1 84.94 256 LEU B C 1
ATOM 5097 O O . LEU B 1 256 ? -23.438 -1.389 -4.758 1 84.94 256 LEU B O 1
ATOM 5101 N N . PRO B 1 257 ? -22.562 0.467 -3.83 1 86.5 257 PRO B N 1
ATOM 5102 C CA . PRO B 1 257 ? -22.609 1.123 -5.137 1 86.5 257 PRO B CA 1
ATOM 5103 C C . PRO B 1 257 ? -21.734 0.417 -6.176 1 86.5 257 PRO B C 1
ATOM 5105 O O . PRO B 1 257 ? -20.703 -0.159 -5.832 1 86.5 257 PRO B O 1
ATOM 5108 N N . PRO B 1 258 ? -22.188 0.433 -7.41 1 82.94 258 PRO B N 1
ATOM 5109 C CA . PRO B 1 258 ? -21.422 -0.236 -8.469 1 82.94 258 PRO B CA 1
ATOM 5110 C C . PRO B 1 258 ? -19.969 0.232 -8.547 1 82.94 258 PRO B C 1
ATOM 5112 O O . PRO B 1 258 ? -19.078 -0.571 -8.805 1 82.94 258 PRO B O 1
ATOM 5115 N N . SER B 1 259 ? -19.75 1.482 -8.32 1 85.31 259 SER B N 1
ATOM 5116 C CA . SER B 1 259 ? -18.391 2.002 -8.383 1 85.31 259 SER B CA 1
ATOM 5117 C C . SER B 1 259 ? -17.5 1.342 -7.328 1 85.31 259 SER B C 1
ATOM 5119 O O . SER B 1 259 ? -16.344 1.04 -7.594 1 85.31 259 SER B O 1
ATOM 5121 N N . THR B 1 260 ? -18.125 1.07 -6.203 1 87.75 260 THR B N 1
ATOM 5122 C CA . THR B 1 260 ? -17.391 0.421 -5.121 1 87.75 260 THR B CA 1
ATOM 5123 C C . THR B 1 260 ? -17.141 -1.051 -5.445 1 87.75 260 THR B C 1
ATOM 5125 O O . THR B 1 260 ? -16.047 -1.569 -5.207 1 87.75 260 THR B O 1
ATOM 5128 N N . THR B 1 261 ? -18.109 -1.638 -6.004 1 84.81 261 THR B N 1
ATOM 5129 C CA . THR B 1 261 ? -17.984 -3.047 -6.363 1 84.81 261 THR B CA 1
ATOM 5130 C C . THR B 1 261 ? -16.906 -3.244 -7.43 1 84.81 261 THR B C 1
ATOM 5132 O O . THR B 1 261 ? -16.031 -4.098 -7.285 1 84.81 261 THR B O 1
ATOM 5135 N N . TYR B 1 262 ? -16.891 -2.41 -8.383 1 85.06 262 TYR B N 1
ATOM 5136 C CA . TYR B 1 262 ? -15.906 -2.516 -9.453 1 85.06 262 TYR B CA 1
ATOM 5137 C C . TYR B 1 262 ? -14.516 -2.119 -8.961 1 85.06 262 TYR B C 1
ATOM 5139 O O . TYR B 1 262 ? -13.516 -2.682 -9.398 1 85.06 262 TYR B O 1
ATOM 5147 N N . GLY B 1 263 ? -14.555 -1.169 -8.062 1 89 263 GLY B N 1
ATOM 5148 C CA . GLY B 1 263 ? -13.281 -0.793 -7.469 1 89 263 GLY B CA 1
ATOM 5149 C C . GLY B 1 263 ? -12.648 -1.909 -6.66 1 89 263 GLY B C 1
ATOM 5150 O O . GLY B 1 263 ? -11.438 -2.131 -6.742 1 89 263 GLY B O 1
ATOM 5151 N N . PHE B 1 264 ? -13.492 -2.576 -5.977 1 89.75 264 PHE B N 1
ATOM 5152 C CA . PHE B 1 264 ? -13 -3.697 -5.188 1 89.75 264 PHE B CA 1
ATOM 5153 C C . PHE B 1 264 ? -12.516 -4.824 -6.09 1 89.75 264 PHE B C 1
ATOM 5155 O O . PHE B 1 264 ? -11.453 -5.41 -5.852 1 89.75 264 PHE B O 1
ATOM 5162 N N . LEU B 1 265 ? -13.242 -5.098 -7.07 1 88.81 265 LEU B N 1
ATOM 5163 C CA . LEU B 1 265 ? -12.875 -6.148 -8.016 1 88.81 265 LEU B CA 1
ATOM 5164 C C . LEU B 1 265 ? -11.562 -5.809 -8.719 1 88.81 265 LEU B C 1
ATOM 5166 O O . LEU B 1 265 ? -10.711 -6.68 -8.898 1 88.81 265 LEU B O 1
ATOM 5170 N N . GLU B 1 266 ? -11.477 -4.59 -9.094 1 91.56 266 GLU B N 1
ATOM 5171 C CA . GLU B 1 266 ? -10.234 -4.141 -9.719 1 91.56 266 GLU B CA 1
ATOM 5172 C C . GLU B 1 266 ? -9.039 -4.352 -8.781 1 91.56 266 GLU B C 1
ATOM 5174 O O . GLU B 1 266 ? -8.008 -4.887 -9.188 1 91.56 266 GLU B O 1
ATOM 5179 N N . GLY B 1 267 ? -9.242 -3.908 -7.562 1 92.06 267 GLY B N 1
ATOM 5180 C CA . GLY B 1 267 ? -8.18 -4.102 -6.586 1 92.06 267 GLY B CA 1
ATOM 5181 C C . GLY B 1 267 ? -7.793 -5.559 -6.406 1 92.06 267 GLY B C 1
ATOM 5182 O O . GLY B 1 267 ? -6.605 -5.883 -6.309 1 92.06 267 GLY B O 1
ATOM 5183 N N . LEU B 1 268 ? -8.766 -6.387 -6.355 1 92.44 268 LEU B N 1
ATOM 5184 C CA . LEU B 1 268 ? -8.523 -7.816 -6.188 1 92.44 268 LEU B CA 1
ATOM 5185 C C . LEU B 1 268 ? -7.805 -8.391 -7.406 1 92.44 268 LEU B C 1
ATOM 5187 O O . LEU B 1 268 ? -6.824 -9.125 -7.266 1 92.44 268 LEU B O 1
ATOM 5191 N N . LEU B 1 269 ? -8.25 -8.008 -8.594 1 92.81 269 LEU B N 1
ATOM 5192 C CA . LEU B 1 269 ? -7.652 -8.523 -9.82 1 92.81 269 LEU B CA 1
ATOM 5193 C C . LEU B 1 269 ? -6.219 -8.031 -9.977 1 92.81 269 LEU B C 1
ATOM 5195 O O . LEU B 1 269 ? -5.336 -8.797 -10.367 1 92.81 269 LEU B O 1
ATOM 5199 N N . VAL B 1 270 ? -5.996 -6.812 -9.602 1 91.5 270 VAL B N 1
ATOM 5200 C CA . VAL B 1 270 ? -4.645 -6.262 -9.633 1 91.5 270 VAL B CA 1
ATOM 5201 C C . VAL B 1 270 ? -3.75 -7.035 -8.664 1 91.5 270 VAL B C 1
ATOM 5203 O O . VAL B 1 270 ? -2.594 -7.324 -8.977 1 91.5 270 VAL B O 1
ATOM 5206 N N . THR B 1 271 ? -4.301 -7.34 -7.562 1 92.06 271 THR B N 1
ATOM 5207 C CA . THR B 1 271 ? -3.562 -8.078 -6.547 1 92.06 271 THR B CA 1
ATOM 5208 C C . THR B 1 271 ? -3.189 -9.469 -7.051 1 92.06 271 THR B C 1
ATOM 5210 O O . THR B 1 271 ? -2.057 -9.922 -6.863 1 92.06 271 THR B O 1
ATOM 5213 N N . LEU B 1 272 ? -4.059 -10.047 -7.668 1 92.06 272 LEU B N 1
ATOM 5214 C CA . LEU B 1 272 ? -3.85 -11.406 -8.148 1 92.06 272 LEU B CA 1
ATOM 5215 C C . LEU B 1 272 ? -2.922 -11.422 -9.359 1 92.06 272 LEU B C 1
ATOM 5217 O O . LEU B 1 272 ? -2.154 -12.367 -9.547 1 92.06 272 LEU B O 1
ATOM 5221 N N . ASP B 1 273 ? -2.936 -10.375 -10.109 1 89.12 273 ASP B N 1
ATOM 5222 C CA . ASP B 1 273 ? -2.109 -10.273 -11.305 1 89.12 273 ASP B CA 1
ATOM 5223 C C . ASP B 1 273 ? -0.679 -9.875 -10.953 1 89.12 273 ASP B C 1
ATOM 5225 O O . ASP B 1 273 ? 0.271 -10.297 -11.617 1 89.12 273 ASP B O 1
ATOM 5229 N N . GLY B 1 274 ? -0.572 -8.906 -10.016 1 79.25 274 GLY B N 1
ATOM 5230 C CA . GLY B 1 274 ? 0.713 -8.32 -9.664 1 79.25 274 GLY B CA 1
ATOM 5231 C C . GLY B 1 274 ? 1.709 -9.344 -9.148 1 79.25 274 GLY B C 1
ATOM 5232 O O . GLY B 1 274 ? 2.92 -9.172 -9.297 1 79.25 274 GLY B O 1
ATOM 5233 N N . SER B 1 275 ? 1.257 -10.219 -8.43 1 71.19 275 SER B N 1
ATOM 5234 C CA . SER B 1 275 ? 2.162 -11.25 -7.934 1 71.19 275 SER B CA 1
ATOM 5235 C C . SER B 1 275 ? 1.925 -12.578 -8.641 1 71.19 275 SER B C 1
ATOM 5237 O O . SER B 1 275 ? 1.751 -13.609 -7.992 1 71.19 275 SER B O 1
ATOM 5239 N N . SER B 1 276 ? 1.58 -12.484 -9.984 1 64.94 276 SER B N 1
ATOM 5240 C CA . SER B 1 276 ? 1.255 -13.648 -10.797 1 64.94 276 SER B CA 1
ATOM 5241 C C . SER B 1 276 ? 1.533 -14.945 -10.039 1 64.94 276 SER B C 1
ATOM 5243 O O . SER B 1 276 ? 1.919 -14.914 -8.867 1 64.94 276 SER B O 1
ATOM 5245 N N . PRO B 1 277 ? 1.843 -15.953 -10.703 1 74.31 277 PRO B N 1
ATOM 5246 C CA . PRO B 1 277 ? 1.046 -17.125 -10.32 1 74.31 277 PRO B CA 1
ATOM 5247 C C . PRO B 1 277 ? 1.13 -17.422 -8.82 1 74.31 277 PRO B C 1
ATOM 5249 O O . PRO B 1 277 ? 0.396 -18.281 -8.32 1 74.31 277 PRO B O 1
ATOM 5252 N N . PHE B 1 278 ? 1.754 -16.531 -8.023 1 85.12 278 PHE B N 1
ATOM 5253 C CA . PHE B 1 278 ? 2.008 -16.906 -6.633 1 85.12 278 PHE B CA 1
ATOM 5254 C C . PHE B 1 278 ? 0.75 -16.734 -5.789 1 85.12 278 PHE B C 1
ATOM 5256 O O . PHE B 1 278 ? 0.234 -17.703 -5.23 1 85.12 278 PHE B O 1
ATOM 5263 N N . LEU B 1 279 ? 0.159 -15.57 -5.742 1 88.44 279 LEU B N 1
ATOM 5264 C CA . LEU B 1 279 ? -0.969 -15.305 -4.855 1 88.44 279 LEU B CA 1
ATOM 5265 C C . LEU B 1 279 ? -2.209 -16.062 -5.312 1 88.44 279 LEU B C 1
ATOM 5267 O O . LEU B 1 279 ? -2.973 -16.578 -4.484 1 88.44 279 LEU B O 1
ATOM 5271 N N . ILE B 1 280 ? -2.367 -16.172 -6.609 1 88.81 280 ILE B N 1
ATOM 5272 C CA . ILE B 1 280 ? -3.547 -16.844 -7.145 1 88.81 280 ILE B CA 1
ATOM 5273 C C . ILE B 1 280 ? -3.527 -18.312 -6.742 1 88.81 280 ILE B C 1
ATOM 5275 O O . ILE B 1 280 ? -4.578 -18.922 -6.539 1 88.81 280 ILE B O 1
ATOM 5279 N N . ASN B 1 281 ? -2.363 -18.797 -6.578 1 85.25 281 ASN B N 1
ATOM 5280 C CA . ASN B 1 281 ? -2.246 -20.203 -6.238 1 85.25 281 ASN B CA 1
ATOM 5281 C C . ASN B 1 281 ? -2.1 -20.406 -4.734 1 85.25 281 ASN B C 1
ATOM 5283 O O . ASN B 1 281 ? -2.096 -21.547 -4.254 1 85.25 281 ASN B O 1
ATOM 5287 N N . THR B 1 282 ? -1.958 -19.344 -4.047 1 85.62 282 THR B N 1
ATOM 5288 C CA . THR B 1 282 ? -1.845 -19.438 -2.594 1 85.62 282 THR B CA 1
ATOM 5289 C C . THR B 1 282 ? -3.205 -19.219 -1.933 1 85.62 282 THR B C 1
ATOM 5291 O O . THR B 1 282 ? -3.51 -19.859 -0.917 1 85.62 282 THR B O 1
ATOM 5294 N N . ILE B 1 283 ? -3.969 -18.406 -2.496 1 88.75 283 ILE B N 1
ATOM 5295 C CA . ILE B 1 283 ? -5.328 -18.203 -2.01 1 88.75 283 ILE B CA 1
ATOM 5296 C C . ILE B 1 283 ? -6.191 -19.406 -2.367 1 88.75 283 ILE B C 1
ATOM 5298 O O . ILE B 1 283 ? -6.113 -19.922 -3.484 1 88.75 283 ILE B O 1
ATOM 5302 N N . PRO B 1 284 ? -6.945 -19.828 -1.429 1 88.62 284 PRO B N 1
ATOM 5303 C CA . PRO B 1 284 ? -7.805 -20.969 -1.744 1 88.62 284 PRO B CA 1
ATOM 5304 C C . PRO B 1 284 ? -8.664 -20.734 -2.982 1 88.62 284 PRO B C 1
ATOM 5306 O O . PRO B 1 284 ? -9.375 -19.734 -3.064 1 88.62 284 PRO B O 1
ATOM 5309 N N . THR B 1 285 ? -8.656 -21.734 -3.863 1 92 285 THR B N 1
ATOM 5310 C CA . THR B 1 285 ? -9.312 -21.594 -5.16 1 92 285 THR B CA 1
ATOM 5311 C C . THR B 1 285 ? -10.82 -21.453 -4.992 1 92 285 THR B C 1
ATOM 5313 O O . THR B 1 285 ? -11.461 -20.688 -5.723 1 92 285 THR B O 1
ATOM 5316 N N . SER B 1 286 ? -11.352 -22.172 -4.051 1 91.25 286 SER B N 1
ATOM 5317 C CA . SER B 1 286 ? -12.797 -22.125 -3.818 1 91.25 286 SER B CA 1
ATOM 5318 C C . SER B 1 286 ? -13.25 -20.703 -3.477 1 91.25 286 SER B C 1
ATOM 5320 O O . SER B 1 286 ? -14.312 -20.266 -3.924 1 91.25 286 SER B O 1
ATOM 5322 N N . VAL B 1 287 ? -12.445 -20.031 -2.742 1 89.69 287 VAL B N 1
ATOM 5323 C CA . VAL B 1 287 ? -12.773 -18.672 -2.336 1 89.69 287 VAL B CA 1
ATOM 5324 C C . VAL B 1 287 ? -12.734 -17.75 -3.549 1 89.69 287 VAL B C 1
ATOM 5326 O O . VAL B 1 287 ? -13.633 -16.922 -3.74 1 89.69 287 VAL B O 1
ATOM 5329 N N . LEU B 1 288 ? -11.742 -17.906 -4.348 1 92 288 LEU B N 1
ATOM 5330 C CA . LEU B 1 288 ? -11.609 -17.078 -5.535 1 92 288 LEU B CA 1
ATOM 5331 C C . LEU B 1 288 ? -12.758 -17.328 -6.504 1 92 288 LEU B C 1
ATOM 5333 O O . LEU B 1 288 ? -13.336 -16.375 -7.047 1 92 288 LEU B O 1
ATOM 5337 N N . VAL B 1 289 ? -13.102 -18.547 -6.664 1 92.44 289 VAL B N 1
ATOM 5338 C CA . VAL B 1 289 ? -14.18 -18.906 -7.578 1 92.44 289 VAL B CA 1
ATOM 5339 C C . VAL B 1 289 ? -15.492 -18.297 -7.09 1 92.44 289 VAL B C 1
ATOM 5341 O O . VAL B 1 289 ? -16.281 -17.766 -7.887 1 92.44 289 VAL B O 1
ATOM 5344 N N . SER B 1 290 ? -15.688 -18.328 -5.863 1 89.12 290 SER B N 1
ATOM 5345 C CA . SER B 1 290 ? -16.922 -17.828 -5.289 1 89.12 290 SER B CA 1
ATOM 5346 C C . SER B 1 290 ? -17.062 -16.328 -5.492 1 89.12 290 SER B C 1
ATOM 5348 O O . SER B 1 290 ? -18.172 -15.789 -5.539 1 89.12 290 SER B O 1
ATOM 5350 N N . ILE B 1 291 ? -15.953 -15.695 -5.652 1 87.75 291 ILE B N 1
ATOM 5351 C CA . ILE B 1 291 ? -15.969 -14.242 -5.797 1 87.75 291 ILE B CA 1
ATOM 5352 C C . ILE B 1 291 ? -15.984 -13.875 -7.277 1 87.75 291 ILE B C 1
ATOM 5354 O O . ILE B 1 291 ? -16.719 -12.977 -7.691 1 87.75 291 ILE B O 1
ATOM 5358 N N . ILE B 1 292 ? -15.273 -14.57 -8.094 1 89.38 292 ILE B N 1
ATOM 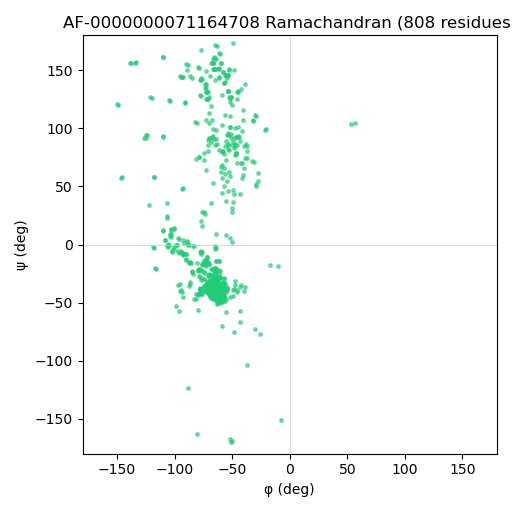5359 C CA . ILE B 1 292 ? -15.047 -14.195 -9.484 1 89.38 292 ILE B CA 1
ATOM 5360 C C . ILE B 1 292 ? -16.172 -14.758 -10.359 1 89.38 292 ILE B C 1
ATOM 5362 O O . ILE B 1 292 ? -16.625 -14.102 -11.297 1 89.38 292 ILE B O 1
ATOM 5366 N N . SER B 1 293 ? -16.641 -15.867 -10.047 1 91 293 SER B N 1
ATOM 5367 C CA . SER B 1 293 ? -17.609 -16.578 -10.891 1 91 293 SER B CA 1
ATOM 5368 C C . SER B 1 293 ? -18.891 -15.773 -11.07 1 91 293 SER B C 1
ATOM 5370 O O . SER B 1 293 ? -19.375 -15.625 -12.188 1 91 293 SER B O 1
ATOM 5372 N N . PRO B 1 294 ? -19.359 -15.242 -10.008 1 85.38 294 PRO B N 1
ATOM 5373 C CA . PRO B 1 294 ? -20.625 -14.5 -10.156 1 85.38 294 PRO B CA 1
ATOM 5374 C C . PRO B 1 294 ? -20.469 -13.266 -11.039 1 85.38 294 PRO B C 1
ATOM 5376 O O . PRO B 1 294 ? -21.469 -12.789 -11.602 1 85.38 294 PRO B O 1
ATOM 5379 N N . ILE B 1 295 ? -19.297 -12.797 -11.195 1 83.81 295 ILE B N 1
ATOM 5380 C CA . ILE B 1 295 ? -19.094 -11.586 -11.992 1 83.81 295 ILE B CA 1
ATOM 5381 C C . ILE B 1 295 ? -18.797 -11.961 -13.438 1 83.81 295 ILE B C 1
ATOM 5383 O O . ILE B 1 295 ? -18.844 -11.109 -14.328 1 83.81 295 ILE B O 1
ATOM 5387 N N . MET B 1 296 ? -18.609 -13.156 -13.656 1 90.88 296 MET B N 1
ATOM 5388 C CA . MET B 1 296 ? -18.281 -13.625 -15 1 90.88 296 MET B CA 1
ATOM 5389 C C . MET B 1 296 ? -19.531 -14.031 -15.758 1 90.88 296 MET B C 1
ATOM 5391 O O . MET B 1 296 ? -19.594 -15.125 -16.312 1 90.88 296 MET B O 1
ATOM 5395 N N . THR B 1 297 ? -20.422 -13.188 -15.703 1 89.19 297 THR B N 1
ATOM 5396 C CA . THR B 1 297 ? -21.641 -13.344 -16.484 1 89.19 297 THR B CA 1
ATOM 5397 C C . THR B 1 297 ? -21.703 -12.32 -17.625 1 89.19 297 THR B C 1
ATOM 5399 O O . THR B 1 297 ? -21.016 -11.289 -17.562 1 89.19 297 THR B O 1
ATOM 5402 N N . ALA B 1 298 ? -22.547 -12.617 -18.609 1 88.06 298 ALA B N 1
ATOM 5403 C CA . ALA B 1 298 ? -22.641 -11.734 -19.766 1 88.06 298 ALA B CA 1
ATOM 5404 C C . ALA B 1 298 ? -23.047 -10.32 -19.344 1 88.06 298 ALA B C 1
ATOM 5406 O O . ALA B 1 298 ? -22.516 -9.344 -19.875 1 88.06 298 ALA B O 1
ATOM 5407 N N . ARG B 1 299 ? -23.875 -10.227 -18.422 1 85.94 299 ARG B N 1
ATOM 5408 C CA . ARG B 1 299 ? -24.375 -8.938 -17.953 1 85.94 299 ARG B CA 1
ATOM 5409 C C . ARG B 1 299 ? -23.25 -8.125 -17.312 1 85.94 299 ARG B C 1
ATOM 5411 O O . ARG B 1 299 ? -23.078 -6.941 -17.641 1 85.94 299 ARG B O 1
ATOM 5418 N N . TRP B 1 300 ? -22.453 -8.734 -16.531 1 86.12 300 TRP B N 1
ATOM 5419 C CA . TRP B 1 300 ? -21.391 -8.047 -15.812 1 86.12 300 TRP B CA 1
ATOM 5420 C C . TRP B 1 300 ? -20.203 -7.777 -16.75 1 86.12 300 TRP B C 1
ATOM 5422 O O . TRP B 1 300 ? -19.625 -6.688 -16.719 1 86.12 300 TRP B O 1
ATOM 5432 N N . LEU B 1 301 ? -19.922 -8.68 -17.484 1 91.06 301 LEU B N 1
ATOM 5433 C CA . LEU B 1 301 ? -18.797 -8.562 -18.406 1 91.06 301 LEU B CA 1
ATOM 5434 C C . LEU B 1 301 ? -19.047 -7.484 -19.453 1 91.06 301 LEU B C 1
ATOM 5436 O O . LEU B 1 301 ? -18.109 -6.789 -19.859 1 91.06 301 LEU B O 1
ATOM 5440 N N . GLY B 1 302 ? -20.266 -7.316 -19.797 1 87.62 302 GLY B N 1
ATOM 5441 C CA . GLY B 1 302 ? -20.609 -6.336 -20.812 1 87.62 302 GLY B CA 1
ATOM 5442 C C . GLY B 1 302 ? -20.438 -4.906 -20.344 1 87.62 302 GLY B C 1
ATOM 5443 O O . GLY B 1 302 ? -20.203 -4.008 -21.172 1 87.62 302 GLY B O 1
ATOM 5444 N N . VAL B 1 303 ? -20.516 -4.699 -19.047 1 86.56 303 VAL B N 1
ATOM 5445 C CA . VAL B 1 303 ? -20.438 -3.34 -18.531 1 86.56 303 VAL B CA 1
ATOM 5446 C C . VAL B 1 303 ? -19.078 -3.123 -17.875 1 86.56 303 VAL B C 1
ATOM 5448 O O . VAL B 1 303 ? -18.766 -2.016 -17.422 1 86.56 303 VAL B O 1
ATOM 5451 N N . MET B 1 304 ? -18.281 -4.109 -17.859 1 90.44 304 MET B N 1
ATOM 5452 C CA . MET B 1 304 ? -16.969 -4.027 -17.219 1 90.44 304 MET B CA 1
ATOM 5453 C C . MET B 1 304 ? -16.016 -3.182 -18.062 1 90.44 304 MET B C 1
ATOM 5455 O O . MET B 1 304 ? -16.031 -3.262 -19.297 1 90.44 304 MET B O 1
ATOM 5459 N N . SER B 1 305 ? -15.273 -2.359 -17.359 1 92.12 305 SER B N 1
ATOM 5460 C CA . SER B 1 305 ? -14.273 -1.588 -18.094 1 92.12 305 SER B CA 1
ATOM 5461 C C . SER B 1 305 ? -13.281 -2.502 -18.797 1 92.12 305 SER B C 1
ATOM 5463 O O . SER B 1 305 ? -13.016 -3.615 -18.328 1 92.12 305 SER B O 1
ATOM 5465 N N . ILE B 1 306 ? -12.672 -2.057 -19.797 1 94.38 306 ILE B N 1
ATOM 5466 C CA . ILE B 1 306 ? -11.727 -2.832 -20.609 1 94.38 306 ILE B CA 1
ATOM 5467 C C . ILE B 1 306 ? -10.523 -3.225 -19.75 1 94.38 306 ILE B C 1
ATOM 5469 O O . ILE B 1 306 ? -10.023 -4.348 -19.859 1 94.38 306 ILE B O 1
ATOM 5473 N N . ASP B 1 307 ? -10.094 -2.322 -18.953 1 92 307 ASP B N 1
ATOM 5474 C CA . ASP B 1 307 ? -8.945 -2.598 -18.094 1 92 307 ASP B CA 1
ATOM 5475 C C . ASP B 1 307 ? -9.227 -3.758 -17.141 1 92 307 ASP B C 1
ATOM 5477 O O . ASP B 1 307 ? -8.398 -4.652 -16.984 1 92 307 ASP B O 1
ATOM 5481 N N . ASN B 1 308 ? -10.375 -3.717 -16.625 1 92.25 308 ASN B N 1
ATOM 5482 C CA . ASN B 1 308 ? -10.758 -4.789 -15.711 1 92.25 308 ASN B CA 1
ATOM 5483 C C . ASN B 1 308 ? -10.953 -6.113 -16.438 1 92.25 308 ASN B C 1
ATOM 5485 O O . ASN B 1 308 ? -10.617 -7.176 -15.922 1 92.25 308 ASN B O 1
ATOM 5489 N N . PHE B 1 309 ? -11.484 -6.004 -17.594 1 94.94 309 PHE B N 1
ATOM 5490 C CA . PHE B 1 309 ? -11.672 -7.195 -18.406 1 94.94 309 PHE B CA 1
ATOM 5491 C C . PHE B 1 309 ? -10.328 -7.824 -18.766 1 94.94 309 PHE B C 1
ATOM 5493 O O . PHE B 1 309 ? -10.164 -9.039 -18.672 1 94.94 309 PHE B O 1
ATOM 5500 N N . ASP B 1 310 ? -9.438 -6.992 -19.094 1 96.19 310 ASP B N 1
ATOM 5501 C CA . ASP B 1 310 ? -8.094 -7.449 -19.438 1 96.19 310 ASP B CA 1
ATOM 5502 C C . ASP B 1 310 ? -7.414 -8.094 -18.234 1 96.19 310 ASP B C 1
ATOM 5504 O O . ASP B 1 310 ? -6.734 -9.117 -18.375 1 96.19 310 ASP B O 1
ATOM 5508 N N . LEU B 1 311 ? -7.598 -7.488 -17.109 1 94.19 311 LEU B N 1
ATOM 5509 C CA . LEU B 1 311 ? -7.051 -8.047 -15.883 1 94.19 311 LEU B CA 1
ATOM 5510 C C . LEU B 1 311 ? -7.668 -9.406 -15.578 1 94.19 311 LEU B C 1
ATOM 5512 O O . LEU B 1 311 ? -6.973 -10.328 -15.133 1 94.19 311 LEU B O 1
ATOM 5516 N N . LEU B 1 312 ? -8.914 -9.5 -15.75 1 95.06 312 LEU B N 1
ATOM 5517 C CA . LEU B 1 312 ? -9.602 -10.766 -15.531 1 95.06 312 LEU B CA 1
ATOM 5518 C C . LEU B 1 312 ? -9.023 -11.852 -16.438 1 95.06 312 LEU B C 1
ATOM 5520 O O . LEU B 1 312 ? -8.742 -12.961 -15.969 1 95.06 312 LEU B O 1
ATOM 5524 N N . ILE B 1 313 ? -8.781 -11.516 -17.703 1 95 313 ILE B N 1
ATOM 5525 C CA . ILE B 1 313 ? -8.195 -12.445 -18.656 1 95 313 ILE B CA 1
ATOM 5526 C C . ILE B 1 313 ? -6.797 -12.852 -18.188 1 95 313 ILE B C 1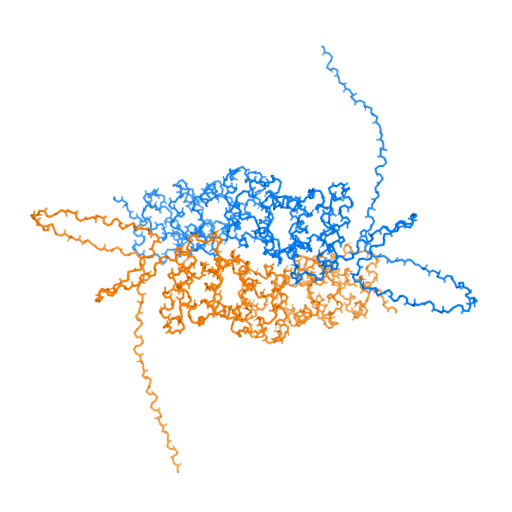
ATOM 5528 O O . ILE B 1 313 ? -6.434 -14.031 -18.25 1 95 313 ILE B O 1
ATOM 5532 N N . SER B 1 314 ? -6.078 -11.891 -17.703 1 94.75 314 SER B N 1
ATOM 5533 C CA . SER B 1 314 ? -4.73 -12.156 -17.203 1 94.75 314 SER B CA 1
ATOM 5534 C C . SER B 1 314 ? -4.758 -13.117 -16.016 1 94.75 314 SER B C 1
ATOM 5536 O O . SER B 1 314 ? -3.965 -14.062 -15.961 1 94.75 314 SER B O 1
ATOM 5538 N N . VAL B 1 315 ? -5.664 -12.859 -15.133 1 94.12 315 VAL B N 1
ATOM 5539 C CA . VAL B 1 315 ? -5.793 -13.672 -13.93 1 94.12 315 VAL B CA 1
ATOM 5540 C C . VAL B 1 315 ? -6.215 -15.086 -14.305 1 94.12 315 VAL B C 1
ATOM 5542 O O . VAL B 1 315 ? -5.656 -16.062 -13.805 1 94.12 315 VAL B O 1
ATOM 5545 N N . MET B 1 316 ? -7.105 -15.203 -15.195 1 92.81 316 MET B N 1
ATOM 5546 C CA . MET B 1 316 ? -7.566 -16.516 -15.656 1 92.81 316 MET B CA 1
ATOM 5547 C C . MET B 1 316 ? -6.43 -17.281 -16.312 1 92.81 316 MET B C 1
ATOM 5549 O O . MET B 1 316 ? -6.285 -18.484 -16.094 1 92.81 316 MET B O 1
ATOM 5553 N N . GLY B 1 317 ? -5.621 -16.609 -16.984 1 91.94 317 GLY B N 1
ATOM 5554 C CA . GLY B 1 317 ? -4.512 -17.25 -17.688 1 91.94 317 GLY B CA 1
ATOM 5555 C C . GLY B 1 317 ? -3.365 -17.609 -16.766 1 91.94 317 GLY B C 1
ATOM 5556 O O . GLY B 1 317 ? -2.451 -18.344 -17.172 1 91.94 317 GLY B O 1
ATOM 5557 N N . SER B 1 318 ? -3.441 -17.219 -15.562 1 90.38 318 SER B N 1
ATOM 5558 C CA . SER B 1 318 ? -2.295 -17.375 -14.672 1 90.38 318 SER B CA 1
ATOM 5559 C C . SER B 1 318 ? -2.459 -18.594 -13.766 1 90.38 318 SER B C 1
ATOM 5561 O O . SER B 1 318 ? -1.551 -18.938 -13.008 1 90.38 318 SER B O 1
ATOM 5563 N N . SER B 1 319 ? -3.555 -19.266 -13.867 1 90.88 319 SER B N 1
ATOM 5564 C CA . SER B 1 319 ? -3.758 -20.359 -12.922 1 90.88 319 SER B CA 1
ATOM 5565 C C . SER B 1 319 ? -4.617 -21.469 -13.539 1 90.88 319 SER B C 1
ATOM 5567 O O . SER B 1 319 ? -5.809 -21.266 -13.789 1 90.88 319 SER B O 1
ATOM 5569 N N . HIS B 1 320 ? -4.086 -22.641 -13.609 1 90.31 320 HIS B N 1
ATOM 5570 C CA . HIS B 1 320 ? -4.836 -23.812 -14.055 1 90.31 320 HIS B CA 1
ATOM 5571 C C . HIS B 1 320 ? -5.918 -24.188 -13.047 1 90.31 320 HIS B C 1
ATOM 5573 O O . HIS B 1 320 ? -7.031 -24.547 -13.438 1 90.31 320 HIS B O 1
ATOM 5579 N N . LYS B 1 321 ? -5.551 -24.062 -11.844 1 89.88 321 LYS B N 1
ATOM 5580 C CA . LYS B 1 321 ? -6.461 -24.453 -10.773 1 89.88 321 LYS B CA 1
ATOM 5581 C C . LYS B 1 321 ? -7.734 -23.609 -10.805 1 89.88 321 LYS B C 1
ATOM 5583 O O . LYS B 1 321 ? -8.836 -24.141 -10.625 1 89.88 321 LYS B O 1
ATOM 5588 N N . LEU B 1 322 ? -7.523 -22.359 -11.016 1 92.56 322 LEU B N 1
ATOM 5589 C CA . LEU B 1 322 ? -8.664 -21.453 -11.078 1 92.56 322 LEU B CA 1
ATOM 5590 C C . LEU B 1 322 ? -9.57 -21.797 -12.258 1 92.56 322 LEU B C 1
ATOM 5592 O O . LEU B 1 322 ? -10.789 -21.906 -12.109 1 92.56 322 LEU B O 1
ATOM 5596 N N . LEU B 1 323 ? -9.023 -22.078 -13.375 1 92.75 323 LEU B N 1
ATOM 5597 C CA . LEU B 1 323 ? -9.789 -22.375 -14.578 1 92.75 323 LEU B CA 1
ATOM 5598 C C . LEU B 1 323 ? -10.562 -23.672 -14.43 1 92.75 323 LEU B C 1
ATOM 5600 O O . LEU B 1 323 ? -11.711 -23.781 -14.859 1 92.75 323 LEU B O 1
ATOM 5604 N N . LYS B 1 324 ? -9.945 -24.594 -13.844 1 91.62 324 LYS B N 1
ATOM 5605 C CA . LYS B 1 324 ? -10.57 -25.891 -13.656 1 91.62 324 LYS B CA 1
ATOM 5606 C C . LYS B 1 324 ? -11.766 -25.797 -12.711 1 91.62 324 LYS B C 1
ATOM 5608 O O . LYS B 1 324 ? -12.711 -26.578 -12.828 1 91.62 324 LYS B O 1
ATOM 5613 N N . ALA B 1 325 ? -11.641 -24.891 -11.867 1 93.31 325 ALA B N 1
ATOM 5614 C CA . ALA B 1 325 ? -12.656 -24.797 -10.82 1 93.31 325 ALA B CA 1
ATOM 5615 C C . ALA B 1 325 ? -13.828 -23.938 -11.273 1 93.31 325 ALA B C 1
ATOM 5617 O O . ALA B 1 325 ? -14.906 -23.969 -10.672 1 93.31 325 ALA B O 1
ATOM 5618 N N . LEU B 1 326 ? -13.656 -23.188 -12.312 1 93.5 326 LEU B N 1
ATOM 5619 C CA . LEU B 1 326 ? -14.719 -22.312 -12.797 1 93.5 326 LEU B CA 1
ATOM 5620 C C . LEU B 1 326 ? -15.773 -23.109 -13.547 1 93.5 326 LEU B C 1
ATOM 5622 O O . LEU B 1 326 ? -15.445 -24.031 -14.297 1 93.5 326 LEU B O 1
ATOM 5626 N N . PRO B 1 327 ? -16.984 -22.734 -13.352 1 91.5 327 PRO B N 1
ATOM 5627 C CA . PRO B 1 327 ? -18.031 -23.406 -14.109 1 91.5 327 PRO B CA 1
ATOM 5628 C C . PRO B 1 327 ? -17.938 -23.156 -15.617 1 91.5 327 PRO B C 1
ATOM 5630 O O . PRO B 1 327 ? -17.516 -22.078 -16.031 1 91.5 327 PRO B O 1
ATOM 5633 N N . PRO B 1 328 ? -18.391 -24.094 -16.438 1 88.56 328 PRO B N 1
ATOM 5634 C CA . PRO B 1 328 ? -18.344 -23.938 -17.891 1 88.56 328 PRO B CA 1
ATOM 5635 C C . PRO B 1 328 ? -19.156 -22.734 -18.375 1 88.56 328 PRO B C 1
ATOM 5637 O O . PRO B 1 328 ? -18.812 -22.125 -19.391 1 88.56 328 PRO B O 1
ATOM 5640 N N . THR B 1 329 ? -20.172 -22.438 -17.609 1 90.88 329 THR B N 1
ATOM 5641 C CA . THR B 1 329 ? -21.031 -21.312 -18 1 90.88 329 THR B CA 1
ATOM 5642 C C . THR B 1 329 ? -20.25 -20.016 -18.016 1 90.88 329 THR B C 1
ATOM 5644 O O . THR B 1 329 ? -20.578 -19.094 -18.75 1 90.88 329 THR B O 1
ATOM 5647 N N . ASN B 1 330 ? -19.219 -19.938 -17.188 1 93 330 ASN B N 1
ATOM 5648 C CA . ASN B 1 330 ? -18.391 -18.734 -17.172 1 93 330 ASN B CA 1
ATOM 5649 C C . ASN B 1 330 ? -17.594 -18.594 -18.469 1 93 330 ASN B C 1
ATOM 5651 O O . ASN B 1 330 ? -17.438 -17.484 -18.969 1 93 330 ASN B O 1
ATOM 5655 N N . PHE B 1 331 ? -17.203 -19.672 -19 1 91.06 331 PHE B N 1
ATOM 5656 C CA . PHE B 1 331 ? -16.453 -19.656 -20.25 1 91.06 331 PHE B CA 1
ATOM 5657 C C . PHE B 1 331 ? -17.375 -19.281 -21.422 1 91.06 331 PHE B C 1
ATOM 5659 O O . PHE B 1 331 ? -16.969 -18.516 -22.297 1 91.06 331 PHE B O 1
ATOM 5666 N N . ASP B 1 332 ? -18.547 -19.797 -21.312 1 91.62 332 ASP B N 1
ATOM 5667 C CA . ASP B 1 332 ? -19.531 -19.438 -22.328 1 91.62 332 ASP B CA 1
ATOM 5668 C C . ASP B 1 332 ? -19.75 -17.922 -22.391 1 91.62 332 ASP B C 1
ATOM 5670 O O . ASP B 1 332 ? -19.797 -17.344 -23.469 1 91.62 332 ASP B O 1
ATOM 5674 N N . SER B 1 333 ? -19.844 -17.406 -21.266 1 93.44 333 SER B N 1
ATOM 5675 C CA . SER B 1 333 ? -20.094 -15.977 -21.172 1 93.44 333 SER B CA 1
ATOM 5676 C C . SER B 1 333 ? -18.922 -15.172 -21.734 1 93.44 333 SER B C 1
ATOM 5678 O O . SER B 1 333 ? -19.109 -14.242 -22.516 1 93.44 333 SER B O 1
ATOM 5680 N N . ILE B 1 334 ? -17.719 -15.523 -21.328 1 94.19 334 ILE B N 1
ATOM 5681 C CA . ILE B 1 334 ? -16.531 -14.805 -21.75 1 94.19 334 ILE B CA 1
ATOM 5682 C C . ILE B 1 334 ? -16.328 -14.938 -23.25 1 94.19 334 ILE B C 1
ATOM 5684 O O . ILE B 1 334 ? -16.047 -13.961 -23.938 1 94.19 334 ILE B O 1
ATOM 5688 N N . PHE B 1 335 ? -16.578 -16.094 -23.797 1 93.19 335 PHE B N 1
ATOM 5689 C CA . PHE B 1 335 ? -16.406 -16.328 -25.219 1 93.19 335 PHE B CA 1
ATOM 5690 C C . PHE B 1 335 ? -17.453 -15.578 -26.016 1 93.19 335 PHE B C 1
ATOM 5692 O O . PHE B 1 335 ? -17.141 -14.969 -27.047 1 93.19 335 PHE B O 1
ATOM 5699 N N . SER B 1 336 ? -18.594 -15.664 -25.484 1 93.94 336 SER B N 1
ATOM 5700 C CA . SER B 1 336 ? -19.688 -14.992 -26.188 1 93.94 336 SER B CA 1
ATOM 5701 C C . SER B 1 336 ? -19.406 -13.492 -26.328 1 93.94 336 SER B C 1
ATOM 5703 O O . SER B 1 336 ? -19.609 -12.922 -27.406 1 93.94 336 SER B O 1
ATOM 5705 N N . ILE B 1 337 ? -18.875 -12.93 -25.281 1 94.5 337 ILE B N 1
ATOM 5706 C CA . ILE B 1 337 ? -18.609 -11.492 -25.297 1 94.5 337 ILE B CA 1
ATOM 5707 C C . ILE B 1 337 ? -17.422 -11.203 -26.219 1 94.5 337 ILE B C 1
ATOM 5709 O O . ILE B 1 337 ? -17.453 -10.234 -26.984 1 94.5 337 ILE B O 1
ATOM 5713 N N . LEU B 1 338 ? -16.453 -12 -26.172 1 94.44 338 LEU B N 1
ATOM 5714 C CA . LEU B 1 338 ? -15.258 -11.773 -26.984 1 94.44 338 LEU B CA 1
ATOM 5715 C C . LEU B 1 338 ? -15.555 -11.977 -28.469 1 94.44 338 LEU B C 1
ATOM 5717 O O . LEU B 1 338 ? -15.008 -11.273 -29.312 1 94.44 338 LEU B O 1
ATOM 5721 N N . ILE B 1 339 ? -16.469 -12.852 -28.75 1 94.44 339 ILE B N 1
ATOM 5722 C CA . ILE B 1 339 ? -16.844 -13.133 -30.125 1 94.44 339 ILE B CA 1
ATOM 5723 C C . ILE B 1 339 ? -17.75 -12.016 -30.656 1 94.44 339 ILE B C 1
ATOM 5725 O O . ILE B 1 339 ? -17.562 -11.555 -31.797 1 94.44 339 ILE B O 1
ATOM 5729 N N . SER B 1 340 ? -18.625 -11.594 -29.828 1 94.19 340 SER B N 1
ATOM 5730 C CA . SER B 1 340 ? -19.672 -10.688 -30.297 1 94.19 340 SER B CA 1
ATOM 5731 C C . SER B 1 340 ? -19.219 -9.242 -30.25 1 94.19 340 SER B C 1
ATOM 5733 O O . SER B 1 340 ? -19.828 -8.367 -30.875 1 94.19 340 SER B O 1
ATOM 5735 N N . SER B 1 341 ? -18.125 -8.938 -29.531 1 93.81 341 SER B N 1
ATOM 5736 C CA . SER B 1 341 ? -17.703 -7.547 -29.391 1 93.81 341 SER B CA 1
ATOM 5737 C C . SER B 1 341 ? -16.25 -7.363 -29.844 1 93.81 341 SER B C 1
ATOM 5739 O O . SER B 1 341 ? -15.336 -7.324 -29.031 1 93.81 341 SER B O 1
ATOM 5741 N N . PRO B 1 342 ? -16.062 -6.984 -31.078 1 92.94 342 PRO B N 1
ATOM 5742 C CA . PRO B 1 342 ? -14.711 -6.762 -31.594 1 92.94 342 PRO B CA 1
ATOM 5743 C C . PRO B 1 342 ? -13.977 -5.629 -30.875 1 92.94 342 PRO B C 1
ATOM 5745 O O . PRO B 1 342 ? -12.75 -5.656 -30.766 1 92.94 342 PRO B O 1
ATOM 5748 N N . LYS B 1 343 ? -14.719 -4.734 -30.422 1 94.19 343 LYS B N 1
ATOM 5749 C CA . LYS B 1 343 ? -14.117 -3.602 -29.719 1 94.19 343 LYS B CA 1
ATOM 5750 C C . LYS B 1 343 ? -13.445 -4.043 -28.422 1 94.19 343 LYS B C 1
ATOM 5752 O O . LYS B 1 343 ? -12.344 -3.602 -28.109 1 94.19 343 LYS B O 1
ATOM 5757 N N . ILE B 1 344 ? -14.094 -4.918 -27.734 1 94 344 ILE B N 1
ATOM 5758 C CA . ILE B 1 344 ? -13.523 -5.434 -26.5 1 94 344 ILE B CA 1
ATOM 5759 C C . ILE B 1 344 ? -12.305 -6.293 -26.812 1 94 344 ILE B C 1
ATOM 5761 O O . ILE B 1 344 ? -11.242 -6.113 -26.203 1 94 344 ILE B O 1
ATOM 5765 N N . LEU B 1 345 ? -12.406 -7.086 -27.75 1 95.88 345 LEU B N 1
ATOM 5766 C CA . LEU B 1 345 ? -11.344 -8.023 -28.094 1 95.88 345 LEU B CA 1
ATOM 5767 C C . LEU B 1 345 ? -10.102 -7.277 -28.578 1 95.88 345 LEU B C 1
ATOM 5769 O O . LEU B 1 345 ? -8.984 -7.574 -28.141 1 95.88 345 LEU B O 1
ATOM 5773 N N . SER B 1 346 ? -10.273 -6.266 -29.328 1 95.75 346 SER B N 1
ATOM 5774 C CA . SER B 1 346 ? -9.148 -5.543 -29.906 1 95.75 346 SER B CA 1
ATOM 5775 C C . SER B 1 346 ? -8.461 -4.66 -28.859 1 95.75 346 SER B C 1
ATOM 5777 O O . SER B 1 346 ? -7.328 -4.223 -29.062 1 95.75 346 SER B O 1
ATOM 5779 N N . SER B 1 347 ? -9.164 -4.461 -27.797 1 95.88 347 SER B N 1
ATOM 5780 C CA . SER B 1 347 ? -8.633 -3.564 -26.781 1 95.88 347 SER B CA 1
ATOM 5781 C C . SER B 1 347 ? -7.848 -4.336 -25.719 1 95.88 347 SER B C 1
ATOM 5783 O O . SER B 1 347 ? -7.207 -3.736 -24.859 1 95.88 347 SER B O 1
ATOM 5785 N N . LEU B 1 348 ? -7.906 -5.602 -25.797 1 96.5 348 LEU B N 1
ATOM 5786 C CA . LEU B 1 348 ? -7.211 -6.414 -24.797 1 96.5 348 LEU B CA 1
ATOM 5787 C C . LEU B 1 348 ? -5.723 -6.508 -25.125 1 96.5 348 LEU B C 1
ATOM 5789 O O . LEU B 1 348 ? -5.316 -6.305 -26.266 1 96.5 348 LEU B O 1
ATOM 5793 N N . LYS B 1 349 ? -4.898 -6.703 -24.109 1 95.25 349 LYS B N 1
ATOM 5794 C CA . LYS B 1 349 ? -3.475 -6.965 -24.312 1 95.25 349 LYS B CA 1
ATOM 5795 C C . LYS B 1 349 ? -3.25 -8.359 -24.891 1 95.25 349 LYS B C 1
ATOM 5797 O O . LYS B 1 349 ? -3.646 -9.359 -24.297 1 95.25 349 LYS B O 1
ATOM 5802 N N . PRO B 1 350 ? -2.559 -8.438 -25.984 1 95.56 350 PRO B N 1
ATOM 5803 C CA . PRO B 1 350 ? -2.369 -9.719 -26.656 1 95.56 350 PRO B CA 1
ATOM 5804 C C . PRO B 1 350 ? -1.696 -10.766 -25.766 1 95.56 350 PRO B C 1
ATOM 5806 O O . PRO B 1 350 ? -2.031 -11.945 -25.844 1 95.56 350 PRO B O 1
ATOM 5809 N N . ASN B 1 351 ? -0.81 -10.383 -24.953 1 94.19 351 ASN B N 1
ATOM 5810 C CA . ASN B 1 351 ? -0.088 -11.305 -24.078 1 94.19 351 ASN B CA 1
ATOM 5811 C C . ASN B 1 351 ? -1.021 -11.977 -23.078 1 94.19 351 ASN B C 1
ATOM 5813 O O . ASN B 1 351 ? -0.805 -13.133 -22.703 1 94.19 351 ASN B O 1
ATOM 5817 N N . ASN B 1 352 ? -1.981 -11.242 -22.656 1 94.75 352 ASN B N 1
ATOM 5818 C CA . ASN B 1 352 ? -2.924 -11.812 -21.703 1 94.75 352 ASN B CA 1
ATOM 5819 C C . ASN B 1 352 ? -3.828 -12.852 -22.359 1 94.75 352 ASN B C 1
ATOM 5821 O O . ASN B 1 352 ? -4.078 -13.914 -21.781 1 94.75 352 ASN B O 1
ATOM 5825 N N . VAL B 1 353 ? -4.227 -12.523 -23.531 1 95.12 353 VAL B N 1
ATOM 5826 C CA . VAL B 1 353 ? -5.062 -13.461 -24.281 1 95.12 353 VAL B CA 1
ATOM 5827 C C . VAL B 1 353 ? -4.258 -14.703 -24.641 1 95.12 353 VAL B C 1
ATOM 5829 O O . VAL B 1 353 ? -4.746 -15.828 -24.5 1 95.12 353 VAL B O 1
ATOM 5832 N N . ASN B 1 354 ? -3.109 -14.43 -25.031 1 95 354 ASN B N 1
ATOM 5833 C CA . ASN B 1 354 ? -2.211 -15.539 -25.344 1 95 354 ASN B CA 1
ATOM 5834 C C . ASN B 1 354 ? -2.037 -16.453 -24.125 1 95 354 ASN B C 1
ATOM 5836 O O . ASN B 1 354 ? -2.131 -17.688 -24.266 1 95 354 ASN B O 1
ATOM 5840 N N . LYS B 1 355 ? -1.792 -15.906 -23.047 1 92.5 355 LYS B N 1
ATOM 5841 C CA . LYS B 1 355 ? -1.603 -16.672 -21.812 1 92.5 355 LYS B CA 1
ATOM 5842 C C . LYS B 1 355 ? -2.836 -17.5 -21.484 1 92.5 355 LYS B C 1
ATOM 5844 O O . LYS B 1 355 ? -2.719 -18.641 -21.047 1 92.5 355 LYS B O 1
ATOM 5849 N N . LEU B 1 356 ? -3.951 -16.922 -21.625 1 93.56 356 LEU B N 1
ATOM 5850 C CA . LEU B 1 356 ? -5.195 -17.641 -21.375 1 93.56 356 LEU B CA 1
ATOM 5851 C C . LEU B 1 356 ? -5.332 -18.828 -22.312 1 93.56 356 LEU B C 1
ATOM 5853 O O . LEU B 1 356 ? -5.652 -19.938 -21.859 1 93.56 356 LEU B O 1
ATOM 5857 N N . LEU B 1 357 ? -5.023 -18.609 -23.562 1 92.81 357 LEU B N 1
ATOM 5858 C CA . LEU B 1 357 ? -5.141 -19.672 -24.547 1 92.81 357 LEU B CA 1
ATOM 5859 C C . LEU B 1 357 ? -4.16 -20.812 -24.266 1 92.81 357 LEU B C 1
ATOM 5861 O O . LEU B 1 357 ? -4.52 -21.984 -24.344 1 92.81 357 LEU B O 1
ATOM 5865 N N . ILE B 1 358 ? -3.027 -20.453 -23.891 1 91.62 358 ILE B N 1
ATOM 5866 C CA . ILE B 1 358 ? -2.016 -21.453 -23.562 1 91.62 358 ILE B CA 1
ATOM 5867 C C . ILE B 1 358 ? -2.453 -22.25 -22.344 1 91.62 358 ILE B C 1
ATOM 5869 O O . ILE B 1 358 ? -2.309 -23.469 -22.312 1 91.62 358 ILE B O 1
ATOM 5873 N N . THR B 1 359 ? -2.91 -21.547 -21.391 1 90.94 359 THR B N 1
ATOM 5874 C CA . THR B 1 359 ? -3.363 -22.219 -20.172 1 90.94 359 THR B CA 1
ATOM 5875 C C . THR B 1 359 ? -4.527 -23.156 -20.469 1 90.94 359 THR B C 1
ATOM 5877 O O . THR B 1 359 ? -4.602 -24.266 -19.922 1 90.94 359 THR B O 1
ATOM 5880 N N . LEU B 1 360 ? -5.41 -22.781 -21.328 1 89.88 360 LEU B N 1
ATOM 5881 C CA . LEU B 1 360 ? -6.512 -23.641 -21.75 1 89.88 360 LEU B CA 1
ATOM 5882 C C . LEU B 1 360 ? -5.996 -24.859 -22.5 1 89.88 360 LEU B C 1
ATOM 5884 O O . LEU B 1 360 ? -6.473 -25.984 -22.297 1 89.88 360 LEU B O 1
ATOM 5888 N N . ALA B 1 361 ? -5.016 -24.641 -23.266 1 87.75 361 ALA B N 1
ATOM 5889 C CA . ALA B 1 361 ? -4.469 -25.703 -24.109 1 87.75 361 ALA B CA 1
ATOM 5890 C C . ALA B 1 361 ? -3.727 -26.75 -23.266 1 87.75 361 ALA B C 1
ATOM 5892 O O . ALA B 1 361 ? -3.725 -27.938 -23.609 1 87.75 361 ALA B O 1
ATOM 5893 N N . THR B 1 362 ? -3.158 -26.297 -22.234 1 86.38 362 THR B N 1
ATOM 5894 C CA . THR B 1 362 ? -2.279 -27.172 -21.469 1 86.38 362 THR B CA 1
ATOM 5895 C C . THR B 1 362 ? -3.049 -27.875 -20.359 1 86.38 362 THR B C 1
ATOM 5897 O O . THR B 1 362 ? -2.457 -28.562 -19.531 1 86.38 362 THR B O 1
ATOM 5900 N N . CYS B 1 363 ? -4.203 -27.656 -20.281 1 83.75 363 CYS B N 1
ATOM 5901 C CA . CYS B 1 363 ? -5.035 -28.344 -19.297 1 83.75 363 CYS B CA 1
ATOM 5902 C C . CYS B 1 363 ? -6.211 -29.047 -19.984 1 83.75 363 CYS B C 1
ATOM 5904 O O . CYS B 1 363 ? -7.316 -28.5 -20.016 1 83.75 363 CYS B O 1
ATOM 5906 N N . PRO B 1 364 ? -6.062 -30.219 -20.328 1 78.81 364 PRO B N 1
ATOM 5907 C CA . PRO B 1 364 ? -7.074 -30.938 -21.109 1 78.81 364 PRO B CA 1
ATOM 5908 C C . PRO B 1 364 ? -8.406 -31.062 -20.375 1 78.81 364 PRO B C 1
ATOM 5910 O O . PRO B 1 364 ? -9.469 -31.016 -21.016 1 78.81 364 PRO B O 1
ATOM 5913 N N . SER B 1 365 ? -8.352 -31.203 -19.141 1 81.88 365 SER B N 1
ATOM 5914 C CA . SER B 1 365 ? -9.594 -31.359 -18.375 1 81.88 365 SER B CA 1
ATOM 5915 C C . SER B 1 365 ? -10.484 -30.125 -18.531 1 81.88 365 SER B C 1
ATOM 5917 O O . SER B 1 365 ? -11.711 -30.234 -18.469 1 81.88 365 SER B O 1
ATOM 5919 N N . ILE B 1 366 ? -9.867 -28.984 -18.828 1 81.44 366 ILE B N 1
ATOM 5920 C CA . ILE B 1 366 ? -10.633 -27.75 -19.031 1 81.44 366 ILE B CA 1
ATOM 5921 C C . ILE B 1 366 ? -11.234 -27.75 -20.438 1 81.44 366 ILE B C 1
ATOM 5923 O O . ILE B 1 366 ? -12.414 -27.438 -20.609 1 81.44 366 ILE B O 1
ATOM 5927 N N . LEU B 1 367 ? -10.461 -28.141 -21.312 1 81.62 367 LEU B N 1
ATOM 5928 C CA . LEU B 1 367 ? -10.844 -28.094 -22.719 1 81.62 367 LEU B CA 1
ATOM 5929 C C . LEU B 1 367 ? -12.008 -29.031 -23 1 81.62 367 LEU B C 1
ATOM 5931 O O . LEU B 1 367 ? -12.844 -28.75 -23.859 1 81.62 367 LEU B O 1
ATOM 5935 N N . GLN B 1 368 ? -12.047 -30.062 -22.25 1 79.62 368 GLN B N 1
ATOM 5936 C CA . GLN B 1 368 ? -13.102 -31.047 -22.453 1 79.62 368 GLN B CA 1
ATOM 5937 C C . GLN B 1 368 ? -14.461 -30.484 -22.078 1 79.62 368 GLN B C 1
ATOM 5939 O O . GLN B 1 368 ? -15.492 -30.922 -22.594 1 79.62 368 GLN B O 1
ATOM 5944 N N . ASN B 1 369 ? -14.391 -29.469 -21.281 1 79.56 369 ASN B N 1
ATOM 5945 C CA . ASN B 1 369 ? -15.648 -28.922 -20.797 1 79.56 369 ASN B CA 1
ATOM 5946 C C . ASN B 1 369 ? -16.078 -27.688 -21.609 1 79.56 369 ASN B C 1
ATOM 5948 O O . ASN B 1 369 ? -17.141 -27.125 -21.359 1 79.56 369 ASN B O 1
ATOM 5952 N N . ILE B 1 370 ? -15.266 -27.328 -22.562 1 81.81 370 ILE B N 1
ATOM 5953 C CA . ILE B 1 370 ? -15.586 -26.172 -23.406 1 81.81 370 ILE B CA 1
ATOM 5954 C C . ILE B 1 370 ? -16.047 -26.656 -24.781 1 81.81 370 ILE B C 1
ATOM 5956 O O . ILE B 1 370 ? -15.344 -27.422 -25.453 1 81.81 370 ILE B O 1
ATOM 5960 N N . PRO B 1 371 ? -17.25 -26.188 -25.109 1 80.75 371 PRO B N 1
ATOM 5961 C CA . PRO B 1 371 ? -17.734 -26.594 -26.438 1 80.75 371 PRO B CA 1
ATOM 5962 C C . PRO B 1 371 ? -16.797 -26.172 -27.562 1 80.75 371 PRO B C 1
ATOM 5964 O O . PRO B 1 371 ? -16.172 -25.109 -27.484 1 80.75 371 PRO B O 1
ATOM 5967 N N . LEU B 1 372 ? -16.75 -26.953 -28.609 1 83.81 372 LEU B N 1
ATOM 5968 C CA . LEU B 1 372 ? -15.805 -26.75 -29.703 1 83.81 372 LEU B CA 1
ATOM 5969 C C . LEU B 1 372 ? -16.219 -25.562 -30.562 1 83.81 372 LEU B C 1
ATOM 5971 O O . LEU B 1 372 ? -15.367 -24.781 -31.016 1 83.81 372 LEU B O 1
ATOM 5975 N N . ASN B 1 373 ? -17.469 -25.453 -30.75 1 87.12 373 ASN B N 1
ATOM 5976 C CA . ASN B 1 373 ? -17.938 -24.406 -31.656 1 87.12 373 ASN B CA 1
ATOM 5977 C C . ASN B 1 373 ? -17.578 -23.016 -31.125 1 87.12 373 ASN B C 1
ATOM 5979 O O . ASN B 1 373 ? -16.969 -22.219 -31.844 1 87.12 373 ASN B O 1
ATOM 5983 N N . PRO B 1 374 ? -17.844 -22.828 -29.906 1 88.75 374 PRO B N 1
ATOM 5984 C CA . PRO B 1 374 ? -17.469 -21.516 -29.391 1 88.75 374 PRO B CA 1
ATOM 5985 C C . PRO B 1 374 ? -15.953 -21.281 -29.422 1 88.75 374 PRO B C 1
ATOM 5987 O O . PRO B 1 374 ? -15.5 -20.156 -29.641 1 88.75 374 PRO B O 1
ATOM 5990 N N . MET B 1 375 ? -15.211 -22.297 -29.25 1 90.31 375 MET B N 1
ATOM 5991 C CA . MET B 1 375 ? -13.758 -22.188 -29.297 1 90.31 375 MET B CA 1
ATOM 5992 C C . MET B 1 375 ? -13.281 -21.812 -30.688 1 90.31 375 MET B C 1
ATOM 5994 O O . MET B 1 375 ? -12.445 -20.922 -30.844 1 90.31 375 MET B O 1
ATOM 5998 N N . HIS B 1 376 ? -13.875 -22.422 -31.656 1 91.44 376 HIS B N 1
ATOM 5999 C CA . HIS B 1 376 ? -13.523 -22.109 -33.031 1 91.44 376 HIS B CA 1
ATOM 6000 C C . HIS B 1 376 ? -13.891 -20.672 -33.375 1 91.44 376 HIS B C 1
ATOM 6002 O O . HIS B 1 376 ? -13.102 -19.953 -34 1 91.44 376 HIS B O 1
ATOM 6008 N N . GLN B 1 377 ? -15.031 -20.344 -33 1 93.81 377 GLN B N 1
ATOM 6009 C CA . GLN B 1 377 ? -15.484 -18.984 -33.281 1 93.81 377 GLN B CA 1
ATOM 6010 C C . GLN B 1 377 ? -14.578 -17.969 -32.594 1 93.81 377 GLN B C 1
ATOM 6012 O O . GLN B 1 377 ? -14.273 -16.922 -33.156 1 93.81 377 GLN B O 1
ATOM 6017 N N . LEU B 1 378 ? -14.203 -18.312 -31.359 1 94.62 378 LEU B N 1
ATOM 6018 C CA . LEU B 1 378 ? -13.32 -17.422 -30.609 1 94.62 378 LEU B CA 1
ATOM 6019 C C . LEU B 1 378 ? -11.969 -17.297 -31.312 1 94.62 378 LEU B C 1
ATOM 6021 O O . LEU B 1 378 ? -11.469 -16.172 -31.484 1 94.62 378 LEU B O 1
ATOM 6025 N N . LEU B 1 379 ? -11.391 -18.344 -31.75 1 94 379 LEU B N 1
ATOM 6026 C CA . LEU B 1 379 ? -10.094 -18.328 -32.406 1 94 379 LEU B CA 1
ATOM 6027 C C . LEU B 1 379 ? -10.164 -17.547 -33.719 1 94 379 LEU B C 1
ATOM 6029 O O . LEU B 1 379 ? -9.234 -16.828 -34.062 1 94 379 LEU B O 1
ATOM 6033 N N . ASN B 1 380 ? -11.273 -17.703 -34.406 1 94 380 ASN B N 1
ATOM 6034 C CA . ASN B 1 380 ? -11.477 -16.938 -35.625 1 94 380 ASN B CA 1
ATOM 6035 C C . ASN B 1 380 ? -11.555 -15.438 -35.312 1 94 380 ASN B C 1
ATOM 6037 O O . ASN B 1 380 ? -10.953 -14.625 -36.031 1 94 380 ASN B O 1
ATOM 6041 N N . ALA B 1 381 ? -12.305 -15.172 -34.344 1 95.94 381 ALA B N 1
ATOM 6042 C CA . ALA B 1 381 ? -12.422 -13.773 -33.969 1 95.94 381 ALA B CA 1
ATOM 6043 C C . ALA B 1 381 ? -11.062 -13.195 -33.562 1 95.94 381 ALA B C 1
ATOM 6045 O O . ALA B 1 381 ? -10.734 -12.062 -33.938 1 95.94 381 ALA B O 1
ATOM 6046 N N . ILE B 1 382 ? -10.289 -13.938 -32.812 1 95.62 382 ILE B N 1
ATOM 6047 C CA . ILE B 1 382 ? -8.961 -13.5 -32.375 1 95.62 382 ILE B CA 1
ATOM 6048 C C . ILE B 1 382 ? -8.062 -13.305 -33.594 1 95.62 382 ILE B C 1
ATOM 6050 O O . ILE B 1 382 ? -7.293 -12.344 -33.656 1 95.62 382 ILE B O 1
ATOM 6054 N N . ASN B 1 383 ? -8.133 -14.117 -34.469 1 94.31 383 ASN B N 1
ATOM 6055 C CA . ASN B 1 383 ? -7.344 -14 -35.719 1 94.31 383 ASN B CA 1
ATOM 6056 C C . ASN B 1 383 ? -7.676 -12.727 -36.469 1 94.31 383 ASN B C 1
ATOM 6058 O O . ASN B 1 383 ? -6.797 -12.117 -37.094 1 94.31 383 ASN B O 1
ATOM 6062 N N . ASP B 1 384 ? -8.891 -12.375 -36.469 1 94.62 384 ASP B N 1
ATOM 6063 C CA . ASP B 1 384 ? -9.352 -11.219 -37.219 1 94.62 384 ASP B CA 1
ATOM 6064 C C . ASP B 1 384 ? -9.008 -9.922 -36.5 1 94.62 384 ASP B C 1
ATOM 6066 O O . ASP B 1 384 ? -8.641 -8.93 -37.125 1 94.62 384 ASP B O 1
ATOM 6070 N N . TYR B 1 385 ? -9.102 -9.938 -35.156 1 95.5 385 TYR B N 1
ATOM 6071 C CA . TYR B 1 385 ? -9.109 -8.648 -34.469 1 95.5 385 TYR B CA 1
ATOM 6072 C C . TYR B 1 385 ? -7.902 -8.516 -33.562 1 95.5 385 TYR B C 1
ATOM 6074 O O . TYR B 1 385 ? -7.566 -7.406 -33.125 1 95.5 385 TYR B O 1
ATOM 6082 N N . LEU B 1 386 ? -7.246 -9.594 -33.156 1 96.69 386 LEU B N 1
ATOM 6083 C CA . LEU B 1 386 ? -6.086 -9.555 -32.25 1 96.69 386 LEU B CA 1
ATOM 6084 C C . LEU B 1 386 ? -5.109 -10.672 -32.594 1 96.69 386 LEU B C 1
ATOM 6086 O O . LEU B 1 386 ? -4.742 -11.461 -31.734 1 96.69 386 LEU B O 1
ATOM 6090 N N . PRO B 1 387 ? -4.664 -10.68 -33.812 1 93.81 387 PRO B N 1
ATOM 6091 C CA . PRO B 1 387 ? -3.834 -11.797 -34.25 1 93.81 387 PRO B CA 1
ATOM 6092 C C . PRO B 1 387 ? -2.516 -11.898 -33.5 1 93.81 387 PRO B C 1
ATOM 6094 O O . PRO B 1 387 ? -1.933 -12.984 -33.406 1 93.81 387 PRO B O 1
ATOM 6097 N N . SER B 1 388 ? -2.004 -10.875 -32.906 1 94.19 388 SER B N 1
ATOM 6098 C CA . SER B 1 388 ? -0.751 -10.867 -32.156 1 94.19 388 SER B CA 1
ATOM 6099 C C . SER B 1 388 ? -0.813 -11.82 -30.969 1 94.19 388 SER B C 1
ATOM 6101 O O . SER B 1 388 ? 0.223 -12.242 -30.453 1 94.19 388 SER B O 1
ATOM 6103 N N . SER B 1 389 ? -2.033 -12.125 -30.547 1 94.5 389 SER B N 1
ATOM 6104 C CA . SER B 1 389 ? -2.209 -13.031 -29.406 1 94.5 389 SER B CA 1
ATOM 6105 C C . SER B 1 389 ? -1.914 -14.477 -29.812 1 94.5 389 SER B C 1
ATOM 6107 O O . SER B 1 389 ? -1.727 -15.336 -28.953 1 94.5 389 SER B O 1
ATOM 6109 N N . LEU B 1 390 ? -1.834 -14.734 -31.094 1 92.62 390 LEU B N 1
ATOM 6110 C CA . LEU B 1 390 ? -1.664 -16.109 -31.562 1 92.62 390 LEU B CA 1
ATOM 6111 C C . LEU B 1 390 ? -0.216 -16.359 -31.969 1 92.62 390 LEU B C 1
ATOM 6113 O O . LEU B 1 390 ? 0.172 -17.516 -32.188 1 92.62 390 LEU B O 1
ATOM 6117 N N . VAL B 1 391 ? 0.559 -15.398 -31.969 1 86.69 391 VAL B N 1
ATOM 6118 C CA . VAL B 1 391 ? 1.904 -15.484 -32.531 1 86.69 391 VAL B CA 1
ATOM 6119 C C . VAL B 1 391 ? 2.77 -16.391 -31.672 1 86.69 391 VAL B C 1
ATOM 6121 O O . VAL B 1 391 ? 3.574 -17.172 -32.188 1 86.69 391 VAL B O 1
ATOM 6124 N N . CYS B 1 392 ? 2.641 -16.484 -30.438 1 85.25 392 CYS B N 1
ATOM 6125 C CA . CYS B 1 392 ? 3.541 -17.234 -29.578 1 85.25 392 CYS B CA 1
ATOM 6126 C C . CYS B 1 392 ? 2.918 -18.562 -29.156 1 85.25 392 CYS B C 1
ATOM 6128 O O . CYS B 1 392 ? 3.436 -19.25 -28.266 1 85.25 392 CYS B O 1
ATOM 6130 N N . ILE B 1 393 ? 1.93 -18.875 -29.781 1 88.62 393 ILE B N 1
ATOM 6131 C CA . ILE B 1 393 ? 1.325 -20.172 -29.469 1 88.62 393 ILE B CA 1
ATOM 6132 C C . ILE B 1 393 ? 1.931 -21.25 -30.375 1 88.62 393 ILE B C 1
ATOM 6134 O O . ILE B 1 393 ? 1.976 -21.094 -31.594 1 88.62 393 ILE B O 1
ATOM 6138 N N . SER B 1 394 ? 2.482 -22.219 -29.844 1 87.5 394 SER B N 1
ATOM 6139 C CA . SER B 1 394 ? 3.078 -23.297 -30.625 1 87.5 394 SER B CA 1
ATOM 6140 C C . SER B 1 394 ? 2.02 -24.062 -31.422 1 87.5 394 SER B C 1
ATOM 6142 O O . SER B 1 394 ? 0.833 -24 -31.094 1 87.5 394 SER B O 1
ATOM 6144 N N . GLU B 1 395 ? 2.492 -24.766 -32.438 1 84.69 395 GLU B N 1
ATOM 6145 C CA . GLU B 1 395 ? 1.586 -25.547 -33.281 1 84.69 395 GLU B CA 1
ATOM 6146 C C . GLU B 1 395 ? 0.891 -26.641 -32.469 1 84.69 395 GLU B C 1
ATOM 6148 O O . GLU B 1 395 ? -0.29 -26.922 -32.688 1 84.69 395 GLU B O 1
ATOM 6153 N N . SER B 1 396 ? 1.611 -27.188 -31.562 1 84.62 396 SER B N 1
ATOM 6154 C CA . SER B 1 396 ? 1.046 -28.234 -30.719 1 84.62 396 SER B CA 1
ATOM 6155 C C . SER B 1 396 ? -0.05 -27.688 -29.812 1 84.62 396 SER B C 1
ATOM 6157 O O . SER B 1 396 ? -1.11 -28.297 -29.672 1 84.62 396 SER B O 1
ATOM 6159 N N . GLU B 1 397 ? 0.198 -26.594 -29.297 1 85.56 397 GLU B N 1
ATOM 6160 C CA . GLU B 1 397 ? -0.787 -25.953 -28.422 1 85.56 397 GLU B CA 1
ATOM 6161 C C . GLU B 1 397 ? -2.029 -25.531 -29.203 1 85.56 397 GLU B C 1
ATOM 6163 O O . GLU B 1 397 ? -3.154 -25.719 -28.734 1 85.56 397 GLU B O 1
ATOM 6168 N N . PHE B 1 398 ? -1.786 -25.016 -30.359 1 86.31 398 PHE B N 1
ATOM 6169 C CA . PHE B 1 398 ? -2.895 -24.578 -31.203 1 86.31 398 PHE B CA 1
ATOM 6170 C C . PHE B 1 398 ? -3.766 -25.75 -31.609 1 86.31 398 PHE B C 1
ATOM 6172 O O . PHE B 1 398 ? -4.992 -25.656 -31.625 1 86.31 398 PHE B O 1
ATOM 6179 N N . SER B 1 399 ? -3.139 -26.828 -31.938 1 85.19 399 SER B N 1
ATOM 6180 C CA . SER B 1 399 ? -3.867 -28.016 -32.344 1 85.19 399 SER B CA 1
ATOM 6181 C C . SER B 1 399 ? -4.746 -28.547 -31.203 1 85.19 399 SER B C 1
ATOM 6183 O O . SER B 1 399 ? -5.836 -29.062 -31.453 1 85.19 399 SER B O 1
ATOM 6185 N N . LEU B 1 400 ? -4.289 -28.375 -30.031 1 84.56 400 LEU B N 1
ATOM 6186 C CA . LEU B 1 400 ? -5.062 -28.797 -28.875 1 84.56 400 LEU B CA 1
ATOM 6187 C C . LEU B 1 400 ? -6.301 -27.938 -28.688 1 84.56 400 LEU B C 1
ATOM 6189 O O . LEU B 1 400 ? -7.332 -28.406 -28.203 1 84.56 400 LEU B O 1
ATOM 6193 N N . LEU B 1 401 ? -6.164 -26.719 -29.078 1 87.38 401 LEU B N 1
ATOM 6194 C CA . LEU B 1 401 ? -7.273 -25.781 -28.922 1 87.38 401 LEU B CA 1
ATOM 6195 C C . LEU B 1 401 ? -8.359 -26.062 -29.969 1 87.38 401 LEU B C 1
ATOM 6197 O O . LEU B 1 401 ? -9.539 -25.797 -29.719 1 87.38 401 LEU B O 1
ATOM 6201 N N . VAL B 1 402 ? -7.914 -26.453 -31.172 1 81.5 402 VAL B N 1
ATOM 6202 C CA . VAL B 1 402 ? -8.836 -26.594 -32.281 1 81.5 402 VAL B CA 1
ATOM 6203 C C . VAL B 1 402 ? -9.336 -28.031 -32.375 1 81.5 402 VAL B C 1
ATOM 6205 O O . VAL B 1 402 ? -10.398 -28.297 -32.969 1 81.5 402 VAL B O 1
ATOM 6208 N N . LYS B 1 403 ? -8.406 -29 -32.156 1 67.19 403 LYS B N 1
ATOM 6209 C CA . LYS B 1 403 ? -8.656 -30.391 -32.469 1 67.19 403 LYS B CA 1
ATOM 6210 C C . LYS B 1 403 ? -9.969 -30.891 -31.859 1 67.19 403 LYS B C 1
ATOM 6212 O O . LYS B 1 403 ? -10.352 -30.438 -30.781 1 67.19 403 LYS B O 1
ATOM 6217 N N . GLU B 1 404 ? -10.742 -31.438 -32.906 1 54.62 404 GLU B N 1
ATOM 6218 C CA . GLU B 1 404 ? -11.969 -32.188 -32.625 1 54.62 404 GLU B CA 1
ATOM 6219 C C . GLU B 1 404 ? -11.758 -33.188 -31.5 1 54.62 404 GLU B C 1
ATOM 6221 O O . GLU B 1 404 ? -10.734 -33.875 -31.469 1 54.62 404 GLU B O 1
ATOM 6226 N N . ARG B 1 405 ? -12.008 -32.906 -30.234 1 47.84 405 ARG B N 1
ATOM 6227 C CA . ARG B 1 405 ? -12.023 -33.812 -29.094 1 47.84 405 ARG B CA 1
ATOM 6228 C C . ARG B 1 405 ? -12.633 -35.156 -29.453 1 47.84 405 ARG B C 1
ATOM 6230 O O . ARG B 1 405 ? -13.773 -35.219 -29.922 1 47.84 405 ARG B O 1
ATOM 6237 N N . ASN B 1 406 ? -11.875 -36.094 -30.25 1 38.12 406 ASN B N 1
ATOM 6238 C CA . ASN B 1 406 ? -12.406 -37.438 -30.469 1 38.12 406 ASN B CA 1
ATOM 6239 C C . ASN B 1 406 ? -12.805 -38.094 -29.141 1 38.12 406 ASN B C 1
ATOM 6241 O O . ASN B 1 406 ? -12.094 -37.969 -28.141 1 38.12 406 ASN B O 1
#

Nearest PDB structures (foldseek):
  4ev9-assembly1_A  TM=3.380E-01  e=1.264E-01  Mus musculus
  2x19-assembly1_B  TM=2.058E-01  e=6.049E-02  Homo sapiens
  6gx9-assembly2_B  TM=1.948E-01  e=1.793E-01  Homo sapiens
  6yvd-assembly1_A  TM=1.482E-01  e=3.251E-02  Saccharomyces cerevisiae S288C
  7sud-assembly1_A  TM=1.756E-01  e=7.247E-01  Homo sapiens

Organism: Aphis gossypii (NCBI:txid80765)

Radius of gyration: 32.91 Å; Cα contacts (8 Å, |Δi|>4): 856; chains: 2; bounding box: 134×123×84 Å

pLDDT: mean 74.36, std 26.57, range [18.88, 97.75]

=== Feature glossary ===
Key to the feature types in this record:

— What the protein is —

Primary structure: the covalent order of the twenty standard amino acids along the backbone. Two proteins with the same sequence will (almost always) fold to the same structure; two with 30% identity often share a fold but not the details.

Database cross-references. InterPro integrates a dozen domain/family signature databases into unified entries with residue-range hits. GO terms attach function/process/location labels with evidence codes. CATH codes position the fold in a four-level structural taxonomy. Organism is the NCBI-taxonomy species name.

— Where its atoms are —

The mmCIF block holds the 3D Cartesian coordinates of each backbone atom (N, Cα, C, O) in ångströms. mmCIF is the PDB's canonical archive format — a tagged-loop text representation of the atomic model.

Six rendered views show the 3D structure from the faces of a cube — i.e. along ±x, ±y, ±z. Rendering representation is drawn randomly per protein from cartoon (secondary-structure ribbons), sticks (backbone bonds), or molecular surface; coloring is either N→C rainbow (blue at the N-terminus through red at the C-terminus) or one color per chain.

— Local backbone conformation —

DSSP 8-state secondary structure assigns each residue one of H (α-helix), G (3₁₀-helix), I (π-helix), E (extended β-strand), B (isolated β-bridge), T (hydrogen-bonded turn), S (bend), or '-' (coil). The assignment is computed from backbone hydrogen-bond geometry via the Kabsch–Sander algorithm.

P-SEA three-state annotation labels each residue as helix, strand, or coil based purely on the geometry of the Cα trace. It serves as a fallback when the full backbone (and thus DSSP) is unavailable.

The φ/ψ torsion pair specifies the backbone conformation at each residue. φ rotates about the N–Cα bond, ψ about the Cα–C bond. Steric clashes forbid most of the (φ, ψ) plane — the allowed regions (α-helix basin, β-sheet basin, left-handed helix) are the Ramachandran-allowed regions.

— Global shape and packing —

The geometric summary reports three shape descriptors. Rg (radius of gyration) measures how spread out the Cα atoms are about their centre of mass; compact globular proteins have small Rg, elongated or unfolded ones large. Cα contacts (<8 Å, |i−j|>4) count long-range residue pairs in spatial proximity — high for tightly packed folds, near zero for rods or random coil. The bounding-box extents give the protein's footprint along x, y, z in Å.

Accessible surface area quantifies burial. A residue with SASA near zero is packed into the hydrophobic core; one with SASA >100 Å² sits on the surface. Computed here via the Shrake–Rupley numerical algorithm with a 1.4 Å probe.

Plot images: a contact map (which residues are close in 3D, as an N×N binary image), a Ramachandran scatter (backbone torsion angles, revealing secondary-structure composition at a glance), and — for AlphaFold structures — a PAE heatmap (pairwise prediction confidence).

— Structural neighborhood —

The Foldseek 3Di string encodes local tertiary geometry as a 20-letter alphabet — one character per residue — derived from the relative positions of nearby Cα atoms. Unlike the amino-acid sequence, 3Di is a direct function of the 3D structure, so two proteins with the same fold have similar 3Di strings even at low sequence identity.

Nearest PDB neighbors are the top structural matches found by Foldseek when searching this structure against the entire Protein Data Bank. Each hit reports a TM-score (0 to 1; >0.5 almost always implies the same fold) and an E-value. These are *structural* homologs — they may share no detectable sequence similarity.

— Confidence and disorder —

For AlphaFold models, the B-factor field carries pLDDT — the model's own estimate of local accuracy on a 0–100 scale. Regions with pLDDT<50 should be treated as essentially unmodeled; they often correspond to intrinsically disordered segments.

B-factor (Debye–Waller factor) reflects atomic displacement in the crystal lattice. It is an experimental observable (units Å²), not a prediction; low values mean the atom is pinned down, high values mean it moves or is heterogeneous across the crystal.

Predicted aligned error is AlphaFold's pairwise confidence. Unlike pLDDT (per-residue), PAE is per-residue-pair and captures whether two parts of the structure are correctly placed relative to each other. Units are ångströms of expected positional error.